Protein AF-0000000069066169 (afdb_homodimer)

pLDDT: mean 78.78, std 26.96, range [13.7, 98.75]

Organism: Magallana gigas (NCBI:txid29159)

Sequence (960 aa):
MTIKQQGTTFTFHSSSKDSINTSKVVTQSGVHFVVMQQEVPTKRTTPKSVRWSVSFLFMYATIYCFHVHLRLRLIQTKDLQSRENNIITDHFRSVIPGSSDVFVFSAFGIHSDSDDFSQSDNVTVSISSVVDMDSPVRDYKCILRRKESPTAIWTKATLQLYPESHGRRFTAAAFSCMVKDVIDLDTVSLVADNKENPAVVLPIMFPSEAKRTFTVCVPPLNSRYSKAYQLVEMVEVGRLLGADHYFFYNYSTEWNVDVVLNHYKSRGLATIIQWSLPLALQINGTDGTSEEARLHYFGQLVMLNDCLNRNRGASKYVIFQDLDELLIPKNHQSWNDMLNSLPANMAAYMFRSSFFHLDWPNTGLDSNVINEIAKPYKAYAFIKQYREERIFGRSVRSKYIVDPLQVQVVGVHNVWKFRKGGKSYHVPPEVALVHHYREMKQNQQIRSQRDNSTLRYIGALYQIQRTWRSLLHIPLGPMNMTIKQQGTTFTFHSSSKDSINTSKVVTQSGVHFVVMQQEVPTKRTTPKSVRWSVSFLFMYATIYCFHVHLRLRLIQTKDLQSRENNIITDHFRSVIPGSSDVFVFSAFGIHSDSDDFSQSDNVTVSISSVVDMDSPVRDYKCILRRKESPTAIWTKATLQLYPESHGRRFTAAAFSCMVKDVIDLDTVSLVADNKENPAVVLPIMFPSEAKRTFTVCVPPLNSRYSKAYQLVEMVEVGRLLGADHYFFYNYSTEWNVDVVLNHYKSRGLATIIQWSLPLALQINGTDGTSEEARLHYFGQLVMLNDCLNRNRGASKYVIFQDLDELLIPKNHQSWNDMLNSLPANMAAYMFRSSFFHLDWPNTGLDSNVINEIAKPYKAYAFIKQYREERIFGRSVRSKYIVDPLQVQVVGVHNVWKFRKGGKSYHVPPEVALVHHYREMKQNQQIRSQRDNSTLRYIGALYQIQRTWRSLLHIPLGPMN

InterPro domains:
  IPR008166 Glycosyltransferase family 92 [PF01697] (212-444)

Structure (mmCIF, N/CA/C/O backbone):
data_AF-0000000069066169-model_v1
#
loop_
_entity.id
_entity.type
_entity.pdbx_description
1 polymer 'Glycosyltransferase family 92 protein'
#
loop_
_atom_site.group_PDB
_atom_site.id
_atom_site.type_symbol
_atom_site.label_atom_id
_atom_site.label_alt_id
_atom_site.label_comp_id
_atom_site.label_asym_id
_atom_site.label_entity_id
_atom_site.label_seq_id
_atom_site.pdbx_PDB_ins_code
_atom_site.Cartn_x
_atom_site.Cartn_y
_atom_site.Cartn_z
_atom_site.occupancy
_atom_site.B_iso_or_equiv
_atom_site.auth_seq_id
_atom_site.auth_comp_id
_atom_site.auth_asym_id
_atom_site.auth_atom_id
_atom_site.pdbx_PDB_model_num
ATOM 1 N N . MET A 1 1 ? 57.406 11.789 17.594 1 16.27 1 MET A N 1
ATOM 2 C CA . MET A 1 1 ? 57.969 12.359 18.812 1 16.27 1 MET A CA 1
ATOM 3 C C . MET A 1 1 ? 57.938 13.883 18.766 1 16.27 1 MET A C 1
ATOM 5 O O . MET A 1 1 ? 57.5 14.531 19.703 1 16.27 1 MET A O 1
ATOM 9 N N . THR A 1 2 ? 58.875 14.633 18.203 1 15.21 2 THR A N 1
ATOM 10 C CA . THR A 1 2 ? 59.719 15.703 18.734 1 15.21 2 THR A CA 1
ATOM 11 C C . THR A 1 2 ? 59.062 17.062 18.5 1 15.21 2 THR A C 1
ATOM 13 O O . THR A 1 2 ? 58.938 17.875 19.422 1 15.21 2 THR A O 1
ATOM 16 N N . ILE A 1 3 ? 59.531 18.016 17.641 1 14.36 3 ILE A N 1
ATOM 17 C CA . ILE A 1 3 ? 60.219 19.188 18.141 1 14.36 3 ILE A CA 1
ATOM 18 C C . ILE A 1 3 ? 59.25 20.344 18.328 1 14.36 3 ILE A C 1
ATOM 20 O O . ILE A 1 3 ? 59.156 20.938 19.406 1 14.36 3 ILE A O 1
ATOM 24 N N . LYS A 1 4 ? 59.406 21.625 17.641 1 14.9 4 LYS A N 1
ATOM 25 C CA . LYS A 1 4 ? 60.031 22.875 18.062 1 14.9 4 LYS A CA 1
ATOM 26 C C . LYS A 1 4 ? 59 23.969 18.312 1 14.9 4 LYS A C 1
ATOM 28 O O . LYS A 1 4 ? 57.938 23.953 17.703 1 14.9 4 LYS A O 1
ATOM 33 N N . GLN A 1 5 ? 59.312 25.25 18.797 1 14.34 5 GLN A N 1
ATOM 34 C CA . GLN A 1 5 ? 59.375 26.312 19.781 1 14.34 5 GLN A CA 1
ATOM 35 C C . GLN A 1 5 ? 58.656 27.562 19.281 1 14.34 5 GLN A C 1
ATOM 37 O O . GLN A 1 5 ? 58.125 28.328 20.078 1 14.34 5 GLN A O 1
ATOM 42 N N . GLN A 1 6 ? 58.688 28.156 18.047 1 15.3 6 GLN A N 1
ATOM 43 C CA . GLN A 1 6 ? 59.281 29.484 18.125 1 15.3 6 GLN A CA 1
ATOM 44 C C . GLN A 1 6 ? 58.25 30.5 18.625 1 15.3 6 GLN A C 1
ATOM 46 O O . GLN A 1 6 ? 57.031 30.359 18.375 1 15.3 6 GLN A O 1
ATOM 51 N N . GLY A 1 7 ? 58.562 31.781 19.344 1 14.8 7 GLY A N 1
ATOM 52 C CA . GLY A 1 7 ? 58.594 32.844 20.344 1 14.8 7 GLY A CA 1
ATOM 53 C C . GLY A 1 7 ? 57.812 34.062 19.938 1 14.8 7 GLY A C 1
ATOM 54 O O . GLY A 1 7 ? 57.281 34.781 20.797 1 14.8 7 GLY A O 1
ATOM 55 N N . THR A 1 8 ? 57.781 34.719 18.75 1 15.12 8 THR A N 1
ATOM 56 C CA . THR A 1 8 ? 58.312 36.062 18.781 1 15.12 8 THR A CA 1
ATOM 57 C C . THR A 1 8 ? 57.281 37.031 19.391 1 15.12 8 THR A C 1
ATOM 59 O O . THR A 1 8 ? 56.094 36.75 19.391 1 15.12 8 THR A O 1
ATOM 62 N N . THR A 1 9 ? 57.469 38.469 19.297 1 14.8 9 THR A N 1
ATOM 63 C CA . THR A 1 9 ? 57.844 39.656 20.047 1 14.8 9 THR A CA 1
ATOM 64 C C . THR A 1 9 ? 56.625 40.594 20.219 1 14.8 9 THR A C 1
ATOM 66 O O . THR A 1 9 ? 56.344 41.031 21.328 1 14.8 9 THR A O 1
ATOM 69 N N . PHE A 1 10 ? 56.375 41.781 19.391 1 14.73 10 PHE A N 1
ATOM 70 C CA . PHE A 1 10 ? 56.781 43.125 19.781 1 14.73 10 PHE A CA 1
ATOM 71 C C . PHE A 1 10 ? 55.594 43.875 20.375 1 14.73 10 PHE A C 1
ATOM 73 O O . PHE A 1 10 ? 54.438 43.531 20.156 1 14.73 10 PHE A O 1
ATOM 80 N N . THR A 1 11 ? 55.625 45.375 20.5 1 14.46 11 THR A N 1
ATOM 81 C CA . THR A 1 11 ? 55.844 46.5 21.391 1 14.46 11 THR A CA 1
ATOM 82 C C . THR A 1 11 ? 54.625 47.438 21.359 1 14.46 11 THR A C 1
ATOM 84 O O . THR A 1 11 ? 54.25 48 22.391 1 14.46 11 THR A O 1
ATOM 87 N N . PHE A 1 12 ? 53.812 47.781 20.312 1 14.43 12 PHE A N 1
ATOM 88 C CA . PHE A 1 12 ? 53.812 49.219 20.172 1 14.43 12 PHE A CA 1
ATOM 89 C C . PHE A 1 12 ? 52.969 49.875 21.25 1 14.43 12 PHE A C 1
ATOM 91 O O . PHE A 1 12 ? 52.031 49.25 21.766 1 14.43 12 PHE A O 1
ATOM 98 N N . HIS A 1 13 ? 53.094 51.312 21.531 1 14.51 13 HIS A N 1
ATOM 99 C CA . HIS A 1 13 ? 53.312 52.438 22.438 1 14.51 13 HIS A CA 1
ATOM 100 C C . HIS A 1 13 ? 52.031 53.219 22.672 1 14.51 13 HIS A C 1
ATOM 102 O O . HIS A 1 13 ? 51.719 53.594 23.812 1 14.51 13 HIS A O 1
ATOM 108 N N . SER A 1 14 ? 51.344 53.75 21.688 1 14.14 14 SER A N 1
ATOM 109 C CA . SER A 1 14 ? 51.281 55.219 21.828 1 14.14 14 SER A CA 1
ATOM 110 C C . SER A 1 14 ? 50.312 55.625 22.922 1 14.14 14 SER A C 1
ATOM 112 O O . SER A 1 14 ? 49.406 54.875 23.281 1 14.14 14 SER A O 1
ATOM 114 N N . SER A 1 15 ? 50.188 57 23.172 1 14.39 15 SER A N 1
ATOM 115 C CA . SER A 1 15 ? 50.312 58.062 24.156 1 14.39 15 SER A CA 1
ATOM 116 C C . SER A 1 15 ? 48.969 58.594 24.609 1 14.39 15 SER A C 1
ATOM 118 O O . SER A 1 15 ? 48.75 58.812 25.812 1 14.39 15 SER A O 1
ATOM 120 N N . SER A 1 16 ? 48.156 59.094 23.734 1 13.7 16 SER A N 1
ATOM 121 C CA . SER A 1 16 ? 47.906 60.5 24.062 1 13.7 16 SER A CA 1
ATOM 122 C C . SER A 1 16 ? 46.969 60.625 25.25 1 13.7 16 SER A C 1
ATOM 124 O O . SER A 1 16 ? 46.219 59.719 25.547 1 13.7 16 SER A O 1
ATOM 126 N N . LYS A 1 17 ? 46.844 61.969 25.641 1 14.83 17 LYS A N 1
ATOM 127 C CA . LYS A 1 17 ? 46.938 62.844 26.812 1 14.83 17 LYS A CA 1
ATOM 128 C C . LYS A 1 17 ? 45.562 63.094 27.406 1 14.83 17 LYS A C 1
ATOM 130 O O . LYS A 1 17 ? 45.375 63.094 28.625 1 14.83 17 LYS A O 1
ATOM 135 N N . ASP A 1 18 ? 44.594 63.688 26.641 1 14.13 18 ASP A N 1
ATOM 136 C CA . ASP A 1 18 ? 44.219 65 27.234 1 14.13 18 ASP A CA 1
ATOM 137 C C . ASP A 1 18 ? 43.281 64.75 28.422 1 14.13 18 ASP A C 1
ATOM 139 O O . ASP A 1 18 ? 42.562 63.75 28.5 1 14.13 18 ASP A O 1
ATOM 143 N N . SER A 1 19 ? 43.094 65.938 29.125 1 14.27 19 SER A N 1
ATOM 144 C CA . SER A 1 19 ? 43.031 66.438 30.5 1 14.27 19 SER A CA 1
ATOM 145 C C . SER A 1 19 ? 41.625 66.375 31.047 1 14.27 19 SER A C 1
ATOM 147 O O . SER A 1 19 ? 40.688 66.062 30.312 1 14.27 19 SER A O 1
ATOM 149 N N . ILE A 1 20 ? 41.188 67.625 31.594 1 14.75 20 ILE A N 1
ATOM 150 C CA . ILE A 1 20 ? 41.094 67.938 33.031 1 14.75 20 ILE A CA 1
ATOM 151 C C . ILE A 1 20 ? 39.625 67.875 33.469 1 14.75 20 ILE A C 1
ATOM 153 O O . ILE A 1 20 ? 39.281 67.188 34.406 1 14.75 20 ILE A O 1
ATOM 157 N N . ASN A 1 21 ? 39 69.188 33.438 1 13.99 21 ASN A N 1
ATOM 158 C CA . ASN A 1 21 ? 38.719 69.875 34.688 1 13.99 21 ASN A CA 1
ATOM 159 C C . ASN A 1 21 ? 37.375 69.5 35.25 1 13.99 21 ASN A C 1
ATOM 161 O O . ASN A 1 21 ? 36.531 68.938 34.562 1 13.99 21 ASN A O 1
ATOM 165 N N . THR A 1 22 ? 36.875 70.375 36.25 1 14.43 22 THR A N 1
ATOM 166 C CA . THR A 1 22 ? 36.531 70.438 37.656 1 14.43 22 THR A CA 1
ATOM 167 C C . THR A 1 22 ? 35.031 70.438 37.875 1 14.43 22 THR A C 1
ATOM 169 O O . THR A 1 22 ? 34.5 69.625 38.594 1 14.43 22 THR A O 1
ATOM 172 N N . SER A 1 23 ? 34.375 71.688 38.156 1 14.22 23 SER A N 1
ATOM 173 C CA . SER A 1 23 ? 33.938 72 39.5 1 14.22 23 SER A CA 1
ATOM 174 C C . SER A 1 23 ? 32.438 71.75 39.688 1 14.22 23 SER A C 1
ATOM 176 O O . SER A 1 23 ? 32.031 71 40.594 1 14.22 23 SER A O 1
ATOM 178 N N . LYS A 1 24 ? 31.672 73.062 39.938 1 14.95 24 LYS A N 1
ATOM 179 C CA . LYS A 1 24 ? 31.078 73.625 41.156 1 14.95 24 LYS A CA 1
ATOM 180 C C . LYS A 1 24 ? 29.609 73.25 41.25 1 14.95 24 LYS A C 1
ATOM 182 O O . LYS A 1 24 ? 28.938 73.062 40.25 1 14.95 24 LYS A O 1
ATOM 187 N N . VAL A 1 25 ? 28.922 73.375 42.5 1 15.15 25 VAL A N 1
ATOM 188 C CA . VAL A 1 25 ? 27.953 72.875 43.469 1 15.15 25 VAL A CA 1
ATOM 189 C C . VAL A 1 25 ? 26.641 73.688 43.312 1 15.15 25 VAL A C 1
ATOM 191 O O . VAL A 1 25 ? 25.625 73.312 43.906 1 15.15 25 VAL A O 1
ATOM 194 N N . VAL A 1 26 ? 26.406 74.5 42.281 1 15.19 26 VAL A N 1
ATOM 195 C CA . VAL A 1 26 ? 25.688 75.625 42.812 1 15.19 26 VAL A CA 1
ATOM 196 C C . VAL A 1 26 ? 24.359 75.188 43.406 1 15.19 26 VAL A C 1
ATOM 198 O O . VAL A 1 26 ? 23.734 74.25 42.875 1 15.19 26 VAL A O 1
ATOM 201 N N . THR A 1 27 ? 23.922 76 44.469 1 14.98 27 THR A N 1
ATOM 202 C CA . THR A 1 27 ? 23.203 76.125 45.75 1 14.98 27 THR A CA 1
ATOM 203 C C . THR A 1 27 ? 21.688 76.125 45.5 1 14.98 27 THR A C 1
ATOM 205 O O . THR A 1 27 ? 20.984 75.188 45.875 1 14.98 27 THR A O 1
ATOM 208 N N . GLN A 1 28 ? 21.031 77.312 45.875 1 14.66 28 GLN A N 1
ATOM 209 C CA . GLN A 1 28 ? 20.25 77.5 47.094 1 14.66 28 GLN A CA 1
ATOM 210 C C . GLN A 1 28 ? 18.75 77.438 46.812 1 14.66 28 GLN A C 1
ATOM 212 O O . GLN A 1 28 ? 18.016 76.688 47.5 1 14.66 28 GLN A O 1
ATOM 217 N N . SER A 1 29 ? 18.094 78.625 46.312 1 15.84 29 SER A N 1
ATOM 218 C CA . SER A 1 29 ? 17.234 79.438 47.156 1 15.84 29 SER A CA 1
ATOM 219 C C . SER A 1 29 ? 15.781 79 47.094 1 15.84 29 SER A C 1
ATOM 221 O O . SER A 1 29 ? 15.391 78.312 46.125 1 15.84 29 SER A O 1
ATOM 223 N N . GLY A 1 30 ? 14.914 79.438 48.125 1 17.17 30 GLY A N 1
ATOM 224 C CA . GLY A 1 30 ? 13.836 79.25 49.094 1 17.17 30 GLY A CA 1
ATOM 225 C C . GLY A 1 30 ? 12.477 79.625 48.531 1 17.17 30 GLY A C 1
ATOM 226 O O . GLY A 1 30 ? 11.484 79.625 49.281 1 17.17 30 GLY A O 1
ATOM 227 N N . VAL A 1 31 ? 12.242 79.812 47.188 1 17.7 31 VAL A N 1
ATOM 228 C CA . VAL A 1 31 ? 11.18 80.75 47 1 17.7 31 VAL A CA 1
ATOM 229 C C . VAL A 1 31 ? 9.867 80.188 47.531 1 17.7 31 VAL A C 1
ATOM 231 O O . VAL A 1 31 ? 9.484 79.062 47.219 1 17.7 31 VAL A O 1
ATOM 234 N N . HIS A 1 32 ? 9.344 80.812 48.656 1 18.3 32 HIS A N 1
ATOM 235 C CA . HIS A 1 32 ? 8.266 80.688 49.625 1 18.3 32 HIS A CA 1
ATOM 236 C C . HIS A 1 32 ? 6.906 80.875 48.969 1 18.3 32 HIS A C 1
ATOM 238 O O . HIS A 1 32 ? 5.867 80.75 49.625 1 18.3 32 HIS A O 1
ATOM 244 N N . PHE A 1 33 ? 6.723 81 47.656 1 17.44 33 PHE A N 1
ATOM 245 C CA . PHE A 1 33 ? 5.605 81.875 47.375 1 17.44 33 PHE A CA 1
ATOM 246 C C . PHE A 1 33 ? 4.305 81.312 47.906 1 17.44 33 PHE A C 1
ATOM 248 O O . PHE A 1 33 ? 4.16 80.125 48.031 1 17.44 33 PHE A O 1
ATOM 255 N N . VAL A 1 34 ? 3.34 82.312 48.406 1 19.66 34 VAL A N 1
ATOM 256 C CA . VAL A 1 34 ? 2.182 82.688 49.219 1 19.66 34 VAL A CA 1
ATOM 257 C C . VAL A 1 34 ? 0.917 82.062 48.594 1 19.66 34 VAL A C 1
ATOM 259 O O . VAL A 1 34 ? 0.716 82.125 47.375 1 19.66 34 VAL A O 1
ATOM 262 N N . VAL A 1 35 ? 0.186 81.25 49.312 1 19.38 35 VAL A N 1
ATOM 263 C CA . VAL A 1 35 ? -0.89 80.25 49.312 1 19.38 35 VAL A CA 1
ATOM 264 C C . VAL A 1 35 ? -2.23 80.938 49.094 1 19.38 35 VAL A C 1
ATOM 266 O O . VAL A 1 35 ? -3.289 80.312 49.312 1 19.38 35 VAL A O 1
ATOM 269 N N . MET A 1 36 ? -2.25 82.125 48.344 1 18.03 36 MET A N 1
ATOM 270 C CA . MET A 1 36 ? -3.416 82.938 48.688 1 18.03 36 MET A CA 1
ATOM 271 C C . MET A 1 36 ? -4.707 82.188 48.438 1 18.03 36 MET A C 1
ATOM 273 O O . MET A 1 36 ? -5.629 82.188 49.25 1 18.03 36 MET A O 1
ATOM 277 N N . GLN A 1 37 ? -4.969 81.625 47.156 1 17.88 37 GLN A N 1
ATOM 278 C CA . GLN A 1 37 ? -6.137 82.25 46.531 1 17.88 37 GLN A CA 1
ATOM 279 C C . GLN A 1 37 ? -7.43 81.688 47.125 1 17.88 37 GLN A C 1
ATOM 281 O O . GLN A 1 37 ? -7.41 80.688 47.875 1 17.88 37 GLN A O 1
ATOM 286 N N . GLN A 1 38 ? -8.438 81.312 46.156 1 19.55 38 GLN A N 1
ATOM 287 C CA . GLN A 1 38 ? -9.797 81.625 45.719 1 19.55 38 GLN A CA 1
ATOM 288 C C . GLN A 1 38 ? -10.82 80.625 46.312 1 19.55 38 GLN A C 1
ATOM 290 O O . GLN A 1 38 ? -10.641 79.438 46.219 1 19.55 38 GLN A O 1
ATOM 295 N N . GLU A 1 39 ? -11.578 81.125 47.344 1 23.66 39 GLU A N 1
ATOM 296 C CA . GLU A 1 39 ? -12.617 80.5 48.125 1 23.66 39 GLU A CA 1
ATOM 297 C C . GLU A 1 39 ? -13.75 79.938 47.25 1 23.66 39 GLU A C 1
ATOM 299 O O . GLU A 1 39 ? -14.516 80.75 46.688 1 23.66 39 GLU A O 1
ATOM 304 N N . VAL A 1 40 ? -13.523 79.125 46.188 1 23.17 40 VAL A N 1
ATOM 305 C CA . VAL A 1 40 ? -14.617 78.812 45.281 1 23.17 40 VAL A CA 1
ATOM 306 C C . VAL A 1 40 ? -15.789 78.188 46.031 1 23.17 40 VAL A C 1
ATOM 308 O O . VAL A 1 40 ? -15.586 77.375 46.938 1 23.17 40 VAL A O 1
ATOM 311 N N . PRO A 1 41 ? -17.047 78.75 45.781 1 26.98 41 PRO A N 1
ATOM 312 C CA . PRO A 1 41 ? -18.375 78.562 46.375 1 26.98 41 PRO A CA 1
ATOM 313 C C . PRO A 1 41 ? -18.859 77.125 46.281 1 26.98 41 PRO A C 1
ATOM 315 O O . PRO A 1 41 ? -18.469 76.375 45.344 1 26.98 41 PRO A O 1
ATOM 318 N N . THR A 1 42 ? -19.375 76.438 47.344 1 24.81 42 THR A N 1
ATOM 319 C CA . THR A 1 42 ? -19.609 75.125 47.812 1 24.81 42 THR A CA 1
ATOM 320 C C . THR A 1 42 ? -20.781 74.5 47.062 1 24.81 42 THR A C 1
ATOM 322 O O . THR A 1 42 ? -21.266 73.375 47.438 1 24.81 42 THR A O 1
ATOM 325 N N . LYS A 1 43 ? -21.25 75 45.844 1 28.42 43 LYS A N 1
ATOM 326 C CA . LYS A 1 43 ? -22.578 74.5 45.469 1 28.42 43 LYS A CA 1
ATOM 327 C C . LYS A 1 43 ? -22.578 73 45.406 1 28.42 43 LYS A C 1
ATOM 329 O O . LYS A 1 43 ? -21.672 72.375 44.844 1 28.42 43 LYS A O 1
ATOM 334 N N . ARG A 1 44 ? -23.453 72.188 46.125 1 27.03 44 ARG A N 1
ATOM 335 C CA . ARG A 1 44 ? -23.672 70.812 46.562 1 27.03 44 ARG A CA 1
ATOM 336 C C . ARG A 1 44 ? -24.031 69.938 45.375 1 27.03 44 ARG A C 1
ATOM 338 O O . ARG A 1 44 ? -25.172 69.938 44.938 1 27.03 44 ARG A O 1
ATOM 345 N N . THR A 1 45 ? -23.281 70.062 44.156 1 25.41 45 THR A N 1
ATOM 346 C CA . THR A 1 45 ? -23.766 69.312 42.969 1 25.41 45 THR A CA 1
ATOM 347 C C . THR A 1 45 ? -23.719 67.812 43.219 1 25.41 45 THR A C 1
ATOM 349 O O . THR A 1 45 ? -22.703 67.312 43.656 1 25.41 45 THR A O 1
ATOM 352 N N . THR A 1 46 ? -24.922 67.125 43.438 1 30.5 46 THR A N 1
ATOM 353 C CA . THR A 1 46 ? -25.078 65.75 43.719 1 30.5 46 THR A CA 1
ATOM 354 C C . THR A 1 46 ? -24.391 64.875 42.656 1 30.5 46 THR A C 1
ATOM 356 O O . THR A 1 46 ? -24.562 65.125 41.469 1 30.5 46 THR A O 1
ATOM 359 N N . PRO A 1 47 ? -23.203 64.25 42.969 1 29.89 47 PRO A N 1
ATOM 360 C CA . PRO A 1 47 ? -22.297 63.625 41.969 1 29.89 47 PRO A CA 1
ATOM 361 C C . PRO A 1 47 ? -22.859 62.375 41.344 1 29.89 47 PRO A C 1
ATOM 363 O O . PRO A 1 47 ? -23.062 61.375 42.031 1 29.89 47 PRO A O 1
ATOM 366 N N . LYS A 1 48 ? -23.969 62.5 40.625 1 32.72 48 LYS A N 1
ATOM 367 C CA . LYS A 1 48 ? -24.547 61.312 40 1 32.72 48 LYS A CA 1
ATOM 368 C C . LYS A 1 48 ? -23.516 60.531 39.188 1 32.72 48 LYS A C 1
ATOM 370 O O . LYS A 1 48 ? -23.797 59.469 38.625 1 32.72 48 LYS A O 1
ATOM 375 N N . SER A 1 49 ? -22.484 61.312 38.75 1 30.59 49 SER A N 1
ATOM 376 C CA . SER A 1 49 ? -21.906 60.75 37.531 1 30.59 49 SER A CA 1
ATOM 377 C C . SER A 1 49 ? -21.078 59.531 37.812 1 30.59 49 SER A C 1
ATOM 379 O O . SER A 1 49 ? -20.375 59 36.938 1 30.59 49 SER A O 1
ATOM 381 N N . VAL A 1 50 ? -21.016 59.125 39.094 1 32.94 50 VAL A N 1
ATOM 382 C CA . VAL A 1 50 ? -19.828 58.312 39.281 1 32.94 50 VAL A CA 1
ATOM 383 C C . VAL A 1 50 ? -20.031 56.938 38.625 1 32.94 50 VAL A C 1
ATOM 385 O O . VAL A 1 50 ? -19.125 56.094 38.625 1 32.94 50 VAL A O 1
ATOM 388 N N . ARG A 1 51 ? -21.297 56.688 38.406 1 34.41 51 ARG A N 1
ATOM 389 C CA . ARG A 1 51 ? -21.438 55.219 38.281 1 34.41 51 ARG A CA 1
ATOM 390 C C . ARG A 1 51 ? -20.859 54.75 36.969 1 34.41 51 ARG A C 1
ATOM 392 O O . ARG A 1 51 ? -20.766 53.531 36.75 1 34.41 51 ARG A O 1
ATOM 399 N N . TRP A 1 52 ? -20.781 55.719 36.031 1 35.75 52 TRP A N 1
ATOM 400 C CA . TRP A 1 52 ? -20.375 55.156 34.75 1 35.75 52 TRP A CA 1
ATOM 401 C C . TRP A 1 52 ? -18.891 54.812 34.75 1 35.75 52 TRP A C 1
ATOM 403 O O . TRP A 1 52 ? -18.391 54.219 33.781 1 35.75 52 TRP A O 1
ATOM 413 N N . SER A 1 53 ? -18.156 55.375 35.812 1 39.31 53 SER A N 1
ATOM 414 C CA . SER A 1 53 ? -16.703 55.219 35.688 1 39.31 53 SER A CA 1
ATOM 415 C C . SER A 1 53 ? -16.312 53.781 36 1 39.31 53 SER A C 1
ATOM 417 O O . SER A 1 53 ? -15.219 53.312 35.594 1 39.31 53 SER A O 1
ATOM 419 N N . VAL A 1 54 ? -17.203 53.125 36.781 1 44.31 54 VAL A N 1
ATOM 420 C CA . VAL A 1 54 ? -16.703 51.812 37.188 1 44.31 54 VAL A CA 1
ATOM 421 C C . VAL A 1 54 ? -16.812 50.844 36.031 1 44.31 54 VAL A C 1
ATOM 423 O O . VAL A 1 54 ? -15.969 49.969 35.875 1 44.31 54 VAL A O 1
ATOM 426 N N . SER A 1 55 ? -17.859 51.125 35.188 1 45.06 55 SER A N 1
ATOM 427 C CA . SER A 1 55 ? -18.031 50.125 34.125 1 45.06 55 SER A CA 1
ATOM 428 C C . SER A 1 55 ? -16.938 50.25 33.062 1 45.06 55 SER A C 1
ATOM 430 O O . SER A 1 55 ? -16.562 49.281 32.438 1 45.06 55 SER A O 1
ATOM 432 N N . PHE A 1 56 ? -16.484 51.531 32.875 1 47.44 56 PHE A N 1
ATOM 433 C CA . PHE A 1 56 ? -15.398 51.688 31.891 1 47.44 56 PHE A CA 1
ATOM 434 C C . PHE A 1 56 ? -14.094 51.125 32.438 1 47.44 56 PHE A C 1
ATOM 436 O O . PHE A 1 56 ? -13.273 50.594 31.688 1 47.44 56 PHE A O 1
ATOM 443 N N . LEU A 1 57 ? -13.922 51.188 33.812 1 48.25 57 LEU A N 1
ATOM 444 C CA . LEU A 1 57 ? -12.703 50.625 34.375 1 48.25 57 LEU A CA 1
ATOM 445 C C . LEU A 1 57 ? -12.734 49.094 34.312 1 48.25 57 LEU A C 1
ATOM 447 O O . LEU A 1 57 ? -11.719 48.469 34.062 1 48.25 57 LEU A O 1
ATOM 451 N N . PHE A 1 58 ? -13.961 48.562 34.469 1 51.41 58 PHE A N 1
ATOM 452 C CA . PHE A 1 58 ? -14.016 47.094 34.375 1 51.41 58 PHE A CA 1
ATOM 453 C C . PHE A 1 58 ? -13.844 46.656 32.938 1 51.41 58 PHE A C 1
ATOM 455 O O . PHE A 1 58 ? -13.195 45.656 32.656 1 51.41 58 PHE A O 1
ATOM 462 N N . MET A 1 59 ? -14.383 47.344 31.922 1 50.09 59 MET A N 1
ATOM 463 C CA . MET A 1 59 ? -14.156 47 30.531 1 50.09 59 MET A CA 1
ATOM 464 C C . MET A 1 59 ? -12.711 47.281 30.125 1 50.09 59 MET A C 1
ATOM 466 O O . MET A 1 59 ? -12.109 46.5 29.391 1 50.09 59 MET A O 1
ATOM 470 N N . TYR A 1 60 ? -12.078 48.375 30.703 1 49.81 60 TYR A N 1
ATOM 471 C CA . TYR A 1 60 ? -10.664 48.625 30.438 1 49.81 60 TYR A CA 1
ATOM 472 C C . TYR A 1 60 ? -9.789 47.594 31.109 1 49.81 60 TYR A C 1
ATOM 474 O O . TYR A 1 60 ? -8.797 47.125 30.547 1 49.81 60 TYR A O 1
ATOM 482 N N . ALA A 1 61 ? -10.188 47.094 32.281 1 50.59 61 ALA A N 1
ATOM 483 C CA . ALA A 1 61 ? -9.43 46.031 32.938 1 50.59 61 ALA A CA 1
ATOM 484 C C . ALA A 1 61 ? -9.602 44.688 32.219 1 50.59 61 ALA A C 1
ATOM 486 O O . ALA A 1 61 ? -8.641 43.938 32.062 1 50.59 61 ALA A O 1
ATOM 487 N N . THR A 1 62 ? -10.789 44.438 31.688 1 50.94 62 THR A N 1
ATOM 488 C CA . THR A 1 62 ? -10.953 43.188 30.938 1 50.94 62 THR A CA 1
ATOM 489 C C . THR A 1 62 ? -10.242 43.281 29.578 1 50.94 62 THR A C 1
ATOM 491 O O . THR A 1 62 ? -9.617 42.312 29.141 1 50.94 62 THR A O 1
ATOM 494 N N . ILE A 1 63 ? -10.273 44.406 28.844 1 49.31 63 ILE A N 1
ATOM 495 C CA . ILE A 1 63 ? -9.508 44.562 27.609 1 49.31 63 ILE A CA 1
ATOM 496 C C . ILE A 1 63 ? -8.016 44.594 27.938 1 49.31 63 ILE A C 1
ATOM 498 O O . ILE A 1 63 ? -7.207 44 27.234 1 49.31 63 ILE A O 1
ATOM 502 N N . TYR A 1 64 ? -7.602 45.25 29.094 1 46.5 64 TYR A N 1
ATOM 503 C CA . TYR A 1 64 ? -6.203 45.25 29.484 1 46.5 64 TYR A CA 1
ATOM 504 C C . TYR A 1 64 ? -5.777 43.844 29.922 1 46.5 64 TYR A C 1
ATOM 506 O O . TYR A 1 64 ? -4.695 43.375 29.562 1 46.5 64 TYR A O 1
ATOM 514 N N . CYS A 1 65 ? -6.582 43.094 30.609 1 47.94 65 CYS A N 1
ATOM 515 C CA . CYS A 1 65 ? -6.254 41.719 30.938 1 47.94 65 CYS A CA 1
ATOM 516 C C . CYS A 1 65 ? -6.242 40.844 29.672 1 47.94 65 CYS A C 1
ATOM 518 O O . CYS A 1 65 ? -5.387 39.969 29.531 1 47.94 65 CYS A O 1
ATOM 520 N N . PHE A 1 66 ? -7.176 41.031 28.734 1 47.5 66 PHE A N 1
ATOM 521 C CA . PHE A 1 66 ? -7.121 40.344 27.453 1 47.5 66 PHE A CA 1
ATOM 522 C C . PHE A 1 66 ? -5.926 40.781 26.641 1 47.5 66 PHE A C 1
ATOM 524 O O . PHE A 1 66 ? -5.242 39.969 26.016 1 47.5 66 PHE A O 1
ATOM 531 N N . HIS A 1 67 ? -5.562 42.094 26.641 1 45.47 67 HIS A N 1
ATOM 532 C CA . HIS A 1 67 ? -4.348 42.562 25.984 1 45.47 67 HIS A CA 1
ATOM 533 C C . HIS A 1 67 ? -3.1 42.125 26.719 1 45.47 67 HIS A C 1
ATOM 535 O O . HIS A 1 67 ? -2.098 41.75 26.109 1 45.47 67 HIS A O 1
ATOM 541 N N . VAL A 1 68 ? -3.082 42.125 28.047 1 44.31 68 VAL A N 1
ATOM 542 C CA . VAL A 1 68 ? -1.957 41.594 28.797 1 44.31 68 VAL A CA 1
ATOM 543 C C . VAL A 1 68 ? -1.889 40.094 28.609 1 44.31 68 VAL A C 1
ATOM 545 O O . VAL A 1 68 ? -0.807 39.531 28.422 1 44.31 68 VAL A O 1
ATOM 548 N N . HIS A 1 69 ? -3.029 39.375 28.672 1 42.53 69 HIS A N 1
ATOM 549 C CA . HIS A 1 69 ? -2.99 37.938 28.406 1 42.53 69 HIS A CA 1
ATOM 550 C C . HIS A 1 69 ? -2.574 37.656 26.953 1 42.53 69 HIS A C 1
ATOM 552 O O . HIS A 1 69 ? -1.886 36.688 26.688 1 42.53 69 HIS A O 1
ATOM 558 N N . LEU A 1 70 ? -2.959 38.406 25.953 1 42.31 70 LEU A N 1
ATOM 559 C CA . LEU A 1 70 ? -2.438 38.312 24.594 1 42.31 70 LEU A CA 1
ATOM 560 C C . LEU A 1 70 ? -0.975 38.75 24.547 1 42.31 70 LEU A C 1
ATOM 562 O O . LEU A 1 70 ? -0.158 38.125 23.875 1 42.31 70 LEU A O 1
ATOM 566 N N . ARG A 1 71 ? -0.555 39.875 25.188 1 39.94 71 ARG A N 1
ATOM 567 C CA . ARG A 1 71 ? 0.848 40.281 25.234 1 39.94 71 ARG A CA 1
ATOM 568 C C . ARG A 1 71 ? 1.676 39.312 26.047 1 39.94 71 ARG A C 1
ATOM 570 O O . ARG A 1 71 ? 2.812 39 25.688 1 39.94 71 ARG A O 1
ATOM 577 N N . LEU A 1 72 ? 1.242 38.844 27.188 1 39.25 72 LEU A N 1
ATOM 578 C CA . LEU A 1 72 ? 1.986 37.844 27.953 1 39.25 72 LEU A CA 1
ATOM 579 C C . LEU A 1 72 ? 2.053 36.531 27.188 1 39.25 72 LEU A C 1
ATOM 581 O O . LEU A 1 72 ? 3.055 35.812 27.266 1 39.25 72 LEU A O 1
ATOM 585 N N . ARG A 1 73 ? 1.061 36.062 26.484 1 37.69 73 ARG A N 1
ATOM 586 C CA . ARG A 1 73 ? 1.199 34.938 25.562 1 37.69 73 ARG A CA 1
ATOM 587 C C . ARG A 1 73 ? 2.17 35.281 24.438 1 37.69 73 ARG A C 1
ATOM 589 O O . ARG A 1 73 ? 2.93 34.406 23.984 1 37.69 73 ARG A O 1
ATOM 596 N N . LEU A 1 74 ? 2.293 36.531 24.047 1 37.69 74 LEU A N 1
ATOM 597 C CA . LEU A 1 74 ? 3.297 36.969 23.078 1 37.69 74 LEU A CA 1
ATOM 598 C C . LEU A 1 74 ? 4.68 37.031 23.719 1 37.69 74 LEU A C 1
ATOM 600 O O . LEU A 1 74 ? 5.676 36.656 23.094 1 37.69 74 LEU A O 1
ATOM 604 N N . ILE A 1 75 ? 4.918 37.656 24.891 1 36.44 75 ILE A N 1
ATOM 605 C CA . ILE A 1 75 ? 6.223 37.719 25.547 1 36.44 75 ILE A CA 1
ATOM 606 C C . ILE A 1 75 ? 6.637 36.312 26.016 1 36.44 75 ILE A C 1
ATOM 608 O O . ILE A 1 75 ? 7.793 35.906 25.844 1 36.44 75 ILE A O 1
ATOM 612 N N . GLN A 1 76 ? 5.789 35.531 26.703 1 34.88 76 GLN A N 1
ATOM 613 C CA . GLN A 1 76 ? 6.176 34.188 27.078 1 34.88 76 GLN A CA 1
ATOM 614 C C . GLN A 1 76 ? 6.488 33.344 25.844 1 34.88 76 GLN A C 1
ATOM 616 O O . GLN A 1 76 ? 7.355 32.469 25.906 1 34.88 76 GLN A O 1
ATOM 621 N N . THR A 1 77 ? 5.895 33.562 24.734 1 35.78 77 THR A N 1
ATOM 622 C CA . THR A 1 77 ? 6.277 32.906 23.5 1 35.78 77 THR A CA 1
ATOM 623 C C . THR A 1 77 ? 7.629 33.406 23 1 35.78 77 THR A C 1
ATOM 625 O O . THR A 1 77 ? 8.305 32.719 22.219 1 35.78 77 THR A O 1
ATOM 628 N N . LYS A 1 78 ? 8.125 34.625 23.328 1 37.25 78 LYS A N 1
ATOM 629 C CA . LYS A 1 78 ? 9.445 35.125 22.953 1 37.25 78 LYS A CA 1
ATOM 630 C C . LYS A 1 78 ? 10.547 34.344 23.688 1 37.25 78 LYS A C 1
ATOM 632 O O . LYS A 1 78 ? 11.57 34.031 23.109 1 37.25 78 LYS A O 1
ATOM 637 N N . ASP A 1 79 ? 10.594 34.375 25.047 1 35.94 79 ASP A N 1
ATOM 638 C CA . ASP A 1 79 ? 11.719 33.844 25.797 1 35.94 79 ASP A CA 1
ATOM 639 C C . ASP A 1 79 ? 11.781 32.312 25.672 1 35.94 79 ASP A C 1
ATOM 641 O O . ASP A 1 79 ? 12.781 31.688 26.047 1 35.94 79 ASP A O 1
ATOM 645 N N . LEU A 1 80 ? 10.75 31.672 25.656 1 30.94 80 LEU A N 1
ATOM 646 C CA . LEU A 1 80 ? 10.844 30.219 25.469 1 30.94 80 LEU A CA 1
ATOM 647 C C . LEU A 1 80 ? 11.367 29.891 24.078 1 30.94 80 LEU A C 1
ATOM 649 O O . LEU A 1 80 ? 11.125 28.797 23.562 1 30.94 80 LEU A O 1
ATOM 653 N N . GLN A 1 81 ? 11.734 30.844 23.375 1 34.12 81 GLN A N 1
ATOM 654 C CA . GLN A 1 81 ? 12.562 30.5 22.219 1 34.12 81 GLN A CA 1
ATOM 655 C C . GLN A 1 81 ? 13.758 29.656 22.625 1 34.12 81 GLN A C 1
ATOM 657 O O . GLN A 1 81 ? 14.805 30.188 23 1 34.12 81 GLN A O 1
ATOM 662 N N . SER A 1 82 ? 13.641 28.812 23.594 1 32 82 SER A N 1
ATOM 663 C CA . SER A 1 82 ? 14.688 27.844 23.891 1 32 82 SER A CA 1
ATOM 664 C C . SER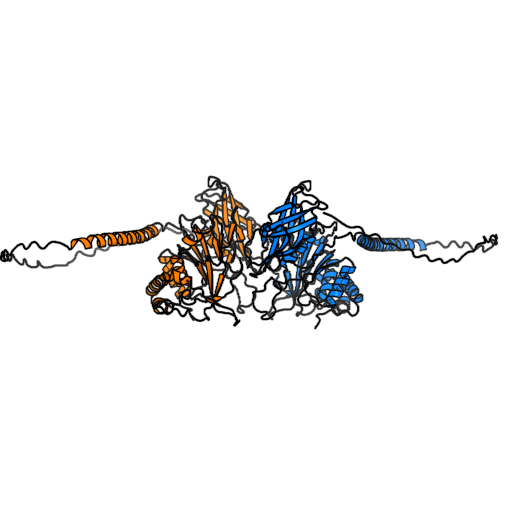 A 1 82 ? 15.406 27.406 22.625 1 32 82 SER A C 1
ATOM 666 O O . SER A 1 82 ? 14.852 27.484 21.531 1 32 82 SER A O 1
ATOM 668 N N . ARG A 1 83 ? 16.672 27.047 22.859 1 32.12 83 ARG A N 1
ATOM 669 C CA . ARG A 1 83 ? 17.578 26.375 21.938 1 32.12 83 ARG A CA 1
ATOM 670 C C . ARG A 1 83 ? 16.891 25.203 21.234 1 32.12 83 ARG A C 1
ATOM 672 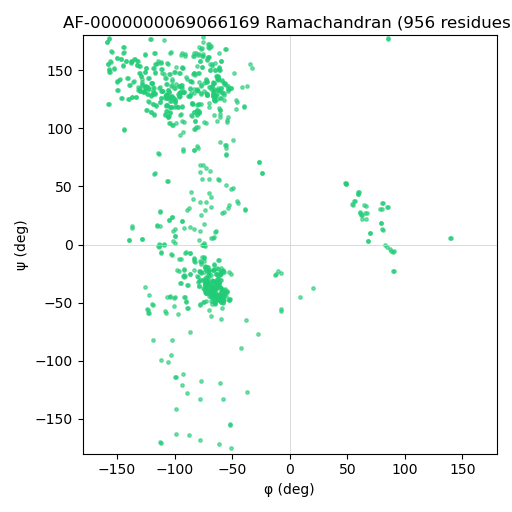O O . ARG A 1 83 ? 16.828 24.094 21.781 1 32.12 83 ARG A O 1
ATOM 679 N N . GLU A 1 84 ? 15.633 25.391 20.906 1 36.66 84 GLU A N 1
ATOM 680 C CA . GLU A 1 84 ? 15.453 24.297 19.969 1 36.66 84 GLU A CA 1
ATOM 681 C C . GLU A 1 84 ? 16.781 23.906 19.297 1 36.66 84 GLU A C 1
ATOM 683 O O . GLU A 1 84 ? 17.422 24.75 18.672 1 36.66 84 GLU A O 1
ATOM 688 N N . ASN A 1 85 ? 17.609 23.375 19.891 1 38 85 ASN A N 1
ATOM 689 C CA . ASN A 1 85 ? 18.766 22.766 19.234 1 38 85 ASN A CA 1
ATOM 690 C C . ASN A 1 85 ? 18.469 22.406 17.781 1 38 85 ASN A C 1
ATOM 692 O O . ASN A 1 85 ? 17.781 21.422 17.516 1 38 85 ASN A O 1
ATOM 696 N N . ASN A 1 86 ? 18.156 23.391 16.984 1 44.53 86 ASN A N 1
ATOM 697 C CA . ASN A 1 86 ? 17.891 23.438 15.555 1 44.53 86 ASN A CA 1
ATOM 698 C C . ASN A 1 86 ? 18.828 22.516 14.781 1 44.53 86 ASN A C 1
ATOM 700 O O . ASN A 1 86 ? 19.797 22.984 14.172 1 44.53 86 ASN A O 1
ATOM 704 N N . ILE A 1 87 ? 19.219 21.5 15.359 1 46.44 87 ILE A N 1
ATOM 705 C CA . ILE A 1 87 ? 19.922 20.609 14.453 1 46.44 87 ILE A CA 1
ATOM 706 C C . ILE A 1 87 ? 19.031 20.281 13.25 1 46.44 87 ILE A C 1
ATOM 708 O O . ILE A 1 87 ? 18.047 19.562 13.383 1 46.44 87 ILE A O 1
ATOM 712 N N . ILE A 1 88 ? 18.938 21.266 12.281 1 54.38 88 ILE A N 1
ATOM 713 C CA . ILE A 1 88 ? 18.156 21.062 11.07 1 54.38 88 ILE A CA 1
ATOM 714 C C . ILE A 1 88 ? 18.969 20.281 10.039 1 54.38 88 ILE A C 1
ATOM 716 O O . ILE A 1 88 ? 20.062 20.719 9.664 1 54.38 88 ILE A O 1
ATOM 720 N N . THR A 1 89 ? 18.719 19.031 9.961 1 66.56 89 THR A N 1
ATOM 721 C CA . THR A 1 89 ? 19.172 18.344 8.758 1 66.56 89 THR A CA 1
ATOM 722 C C . THR A 1 89 ? 18.422 18.859 7.531 1 66.56 89 THR A C 1
ATOM 724 O O . THR A 1 89 ? 17.219 19.078 7.578 1 66.56 89 THR A O 1
ATOM 727 N N . ASP A 1 90 ? 19.172 19.312 6.57 1 76.62 90 ASP A N 1
ATOM 728 C CA . ASP A 1 90 ? 18.531 20.016 5.465 1 76.62 90 ASP A CA 1
ATOM 729 C C . ASP A 1 90 ? 18.672 19.234 4.16 1 76.62 90 ASP A C 1
ATOM 731 O O . ASP A 1 90 ? 18.203 19.672 3.109 1 76.62 90 ASP A O 1
ATOM 735 N N . HIS A 1 91 ? 19.375 18.109 4.332 1 85.75 91 HIS A N 1
ATOM 736 C CA . HIS A 1 91 ? 19.484 17.344 3.102 1 85.75 91 HIS A CA 1
ATOM 737 C C . HIS A 1 91 ? 19.734 15.867 3.396 1 85.75 91 HIS A C 1
ATOM 739 O O . HIS A 1 91 ? 20.172 15.516 4.492 1 85.75 91 HIS A O 1
ATOM 745 N N . PHE A 1 92 ? 19.406 15.133 2.459 1 92.69 92 PHE A N 1
ATOM 746 C CA . PHE A 1 92 ? 19.688 13.703 2.531 1 92.69 92 PHE A CA 1
ATOM 747 C C . PHE A 1 92 ? 21.156 13.414 2.318 1 92.69 92 PHE A C 1
ATOM 749 O O . PHE A 1 92 ? 21.812 14.055 1.479 1 92.69 92 PHE A O 1
ATOM 756 N N . ARG A 1 93 ? 21.672 12.531 3.061 1 93.75 93 ARG A N 1
ATOM 757 C CA . ARG A 1 93 ? 23.062 12.133 2.938 1 93.75 93 ARG A CA 1
ATOM 758 C C . ARG A 1 93 ? 23.188 10.641 2.662 1 93.75 93 ARG A C 1
ATOM 760 O O . ARG A 1 93 ? 22.453 9.836 3.23 1 93.75 93 ARG A O 1
ATOM 767 N N . SER A 1 94 ? 24.141 10.289 1.844 1 94.19 94 SER A N 1
ATOM 768 C CA . SER A 1 94 ? 24.391 8.891 1.506 1 94.19 94 SER A CA 1
ATOM 769 C C . SER A 1 94 ? 25.172 8.188 2.604 1 94.19 94 SER A C 1
ATOM 771 O O . SER A 1 94 ? 26.188 8.695 3.076 1 94.19 94 SER A O 1
ATOM 773 N N . VAL A 1 95 ? 24.734 7.07 2.986 1 95.38 95 VAL A N 1
ATOM 774 C CA . VAL A 1 95 ? 25.391 6.297 4.035 1 95.38 95 VAL A CA 1
ATOM 775 C C . VAL A 1 95 ? 26.703 5.707 3.512 1 95.38 95 VAL A C 1
ATOM 777 O O . VAL A 1 95 ? 27.688 5.645 4.238 1 95.38 95 VAL A O 1
ATOM 780 N N . ILE A 1 96 ? 26.688 5.246 2.318 1 93.31 96 ILE A N 1
ATOM 781 C CA . ILE A 1 96 ? 27.859 4.742 1.625 1 93.31 96 ILE A CA 1
ATOM 782 C C . ILE A 1 96 ? 28.281 5.723 0.534 1 93.31 96 ILE A C 1
ATOM 784 O O . ILE A 1 96 ? 27.594 5.875 -0.474 1 93.31 96 ILE A O 1
ATOM 788 N N . PRO A 1 97 ? 29.453 6.367 0.743 1 89.75 97 PRO A N 1
ATOM 789 C CA . PRO A 1 97 ? 29.875 7.387 -0.22 1 89.75 97 PRO A CA 1
ATOM 790 C C . PRO A 1 97 ? 29.891 6.871 -1.658 1 89.75 97 PRO A C 1
ATOM 792 O O . PRO A 1 97 ? 30.391 5.777 -1.923 1 89.75 97 PRO A O 1
ATOM 795 N N . GLY A 1 98 ? 29.312 7.637 -2.533 1 89.06 98 GLY A N 1
ATOM 796 C CA . GLY A 1 98 ? 29.312 7.297 -3.947 1 89.06 98 GLY A CA 1
ATOM 797 C C . GLY A 1 98 ? 28.188 6.344 -4.324 1 89.06 98 GLY A C 1
ATOM 798 O O . GLY A 1 98 ? 28.047 5.977 -5.496 1 89.06 98 GLY A O 1
ATOM 799 N N . SER A 1 99 ? 27.453 5.98 -3.301 1 90.69 99 SER A N 1
ATOM 800 C CA . SER A 1 99 ? 26.344 5.059 -3.57 1 90.69 99 SER A CA 1
ATOM 801 C C . SER A 1 99 ? 25 5.707 -3.277 1 90.69 99 SER A C 1
ATOM 803 O O . SER A 1 99 ? 24.922 6.684 -2.531 1 90.69 99 SER A O 1
ATOM 805 N N . SER A 1 100 ? 23.953 5.176 -3.957 1 91.81 100 SER A N 1
ATOM 806 C CA . SER A 1 100 ? 22.594 5.605 -3.688 1 91.81 100 SER A CA 1
ATOM 807 C C . SER A 1 100 ? 21.828 4.555 -2.887 1 91.81 100 SER A C 1
ATOM 809 O O . SER A 1 100 ? 20.594 4.586 -2.826 1 91.81 100 SER A O 1
ATOM 811 N N . ASP A 1 101 ? 22.547 3.684 -2.203 1 93.62 101 ASP A N 1
ATOM 812 C CA . ASP A 1 101 ? 21.906 2.533 -1.561 1 93.62 101 ASP A CA 1
ATOM 813 C C . ASP A 1 101 ? 20.953 2.977 -0.453 1 93.62 101 ASP A C 1
ATOM 815 O O . ASP A 1 101 ? 19.844 2.475 -0.356 1 93.62 101 ASP A O 1
ATOM 819 N N . VAL A 1 102 ? 21.5 3.797 0.376 1 96.25 102 VAL A N 1
ATOM 820 C CA . VAL A 1 102 ? 20.719 4.297 1.51 1 96.25 102 VAL A CA 1
ATOM 821 C C . VAL A 1 102 ? 21.016 5.777 1.725 1 96.25 102 VAL A C 1
ATOM 823 O O . VAL A 1 102 ? 22.188 6.18 1.8 1 96.25 102 VAL A O 1
ATOM 826 N N . PHE A 1 103 ? 20 6.562 1.731 1 96.12 103 PHE A N 1
ATOM 827 C CA . PHE A 1 103 ? 20.094 7.957 2.141 1 96.12 103 PHE A CA 1
ATOM 828 C C . PHE A 1 103 ? 19.453 8.164 3.508 1 96.12 103 PHE A C 1
ATOM 830 O O . PHE A 1 103 ? 18.406 7.586 3.797 1 96.12 103 PHE A O 1
ATOM 837 N N . VAL A 1 104 ? 20.094 8.953 4.352 1 97.31 104 VAL A N 1
ATOM 838 C CA . VAL A 1 104 ? 19.547 9.266 5.664 1 97.31 104 VAL A CA 1
ATOM 839 C C . VAL A 1 104 ? 19.297 10.766 5.777 1 97.31 104 VAL A C 1
ATOM 841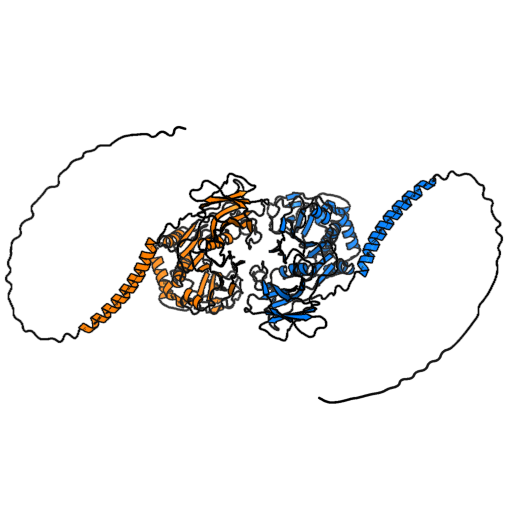 O O . VAL A 1 104 ? 19.953 11.562 5.117 1 97.31 104 VAL A O 1
ATOM 844 N N . PHE A 1 105 ? 18.344 11.188 6.574 1 97.25 105 PHE A N 1
ATOM 845 C CA . PHE A 1 105 ? 17.969 12.594 6.676 1 97.25 105 PHE A CA 1
ATOM 846 C C . PHE A 1 105 ? 18.078 13.078 8.117 1 97.25 105 PHE A C 1
ATOM 848 O O . PHE A 1 105 ? 18.766 14.062 8.391 1 97.25 105 PHE A O 1
ATOM 855 N N . SER A 1 106 ? 17.391 12.414 9.047 1 97.25 106 SER A N 1
ATOM 856 C CA . SER A 1 106 ? 17.359 12.805 10.453 1 97.25 106 SER A CA 1
ATOM 857 C C . SER A 1 106 ? 17.312 11.586 11.367 1 97.25 106 SER A C 1
ATOM 859 O O . SER A 1 106 ? 17.141 10.461 10.906 1 97.25 106 SER A O 1
ATOM 861 N N . ALA A 1 107 ? 17.578 11.828 12.648 1 97.25 107 ALA A N 1
ATOM 862 C CA . ALA A 1 107 ? 17.531 10.773 13.656 1 97.25 107 ALA A CA 1
ATOM 863 C C . ALA A 1 107 ? 16.812 11.266 14.914 1 97.25 107 ALA A C 1
ATOM 865 O O . ALA A 1 107 ? 16.984 12.406 15.336 1 97.25 107 ALA A O 1
ATOM 866 N N . PHE A 1 108 ? 16.031 10.367 15.445 1 96.06 108 PHE A N 1
ATOM 867 C CA . PHE A 1 108 ? 15.227 10.719 16.609 1 96.06 108 PHE A CA 1
ATOM 868 C C . PHE A 1 108 ? 15.391 9.688 17.719 1 96.06 108 PHE A C 1
ATOM 870 O O . PHE A 1 108 ? 15.344 8.484 17.453 1 96.06 108 PHE A O 1
ATOM 877 N N . GLY A 1 109 ? 15.625 10.141 18.922 1 93.44 109 GLY A N 1
ATOM 878 C CA . GLY A 1 109 ? 15.586 9.258 20.078 1 93.44 109 GLY A CA 1
ATOM 879 C C . GLY A 1 109 ? 14.188 9.078 20.641 1 93.44 109 GLY A C 1
ATOM 880 O O . GLY A 1 109 ? 13.523 10.055 20.984 1 93.44 109 GLY A O 1
ATOM 881 N N . ILE A 1 110 ? 13.758 7.836 20.672 1 90.06 110 ILE A N 1
ATOM 882 C CA . ILE A 1 110 ? 12.422 7.512 21.172 1 90.06 110 ILE A CA 1
ATOM 883 C C . ILE A 1 110 ? 12.531 6.645 22.422 1 90.06 110 ILE A C 1
ATOM 885 O O . ILE A 1 110 ? 13.094 5.547 22.375 1 90.06 110 ILE A O 1
ATOM 889 N N . HIS A 1 111 ? 12.023 7.129 23.469 1 82.38 111 HIS A N 1
ATOM 890 C CA . HIS A 1 111 ? 12.078 6.379 24.719 1 82.38 111 HIS A CA 1
ATOM 891 C C . HIS A 1 111 ? 11.008 5.297 24.766 1 82.38 111 HIS A C 1
ATOM 893 O O . HIS A 1 111 ? 9.883 5.512 24.297 1 82.38 111 HIS A O 1
ATOM 899 N N . SER A 1 112 ? 11.312 3.988 24.781 1 67.5 112 SER A N 1
ATOM 900 C CA . SER A 1 112 ? 10.367 2.875 24.844 1 67.5 112 SER A CA 1
ATOM 901 C C . SER A 1 112 ? 9.414 3.018 26.016 1 67.5 112 SER A C 1
ATOM 903 O O . SER A 1 112 ? 9.789 3.523 27.078 1 67.5 112 SER A O 1
ATOM 905 N N . ASP A 1 113 ? 8.07 3.312 25.875 1 51.75 113 ASP A N 1
ATOM 906 C CA . ASP A 1 113 ? 7.062 3.416 26.922 1 51.75 113 ASP A CA 1
ATOM 907 C C . ASP A 1 113 ? 7.082 2.186 27.828 1 51.75 113 ASP A C 1
ATOM 909 O O . ASP A 1 113 ? 6.66 1.102 27.422 1 51.75 113 ASP A O 1
ATOM 913 N N . SER A 1 114 ? 7.914 1.591 28.375 1 40.38 114 SER A N 1
ATOM 914 C CA . SER A 1 114 ? 7.332 0.798 29.453 1 40.38 114 SER A CA 1
ATOM 915 C C . SER A 1 114 ? 6.242 1.576 30.188 1 40.38 114 SER A C 1
ATOM 917 O O . SER A 1 114 ? 6.254 2.809 30.188 1 40.38 114 SER A O 1
ATOM 919 N N . ASP A 1 115 ? 4.859 1.199 30.266 1 38.53 115 ASP A N 1
ATOM 920 C CA . ASP A 1 115 ? 3.943 1.739 31.266 1 38.53 115 ASP A CA 1
ATOM 921 C C . ASP A 1 115 ? 4.691 2.58 32.281 1 38.53 115 ASP A C 1
ATOM 923 O O . ASP A 1 115 ? 4.07 3.295 33.094 1 38.53 115 ASP A O 1
ATOM 927 N N . ASP A 1 116 ? 5.613 2.131 32.938 1 33.59 116 ASP A N 1
ATOM 928 C CA . ASP A 1 116 ? 6.305 2.857 34 1 33.59 116 ASP A CA 1
ATOM 929 C C . ASP A 1 116 ? 7.254 3.904 33.438 1 33.59 116 ASP A C 1
ATOM 931 O O . ASP A 1 116 ? 8.273 3.561 32.844 1 33.59 116 ASP A O 1
ATOM 935 N N . PHE A 1 117 ? 6.766 4.973 32.812 1 36.09 117 PHE A N 1
ATOM 936 C CA . PHE A 1 117 ? 7.574 6.164 32.562 1 36.09 117 PHE A CA 1
ATOM 937 C C . PHE A 1 117 ? 8.867 6.109 33.375 1 36.09 117 PHE A C 1
ATOM 939 O O . PHE A 1 117 ? 9.641 7.066 33.406 1 36.09 117 PHE A O 1
ATOM 946 N N . SER A 1 118 ? 8.75 5.41 34.406 1 35.69 118 SER A N 1
ATOM 947 C CA . SER A 1 118 ? 9.969 5.422 35.219 1 35.69 118 SER A CA 1
ATOM 948 C C . SER A 1 118 ? 11.188 5.07 34.375 1 35.69 118 SER A C 1
ATOM 950 O O . SER A 1 118 ? 11.062 4.621 33.25 1 35.69 118 SER A O 1
ATOM 952 N N . GLN A 1 119 ? 12.312 4.508 34.938 1 39.72 119 GLN A N 1
ATOM 953 C CA . GLN A 1 119 ? 13.766 4.355 34.906 1 39.72 119 GLN A CA 1
ATOM 954 C C . GLN A 1 119 ? 14.195 3.441 33.781 1 39.72 119 GLN A C 1
ATOM 956 O O . GLN A 1 119 ? 15.328 2.963 33.75 1 39.72 119 GLN A O 1
ATOM 961 N N . SER A 1 120 ? 13.258 2.854 32.938 1 48.88 120 SER A N 1
ATOM 962 C CA . SER A 1 120 ? 14.031 1.931 32.125 1 48.88 120 SER A CA 1
ATOM 963 C C . SER A 1 120 ? 14.719 2.66 30.969 1 48.88 120 SER A C 1
ATOM 965 O O . SER A 1 120 ? 14.086 3.418 30.234 1 48.88 120 SER A O 1
ATOM 967 N N . ASP A 1 121 ? 15.977 3.014 30.922 1 64.06 121 ASP A N 1
ATOM 968 C CA . ASP A 1 121 ? 17.047 3.701 30.219 1 64.06 121 ASP A CA 1
ATOM 969 C C . ASP A 1 121 ? 17.234 3.115 28.812 1 64.06 121 ASP A C 1
ATOM 971 O O . ASP A 1 121 ? 18.312 3.207 28.234 1 64.06 121 ASP A O 1
ATOM 975 N N . ASN A 1 122 ? 16 2.512 28.25 1 84.38 122 ASN A N 1
ATOM 976 C CA . ASN A 1 122 ? 16.172 2.035 26.875 1 84.38 122 ASN A CA 1
ATOM 977 C C . ASN A 1 122 ? 15.711 3.068 25.859 1 84.38 122 ASN A C 1
ATOM 979 O O . ASN A 1 122 ? 14.656 3.68 26.031 1 84.38 122 ASN A O 1
ATOM 983 N N . VAL A 1 123 ? 16.531 3.375 24.938 1 90.62 123 VAL A N 1
ATOM 984 C CA . VAL A 1 123 ? 16.25 4.34 23.875 1 90.62 123 VAL A CA 1
ATOM 985 C C . VAL A 1 123 ? 16.359 3.66 22.516 1 90.62 123 VAL A C 1
ATOM 987 O O . VAL A 1 123 ? 17.281 2.881 22.281 1 90.62 123 VAL A O 1
ATOM 990 N N . THR A 1 124 ? 15.312 3.836 21.75 1 93.69 124 THR A N 1
ATOM 991 C CA . THR A 1 124 ? 15.414 3.459 20.344 1 93.69 124 THR A CA 1
ATOM 992 C C . THR A 1 124 ? 15.664 4.688 19.469 1 93.69 124 THR A C 1
ATOM 994 O O . THR A 1 124 ? 14.906 5.66 19.531 1 93.69 124 THR A O 1
ATOM 997 N N . VAL A 1 125 ? 16.734 4.652 18.734 1 96.06 125 VAL A N 1
ATOM 998 C CA . VAL A 1 125 ? 17.016 5.727 17.781 1 96.06 125 VAL A CA 1
ATOM 999 C C . VAL A 1 125 ? 16.469 5.359 16.406 1 96.06 125 VAL A C 1
ATOM 1001 O O . VAL A 1 125 ? 16.797 4.316 15.859 1 96.06 125 VAL A O 1
ATOM 1004 N N . SER A 1 126 ? 15.562 6.168 15.969 1 96.81 126 SER A N 1
ATOM 1005 C CA . SER A 1 126 ? 14.977 5.977 14.648 1 96.81 126 SER A CA 1
ATOM 1006 C C . SER A 1 126 ? 15.617 6.906 13.617 1 96.81 126 SER A C 1
ATOM 1008 O O . SER A 1 126 ? 15.625 8.125 13.797 1 96.81 126 SER A O 1
ATOM 1010 N N . ILE A 1 127 ? 16.125 6.379 12.562 1 97.88 127 ILE A N 1
ATOM 1011 C CA . ILE A 1 127 ? 16.781 7.16 11.516 1 97.88 127 ILE A CA 1
ATOM 1012 C C . ILE A 1 127 ? 15.883 7.219 10.281 1 97.88 127 ILE A C 1
ATOM 1014 O O . ILE A 1 127 ? 15.602 6.191 9.656 1 97.88 127 ILE A O 1
ATOM 1018 N N . SER A 1 128 ? 15.406 8.422 9.938 1 97.69 128 SER A N 1
ATOM 1019 C CA . SER A 1 128 ? 14.633 8.602 8.711 1 97.69 128 SER A CA 1
ATOM 1020 C C . SER A 1 128 ? 15.477 8.328 7.477 1 97.69 128 SER A C 1
ATOM 1022 O O . SER A 1 128 ? 16.547 8.922 7.297 1 97.69 128 SER A O 1
ATOM 1024 N N . SER A 1 129 ? 14.953 7.445 6.582 1 97.44 129 SER A N 1
ATOM 1025 C CA . SER A 1 129 ? 15.82 6.973 5.512 1 97.44 129 SER A CA 1
ATOM 1026 C C . SER A 1 129 ? 15.031 6.723 4.23 1 97.44 129 SER A C 1
ATOM 1028 O O . SER A 1 129 ? 13.797 6.664 4.254 1 97.44 129 SER A O 1
ATOM 1030 N N . VAL A 1 130 ? 15.68 6.691 3.145 1 96.12 130 VAL A N 1
ATOM 1031 C CA . VAL A 1 130 ? 15.234 6.207 1.845 1 96.12 130 VAL A CA 1
ATOM 1032 C C . VAL A 1 130 ? 16.172 5.105 1.351 1 96.12 130 VAL A C 1
ATOM 1034 O O . VAL A 1 130 ? 17.391 5.254 1.406 1 96.12 130 VAL A O 1
ATOM 1037 N N . VAL A 1 131 ? 15.609 4.031 0.872 1 95.06 131 VAL A N 1
ATOM 1038 C CA . VAL A 1 131 ? 16.406 2.871 0.48 1 95.06 131 VAL A CA 1
ATOM 1039 C C . VAL A 1 131 ? 16.219 2.598 -1.011 1 95.06 131 VAL A C 1
ATOM 1041 O O . VAL A 1 131 ? 15.102 2.652 -1.523 1 95.06 131 VAL A O 1
ATOM 1044 N N . ASP A 1 132 ? 17.344 2.338 -1.683 1 92.56 132 ASP A N 1
ATOM 1045 C CA . ASP A 1 132 ? 17.312 1.87 -3.064 1 92.56 132 ASP A CA 1
ATOM 1046 C C . ASP A 1 132 ? 16.984 0.381 -3.135 1 92.56 132 ASP A C 1
ATOM 1048 O O . ASP A 1 132 ? 17.812 -0.46 -2.752 1 92.56 132 ASP A O 1
ATOM 1052 N N . MET A 1 133 ? 15.883 0.074 -3.68 1 89.75 133 MET A N 1
ATOM 1053 C CA . MET A 1 133 ? 15.422 -1.312 -3.691 1 89.75 133 MET A CA 1
ATOM 1054 C C . MET A 1 133 ? 16.219 -2.137 -4.703 1 89.75 133 MET A C 1
ATOM 1056 O O . MET A 1 133 ? 16.141 -3.367 -4.703 1 89.75 133 MET A O 1
ATOM 1060 N N . ASP A 1 134 ? 16.969 -1.444 -5.508 1 86.75 134 ASP A N 1
ATOM 1061 C CA . ASP A 1 134 ? 17.875 -2.129 -6.434 1 86.75 134 ASP A CA 1
ATOM 1062 C C . ASP A 1 134 ? 19.188 -2.504 -5.754 1 86.75 134 ASP A C 1
ATOM 1064 O O . ASP A 1 134 ? 19.969 -3.279 -6.297 1 86.75 134 ASP A O 1
ATOM 1068 N N . SER A 1 135 ? 19.391 -1.956 -4.559 1 89.5 135 SER A N 1
ATOM 1069 C CA . SER A 1 135 ? 20.672 -2.15 -3.895 1 89.5 135 SER A CA 1
ATOM 1070 C C . SER A 1 135 ? 20.781 -3.547 -3.291 1 89.5 135 SER A C 1
ATOM 1072 O O . SER A 1 135 ? 19.766 -4.184 -3.004 1 89.5 135 SER A O 1
ATOM 1074 N N . PRO A 1 136 ? 22 -4.027 -3.176 1 86.06 136 PRO A N 1
ATOM 1075 C CA . PRO A 1 136 ? 22.188 -5.312 -2.494 1 86.06 136 PRO A CA 1
ATOM 1076 C C . PRO A 1 136 ? 21.719 -5.277 -1.041 1 86.06 136 PRO A C 1
ATOM 1078 O O . PRO A 1 136 ? 21.719 -4.219 -0.409 1 86.06 136 PRO A O 1
ATOM 1081 N N . VAL A 1 137 ? 21.297 -6.453 -0.632 1 84.31 137 VAL A N 1
ATOM 1082 C CA . VAL A 1 137 ? 20.922 -6.566 0.774 1 84.31 137 VAL A CA 1
ATOM 1083 C C . VAL A 1 137 ? 22.172 -6.516 1.646 1 84.31 137 VAL A C 1
ATOM 1085 O O . VAL A 1 137 ? 23.141 -7.238 1.398 1 84.31 137 VAL A O 1
ATOM 1088 N N . ARG A 1 138 ? 22.172 -5.641 2.652 1 87.75 138 ARG A N 1
ATOM 1089 C CA . ARG A 1 138 ? 23.312 -5.48 3.549 1 87.75 138 ARG A CA 1
ATOM 1090 C C . ARG A 1 138 ? 22.859 -5.461 5.008 1 87.75 138 ARG A C 1
ATOM 1092 O O . ARG A 1 138 ? 21.703 -5.18 5.301 1 87.75 138 ARG A O 1
ATOM 1099 N N . ASP A 1 139 ? 23.859 -5.871 5.805 1 90 139 ASP A N 1
ATOM 1100 C CA . ASP A 1 139 ? 23.656 -5.668 7.234 1 90 139 ASP A CA 1
ATOM 1101 C C . ASP A 1 139 ? 24.109 -4.27 7.656 1 90 139 ASP A C 1
ATOM 1103 O O . ASP A 1 139 ? 25.172 -3.801 7.234 1 90 139 ASP A O 1
ATOM 1107 N N . TYR A 1 140 ? 23.297 -3.656 8.414 1 95.44 140 TYR A N 1
ATOM 1108 C CA . TYR A 1 140 ? 23.625 -2.318 8.891 1 95.44 140 TYR A CA 1
ATOM 1109 C C . TYR A 1 140 ? 23.75 -2.293 10.406 1 95.44 140 TYR A C 1
ATOM 1111 O O . TYR A 1 140 ? 23.125 -3.088 11.102 1 95.44 140 TYR A O 1
ATOM 1119 N N . LYS A 1 141 ? 24.625 -1.432 10.867 1 96.81 141 LYS A N 1
ATOM 1120 C CA . LYS A 1 141 ? 24.812 -1.173 12.297 1 96.81 141 LYS A CA 1
ATOM 1121 C C . LYS A 1 141 ? 24.797 0.324 12.586 1 96.81 141 LYS A C 1
ATOM 1123 O O . LYS A 1 141 ? 25.047 1.142 11.703 1 96.81 141 LYS A O 1
ATOM 1128 N N . CYS A 1 142 ? 24.422 0.606 13.805 1 96.94 142 CYS A N 1
ATOM 1129 C CA . CYS A 1 142 ? 24.484 1.984 14.273 1 96.94 142 CYS A CA 1
ATOM 1130 C C . CYS A 1 142 ? 25.703 2.191 15.18 1 96.94 142 CYS A C 1
ATOM 1132 O O . CYS A 1 142 ? 26.016 1.325 15.992 1 96.94 142 CYS A O 1
ATOM 1134 N N . ILE A 1 143 ? 26.391 3.246 15.016 1 96.12 143 ILE A N 1
ATOM 1135 C CA . ILE A 1 143 ? 27.422 3.752 15.93 1 96.12 143 ILE A CA 1
ATOM 1136 C C . ILE A 1 143 ? 26.875 4.965 16.688 1 96.12 143 ILE A C 1
ATOM 1138 O O . ILE A 1 143 ? 26.672 6.031 16.094 1 96.12 143 ILE A O 1
ATOM 1142 N N . LEU A 1 144 ? 26.656 4.727 17.938 1 95.94 144 LEU A N 1
ATOM 1143 C CA . LEU A 1 144 ? 26.094 5.797 18.766 1 95.94 144 LEU A CA 1
ATOM 1144 C C . LEU A 1 144 ? 27.141 6.363 19.703 1 95.94 144 LEU A C 1
ATOM 1146 O O . LEU A 1 144 ? 27.984 5.621 20.234 1 95.94 144 LEU A O 1
ATOM 1150 N N . ARG A 1 145 ? 27.062 7.652 19.891 1 93.88 145 ARG A N 1
ATOM 1151 C CA . ARG A 1 145 ? 27.984 8.328 20.812 1 93.88 145 ARG A CA 1
ATOM 1152 C C . ARG A 1 145 ? 27.219 9.18 21.812 1 93.88 145 ARG A C 1
ATOM 1154 O O . ARG A 1 145 ? 26.172 9.758 21.484 1 93.88 145 ARG A O 1
ATOM 1161 N N . ARG A 1 146 ? 27.719 9.109 22.969 1 92.31 146 ARG A N 1
ATOM 1162 C CA . ARG A 1 146 ? 27.172 9.938 24.047 1 92.31 146 ARG A CA 1
ATOM 1163 C C . ARG A 1 146 ? 27.891 11.273 24.125 1 92.31 146 ARG A C 1
ATOM 1165 O O . ARG A 1 146 ? 29 11.422 23.609 1 92.31 146 ARG A O 1
ATOM 1172 N N . LYS A 1 147 ? 27.141 12.07 24.859 1 88.5 147 LYS A N 1
ATOM 1173 C CA . LYS A 1 147 ? 27.781 13.352 25.094 1 88.5 147 LYS A CA 1
ATOM 1174 C C . LYS A 1 147 ? 29.031 13.188 25.969 1 88.5 147 LYS A C 1
ATOM 1176 O O . LYS A 1 147 ? 29 12.5 26.984 1 88.5 147 LYS A O 1
ATOM 1181 N N . GLU A 1 148 ? 30.062 13.617 25.688 1 82.5 148 GLU A N 1
ATOM 1182 C CA . GLU A 1 148 ? 31.281 13.695 26.469 1 82.5 148 GLU A CA 1
ATOM 1183 C C . GLU A 1 148 ? 31.891 12.305 26.688 1 82.5 148 GLU A C 1
ATOM 1185 O O . GLU A 1 148 ? 32.562 12.062 27.703 1 82.5 148 GLU A O 1
ATOM 1190 N N . SER A 1 149 ? 31.406 11.391 26.047 1 79.75 149 SER A N 1
ATOM 1191 C CA . SER A 1 149 ? 32 10.062 26.109 1 79.75 149 SER A CA 1
ATOM 1192 C C . SER A 1 149 ? 32.719 9.703 24.812 1 79.75 149 SER A C 1
ATOM 1194 O O . SER A 1 149 ? 32.125 9.836 23.734 1 79.75 149 SER A O 1
ATOM 1196 N N . PRO A 1 150 ? 33.906 9.32 25.047 1 79.44 150 PRO A N 1
ATOM 1197 C CA . PRO A 1 150 ? 34.656 8.953 23.844 1 79.44 150 PRO A CA 1
ATOM 1198 C C . PRO A 1 150 ? 34.25 7.57 23.312 1 79.44 150 PRO A C 1
ATOM 1200 O O . PRO A 1 150 ? 34.562 7.242 22.156 1 79.44 150 PRO A O 1
ATOM 1203 N N . THR A 1 151 ? 33.625 6.82 24.094 1 87.94 151 THR A N 1
ATOM 1204 C CA . THR A 1 151 ? 33.344 5.441 23.703 1 87.94 151 THR A CA 1
ATOM 1205 C C . THR A 1 151 ? 32.094 5.371 22.828 1 87.94 151 THR A C 1
ATOM 1207 O O . THR A 1 151 ? 31.062 5.957 23.172 1 87.94 151 THR A O 1
ATOM 1210 N N . ALA A 1 152 ? 32.281 4.688 21.75 1 91.06 152 ALA A N 1
ATOM 1211 C CA . ALA A 1 152 ? 31.141 4.484 20.844 1 91.06 152 ALA A CA 1
ATOM 1212 C C . ALA A 1 152 ? 30.375 3.219 21.203 1 91.06 152 ALA A C 1
ATOM 1214 O O . ALA A 1 152 ? 30.953 2.242 21.688 1 91.06 152 ALA A O 1
ATOM 1215 N N . ILE A 1 153 ? 29.094 3.236 21.062 1 92.94 153 ILE A N 1
ATOM 1216 C CA . ILE A 1 153 ? 28.219 2.092 21.25 1 92.94 153 ILE A CA 1
ATOM 1217 C C . ILE A 1 153 ? 27.781 1.531 19.891 1 92.94 153 ILE A C 1
ATOM 1219 O O . ILE A 1 153 ? 27.297 2.27 19.031 1 92.94 153 ILE A O 1
ATOM 1223 N N . TRP A 1 154 ? 28 0.253 19.75 1 94 154 TRP A N 1
ATOM 1224 C CA . TRP A 1 154 ? 27.594 -0.42 18.516 1 94 154 TRP A CA 1
ATOM 1225 C C . TRP A 1 154 ? 26.344 -1.266 18.719 1 94 154 TRP A C 1
ATOM 1227 O O . TRP A 1 154 ? 26.234 -1.98 19.719 1 94 154 TRP A O 1
ATOM 1237 N N . THR A 1 155 ? 25.422 -1.103 17.859 1 94.69 155 THR A N 1
ATOM 1238 C CA . THR A 1 155 ? 24.234 -1.938 17.922 1 94.69 155 THR A CA 1
ATOM 1239 C C . THR A 1 155 ? 23.719 -2.248 16.516 1 94.69 155 THR A C 1
ATOM 1241 O O . THR A 1 155 ? 24.016 -1.526 15.57 1 94.69 155 THR A O 1
ATOM 1244 N N . LYS A 1 156 ? 23.031 -3.322 16.391 1 95.19 156 LYS A N 1
ATOM 1245 C CA . LYS A 1 156 ? 22.438 -3.717 15.117 1 95.19 156 LYS A CA 1
ATOM 1246 C C . LYS A 1 156 ? 21.328 -2.748 14.703 1 95.19 156 LYS A C 1
ATOM 1248 O O . LYS A 1 156 ? 20.547 -2.303 15.539 1 95.19 156 LYS A O 1
ATOM 1253 N N . ALA A 1 157 ? 21.328 -2.385 13.453 1 96.75 157 ALA A N 1
ATOM 1254 C CA . ALA A 1 157 ? 20.25 -1.567 12.898 1 96.75 157 ALA A CA 1
ATOM 1255 C C . ALA A 1 157 ? 19.188 -2.438 12.234 1 96.75 157 ALA A C 1
ATOM 1257 O O . ALA A 1 157 ? 19.5 -3.328 11.438 1 96.75 157 ALA A O 1
ATOM 1258 N N . THR A 1 158 ? 17.953 -2.205 12.555 1 93.81 158 THR A N 1
ATOM 1259 C CA . THR A 1 158 ? 16.844 -2.934 11.945 1 93.81 158 THR A CA 1
ATOM 1260 C C . THR A 1 158 ? 16.125 -2.062 10.93 1 93.81 158 THR A C 1
ATOM 1262 O O . THR A 1 158 ? 15.703 -0.949 11.242 1 93.81 158 THR A O 1
ATOM 1265 N N . LEU A 1 159 ? 16 -2.611 9.734 1 93.44 159 LEU A N 1
ATOM 1266 C CA . LEU A 1 159 ? 15.367 -1.883 8.648 1 93.44 159 LEU A CA 1
ATOM 1267 C C . LEU A 1 159 ? 13.859 -2.107 8.648 1 93.44 159 LEU A C 1
ATOM 1269 O O . LEU A 1 159 ? 13.398 -3.248 8.727 1 93.44 159 LEU A O 1
ATOM 1273 N N . GLN A 1 160 ? 13.133 -1.052 8.625 1 90.94 160 GLN A N 1
ATOM 1274 C CA . GLN A 1 160 ? 11.688 -1.074 8.414 1 90.94 160 GLN A CA 1
ATOM 1275 C C . GLN A 1 160 ? 11.312 -0.322 7.141 1 90.94 160 GLN A C 1
ATOM 1277 O O . GLN A 1 160 ? 11.438 0.903 7.078 1 90.94 160 GLN A O 1
ATOM 1282 N N . LEU A 1 161 ? 10.844 -1.039 6.148 1 90.44 161 LEU A N 1
ATOM 1283 C CA . LEU A 1 161 ? 10.336 -0.398 4.938 1 90.44 161 LEU A CA 1
ATOM 1284 C C . LEU A 1 161 ? 8.914 0.107 5.148 1 90.44 161 LEU A C 1
ATOM 1286 O O . LEU A 1 161 ? 8.086 -0.583 5.75 1 90.44 161 LEU A O 1
ATOM 1290 N N . TYR A 1 162 ? 8.664 1.354 4.734 1 91.81 162 TYR A N 1
ATOM 1291 C CA . TYR A 1 162 ? 7.309 1.878 4.809 1 91.81 162 TYR A CA 1
ATOM 1292 C C . TYR A 1 162 ? 6.492 1.442 3.598 1 91.81 162 TYR A C 1
ATOM 1294 O O . TYR A 1 162 ? 7.023 1.319 2.492 1 91.81 162 TYR A O 1
ATOM 1302 N N . PRO A 1 163 ? 5.242 1.289 3.959 1 84.19 163 PRO A N 1
ATOM 1303 C CA . PRO A 1 163 ? 4.379 0.962 2.82 1 84.19 163 PRO A CA 1
ATOM 1304 C C . PRO A 1 163 ? 4.184 2.141 1.872 1 84.19 163 PRO A C 1
ATOM 1306 O O . PRO A 1 163 ? 4.738 3.221 2.098 1 84.19 163 PRO A O 1
ATOM 1309 N N . GLU A 1 164 ? 3.605 1.968 0.697 1 85.31 164 GLU A N 1
ATOM 1310 C CA . GLU A 1 164 ? 3.15 2.99 -0.24 1 85.31 164 GLU A CA 1
ATOM 1311 C C . GLU A 1 164 ? 4.289 3.459 -1.142 1 85.31 164 GLU A C 1
ATOM 1313 O O . GLU A 1 164 ? 4.426 4.656 -1.404 1 85.31 164 GLU A O 1
ATOM 1318 N N . SER A 1 165 ? 5.18 2.594 -1.446 1 84.19 165 SER A N 1
ATOM 1319 C CA . SER A 1 165 ? 6.234 2.955 -2.389 1 84.19 165 SER A CA 1
ATOM 1320 C C . SER A 1 165 ? 5.684 3.1 -3.803 1 84.19 165 SER A C 1
ATOM 1322 O O . SER A 1 165 ? 6.332 3.693 -4.668 1 84.19 165 SER A O 1
ATOM 1324 N N . HIS A 1 166 ? 4.523 2.463 -4.082 1 77.06 166 HIS A N 1
ATOM 1325 C CA . HIS A 1 166 ? 3.873 2.494 -5.387 1 77.06 166 HIS A CA 1
ATOM 1326 C C . HIS A 1 166 ? 4.758 1.861 -6.457 1 77.06 166 HIS A C 1
ATOM 1328 O O . HIS A 1 166 ? 4.781 2.324 -7.602 1 77.06 166 HIS A O 1
ATOM 1334 N N . GLY A 1 167 ? 5.629 0.971 -5.992 1 75.75 167 GLY A N 1
ATOM 1335 C CA . GLY A 1 167 ? 6.453 0.233 -6.934 1 75.75 167 GLY A CA 1
ATOM 1336 C C . GLY A 1 167 ? 7.656 1.021 -7.418 1 75.75 167 GLY A C 1
ATOM 1337 O O . GLY A 1 167 ? 8.32 0.622 -8.375 1 75.75 167 GLY A O 1
ATOM 1338 N N . ARG A 1 168 ? 7.965 2.109 -6.785 1 84.38 168 ARG A N 1
ATOM 1339 C CA . ARG A 1 168 ? 9.102 2.932 -7.176 1 84.38 168 ARG A CA 1
ATOM 1340 C C . ARG A 1 168 ? 10.414 2.316 -6.691 1 84.38 168 ARG A C 1
ATOM 1342 O O . ARG A 1 168 ? 10.414 1.495 -5.773 1 84.38 168 ARG A O 1
ATOM 1349 N N . ARG A 1 169 ? 11.484 2.701 -7.348 1 84.88 169 ARG A N 1
ATOM 1350 C CA . ARG A 1 169 ? 12.805 2.164 -7.039 1 84.88 169 ARG A CA 1
ATOM 1351 C C . ARG A 1 169 ? 13.211 2.51 -5.609 1 84.88 169 ARG A C 1
ATOM 1353 O O . ARG A 1 169 ? 13.75 1.667 -4.891 1 84.88 169 ARG A O 1
ATOM 1360 N N . PHE A 1 170 ? 12.984 3.803 -5.324 1 91.75 170 PHE A N 1
ATOM 1361 C CA . PHE A 1 170 ? 13.359 4.234 -3.98 1 91.75 170 PHE A CA 1
ATOM 1362 C C . PHE A 1 170 ? 12.156 4.203 -3.049 1 91.75 170 PHE A C 1
ATOM 1364 O O . PHE A 1 170 ? 11.047 4.582 -3.439 1 91.75 170 PHE A O 1
ATOM 1371 N N . THR A 1 171 ? 12.422 3.666 -1.814 1 92.12 171 THR A N 1
ATOM 1372 C CA . THR A 1 171 ? 11.344 3.459 -0.854 1 92.12 171 THR A CA 1
ATOM 1373 C C . THR A 1 171 ? 11.664 4.141 0.474 1 92.12 171 THR A C 1
ATOM 1375 O O . THR A 1 171 ? 12.797 4.098 0.941 1 92.12 171 THR A O 1
ATOM 1378 N N . ALA A 1 172 ? 10.594 4.84 1.01 1 95.31 172 ALA A N 1
ATOM 1379 C CA . ALA A 1 172 ? 10.719 5.406 2.352 1 95.31 172 ALA A CA 1
ATOM 1380 C C . ALA A 1 172 ? 10.922 4.305 3.391 1 95.31 172 ALA A C 1
ATOM 1382 O O . ALA A 1 172 ? 10.328 3.232 3.291 1 95.31 172 ALA A O 1
ATOM 1383 N N . ALA A 1 173 ? 11.766 4.59 4.406 1 96.19 173 ALA A N 1
ATOM 1384 C CA . ALA A 1 173 ? 12.094 3.602 5.426 1 96.19 173 ALA A CA 1
ATOM 1385 C C . ALA A 1 173 ? 12.609 4.273 6.699 1 96.19 173 ALA A C 1
ATOM 1387 O O . ALA A 1 173 ? 12.719 5.5 6.758 1 96.19 173 ALA A O 1
ATOM 1388 N N . ALA A 1 174 ? 12.797 3.441 7.684 1 97.44 174 ALA A N 1
ATOM 1389 C CA . ALA A 1 174 ? 13.492 3.828 8.906 1 97.44 174 ALA A CA 1
ATOM 1390 C C . ALA A 1 174 ? 14.422 2.717 9.391 1 97.44 174 ALA A C 1
ATOM 1392 O O . ALA A 1 174 ? 14.109 1.532 9.25 1 97.44 174 ALA A O 1
ATOM 1393 N N . PHE A 1 175 ? 15.602 3.117 9.812 1 97.25 175 PHE A N 1
ATOM 1394 C CA . PHE A 1 175 ? 16.453 2.217 10.578 1 97.25 175 PHE A CA 1
ATOM 1395 C C . PHE A 1 175 ? 16.312 2.463 12.07 1 97.25 175 PHE A C 1
ATOM 1397 O O . PHE A 1 175 ? 16.344 3.609 12.523 1 97.25 175 PHE A O 1
ATOM 1404 N N . SER A 1 176 ? 16.078 1.422 12.805 1 96.38 176 SER A N 1
ATOM 1405 C CA . SER A 1 176 ? 15.93 1.518 14.258 1 96.38 176 SER A CA 1
ATOM 1406 C C . SER A 1 176 ? 17.109 0.87 14.977 1 96.38 176 SER A C 1
ATOM 1408 O O . SER A 1 176 ? 17.5 -0.253 14.656 1 96.38 176 SER A O 1
ATOM 1410 N N . CYS A 1 177 ? 17.641 1.58 15.914 1 95.88 177 CYS A N 1
ATOM 1411 C CA . CYS A 1 177 ? 18.75 1.128 16.75 1 95.88 177 CYS A CA 1
ATOM 1412 C C . CYS A 1 177 ? 18.391 1.206 18.219 1 95.88 177 CYS A C 1
ATOM 1414 O O . CYS A 1 177 ? 18.25 2.299 18.781 1 95.88 177 CYS A O 1
ATOM 1416 N N . MET A 1 178 ? 18.359 0.047 18.812 1 93.5 178 MET A N 1
ATOM 1417 C CA . MET A 1 178 ? 17.984 0.004 20.219 1 93.5 178 MET A CA 1
ATOM 1418 C C . MET A 1 178 ? 19.203 -0.002 21.109 1 93.5 178 MET A C 1
ATOM 1420 O O . MET A 1 178 ? 20.172 -0.726 20.859 1 93.5 178 MET A O 1
ATOM 1424 N N . VAL A 1 179 ? 19.156 0.855 22.047 1 91.69 179 VAL A N 1
ATOM 1425 C CA . VAL A 1 179 ? 20.234 0.939 23.031 1 91.69 179 VAL A CA 1
ATOM 1426 C C . VAL A 1 179 ? 19.656 0.821 24.438 1 91.69 179 VAL A C 1
ATOM 1428 O O . VAL A 1 179 ? 18.625 1.429 24.75 1 91.69 179 VAL A O 1
ATOM 1431 N N . LYS A 1 180 ? 20.359 0.036 25.203 1 88.12 180 LYS A N 1
ATOM 1432 C CA . LYS A 1 180 ? 19.891 -0.17 26.562 1 88.12 180 LYS A CA 1
ATOM 1433 C C . LYS A 1 180 ? 20.703 0.65 27.562 1 88.12 180 LYS A C 1
ATOM 1435 O O . LYS A 1 180 ? 21.922 0.775 27.406 1 88.12 180 LYS A O 1
ATOM 1440 N N . ASP A 1 181 ? 20.031 1.183 28.531 1 81 181 ASP A N 1
ATOM 1441 C CA . ASP A 1 181 ? 20.609 1.785 29.734 1 81 181 ASP A CA 1
ATOM 1442 C C . ASP A 1 181 ? 21.578 2.902 29.375 1 81 181 ASP A C 1
ATOM 1444 O O . ASP A 1 181 ? 22.703 2.943 29.891 1 81 181 ASP A O 1
ATOM 1448 N N . VAL A 1 182 ? 21.297 3.633 28.406 1 77.38 182 VAL A N 1
ATOM 1449 C CA . VAL A 1 182 ? 22.172 4.734 28.016 1 77.38 182 VAL A CA 1
ATOM 1450 C C . VAL A 1 182 ? 21.422 6.059 28.125 1 77.38 182 VAL A C 1
ATOM 1452 O O . VAL A 1 182 ? 20.266 6.156 27.719 1 77.38 182 VAL A O 1
ATOM 1455 N N . ILE A 1 183 ? 22.203 6.836 28.828 1 77.75 183 ILE A N 1
ATOM 1456 C CA . ILE A 1 183 ? 21.656 8.18 28.969 1 77.75 183 ILE A CA 1
ATOM 1457 C C . ILE A 1 183 ? 22.484 9.164 28.141 1 77.75 183 ILE A C 1
ATOM 1459 O O . ILE A 1 183 ? 23.641 8.898 27.844 1 77.75 183 ILE A O 1
ATOM 1463 N N . ASP A 1 184 ? 22.016 10.25 27.516 1 86.81 184 ASP A N 1
ATOM 1464 C CA . ASP A 1 184 ? 22.672 11.406 26.938 1 86.81 184 ASP A CA 1
ATOM 1465 C C . ASP A 1 184 ? 23.219 11.086 25.547 1 86.81 184 ASP A C 1
ATOM 1467 O O . ASP A 1 184 ? 24.359 11.438 25.219 1 86.81 184 ASP A O 1
ATOM 1471 N N . LEU A 1 185 ? 22.516 10.281 24.812 1 92.31 185 LEU A N 1
ATOM 1472 C CA . LEU A 1 185 ? 22.891 10.031 23.438 1 92.31 185 LEU A CA 1
ATOM 1473 C C . LEU A 1 185 ? 22.953 11.344 22.641 1 92.31 185 LEU A C 1
ATOM 1475 O O . LEU A 1 185 ? 22.109 12.219 22.812 1 92.31 185 LEU A O 1
ATOM 1479 N N . ASP A 1 186 ? 24 11.453 21.797 1 93.94 186 ASP A N 1
ATOM 1480 C CA . ASP A 1 186 ? 24.25 12.711 21.094 1 93.94 186 ASP A CA 1
ATOM 1481 C C . ASP A 1 186 ? 24.172 12.516 19.578 1 93.94 186 ASP A C 1
ATOM 1483 O O . ASP A 1 186 ? 23.453 13.242 18.891 1 93.94 186 ASP A O 1
ATOM 1487 N N . THR A 1 187 ? 24.906 11.562 19.109 1 95.31 187 THR A N 1
ATOM 1488 C CA . THR A 1 187 ? 24.953 11.375 17.656 1 95.31 187 THR A CA 1
ATOM 1489 C C . THR A 1 187 ? 24.812 9.898 17.297 1 95.31 187 THR A C 1
ATOM 1491 O O . THR A 1 187 ? 24.984 9.023 18.156 1 95.31 187 THR A O 1
ATOM 1494 N N . VAL A 1 188 ? 24.438 9.672 16.078 1 96.69 188 VAL A N 1
ATOM 1495 C CA . VAL A 1 188 ? 24.312 8.312 15.555 1 96.69 188 VAL A CA 1
ATOM 1496 C C . VAL A 1 188 ? 24.812 8.273 14.117 1 96.69 188 VAL A C 1
ATOM 1498 O O . VAL A 1 188 ? 24.656 9.242 13.367 1 96.69 188 VAL A O 1
ATOM 1501 N N . SER A 1 189 ? 25.438 7.184 13.805 1 96.75 189 SER A N 1
ATOM 1502 C CA . SER A 1 189 ? 25.844 6.891 12.438 1 96.75 189 SER A CA 1
ATOM 1503 C C . SER A 1 189 ? 25.375 5.504 12.008 1 96.75 189 SER A C 1
ATOM 1505 O O . SER A 1 189 ? 25.359 4.57 12.812 1 96.75 189 SER A O 1
ATOM 1507 N N . LEU A 1 190 ? 24.891 5.453 10.789 1 97.19 190 LEU A N 1
ATOM 1508 C CA . LEU A 1 190 ? 24.562 4.176 10.172 1 97.19 190 LEU A CA 1
ATOM 1509 C C . LEU A 1 190 ? 25.703 3.689 9.289 1 97.19 190 LEU A C 1
ATOM 1511 O O . LEU A 1 190 ? 26.219 4.441 8.461 1 97.19 190 LEU A O 1
ATOM 1515 N N . VAL A 1 191 ? 26.125 2.443 9.508 1 96.19 191 VAL A N 1
ATOM 1516 C CA . VAL A 1 191 ? 27.234 1.914 8.711 1 96.19 191 VAL A CA 1
ATOM 1517 C C . VAL A 1 191 ? 26.859 0.545 8.156 1 96.19 191 VAL A C 1
ATOM 1519 O O . VAL A 1 191 ? 26.078 -0.19 8.766 1 96.19 191 VAL A O 1
ATOM 1522 N N . ALA A 1 192 ? 27.391 0.313 6.988 1 93 192 ALA A N 1
ATOM 1523 C CA . ALA A 1 192 ? 27.188 -0.983 6.352 1 93 192 ALA A CA 1
ATOM 1524 C C . ALA A 1 192 ? 28.391 -1.889 6.547 1 93 192 ALA A C 1
ATOM 1526 O O . ALA A 1 192 ? 29.531 -1.421 6.531 1 93 192 ALA A O 1
ATOM 1527 N N . ASP A 1 193 ? 28.219 -3.213 6.637 1 84.25 193 ASP A N 1
ATOM 1528 C CA . ASP A 1 193 ? 29.234 -4.262 6.598 1 84.25 193 ASP A CA 1
ATOM 1529 C C . ASP A 1 193 ? 30.312 -4.016 7.648 1 84.25 193 ASP A C 1
ATOM 1531 O O . ASP A 1 193 ? 31.5 -4.141 7.359 1 84.25 193 ASP A O 1
ATOM 1535 N N . ASN A 1 194 ? 30 -3.467 8.789 1 78.06 194 ASN A N 1
ATOM 1536 C CA . ASN A 1 194 ? 30.859 -3.287 9.953 1 78.06 194 ASN A CA 1
ATOM 1537 C C . ASN A 1 194 ? 31.984 -2.291 9.672 1 78.06 194 ASN A C 1
ATOM 1539 O O . ASN A 1 194 ? 33.062 -2.408 10.227 1 78.06 194 ASN A O 1
ATOM 1543 N N . LYS A 1 195 ? 31.734 -1.416 8.789 1 80.12 195 LYS A N 1
ATOM 1544 C CA . LYS A 1 195 ? 32.75 -0.378 8.547 1 80.12 195 LYS A CA 1
ATOM 1545 C C . LYS A 1 195 ? 32.875 0.554 9.75 1 80.12 195 LYS A C 1
ATOM 1547 O O . LYS A 1 195 ? 31.859 1.012 10.297 1 80.12 195 LYS A O 1
ATOM 1552 N N . GLU A 1 196 ? 34.031 0.826 10.133 1 78.81 196 GLU A N 1
ATOM 1553 C CA . GLU A 1 196 ? 34.25 1.557 11.383 1 78.81 196 GLU A CA 1
ATOM 1554 C C . GLU A 1 196 ? 34.188 3.064 11.148 1 78.81 196 GLU A C 1
ATOM 1556 O O . GLU A 1 196 ? 33.906 3.824 12.078 1 78.81 196 GLU A O 1
ATOM 1561 N N . ASN A 1 197 ? 34.469 3.529 9.914 1 86.75 197 ASN A N 1
ATOM 1562 C CA . ASN A 1 197 ? 34.469 4.969 9.672 1 86.75 197 ASN A CA 1
ATOM 1563 C C . ASN A 1 197 ? 33.188 5.414 8.977 1 86.75 197 ASN A C 1
ATOM 1565 O O . ASN A 1 197 ? 33.062 5.285 7.758 1 86.75 197 ASN A O 1
ATOM 1569 N N . PRO A 1 198 ? 32.344 5.988 9.789 1 92 198 PRO A N 1
ATOM 1570 C CA . PRO A 1 198 ? 31.078 6.398 9.172 1 92 198 PRO A CA 1
ATOM 1571 C C . PRO A 1 198 ? 31.219 7.617 8.266 1 92 198 PRO A C 1
ATOM 1573 O O . PRO A 1 198 ? 32 8.523 8.562 1 92 198 PRO A O 1
ATOM 1576 N N . ALA A 1 199 ? 30.547 7.645 7.188 1 91.12 199 ALA A N 1
ATOM 1577 C CA . ALA A 1 199 ? 30.562 8.766 6.254 1 91.12 199 ALA A CA 1
ATOM 1578 C C . ALA A 1 199 ? 29.641 9.891 6.734 1 91.12 199 ALA A C 1
ATOM 1580 O O . ALA A 1 199 ? 29.828 11.055 6.375 1 91.12 199 ALA A O 1
ATOM 1581 N N . VAL A 1 200 ? 28.656 9.555 7.477 1 93.75 200 VAL A N 1
ATOM 1582 C CA . VAL A 1 200 ? 27.641 10.523 7.906 1 93.75 200 VAL A CA 1
ATOM 1583 C C . VAL A 1 200 ? 27.422 10.398 9.414 1 93.75 200 VAL A C 1
ATOM 1585 O O . VAL A 1 200 ? 27.328 9.281 9.945 1 93.75 200 VAL A O 1
ATOM 1588 N N . VAL A 1 201 ? 27.391 11.492 10.117 1 94.44 201 VAL A N 1
ATOM 1589 C CA . VAL A 1 201 ? 27.047 11.57 11.523 1 94.44 201 VAL A CA 1
ATOM 1590 C C . VAL A 1 201 ? 25.797 12.445 11.703 1 94.44 201 VAL A C 1
ATOM 1592 O O . VAL A 1 201 ? 25.781 13.594 11.25 1 94.44 201 VAL A O 1
ATOM 1595 N N . LEU A 1 202 ? 24.766 11.883 12.258 1 96.25 202 LEU A N 1
ATOM 1596 C CA . LEU A 1 202 ? 23.531 12.625 12.492 1 96.25 202 LEU A CA 1
ATOM 1597 C C . LEU A 1 202 ? 23.375 12.953 13.969 1 96.25 202 LEU A C 1
ATOM 1599 O O . LEU A 1 202 ? 23.641 12.117 14.836 1 96.25 202 LEU A O 1
ATOM 1603 N N . PRO A 1 203 ? 23.047 14.188 14.266 1 95.25 203 PRO A N 1
ATOM 1604 C CA . PRO A 1 203 ? 22.641 14.453 15.648 1 95.25 203 PRO A CA 1
ATOM 1605 C C . PRO A 1 203 ? 21.328 13.75 16.016 1 95.25 203 PRO A C 1
ATOM 1607 O O . PRO A 1 203 ? 20.422 13.641 15.18 1 95.25 203 PRO A O 1
ATOM 1610 N N . ILE A 1 204 ? 21.234 13.203 17.172 1 94.94 204 ILE A N 1
ATOM 1611 C CA . ILE A 1 204 ? 20 12.586 17.641 1 94.94 204 ILE A CA 1
ATOM 1612 C C . ILE A 1 204 ? 19.094 13.648 18.25 1 94.94 204 ILE A C 1
ATOM 1614 O O . ILE A 1 204 ? 19.484 14.328 19.203 1 94.94 204 ILE A O 1
ATOM 1618 N N . MET A 1 205 ? 17.906 13.789 17.719 1 93.31 205 MET A N 1
ATOM 1619 C CA . MET A 1 205 ? 16.938 14.758 18.234 1 93.31 205 MET A CA 1
ATOM 1620 C C . MET A 1 205 ? 16.016 14.117 19.266 1 93.31 205 MET A C 1
ATOM 1622 O O . MET A 1 205 ? 15.484 13.031 19.031 1 93.31 205 MET A O 1
ATOM 1626 N N . PHE A 1 206 ? 15.875 14.734 20.312 1 88.31 206 PHE A N 1
ATOM 1627 C CA . PHE A 1 206 ? 14.938 14.328 21.359 1 88.31 206 PHE A CA 1
ATOM 1628 C C . PHE A 1 206 ? 13.797 15.32 21.484 1 88.31 206 PHE A C 1
ATOM 1630 O O . PHE A 1 206 ? 13.898 16.453 21 1 88.31 206 PHE A O 1
ATOM 1637 N N . PRO A 1 207 ? 12.695 14.781 22.031 1 77.69 207 PRO A N 1
ATOM 1638 C CA . PRO A 1 207 ? 11.539 15.672 22.109 1 77.69 207 PRO A CA 1
ATOM 1639 C C . PRO A 1 207 ? 11.852 17 22.797 1 77.69 207 PRO A C 1
ATOM 1641 O O . PRO A 1 207 ? 12.602 17.016 23.781 1 77.69 207 PRO A O 1
ATOM 1644 N N . SER A 1 208 ? 11.367 18.047 22.125 1 71.19 208 SER A N 1
ATOM 1645 C CA . SER A 1 208 ? 11.523 19.391 22.641 1 71.19 208 SER A CA 1
ATOM 1646 C C . SER A 1 208 ? 10.633 19.625 23.859 1 71.19 208 SER A C 1
ATOM 1648 O O . SER A 1 208 ? 9.703 18.859 24.109 1 71.19 208 SER A O 1
ATOM 1650 N N . GLU A 1 209 ? 11.016 20.562 24.547 1 72.81 209 GLU A N 1
ATOM 1651 C CA . GLU A 1 209 ? 10.242 20.969 25.719 1 72.81 209 GLU A CA 1
ATOM 1652 C C . GLU A 1 209 ? 8.992 21.75 25.312 1 72.81 209 GLU A C 1
ATOM 1654 O O . GLU A 1 209 ? 8.141 22.047 26.141 1 72.81 209 GLU A O 1
ATOM 1659 N N . ALA A 1 210 ? 8.859 21.906 23.969 1 71.56 210 ALA A N 1
ATOM 1660 C CA . ALA A 1 210 ? 7.668 22.625 23.516 1 71.56 210 ALA A CA 1
ATOM 1661 C C . ALA A 1 210 ? 6.395 21.891 23.906 1 71.56 210 ALA A C 1
ATOM 1663 O O . ALA A 1 210 ? 6.359 20.656 23.906 1 71.56 210 ALA A O 1
ATOM 1664 N N . LYS A 1 211 ? 5.551 22.641 24.406 1 87.44 211 LYS A N 1
ATOM 1665 C CA . LYS A 1 211 ? 4.262 22.062 24.766 1 87.44 211 LYS A CA 1
ATOM 1666 C C . LYS A 1 211 ? 3.143 22.641 23.891 1 87.44 211 LYS A C 1
ATOM 1668 O O . LYS A 1 211 ? 2.506 23.625 24.266 1 87.44 211 LYS A O 1
ATOM 1673 N N . ARG A 1 212 ? 3.055 22.172 22.734 1 95.25 212 ARG A N 1
ATOM 1674 C CA . ARG A 1 212 ? 2.004 22.562 21.797 1 95.25 212 ARG A CA 1
ATOM 1675 C C . ARG A 1 212 ? 0.823 21.594 21.875 1 95.25 212 ARG A C 1
ATOM 1677 O O . ARG A 1 212 ? 0.974 20.453 22.312 1 95.25 212 ARG A O 1
ATOM 1684 N N . THR A 1 213 ? -0.288 22.219 21.547 1 97.56 213 THR A N 1
ATOM 1685 C CA . THR A 1 213 ? -1.451 21.344 21.484 1 97.56 213 THR A CA 1
ATOM 1686 C C . THR A 1 213 ? -1.601 20.734 20.094 1 97.56 213 THR A C 1
ATOM 1688 O O . THR A 1 213 ? -1.689 19.516 19.938 1 97.56 213 THR A O 1
ATOM 1691 N N . PHE A 1 214 ? -1.65 21.625 19.078 1 98.62 214 PHE A N 1
ATOM 1692 C CA . PHE A 1 214 ? -1.806 21.141 17.719 1 98.62 214 PHE A CA 1
ATOM 1693 C C . PHE A 1 214 ? -0.654 21.625 16.844 1 98.62 214 PHE A C 1
ATOM 1695 O O . PHE A 1 214 ? -0.4 22.828 16.75 1 98.62 214 PHE A O 1
ATOM 1702 N N . THR A 1 215 ? 0.029 20.734 16.234 1 98.38 215 THR A N 1
ATOM 1703 C CA . THR A 1 215 ? 1.008 21.016 15.195 1 98.38 215 THR A CA 1
ATOM 1704 C C . THR A 1 215 ? 0.535 20.469 13.852 1 98.38 215 THR A C 1
ATOM 1706 O O . THR A 1 215 ? 0.001 19.359 13.773 1 98.38 215 THR A O 1
ATOM 1709 N N . VAL A 1 216 ? 0.67 21.266 12.836 1 98.75 216 VAL A N 1
ATOM 1710 C CA . VAL A 1 216 ? 0.251 20.844 11.508 1 98.75 216 VAL A CA 1
ATOM 1711 C C . VAL A 1 216 ? 1.479 20.547 10.648 1 98.75 216 VAL A C 1
ATOM 1713 O O . VAL A 1 216 ? 2.395 21.359 10.555 1 98.75 216 VAL A O 1
ATOM 1716 N N . CYS A 1 217 ? 1.508 19.328 10.07 1 98.5 217 CYS A N 1
ATOM 1717 C CA . CYS A 1 217 ? 2.555 18.922 9.148 1 98.5 217 CYS A CA 1
ATOM 1718 C C . CYS A 1 217 ? 2.049 18.938 7.707 1 98.5 217 CYS A C 1
ATOM 1720 O O . CYS A 1 217 ? 1.062 18.281 7.387 1 98.5 217 CYS A O 1
ATOM 1722 N N . VAL A 1 218 ? 2.734 19.672 6.895 1 98.06 218 VAL A N 1
ATOM 1723 C CA . VAL A 1 218 ? 2.324 19.859 5.504 1 98.06 218 VAL A CA 1
ATOM 1724 C C . VAL A 1 218 ? 3.314 19.141 4.582 1 98.06 218 VAL A C 1
ATOM 1726 O O . VAL A 1 218 ? 4.527 19.281 4.742 1 98.06 218 VAL A O 1
ATOM 1729 N N . PRO A 1 219 ? 2.768 18.359 3.627 1 96.19 219 PRO A N 1
ATOM 1730 C CA . PRO A 1 219 ? 3.666 17.656 2.709 1 96.19 219 PRO A CA 1
ATOM 1731 C C . PRO A 1 219 ? 4.621 18.594 1.979 1 96.19 219 PRO A C 1
ATOM 1733 O O . PRO A 1 219 ? 4.406 19.812 1.97 1 96.19 219 PRO A O 1
ATOM 1736 N N . PRO A 1 220 ? 5.664 18.016 1.294 1 95.75 220 PRO A N 1
ATOM 1737 C CA . PRO A 1 220 ? 6.688 18.875 0.684 1 95.75 220 PRO A CA 1
ATOM 1738 C C . PRO A 1 220 ? 6.113 19.828 -0.355 1 95.75 220 PRO A C 1
ATOM 1740 O O . PRO A 1 220 ? 5.402 19.406 -1.268 1 95.75 220 PRO A O 1
ATOM 1743 N N . LEU A 1 221 ? 6.441 21.125 -0.12 1 96.88 221 LEU A N 1
ATOM 1744 C CA . LEU A 1 221 ? 6.199 22.094 -1.189 1 96.88 221 LEU A CA 1
ATOM 1745 C C . LEU A 1 221 ? 7.059 21.766 -2.408 1 96.88 221 LEU A C 1
ATOM 1747 O O . LEU A 1 221 ? 8.266 21.562 -2.283 1 96.88 221 LEU A O 1
ATOM 1751 N N . ASN A 1 222 ? 6.414 21.703 -3.562 1 92.88 222 ASN A N 1
ATOM 1752 C CA . ASN A 1 222 ? 7.133 21.219 -4.734 1 92.88 222 ASN A CA 1
ATOM 1753 C C . ASN A 1 222 ? 6.703 21.938 -6.004 1 92.88 222 ASN A C 1
ATOM 1755 O O . ASN A 1 222 ? 5.836 22.812 -5.961 1 92.88 222 ASN A O 1
ATOM 1759 N N . SER A 1 223 ? 7.449 21.703 -7.078 1 90.31 223 SER A N 1
ATOM 1760 C CA . SER A 1 223 ? 7.113 22.203 -8.406 1 90.31 223 SER A CA 1
ATOM 1761 C C . SER A 1 223 ? 7.051 23.734 -8.422 1 90.31 223 SER A C 1
ATOM 1763 O O . SER A 1 223 ? 6.098 24.312 -8.938 1 90.31 223 SER A O 1
ATOM 1765 N N . ARG A 1 224 ? 7.984 24.281 -7.836 1 93.31 224 ARG A N 1
ATOM 1766 C CA . ARG A 1 224 ? 8.016 25.734 -7.742 1 93.31 224 ARG A CA 1
ATOM 1767 C C . ARG A 1 224 ? 6.672 26.281 -7.266 1 93.31 224 ARG A C 1
ATOM 1769 O O . ARG A 1 224 ? 6.066 27.125 -7.934 1 93.31 224 ARG A O 1
ATOM 1776 N N . TYR A 1 225 ? 6.312 25.703 -6.195 1 96.25 225 TYR A N 1
ATOM 1777 C CA . TYR A 1 225 ? 5.023 26.094 -5.625 1 96.25 225 TYR A CA 1
ATOM 1778 C C . TYR A 1 225 ? 4.918 27.609 -5.48 1 96.25 225 TYR A C 1
ATOM 1780 O O . TYR A 1 225 ? 5.816 28.25 -4.93 1 96.25 225 TYR A O 1
ATOM 1788 N N . SER A 1 226 ? 3.729 28.188 -5.898 1 97.88 226 SER A N 1
ATOM 1789 C CA . SER A 1 226 ? 3.674 29.656 -5.941 1 97.88 226 SER A CA 1
ATOM 1790 C C . SER A 1 226 ? 2.328 30.172 -5.445 1 97.88 226 SER A C 1
ATOM 1792 O O . SER A 1 226 ? 2.094 31.375 -5.418 1 97.88 226 SER A O 1
ATOM 1794 N N . LYS A 1 227 ? 1.518 29.297 -5.004 1 97.62 227 LYS A N 1
ATOM 1795 C CA . LYS A 1 227 ? 0.212 29.734 -4.52 1 97.62 227 LYS A CA 1
ATOM 1796 C C . LYS A 1 227 ? 0.294 30.219 -3.074 1 97.62 227 LYS A C 1
ATOM 1798 O O . LYS A 1 227 ? -0.249 29.578 -2.172 1 97.62 227 LYS A O 1
ATOM 1803 N N . ALA A 1 228 ? 0.704 31.375 -2.943 1 98.25 228 ALA A N 1
ATOM 1804 C CA . ALA A 1 228 ? 0.888 31.953 -1.618 1 98.25 228 ALA A CA 1
ATOM 1805 C C . ALA A 1 228 ? -0.451 32.156 -0.909 1 98.25 228 ALA A C 1
ATOM 1807 O O . ALA A 1 228 ? -0.535 32.031 0.315 1 98.25 228 ALA A O 1
ATOM 1808 N N . TYR A 1 229 ? -1.496 32.469 -1.667 1 98.06 229 TYR A N 1
ATOM 1809 C CA . TYR A 1 229 ? -2.816 32.688 -1.082 1 98.06 229 TYR A CA 1
ATOM 1810 C C . TYR A 1 229 ? -3.283 31.438 -0.328 1 98.06 229 TYR A C 1
ATOM 1812 O O . TYR A 1 229 ? -3.904 31.547 0.732 1 98.06 229 TYR A O 1
ATOM 1820 N N . GLN A 1 230 ? -2.988 30.297 -0.878 1 98 230 GLN A N 1
ATOM 1821 C CA . GLN A 1 230 ? -3.416 29.031 -0.285 1 98 230 GLN A CA 1
ATOM 1822 C C . GLN A 1 230 ? -2.701 28.781 1.039 1 98 230 GLN A C 1
ATOM 1824 O O . GLN A 1 230 ? -3.301 28.266 1.985 1 98 230 GLN A O 1
ATOM 1829 N N . LEU A 1 231 ? -1.461 29.109 1.063 1 98.38 231 LEU A N 1
ATOM 1830 C CA . LEU A 1 231 ? -0.673 28.969 2.283 1 98.38 231 LEU A CA 1
ATOM 1831 C C . LEU A 1 231 ? -1.214 29.859 3.387 1 98.38 231 LEU A C 1
ATOM 1833 O O . LEU A 1 231 ? -1.388 29.422 4.527 1 98.38 231 LEU A O 1
ATOM 1837 N N . VAL A 1 232 ? -1.484 31.109 3.062 1 98.62 232 VAL A N 1
ATOM 1838 C CA . VAL A 1 232 ? -2 32.062 4.039 1 98.62 232 VAL A CA 1
ATOM 1839 C C . VAL A 1 232 ? -3.369 31.609 4.535 1 98.62 232 VAL A C 1
ATOM 1841 O O . VAL A 1 232 ? -3.648 31.656 5.734 1 98.62 232 VAL A O 1
ATOM 1844 N N . GLU A 1 233 ? -4.195 31.203 3.629 1 98.44 233 GLU A N 1
ATOM 1845 C CA . GLU A 1 233 ? -5.512 30.703 4.031 1 98.44 233 GLU A CA 1
ATOM 1846 C C . GLU A 1 233 ? -5.391 29.531 4.996 1 98.44 233 GLU A C 1
ATOM 1848 O O . GLU A 1 233 ? -6.062 29.5 6.027 1 98.44 233 GLU A O 1
ATOM 1853 N N . MET A 1 234 ? -4.543 28.578 4.664 1 98.31 234 MET A N 1
ATOM 1854 C CA . MET A 1 234 ? -4.375 27.406 5.512 1 98.31 234 MET A CA 1
ATOM 1855 C C . MET A 1 234 ? -3.941 27.797 6.918 1 98.31 234 MET A C 1
ATOM 1857 O O . MET A 1 234 ? -4.535 27.359 7.906 1 98.31 234 MET A O 1
ATOM 1861 N N . VAL A 1 235 ? -2.926 28.625 7.016 1 98.69 235 VAL A N 1
ATOM 1862 C CA . VAL A 1 235 ? -2.338 28.969 8.312 1 98.69 235 VAL A CA 1
ATOM 1863 C C . VAL A 1 235 ? -3.334 29.766 9.141 1 98.69 235 VAL A C 1
ATOM 1865 O O . VAL A 1 235 ? -3.562 29.469 10.312 1 98.69 235 VAL A O 1
ATOM 1868 N N . GLU A 1 236 ? -3.994 30.75 8.508 1 98.75 236 GLU A N 1
ATOM 1869 C CA . GLU A 1 236 ? -4.855 31.641 9.281 1 98.75 236 GLU A CA 1
ATOM 1870 C C . GLU A 1 236 ? -6.141 30.938 9.703 1 98.75 236 GLU A C 1
ATOM 1872 O O . GLU A 1 236 ? -6.629 31.141 10.82 1 98.75 236 GLU A O 1
ATOM 1877 N N . VAL A 1 237 ? -6.703 30.156 8.812 1 98.5 237 VAL A N 1
ATOM 1878 C CA . VAL A 1 237 ? -7.871 29.375 9.203 1 98.5 237 VAL A CA 1
ATOM 1879 C C . VAL A 1 237 ? -7.477 28.359 10.266 1 98.5 237 VAL A C 1
ATOM 1881 O O . VAL A 1 237 ? -8.188 28.172 11.258 1 98.5 237 VAL A O 1
ATOM 1884 N N . GLY A 1 238 ? -6.34 27.688 10.07 1 98.62 238 GLY A N 1
ATOM 1885 C CA . GLY A 1 238 ? -5.852 26.719 11.039 1 98.62 238 GLY A CA 1
ATOM 1886 C C . GLY A 1 238 ? -5.605 27.328 12.414 1 98.62 238 GLY A C 1
ATOM 1887 O O . GLY A 1 238 ? -5.926 26.719 13.43 1 98.62 238 GLY A O 1
ATOM 1888 N N . ARG A 1 239 ? -5.043 28.453 12.461 1 98.38 239 ARG A N 1
ATOM 1889 C CA . ARG A 1 239 ? -4.789 29.125 13.727 1 98.38 239 ARG A CA 1
ATOM 1890 C C . ARG A 1 239 ? -6.09 29.422 14.461 1 98.38 239 ARG A C 1
ATOM 1892 O O . ARG A 1 239 ? -6.172 29.266 15.68 1 98.38 239 ARG A O 1
ATOM 1899 N N . LEU A 1 240 ? -7.035 29.891 13.68 1 98.12 240 LEU A N 1
ATOM 1900 C CA . LEU A 1 240 ? -8.336 30.125 14.297 1 98.12 240 LEU A CA 1
ATOM 1901 C C . LEU A 1 240 ? -8.906 28.828 14.867 1 98.12 240 LEU A C 1
ATOM 1903 O O . LEU A 1 240 ? -9.555 28.844 15.914 1 98.12 240 LEU A O 1
ATOM 1907 N N . LEU A 1 241 ? -8.672 27.75 14.195 1 98.44 241 LEU A N 1
ATOM 1908 C CA . LEU A 1 241 ? -9.188 26.438 14.609 1 98.44 241 LEU A CA 1
ATOM 1909 C C . LEU A 1 241 ? -8.367 25.875 15.766 1 98.44 241 LEU A C 1
ATOM 1911 O O . LEU A 1 241 ? -8.82 24.969 16.469 1 98.44 241 LEU A O 1
ATOM 1915 N N . GLY A 1 242 ? -7.098 26.312 15.883 1 98.06 242 GLY A N 1
ATOM 1916 C CA . GLY A 1 242 ? -6.359 25.906 17.062 1 98.06 242 GLY A CA 1
ATOM 1917 C C . GLY A 1 242 ? -4.914 25.547 16.781 1 98.06 242 GLY A C 1
ATOM 1918 O O . GLY A 1 242 ? -4.172 25.156 17.672 1 98.06 242 GLY A O 1
ATOM 1919 N N . ALA A 1 243 ? -4.473 25.75 15.578 1 98.62 243 ALA A N 1
ATOM 1920 C CA . ALA A 1 243 ? -3.096 25.391 15.234 1 98.62 243 ALA A CA 1
ATOM 1921 C C . ALA A 1 243 ? -2.102 26.281 15.984 1 98.62 243 ALA A C 1
ATOM 1923 O O . ALA A 1 243 ? -2.193 27.516 15.93 1 98.62 243 ALA A O 1
ATOM 1924 N N . ASP A 1 244 ? -1.113 25.594 16.625 1 98.06 244 ASP A N 1
ATOM 1925 C CA . ASP A 1 244 ? -0.069 26.312 17.344 1 98.06 244 ASP A CA 1
ATOM 1926 C C . ASP A 1 244 ? 1.165 26.516 16.469 1 98.06 244 ASP A C 1
ATOM 1928 O O . ASP A 1 244 ? 1.899 27.5 16.625 1 98.06 244 ASP A O 1
ATOM 1932 N N . HIS A 1 245 ? 1.375 25.578 15.656 1 97.75 245 HIS A N 1
ATOM 1933 C CA . HIS A 1 245 ? 2.629 25.594 14.914 1 97.75 245 HIS A CA 1
ATOM 1934 C C . HIS A 1 245 ? 2.512 24.797 13.625 1 97.75 245 HIS A C 1
ATOM 1936 O O . HIS A 1 245 ? 1.743 23.828 13.547 1 97.75 245 HIS A O 1
ATOM 1942 N N . TYR A 1 246 ? 3.246 25.219 12.609 1 98.5 246 TYR A N 1
ATOM 1943 C CA . TYR A 1 246 ? 3.273 24.531 11.32 1 98.5 246 TYR A CA 1
ATOM 1944 C C . TYR A 1 246 ? 4.684 24.062 10.977 1 98.5 246 TYR A C 1
ATOM 1946 O O . TYR A 1 246 ? 5.66 24.781 11.242 1 98.5 246 TYR A O 1
ATOM 1954 N N . PHE A 1 247 ? 4.809 22.875 10.445 1 97.94 247 PHE A N 1
ATOM 1955 C CA . PHE A 1 247 ? 6.031 22.422 9.797 1 97.94 247 PHE A CA 1
ATOM 1956 C C . PHE A 1 247 ? 5.859 22.375 8.281 1 97.94 247 PHE A C 1
ATOM 1958 O O . PHE A 1 247 ? 4.992 21.656 7.777 1 97.94 247 PHE A O 1
ATOM 1965 N N . PHE A 1 248 ? 6.691 23.141 7.609 1 98.19 248 PHE A N 1
ATOM 1966 C CA . PHE A 1 248 ? 6.738 23.125 6.152 1 98.19 248 PHE A CA 1
ATOM 1967 C C . PHE A 1 248 ? 8.055 22.531 5.66 1 98.19 248 PHE A C 1
ATOM 1969 O O . PHE A 1 248 ? 9.125 22.953 6.094 1 98.19 248 PHE A O 1
ATOM 1976 N N . TYR A 1 249 ? 7.926 21.547 4.828 1 97.06 249 TYR A N 1
ATOM 1977 C CA . TYR A 1 249 ? 9.078 20.984 4.133 1 97.06 249 TYR A CA 1
ATOM 1978 C C . TYR A 1 249 ? 9.203 21.578 2.727 1 97.06 249 TYR A C 1
ATOM 1980 O O . TYR A 1 249 ? 8.305 21.391 1.896 1 97.06 249 TYR A O 1
ATOM 1988 N N . ASN A 1 250 ? 10.305 22.25 2.508 1 96.44 250 ASN A N 1
ATOM 1989 C CA . ASN A 1 250 ? 10.438 23.031 1.278 1 96.44 250 ASN A CA 1
ATOM 1990 C C . ASN A 1 250 ? 11.359 22.328 0.275 1 96.44 250 ASN A C 1
ATOM 1992 O O . ASN A 1 250 ? 12.578 22.391 0.402 1 96.44 250 ASN A O 1
ATOM 1996 N N . TYR A 1 251 ? 10.82 21.734 -0.726 1 94 251 TYR A N 1
ATOM 1997 C CA . TYR A 1 251 ? 11.578 21.156 -1.832 1 94 251 TYR A CA 1
ATOM 1998 C C . TYR A 1 251 ? 11.789 22.188 -2.939 1 94 251 TYR A C 1
ATOM 2000 O O . TYR A 1 251 ? 12.898 22.328 -3.451 1 94 251 TYR A O 1
ATOM 2008 N N . SER A 1 252 ? 10.672 22.812 -3.287 1 93.5 252 SER A N 1
ATOM 2009 C CA . SER A 1 252 ? 10.766 23.828 -4.332 1 93.5 252 SER A CA 1
ATOM 2010 C C . SER A 1 252 ? 9.609 24.828 -4.242 1 93.5 252 SER A C 1
ATOM 2012 O O . SER A 1 252 ? 8.445 24.438 -4.359 1 93.5 252 SER A O 1
ATOM 2014 N N . THR A 1 253 ? 9.977 26.141 -4.062 1 96.69 253 THR A N 1
ATOM 2015 C CA . THR A 1 253 ? 8.984 27.203 -3.99 1 96.69 253 THR A CA 1
ATOM 2016 C C . THR A 1 253 ? 9.43 28.406 -4.805 1 96.69 253 THR A C 1
ATOM 2018 O O . THR A 1 253 ? 10.609 28.547 -5.129 1 96.69 253 THR A O 1
ATOM 2021 N N . GLU A 1 254 ? 8.422 29.25 -5.207 1 96.94 254 GLU A N 1
ATOM 2022 C CA . GLU A 1 254 ? 8.703 30.562 -5.754 1 96.94 254 GLU A CA 1
ATOM 2023 C C . GLU A 1 254 ? 8.93 31.594 -4.645 1 96.94 254 GLU A C 1
ATOM 2025 O O . GLU A 1 254 ? 8.578 31.344 -3.488 1 96.94 254 GLU A O 1
ATOM 2030 N N . TRP A 1 255 ? 9.484 32.719 -5.016 1 96.44 255 TRP A N 1
ATOM 2031 C CA . TRP A 1 255 ? 9.93 33.719 -4.035 1 96.44 255 TRP A CA 1
ATOM 2032 C C . TRP A 1 255 ? 8.75 34.281 -3.256 1 96.44 255 TRP A C 1
ATOM 2034 O O . TRP A 1 255 ? 8.883 34.625 -2.08 1 96.44 255 TRP A O 1
ATOM 2044 N N . ASN A 1 256 ? 7.582 34.406 -3.918 1 97.94 256 ASN A N 1
ATOM 2045 C CA . ASN A 1 256 ? 6.422 34.938 -3.201 1 97.94 256 ASN A CA 1
ATOM 2046 C C . ASN A 1 256 ? 6.027 34.031 -2.039 1 97.94 256 ASN A C 1
ATOM 2048 O O . ASN A 1 256 ? 5.625 34.531 -0.979 1 97.94 256 ASN A O 1
ATOM 2052 N N . VAL A 1 257 ? 6.164 32.75 -2.234 1 98.5 257 VAL A N 1
ATOM 2053 C CA . VAL A 1 257 ? 5.863 31.797 -1.178 1 98.5 257 VAL A CA 1
ATOM 2054 C C . VAL A 1 257 ? 6.961 31.844 -0.115 1 98.5 257 VAL A C 1
ATOM 2056 O O . VAL A 1 257 ? 6.68 31.734 1.081 1 98.5 257 VAL A O 1
ATOM 2059 N N . ASP A 1 258 ? 8.18 32.062 -0.498 1 97.94 258 ASP A N 1
ATOM 2060 C CA . ASP A 1 258 ? 9.281 32.188 0.455 1 97.94 258 ASP A CA 1
ATOM 2061 C C . ASP A 1 258 ? 9.023 33.344 1.438 1 97.94 258 ASP A C 1
ATOM 2063 O O . ASP A 1 258 ? 9.289 33.188 2.635 1 97.94 258 ASP A O 1
ATOM 2067 N N . VAL A 1 259 ? 8.539 34.344 0.899 1 98.06 259 VAL A N 1
ATOM 2068 C CA . VAL A 1 259 ? 8.273 35.531 1.734 1 98.06 259 VAL A CA 1
ATOM 2069 C C . VAL A 1 259 ? 7.199 35.188 2.764 1 98.06 259 VAL A C 1
ATOM 2071 O O . VAL A 1 259 ? 7.312 35.562 3.934 1 98.06 259 VAL A O 1
ATOM 2074 N N . VAL A 1 260 ? 6.199 34.531 2.324 1 98.56 260 VAL A N 1
ATOM 2075 C CA . VAL A 1 260 ? 5.105 34.156 3.219 1 98.56 260 VAL A CA 1
ATOM 2076 C C . VAL A 1 260 ? 5.605 33.188 4.281 1 98.56 260 VAL A C 1
ATOM 2078 O O . VAL A 1 260 ? 5.27 33.312 5.461 1 98.56 260 VAL A O 1
ATOM 2081 N N . LEU A 1 261 ? 6.363 32.188 3.873 1 98.56 261 LEU A N 1
ATOM 2082 C CA . LEU A 1 261 ? 6.934 31.234 4.82 1 98.56 261 LEU A CA 1
ATOM 2083 C C . LEU A 1 261 ? 7.754 31.953 5.887 1 98.56 261 LEU A C 1
ATOM 2085 O O . LEU A 1 261 ? 7.625 31.672 7.078 1 98.56 261 LEU A O 1
ATOM 2089 N N . ASN A 1 262 ? 8.539 32.875 5.484 1 97.5 262 ASN A N 1
ATOM 2090 C CA . ASN A 1 262 ? 9.383 33.625 6.41 1 97.5 262 ASN A CA 1
ATOM 2091 C C . ASN A 1 262 ? 8.547 34.5 7.34 1 97.5 262 ASN A C 1
ATOM 2093 O O . ASN A 1 262 ? 8.914 34.719 8.5 1 97.5 262 ASN A O 1
ATOM 2097 N N . HIS A 1 263 ? 7.473 35.062 6.789 1 98.06 263 HIS A N 1
ATOM 2098 C CA . HIS A 1 263 ? 6.539 35.812 7.609 1 98.06 263 HIS A CA 1
ATOM 2099 C C . HIS A 1 263 ? 6.086 35 8.828 1 98.06 263 HIS A C 1
ATOM 2101 O O . HIS A 1 263 ? 6.109 35.531 9.953 1 98.06 263 HIS A O 1
ATOM 2107 N N . TYR A 1 264 ? 5.73 33.812 8.617 1 98.5 264 TYR A N 1
ATOM 2108 C CA . TYR A 1 264 ? 5.234 33 9.719 1 98.5 264 TYR A CA 1
ATOM 2109 C C . TYR A 1 264 ? 6.387 32.469 10.57 1 98.5 264 TYR A C 1
ATOM 2111 O O . TYR A 1 264 ? 6.262 32.344 11.789 1 98.5 264 TYR A O 1
ATOM 2119 N N . LYS A 1 265 ? 7.488 32.156 9.93 1 98 265 LYS A N 1
ATOM 2120 C CA . LYS A 1 265 ? 8.664 31.688 10.672 1 98 265 LYS A CA 1
ATOM 2121 C C . LYS A 1 265 ? 9.133 32.75 11.656 1 98 265 LYS A C 1
ATOM 2123 O O . LYS A 1 265 ? 9.406 32.469 12.82 1 98 265 LYS A O 1
ATOM 2128 N N . SER A 1 266 ? 9.211 34 11.242 1 97 266 SER A N 1
ATOM 2129 C CA . SER A 1 266 ? 9.719 35.094 12.062 1 97 266 SER A CA 1
ATOM 2130 C C . SER A 1 266 ? 8.805 35.344 13.258 1 97 266 SER A C 1
ATOM 2132 O O . SER A 1 266 ? 9.227 35.938 14.242 1 97 266 SER A O 1
ATOM 2134 N N . ARG A 1 267 ? 7.664 34.875 13.18 1 96.62 267 ARG A N 1
ATOM 2135 C CA . ARG A 1 267 ? 6.699 35.062 14.258 1 96.62 267 ARG A CA 1
ATOM 2136 C C . ARG A 1 267 ? 6.609 33.844 15.148 1 96.62 267 ARG A C 1
ATOM 2138 O O . ARG A 1 267 ? 5.754 33.781 16.031 1 96.62 267 ARG A O 1
ATOM 2145 N N . GLY A 1 268 ? 7.422 32.844 14.82 1 95.88 268 GLY A N 1
ATOM 2146 C CA . GLY A 1 268 ? 7.469 31.625 15.633 1 95.88 268 GLY A CA 1
ATOM 2147 C C . GLY A 1 268 ? 6.316 30.672 15.359 1 95.88 268 GLY A C 1
ATOM 2148 O O . GLY A 1 268 ? 6.023 29.797 16.172 1 95.88 268 GLY A O 1
ATOM 2149 N N . LEU A 1 269 ? 5.668 30.812 14.266 1 97.81 269 LEU A N 1
ATOM 2150 C CA . LEU A 1 269 ? 4.469 30.031 13.961 1 97.81 269 LEU A CA 1
ATOM 2151 C C . LEU A 1 269 ? 4.777 28.906 13 1 97.81 269 LEU A C 1
ATOM 2153 O O . LEU A 1 269 ? 3.949 28.016 12.789 1 97.81 269 LEU A O 1
ATOM 2157 N N . ALA A 1 270 ? 6.016 28.953 12.477 1 98 270 ALA A N 1
ATOM 2158 C CA . ALA A 1 270 ? 6.344 27.922 11.484 1 98 270 ALA A CA 1
ATOM 2159 C C . ALA A 1 270 ? 7.816 27.547 11.555 1 98 270 ALA A C 1
ATOM 2161 O O . ALA A 1 270 ? 8.664 28.375 11.898 1 98 270 ALA A O 1
ATOM 2162 N N . THR A 1 271 ? 8.086 26.328 11.375 1 96.38 271 THR A N 1
ATOM 2163 C CA . THR A 1 271 ? 9.422 25.812 11.094 1 96.38 271 THR A CA 1
ATOM 2164 C C . THR A 1 271 ? 9.531 25.359 9.641 1 96.38 271 THR A C 1
ATOM 2166 O O . THR A 1 271 ? 8.68 24.625 9.148 1 96.38 271 THR A O 1
ATOM 2169 N N . ILE A 1 272 ? 10.5 25.875 9 1 97.31 272 ILE A N 1
ATOM 2170 C CA . ILE A 1 272 ? 10.742 25.5 7.613 1 97.31 272 ILE A CA 1
ATOM 2171 C C . ILE A 1 272 ? 11.93 24.547 7.535 1 97.31 272 ILE A C 1
ATOM 2173 O O . ILE A 1 272 ? 13.039 24.891 7.949 1 97.31 272 ILE A O 1
ATOM 2177 N N . ILE A 1 273 ? 11.648 23.391 7.062 1 95.94 273 ILE A N 1
ATOM 2178 C CA . ILE A 1 273 ? 12.695 22.391 6.867 1 95.94 273 ILE A CA 1
ATOM 2179 C C . ILE A 1 273 ? 13.062 22.312 5.387 1 95.94 273 ILE A C 1
ATOM 2181 O O . ILE A 1 273 ? 12.211 22 4.547 1 95.94 273 ILE A O 1
ATOM 2185 N N . GLN A 1 274 ? 14.297 22.609 5.09 1 94.81 274 GLN A N 1
ATOM 2186 C CA . GLN A 1 274 ? 14.727 22.438 3.707 1 94.81 274 GLN A CA 1
ATOM 2187 C C . GLN A 1 274 ? 14.727 20.969 3.316 1 94.81 274 GLN A C 1
ATOM 2189 O O . GLN A 1 274 ? 15.312 20.125 4.012 1 94.81 274 GLN A O 1
ATOM 2194 N N . TRP A 1 275 ? 14.07 20.594 2.193 1 94.5 275 TRP A N 1
ATOM 2195 C CA . TRP A 1 275 ? 13.805 19.219 1.791 1 94.5 275 TRP A CA 1
ATOM 2196 C C . TRP A 1 275 ? 14.484 18.906 0.462 1 94.5 275 TRP A C 1
ATOM 2198 O O . TRP A 1 275 ? 13.836 18.453 -0.484 1 94.5 275 TRP A O 1
ATOM 2208 N N . SER A 1 276 ? 15.773 19.031 0.497 1 89.75 276 SER A N 1
ATOM 2209 C CA . SER A 1 276 ? 16.547 18.812 -0.718 1 89.75 276 SER A CA 1
ATOM 2210 C C . SER A 1 276 ? 16.766 17.328 -0.993 1 89.75 276 SER A C 1
ATOM 2212 O O . SER A 1 276 ? 17.344 16.625 -0.172 1 89.75 276 SER A O 1
ATOM 2214 N N . LEU A 1 277 ? 16.312 16.875 -2.121 1 88.62 277 LEU A N 1
ATOM 2215 C CA . LEU A 1 277 ? 16.469 15.492 -2.537 1 88.62 277 LEU A CA 1
ATOM 2216 C C . LEU A 1 277 ? 17.703 15.328 -3.416 1 88.62 277 LEU A C 1
ATOM 2218 O O . LEU A 1 277 ? 17.953 16.141 -4.309 1 88.62 277 LEU A O 1
ATOM 2222 N N . PRO A 1 278 ? 18.422 14.312 -3.125 1 86.69 278 PRO A N 1
ATOM 2223 C CA . PRO A 1 278 ? 19.516 14.016 -4.051 1 86.69 278 PRO A CA 1
ATOM 2224 C C . PRO A 1 278 ? 19.031 13.734 -5.469 1 86.69 278 PRO A C 1
ATOM 2226 O O . PRO A 1 278 ? 17.875 13.359 -5.668 1 86.69 278 PRO A O 1
ATOM 2229 N N . LEU A 1 279 ? 19.969 13.922 -6.371 1 76.88 279 LEU A N 1
ATOM 2230 C CA . LEU A 1 279 ? 19.641 13.75 -7.781 1 76.88 279 LEU A CA 1
ATOM 2231 C C . LEU A 1 279 ? 19.062 12.359 -8.039 1 76.88 279 LEU A C 1
ATOM 2233 O O . LEU A 1 279 ? 18.125 12.211 -8.836 1 76.88 279 LEU A O 1
ATOM 2237 N N . ALA A 1 280 ? 19.594 11.406 -7.375 1 77.06 280 ALA A N 1
ATOM 2238 C CA . ALA A 1 280 ? 19.172 10.023 -7.57 1 77.06 280 ALA A CA 1
ATOM 2239 C C . ALA A 1 280 ? 17.688 9.844 -7.219 1 77.06 280 ALA A C 1
ATOM 2241 O O . ALA A 1 280 ? 17.031 8.938 -7.727 1 77.06 280 ALA A O 1
ATOM 2242 N N . LEU A 1 281 ? 17.219 10.695 -6.379 1 79.31 281 LEU A N 1
ATOM 2243 C CA . LEU A 1 281 ? 15.852 10.57 -5.883 1 79.31 281 LEU A CA 1
ATOM 2244 C C . LEU A 1 281 ? 14.898 11.445 -6.691 1 79.31 281 LEU A C 1
ATOM 2246 O O . LEU A 1 281 ? 13.68 11.359 -6.531 1 79.31 281 LEU A O 1
ATOM 2250 N N . GLN A 1 282 ? 15.547 12.352 -7.5 1 75.19 282 GLN A N 1
ATOM 2251 C CA . GLN A 1 282 ? 14.727 13.336 -8.195 1 75.19 282 GLN A CA 1
ATOM 2252 C C . GLN A 1 282 ? 14.062 12.727 -9.43 1 75.19 282 GLN A C 1
ATOM 2254 O O . GLN A 1 282 ? 14.555 11.75 -9.992 1 75.19 282 GLN A O 1
ATOM 2259 N N . ILE A 1 283 ? 12.867 13.07 -9.641 1 58.47 283 ILE A N 1
ATOM 2260 C CA . ILE A 1 283 ? 12.086 12.617 -10.781 1 58.47 283 ILE A CA 1
ATOM 2261 C C . ILE A 1 283 ? 12.766 13.055 -12.078 1 58.47 283 ILE A C 1
ATOM 2263 O O . ILE A 1 283 ? 13.18 14.203 -12.203 1 58.47 283 ILE A O 1
ATOM 2267 N N . ASN A 1 284 ? 13.703 12.359 -12.734 1 50.41 284 ASN A N 1
ATOM 2268 C CA . ASN A 1 284 ? 14.133 12.859 -14.031 1 50.41 284 ASN A CA 1
ATOM 2269 C C . ASN A 1 284 ? 12.938 13.25 -14.906 1 50.41 284 ASN A C 1
ATOM 2271 O O . ASN A 1 284 ? 11.922 12.555 -14.93 1 50.41 284 ASN A O 1
ATOM 2275 N N . GLY A 1 285 ? 12.844 14.609 -15.258 1 38.62 285 GLY A N 1
ATOM 2276 C CA . GLY A 1 285 ? 11.898 15.188 -16.203 1 38.62 285 GLY A CA 1
ATOM 2277 C C . GLY A 1 285 ? 11.633 14.305 -17.406 1 38.62 285 GLY A C 1
ATOM 2278 O O . GLY A 1 285 ? 10.836 14.648 -18.266 1 38.62 285 GLY A O 1
ATOM 2279 N N . THR A 1 286 ? 12.586 14.023 -18.281 1 35.31 286 THR A N 1
ATOM 2280 C CA . THR A 1 286 ? 12.086 14.133 -19.641 1 35.31 286 THR A CA 1
ATOM 2281 C C . THR A 1 286 ? 10.695 13.508 -19.75 1 35.31 286 THR A C 1
ATOM 2283 O O . THR A 1 286 ? 9.836 14.023 -20.469 1 35.31 286 THR A O 1
ATOM 2286 N N . ASP A 1 287 ? 10.594 12.18 -20.047 1 34.34 287 ASP A N 1
ATOM 2287 C CA . ASP A 1 287 ? 9.312 11.555 -20.344 1 34.34 287 ASP A CA 1
ATOM 2288 C C . ASP A 1 287 ? 8.43 11.469 -19.109 1 34.34 287 ASP A C 1
ATOM 2290 O O . ASP A 1 287 ? 8.781 10.805 -18.125 1 34.34 287 ASP A O 1
ATOM 2294 N N . GLY A 1 288 ? 8.039 12.578 -18.312 1 36.78 288 GLY A N 1
ATOM 2295 C CA . GLY A 1 288 ? 6.891 12.75 -17.438 1 36.78 288 GLY A CA 1
ATOM 2296 C C . GLY A 1 288 ? 6.109 11.477 -17.219 1 36.78 288 GLY A C 1
ATOM 2297 O O . GLY A 1 288 ? 5.117 11.469 -16.484 1 36.78 288 GLY A O 1
ATOM 2298 N N . THR A 1 289 ? 5.891 10.82 -18.219 1 38 289 THR A N 1
ATOM 2299 C CA . THR A 1 289 ? 4.977 9.68 -18.266 1 38 289 THR A CA 1
ATOM 2300 C C . THR A 1 289 ? 5.418 8.594 -17.297 1 38 289 THR A C 1
ATOM 2302 O O . THR A 1 289 ? 4.637 7.699 -16.953 1 38 289 THR A O 1
ATOM 2305 N N . SER A 1 290 ? 6.691 7.977 -17.562 1 42.53 290 SER A N 1
ATOM 2306 C CA . SER A 1 290 ? 6.895 6.641 -17.016 1 42.53 290 SER A CA 1
ATOM 2307 C C . SER A 1 290 ? 6.805 6.641 -15.492 1 42.53 290 SER A C 1
ATOM 2309 O O . SER A 1 290 ? 7.195 7.613 -14.844 1 42.53 290 SER A O 1
ATOM 2311 N N . GLU A 1 291 ? 5.941 6 -14.875 1 45.81 291 GLU A N 1
ATOM 2312 C CA . GLU A 1 291 ? 5.664 5.293 -13.633 1 45.81 291 GLU A CA 1
ATOM 2313 C C . GLU A 1 291 ? 6.922 5.164 -12.773 1 45.81 291 GLU A C 1
ATOM 2315 O O . GLU A 1 291 ? 6.836 4.922 -11.57 1 45.81 291 GLU A O 1
ATOM 2320 N N . GLU A 1 292 ? 8.133 5.23 -13.484 1 50.5 292 GLU A N 1
ATOM 2321 C CA . GLU A 1 292 ? 9.242 4.789 -12.648 1 50.5 292 GLU A CA 1
ATOM 2322 C C . GLU A 1 292 ? 9.82 5.945 -11.844 1 50.5 292 GLU A C 1
ATOM 2324 O O . GLU A 1 292 ? 10.875 6.488 -12.18 1 50.5 292 GLU A O 1
ATOM 2329 N N . ALA A 1 293 ? 9.039 6.949 -11.445 1 58.62 293 ALA A N 1
ATOM 2330 C CA . ALA A 1 293 ? 9.594 7.832 -10.414 1 58.62 293 ALA A CA 1
ATOM 2331 C C . ALA A 1 293 ? 10.414 7.043 -9.398 1 58.62 293 ALA A C 1
ATOM 2333 O O . ALA A 1 293 ? 10.125 5.879 -9.125 1 58.62 293 ALA A O 1
ATOM 2334 N N . ARG A 1 294 ? 11.648 7.766 -9.117 1 78.06 294 ARG A N 1
ATOM 2335 C CA . ARG A 1 294 ? 12.562 7.055 -8.234 1 78.06 294 ARG A CA 1
ATOM 2336 C C . ARG A 1 294 ? 12.039 7.043 -6.801 1 78.06 294 ARG A C 1
ATOM 2338 O O . ARG A 1 294 ? 12.07 6.004 -6.133 1 78.06 294 ARG A O 1
ATOM 2345 N N . LEU A 1 295 ? 11.531 8.172 -6.41 1 87.88 295 LEU A N 1
ATOM 2346 C CA . LEU A 1 295 ? 10.914 8.258 -5.094 1 87.88 295 LEU A CA 1
ATOM 2347 C C . LEU A 1 295 ? 9.5 8.828 -5.191 1 87.88 295 LEU A C 1
ATOM 2349 O O . LEU A 1 295 ? 9.273 9.812 -5.895 1 87.88 295 LEU A O 1
ATOM 2353 N N . HIS A 1 296 ? 8.562 8.203 -4.574 1 87.19 296 HIS A N 1
ATOM 2354 C CA . HIS A 1 296 ? 7.16 8.578 -4.699 1 87.19 296 HIS A CA 1
ATOM 2355 C C . HIS A 1 296 ? 6.898 9.953 -4.098 1 87.19 296 HIS A C 1
ATOM 2357 O O . HIS A 1 296 ? 7.215 10.195 -2.928 1 87.19 296 HIS A O 1
ATOM 2363 N N . TYR A 1 297 ? 6.34 10.859 -4.867 1 88.69 297 TYR A N 1
ATOM 2364 C CA . TYR A 1 297 ? 5.77 12.148 -4.488 1 88.69 297 TYR A CA 1
ATOM 2365 C C . TYR A 1 297 ? 6.734 12.93 -3.604 1 88.69 297 TYR A C 1
ATOM 2367 O O . TYR A 1 297 ? 6.375 13.328 -2.494 1 88.69 297 TYR A O 1
ATOM 2375 N N . PHE A 1 298 ? 7.945 13.094 -4.016 1 90.31 298 PHE A N 1
ATOM 2376 C CA . PHE A 1 298 ? 8.977 13.922 -3.408 1 90.31 298 PHE A CA 1
ATOM 2377 C C . PHE A 1 298 ? 9.289 13.453 -1.992 1 90.31 298 PHE A C 1
ATOM 2379 O O . PHE A 1 298 ? 9.578 14.258 -1.11 1 90.31 298 PHE A O 1
ATOM 2386 N N . GLY A 1 299 ? 9.078 12.156 -1.701 1 93.38 299 GLY A N 1
ATOM 2387 C CA . GLY A 1 299 ? 9.422 11.602 -0.401 1 93.38 299 GLY A CA 1
ATOM 2388 C C . GLY A 1 299 ? 8.383 11.906 0.667 1 93.38 299 GLY A C 1
ATOM 2389 O O . GLY A 1 299 ? 8.727 12.055 1.842 1 93.38 299 GLY A O 1
ATOM 2390 N N . GLN A 1 300 ? 7.152 12.016 0.281 1 94.62 300 GLN A N 1
ATOM 2391 C CA . GLN A 1 300 ? 6.074 12.406 1.188 1 94.62 300 GLN A CA 1
ATOM 2392 C C . GLN A 1 300 ? 6.02 11.484 2.4 1 94.62 300 GLN A C 1
ATOM 2394 O O . GLN A 1 300 ? 5.828 11.945 3.529 1 94.62 300 GLN A O 1
ATOM 2399 N N . LEU A 1 301 ? 6.207 10.25 2.158 1 96.12 301 LEU A N 1
ATOM 2400 C CA . LEU A 1 301 ? 6.047 9.305 3.258 1 96.12 301 LEU A CA 1
ATOM 2401 C C . LEU A 1 301 ? 7.164 9.461 4.281 1 96.12 301 LEU A C 1
ATOM 2403 O O . LEU A 1 301 ? 6.926 9.383 5.488 1 96.12 301 LEU A O 1
ATOM 2407 N N . VAL A 1 302 ? 8.406 9.633 3.814 1 96.56 302 VAL A N 1
ATOM 2408 C CA . VAL A 1 302 ? 9.508 9.852 4.742 1 96.56 302 VAL A CA 1
ATOM 2409 C C . VAL A 1 302 ? 9.305 11.172 5.484 1 96.56 302 VAL A C 1
ATOM 2411 O O . VAL A 1 302 ? 9.562 11.266 6.688 1 96.56 302 VAL A O 1
ATOM 2414 N N . MET A 1 303 ? 8.805 12.164 4.801 1 97.06 303 MET A N 1
ATOM 2415 C CA . MET A 1 303 ? 8.531 13.469 5.406 1 97.06 303 MET A CA 1
ATOM 2416 C C . MET A 1 303 ? 7.488 13.344 6.512 1 97.06 303 MET A C 1
ATOM 2418 O O . MET A 1 303 ? 7.66 13.906 7.594 1 97.06 303 MET A O 1
ATOM 2422 N N . LEU A 1 304 ? 6.383 12.641 6.242 1 98.12 304 LEU A N 1
ATOM 2423 C CA . LEU A 1 304 ? 5.309 12.484 7.215 1 98.12 304 LEU A CA 1
ATOM 2424 C C . LEU A 1 304 ? 5.828 11.867 8.508 1 98.12 304 LEU A C 1
ATOM 2426 O O . LEU A 1 304 ? 5.508 12.344 9.602 1 98.12 304 LEU A O 1
ATOM 2430 N N . ASN A 1 305 ? 6.613 10.938 8.352 1 97.81 305 ASN A N 1
ATOM 2431 C CA . ASN A 1 305 ? 7.113 10.258 9.547 1 97.81 305 ASN A CA 1
ATOM 2432 C C . ASN A 1 305 ? 8.227 11.055 10.211 1 97.81 305 ASN A C 1
ATOM 2434 O O . ASN A 1 305 ? 8.391 10.992 11.43 1 97.81 305 ASN A O 1
ATOM 2438 N N . ASP A 1 306 ? 9.023 11.781 9.445 1 97 306 ASP A N 1
ATOM 2439 C CA . ASP A 1 306 ? 9.969 12.719 10.039 1 97 306 ASP A CA 1
ATOM 2440 C C . ASP A 1 306 ? 9.25 13.742 10.922 1 97 306 ASP A C 1
ATOM 2442 O O . ASP A 1 306 ? 9.641 13.969 12.07 1 97 306 ASP A O 1
ATOM 2446 N N . CYS A 1 307 ? 8.203 14.281 10.359 1 97.56 307 CYS A N 1
ATOM 2447 C CA . CYS A 1 307 ? 7.438 15.281 11.094 1 97.56 307 CYS A CA 1
ATOM 2448 C C . CYS A 1 307 ? 6.797 14.672 12.336 1 97.56 307 CYS A C 1
ATOM 2450 O O . CYS A 1 307 ? 6.758 15.305 13.391 1 97.56 307 CYS A O 1
ATOM 2452 N N . LEU A 1 308 ? 6.266 13.484 12.203 1 97.56 308 LEU A N 1
ATOM 2453 C CA . LEU A 1 308 ? 5.715 12.773 13.352 1 97.56 308 LEU A CA 1
ATOM 2454 C C . LEU A 1 308 ? 6.727 12.703 14.484 1 97.56 308 LEU A C 1
ATOM 2456 O O . LEU A 1 308 ? 6.418 13.062 15.625 1 97.56 308 LEU A O 1
ATOM 2460 N N . ASN A 1 309 ? 7.914 12.328 14.156 1 95.75 309 ASN A N 1
ATOM 2461 C CA . ASN A 1 309 ? 8.93 12.102 15.18 1 95.75 309 ASN A CA 1
ATOM 2462 C C . ASN A 1 309 ? 9.445 13.422 15.758 1 95.75 309 ASN A C 1
ATOM 2464 O O . ASN A 1 309 ? 9.789 13.492 16.938 1 95.75 309 ASN A O 1
ATOM 2468 N N . ARG A 1 310 ? 9.516 14.469 14.953 1 94.62 310 ARG A N 1
ATOM 2469 C CA . ARG A 1 310 ? 9.93 15.781 15.43 1 94.62 310 ARG A CA 1
ATOM 2470 C C . ARG A 1 310 ? 8.984 16.297 16.5 1 94.62 310 ARG A C 1
ATOM 2472 O O . ARG A 1 310 ? 9.383 17.094 17.359 1 94.62 310 ARG A O 1
ATOM 2479 N N . ASN A 1 311 ? 7.82 15.812 16.422 1 95.75 311 ASN A N 1
ATOM 2480 C CA . ASN A 1 311 ? 6.812 16.406 17.297 1 95.75 311 ASN A CA 1
ATOM 2481 C C . ASN A 1 311 ? 6.41 15.453 18.422 1 95.75 311 ASN A C 1
ATOM 2483 O O . ASN A 1 311 ? 5.527 15.766 19.219 1 95.75 311 ASN A O 1
ATOM 2487 N N . ARG A 1 312 ? 7.016 14.305 18.422 1 93.75 312 ARG A N 1
ATOM 2488 C CA . ARG A 1 312 ? 6.773 13.383 19.516 1 93.75 312 ARG A CA 1
ATOM 2489 C C . ARG A 1 312 ? 7.195 13.992 20.859 1 93.75 312 ARG A C 1
ATOM 2491 O O . ARG A 1 312 ? 8.375 14.281 21.062 1 93.75 312 ARG A O 1
ATOM 2498 N N . GLY A 1 313 ? 6.254 14.211 21.75 1 89.75 313 GLY A N 1
ATOM 2499 C CA . GLY A 1 313 ? 6.539 14.836 23.031 1 89.75 313 GLY A CA 1
ATOM 2500 C C . GLY A 1 313 ? 6.414 16.344 22.984 1 89.75 313 GLY A C 1
ATOM 2501 O O . GLY A 1 313 ? 6.176 16.984 24.016 1 89.75 313 GLY A O 1
ATOM 2502 N N . ALA A 1 314 ? 6.535 16.953 21.828 1 93.81 314 ALA A N 1
ATOM 2503 C CA . ALA A 1 314 ? 6.5 18.406 21.688 1 93.81 314 ALA A CA 1
ATOM 2504 C C . ALA A 1 314 ? 5.078 18.891 21.422 1 93.81 314 ALA A C 1
ATOM 2506 O O . ALA A 1 314 ? 4.738 20.031 21.75 1 93.81 314 ALA A O 1
ATOM 2507 N N . SER A 1 315 ? 4.281 18.062 20.828 1 96.38 315 SER A N 1
ATOM 2508 C CA . SER A 1 315 ? 2.898 18.391 20.516 1 96.38 315 SER A CA 1
ATOM 2509 C C . SER A 1 315 ? 1.939 17.312 20.984 1 96.38 315 SER A C 1
ATOM 2511 O O . SER A 1 315 ? 2.217 16.125 20.828 1 96.38 315 SER A O 1
ATOM 2513 N N . LYS A 1 316 ? 0.904 17.734 21.578 1 96.12 316 LYS A N 1
ATOM 2514 C CA . LYS A 1 316 ? -0.085 16.75 22 1 96.12 316 LYS A CA 1
ATOM 2515 C C . LYS A 1 316 ? -0.71 16.031 20.812 1 96.12 316 LYS A C 1
ATOM 2517 O O . LYS A 1 316 ? -0.902 14.82 20.844 1 96.12 316 LYS A O 1
ATOM 2522 N N . TYR A 1 317 ? -1.033 16.844 19.797 1 97.94 317 TYR A N 1
ATOM 2523 C CA . TYR A 1 317 ? -1.601 16.297 18.578 1 97.94 317 TYR A CA 1
ATOM 2524 C C . TYR A 1 317 ? -0.843 16.812 17.359 1 97.94 317 TYR A C 1
ATOM 2526 O O . TYR A 1 317 ? -0.327 17.922 17.359 1 97.94 317 TYR A O 1
ATOM 2534 N N . VAL A 1 318 ? -0.749 15.961 16.406 1 98.38 318 VAL A N 1
ATOM 2535 C CA . VAL A 1 318 ? -0.208 16.344 15.102 1 98.38 318 VAL A CA 1
ATOM 2536 C C . VAL A 1 318 ? -1.267 16.141 14.016 1 98.38 318 VAL A C 1
ATOM 2538 O O . VAL A 1 318 ? -1.922 15.102 13.977 1 98.38 318 VAL A O 1
ATOM 2541 N N . ILE A 1 319 ? -1.429 17.141 13.211 1 98.75 319 ILE A N 1
ATOM 2542 C CA . ILE A 1 319 ? -2.369 17.094 12.102 1 98.75 319 ILE A CA 1
ATOM 2543 C C . ILE A 1 319 ? -1.606 16.984 10.781 1 98.75 319 ILE A C 1
ATOM 2545 O O . ILE A 1 319 ? -0.669 17.75 10.531 1 98.75 319 ILE A O 1
ATOM 2549 N N . PHE A 1 320 ? -2.014 16 10 1 98.12 320 PHE A N 1
ATOM 2550 C CA . PHE A 1 320 ? -1.445 15.852 8.664 1 98.12 320 PHE A CA 1
ATOM 2551 C C . PHE A 1 320 ? -2.461 16.25 7.594 1 98.12 320 PHE A C 1
ATOM 2553 O O . PHE A 1 320 ? -3.541 15.664 7.516 1 98.12 320 PHE A O 1
ATOM 2560 N N . GLN A 1 321 ? -2.166 17.219 6.805 1 95.31 321 GLN A N 1
ATOM 2561 C CA . GLN A 1 321 ? -3.082 17.656 5.758 1 95.31 321 GLN A CA 1
ATOM 2562 C C . GLN A 1 321 ? -2.322 18.281 4.586 1 95.31 321 GLN A C 1
ATOM 2564 O O . GLN A 1 321 ? -1.23 18.828 4.766 1 95.31 321 GLN A O 1
ATOM 2569 N N . ASP A 1 322 ? -2.861 18.219 3.396 1 95.88 322 ASP A N 1
ATOM 2570 C CA . ASP A 1 322 ? -2.299 18.844 2.203 1 95.88 322 ASP A CA 1
ATOM 2571 C C . ASP A 1 322 ? -2.625 20.328 2.16 1 95.88 322 ASP A C 1
ATOM 2573 O O . ASP A 1 322 ? -3.541 20.797 2.848 1 95.88 322 ASP A O 1
ATOM 2577 N N . LEU A 1 323 ? -1.916 21.031 1.354 1 95.88 323 LEU A N 1
ATOM 2578 C CA . LEU A 1 323 ? -2.066 22.469 1.267 1 95.88 323 LEU A CA 1
ATOM 2579 C C . LEU A 1 323 ? -3.455 22.844 0.76 1 95.88 323 LEU A C 1
ATOM 2581 O O . LEU A 1 323 ? -3.984 23.906 1.11 1 95.88 323 LEU A O 1
ATOM 2585 N N . ASP A 1 324 ? -3.996 22 -0.068 1 96.12 324 ASP A N 1
ATOM 2586 C CA . ASP A 1 324 ? -5.297 22.312 -0.649 1 96.12 324 ASP A CA 1
ATOM 2587 C C . ASP A 1 324 ? -6.43 21.703 0.176 1 96.12 324 ASP A C 1
ATOM 2589 O O . ASP A 1 324 ? -7.535 21.5 -0.33 1 96.12 324 ASP A O 1
ATOM 2593 N N . GLU A 1 325 ? -6.062 21.422 1.387 1 97.56 325 GLU A N 1
ATOM 2594 C CA . GLU A 1 325 ? -7.043 20.812 2.275 1 97.56 325 GLU A CA 1
ATOM 2595 C C . GLU A 1 325 ? -7.195 21.609 3.566 1 97.56 325 GLU A C 1
ATOM 2597 O O . GLU A 1 325 ? -6.254 22.266 4.012 1 97.56 325 GLU A O 1
ATOM 2602 N N . LEU A 1 326 ? -8.414 21.594 4.133 1 98.38 326 LEU A N 1
ATOM 2603 C CA . LEU A 1 326 ? -8.703 22.125 5.465 1 98.38 326 LEU A CA 1
ATOM 2604 C C . LEU A 1 326 ? -9.547 21.141 6.266 1 98.38 326 LEU A C 1
ATOM 2606 O O . LEU A 1 326 ? -10.562 20.641 5.773 1 98.38 326 LEU A O 1
ATOM 2610 N N . LEU A 1 327 ? -9.07 20.828 7.422 1 98.62 327 LEU A N 1
ATOM 2611 C CA . LEU A 1 327 ? -9.867 20.016 8.328 1 98.62 327 LEU A CA 1
ATOM 2612 C C . LEU A 1 327 ? -10.898 20.859 9.062 1 98.62 327 LEU A C 1
ATOM 2614 O O . LEU A 1 327 ? -10.555 21.625 9.969 1 98.62 327 LEU A O 1
ATOM 2618 N N . ILE A 1 328 ? -12.25 20.641 8.766 1 98.69 328 ILE A N 1
ATOM 2619 C CA . ILE A 1 328 ? -13.266 21.578 9.219 1 98.69 328 ILE A CA 1
ATOM 2620 C C . ILE A 1 328 ? -14.266 20.859 10.117 1 98.69 328 ILE A C 1
ATOM 2622 O O . ILE A 1 328 ? -15.008 19.984 9.656 1 98.69 328 ILE A O 1
ATOM 2626 N N . PRO A 1 329 ? -14.281 21.25 11.445 1 98.62 329 PRO A N 1
ATOM 2627 C CA . PRO A 1 329 ? -15.406 20.797 12.273 1 98.62 329 PRO A CA 1
ATOM 2628 C C . PRO A 1 329 ? -16.75 21.375 11.797 1 98.62 329 PRO A C 1
ATOM 2630 O O . PRO A 1 329 ? -16.812 22.531 11.375 1 98.62 329 PRO A O 1
ATOM 2633 N N . LYS A 1 330 ? -17.75 20.609 11.922 1 97.75 330 LYS A N 1
ATOM 2634 C CA . LYS A 1 330 ? -19.047 21.047 11.406 1 97.75 330 LYS A CA 1
ATOM 2635 C C . LYS A 1 330 ? -19.859 21.766 12.492 1 97.75 330 LYS A C 1
ATOM 2637 O O . LYS A 1 330 ? -20.703 22.609 12.188 1 97.75 330 LYS A O 1
ATOM 2642 N N . ASN A 1 331 ? -19.609 21.453 13.734 1 95.75 331 ASN A N 1
ATOM 2643 C CA . ASN A 1 331 ? -20.469 21.984 14.789 1 95.75 331 ASN A CA 1
ATOM 2644 C C . ASN A 1 331 ? -19.656 22.469 15.984 1 95.75 331 ASN A C 1
ATOM 2646 O O . ASN A 1 331 ? -20.188 22.594 17.094 1 95.75 331 ASN A O 1
ATOM 2650 N N . HIS A 1 332 ? -18.406 22.625 15.828 1 98 332 HIS A N 1
ATOM 2651 C CA . HIS A 1 332 ? -17.547 23.031 16.922 1 98 332 HIS A CA 1
ATOM 2652 C C . HIS A 1 332 ? -16.734 24.266 16.547 1 98 332 HIS A C 1
ATOM 2654 O O . HIS A 1 332 ? -16.609 24.609 15.375 1 98 332 HIS A O 1
ATOM 2660 N N . GLN A 1 333 ? -16.188 24.906 17.531 1 96.75 333 GLN A N 1
ATOM 2661 C CA . GLN A 1 333 ? -15.516 26.172 17.312 1 96.75 333 GLN A CA 1
ATOM 2662 C C . GLN A 1 333 ? -14.031 25.984 17.047 1 96.75 333 GLN A C 1
ATOM 2664 O O . GLN A 1 333 ? -13.367 26.891 16.516 1 96.75 333 GLN A O 1
ATOM 2669 N N . SER A 1 334 ? -13.555 24.859 17.469 1 98.12 334 SER A N 1
ATOM 2670 C CA . SER A 1 334 ? -12.125 24.578 17.328 1 98.12 334 SER A CA 1
ATOM 2671 C C . SER A 1 334 ? -11.859 23.078 17.297 1 98.12 334 SER A C 1
ATOM 2673 O O . SER A 1 334 ? -12.758 22.281 17.562 1 98.12 334 SER A O 1
ATOM 2675 N N . TRP A 1 335 ? -10.656 22.719 16.891 1 98.62 335 TRP A N 1
ATOM 2676 C CA . TRP A 1 335 ? -10.258 21.328 16.938 1 98.62 335 TRP A CA 1
ATOM 2677 C C . TRP A 1 335 ? -10.312 20.781 18.359 1 98.62 335 TRP A C 1
ATOM 2679 O O . TRP A 1 335 ? -10.727 19.641 18.594 1 98.62 335 TRP A O 1
ATOM 2689 N N . ASN A 1 336 ? -9.867 21.625 19.281 1 98 336 ASN A N 1
ATOM 2690 C CA . ASN A 1 336 ? -9.906 21.219 20.688 1 98 336 ASN A CA 1
ATOM 2691 C C . ASN A 1 336 ? -11.336 20.922 21.141 1 98 336 ASN A C 1
ATOM 2693 O O . ASN A 1 336 ? -11.594 19.891 21.766 1 98 336 ASN A O 1
ATOM 2697 N N . ASP A 1 337 ? -12.227 21.859 20.812 1 98.06 337 ASP A N 1
ATOM 2698 C CA . ASP A 1 337 ? -13.633 21.672 21.141 1 98.06 337 ASP A CA 1
ATOM 2699 C C . ASP A 1 337 ? -14.172 20.391 20.516 1 98.06 337 ASP A C 1
ATOM 2701 O O . ASP A 1 337 ? -14.914 19.641 21.156 1 98.06 337 ASP A O 1
ATOM 2705 N N . MET A 1 338 ? -13.82 20.109 19.344 1 98.5 338 MET A N 1
ATOM 2706 C CA . MET A 1 338 ? -14.258 18.922 18.625 1 98.5 338 MET A CA 1
ATOM 2707 C C . MET A 1 338 ? -13.727 17.656 19.281 1 98.5 338 MET A C 1
ATOM 2709 O O . MET A 1 338 ? -14.5 16.734 19.594 1 98.5 338 MET A O 1
ATOM 2713 N N . LEU A 1 339 ? -12.453 17.609 19.562 1 98.19 339 LEU A N 1
ATOM 2714 C CA . LEU A 1 339 ? -11.844 16.406 20.125 1 98.19 339 LEU A CA 1
ATOM 2715 C C . LEU A 1 339 ? -12.398 16.109 21.5 1 98.19 339 LEU A C 1
ATOM 2717 O O . LEU A 1 339 ? -12.531 14.938 21.891 1 98.19 339 LEU A O 1
ATOM 2721 N N . ASN A 1 340 ? -12.758 17.141 22.266 1 97.5 340 ASN A N 1
ATOM 2722 C CA . ASN A 1 340 ? -13.336 16.953 23.594 1 97.5 340 ASN A CA 1
ATOM 2723 C C . ASN A 1 340 ? -14.703 16.281 23.516 1 97.5 340 ASN A C 1
ATOM 2725 O O . ASN A 1 340 ? -15.18 15.711 24.5 1 97.5 340 ASN A O 1
ATOM 2729 N N . SER A 1 341 ? -15.312 16.375 22.344 1 97.81 341 SER A N 1
ATOM 2730 C CA . SER A 1 341 ? -16.625 15.773 22.172 1 97.81 341 SER A CA 1
ATOM 2731 C C . SER A 1 341 ? -16.516 14.336 21.672 1 97.81 341 SER A C 1
ATOM 2733 O O . SER A 1 341 ? -17.516 13.633 21.562 1 97.81 341 SER A O 1
ATOM 2735 N N . LEU A 1 342 ? -15.367 13.906 21.344 1 98 342 LEU A N 1
ATOM 2736 C CA . LEU A 1 342 ? -15.125 12.578 20.797 1 98 342 LEU A CA 1
ATOM 2737 C C . LEU A 1 342 ? -14.539 11.648 21.844 1 98 342 LEU A C 1
ATOM 2739 O O . LEU A 1 342 ? -14.133 12.102 22.922 1 98 342 LEU A O 1
ATOM 2743 N N . PRO A 1 343 ? -14.539 10.32 21.562 1 96 343 PRO A N 1
ATOM 2744 C CA . PRO A 1 343 ? -13.914 9.414 22.531 1 96 343 PRO A CA 1
ATOM 2745 C C . PRO A 1 343 ? -12.469 9.789 22.844 1 96 343 PRO A C 1
ATOM 2747 O O . PRO A 1 343 ? -11.695 10.102 21.938 1 96 343 PRO A O 1
ATOM 2750 N N . ALA A 1 344 ? -12.148 9.719 24.109 1 94.56 344 ALA A N 1
ATOM 2751 C CA . ALA A 1 344 ? -10.828 10.141 24.562 1 94.56 344 ALA A CA 1
ATOM 2752 C C . ALA A 1 344 ? -9.805 9.023 24.406 1 94.56 344 ALA A C 1
ATOM 2754 O O . ALA A 1 344 ? -10.172 7.871 24.125 1 94.56 344 ALA A O 1
ATOM 2755 N N . ASN A 1 345 ? -8.539 9.406 24.438 1 92.44 345 ASN A N 1
ATOM 2756 C CA . ASN A 1 345 ? -7.402 8.492 24.484 1 92.44 345 ASN A CA 1
ATOM 2757 C C . ASN A 1 345 ? -7.297 7.676 23.203 1 92.44 345 ASN A C 1
ATOM 2759 O O . ASN A 1 345 ? -7.047 6.469 23.25 1 92.44 345 ASN A O 1
ATOM 2763 N N . MET A 1 346 ? -7.684 8.297 22.141 1 96.44 346 MET A N 1
ATOM 2764 C CA . MET A 1 346 ? -7.473 7.691 20.828 1 96.44 346 MET A CA 1
ATOM 2765 C C . MET A 1 346 ? -6.086 8.023 20.297 1 96.44 346 MET A C 1
ATOM 2767 O O . MET A 1 346 ? -5.594 9.141 20.469 1 96.44 346 MET A O 1
ATOM 2771 N N . ALA A 1 347 ? -5.457 7.047 19.656 1 97.44 347 ALA A N 1
ATOM 2772 C CA . ALA A 1 347 ? -4.16 7.277 19.031 1 97.44 347 ALA A CA 1
ATOM 2773 C C . ALA A 1 347 ? -4.309 8.125 17.766 1 97.44 347 ALA A C 1
ATOM 2775 O O . ALA A 1 347 ? -3.395 8.867 17.406 1 97.44 347 ALA A O 1
ATOM 2776 N N . ALA A 1 348 ? -5.461 7.941 17.141 1 98 348 ALA A N 1
ATOM 2777 C CA . ALA A 1 348 ? -5.699 8.68 15.906 1 98 348 ALA A CA 1
ATOM 2778 C C . ALA A 1 348 ? -7.184 8.969 15.719 1 98 348 ALA A C 1
ATOM 2780 O O . ALA A 1 348 ? -8.031 8.117 16 1 98 348 ALA A O 1
ATOM 2781 N N . TYR A 1 349 ? -7.504 10.156 15.391 1 98.38 349 TYR A N 1
ATOM 2782 C CA . TYR A 1 349 ? -8.812 10.531 14.859 1 98.38 349 TYR A CA 1
ATOM 2783 C C . TYR A 1 349 ? -8.766 10.656 13.344 1 98.38 349 TYR A C 1
ATOM 2785 O O . TYR A 1 349 ? -8.031 11.492 12.805 1 98.38 349 TYR A O 1
ATOM 2793 N N . MET A 1 350 ? -9.555 9.828 12.688 1 97.25 350 MET A N 1
ATOM 2794 C CA . MET A 1 350 ? -9.539 9.75 11.234 1 97.25 350 MET A CA 1
ATOM 2795 C C . MET A 1 350 ? -10.695 10.539 10.625 1 97.25 350 MET A C 1
ATOM 2797 O O . MET A 1 350 ? -11.836 10.406 11.07 1 97.25 350 MET A O 1
ATOM 2801 N N . PHE A 1 351 ? -10.375 11.328 9.586 1 97.94 351 PHE A N 1
ATOM 2802 C CA . PHE A 1 351 ? -11.391 12.188 8.977 1 97.94 351 PHE A CA 1
ATOM 2803 C C . PHE A 1 351 ? -11.523 11.898 7.488 1 97.94 351 PHE A C 1
ATOM 2805 O O . PHE A 1 351 ? -10.523 11.891 6.766 1 97.94 351 PHE A O 1
ATOM 2812 N N . ARG A 1 352 ? -12.719 11.695 7.09 1 96.31 352 ARG A N 1
ATOM 2813 C CA . ARG A 1 352 ? -12.984 11.508 5.668 1 96.31 352 ARG A CA 1
ATOM 2814 C C . ARG A 1 352 ? -12.938 12.844 4.926 1 96.31 352 ARG A C 1
ATOM 2816 O O . ARG A 1 352 ? -12.867 13.906 5.543 1 96.31 352 ARG A O 1
ATOM 2823 N N . SER A 1 353 ? -12.938 12.742 3.545 1 96.19 353 SER A N 1
ATOM 2824 C CA . SER A 1 353 ? -12.758 13.953 2.752 1 96.19 353 SER A CA 1
ATOM 2825 C C . SER A 1 353 ? -13.797 14.047 1.636 1 96.19 353 SER A C 1
ATOM 2827 O O . SER A 1 353 ? -14.422 13.047 1.279 1 96.19 353 SER A O 1
ATOM 2829 N N . SER A 1 354 ? -14.023 15.219 1.169 1 95.31 354 SER A N 1
ATOM 2830 C CA . SER A 1 354 ? -14.828 15.492 -0.019 1 95.31 354 SER A CA 1
ATOM 2831 C C . SER A 1 354 ? -14.234 16.641 -0.832 1 95.31 354 SER A C 1
ATOM 2833 O O . SER 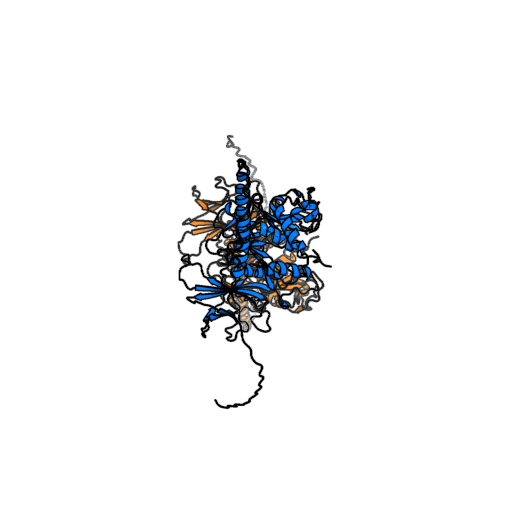A 1 354 ? -13.508 17.484 -0.293 1 95.31 354 SER A O 1
ATOM 2835 N N . PHE A 1 355 ? -14.57 16.703 -2.088 1 94.69 355 PHE A N 1
ATOM 2836 C CA . PHE A 1 355 ? -14.008 17.703 -2.988 1 94.69 355 PHE A CA 1
ATOM 2837 C C . PHE A 1 355 ? -14.891 18.938 -3.043 1 94.69 355 PHE A C 1
ATOM 2839 O O . PHE A 1 355 ? -16.109 18.828 -3.146 1 94.69 355 PHE A O 1
ATOM 2846 N N . PHE A 1 356 ? -14.297 20.062 -2.893 1 95.56 356 PHE A N 1
ATOM 2847 C CA . PHE A 1 356 ? -14.852 21.359 -3.23 1 95.56 356 PHE A CA 1
ATOM 2848 C C . PHE A 1 356 ? -14.242 21.891 -4.527 1 95.56 356 PHE A C 1
ATOM 2850 O O . PHE A 1 356 ? -13.062 22.25 -4.566 1 95.56 356 PHE A O 1
ATOM 2857 N N . HIS A 1 357 ? -15.055 22 -5.539 1 93.5 357 HIS A N 1
ATOM 2858 C CA . HIS A 1 357 ? -14.508 22.312 -6.852 1 93.5 357 HIS A CA 1
ATOM 2859 C C . HIS A 1 357 ? -14.383 23.828 -7.047 1 93.5 357 HIS A C 1
ATOM 2861 O O . HIS A 1 357 ? -15.367 24.547 -6.922 1 93.5 357 HIS A O 1
ATOM 2867 N N . LEU A 1 358 ? -13.211 24.203 -7.438 1 92.69 358 LEU A N 1
ATOM 2868 C CA . LEU A 1 358 ? -12.914 25.625 -7.625 1 92.69 358 LEU A CA 1
ATOM 2869 C C . LEU A 1 358 ? -13.633 26.172 -8.852 1 92.69 358 LEU A C 1
ATOM 2871 O O . LEU A 1 358 ? -13.859 27.375 -8.961 1 92.69 358 LEU A O 1
ATOM 2875 N N . ASP A 1 359 ? -13.969 25.266 -9.773 1 89.94 359 ASP A N 1
ATOM 2876 C CA . ASP A 1 359 ? -14.617 25.688 -11.016 1 89.94 359 ASP A CA 1
ATOM 2877 C C . ASP A 1 359 ? -16.125 25.766 -10.844 1 89.94 359 ASP A C 1
ATOM 2879 O O . ASP A 1 359 ? -16.844 26.203 -11.758 1 89.94 359 ASP A O 1
ATOM 2883 N N . TRP A 1 360 ? -16.625 25.328 -9.742 1 90.62 360 TRP A N 1
ATOM 2884 C CA . TRP A 1 360 ? -18.047 25.453 -9.453 1 90.62 360 TRP A CA 1
ATOM 2885 C C . TRP A 1 360 ? -18.422 26.875 -9.07 1 90.62 360 TRP A C 1
ATOM 2887 O O . TRP A 1 360 ? -17.547 27.672 -8.727 1 90.62 360 TRP A O 1
ATOM 2897 N N . PRO A 1 361 ? -19.703 27.188 -9.148 1 87.19 361 PRO A N 1
ATOM 2898 C CA . PRO A 1 361 ? -20.125 28.562 -8.82 1 87.19 361 PRO A CA 1
ATOM 2899 C C . PRO A 1 361 ? -19.828 28.938 -7.375 1 87.19 361 PRO A C 1
ATOM 2901 O O . PRO A 1 361 ? -19.844 28.078 -6.492 1 87.19 361 PRO A O 1
ATOM 2904 N N . ASN A 1 362 ? -19.453 30.203 -7.203 1 86.25 362 ASN A N 1
ATOM 2905 C CA . ASN A 1 362 ? -19.266 30.75 -5.855 1 86.25 362 ASN A CA 1
ATOM 2906 C C . ASN A 1 362 ? -20.594 30.781 -5.094 1 86.25 362 ASN A C 1
ATOM 2908 O O . ASN A 1 362 ? -21.672 30.734 -5.695 1 86.25 362 ASN A O 1
ATOM 2912 N N . THR A 1 363 ? -20.344 30.641 -3.742 1 75.56 363 THR A N 1
ATOM 2913 C CA . THR A 1 363 ? -21.547 30.75 -2.934 1 75.56 363 THR A CA 1
ATOM 2914 C C . THR A 1 363 ? -22.203 32.125 -3.115 1 75.56 363 THR A C 1
ATOM 2916 O O . THR A 1 363 ? -21.516 33.094 -3.365 1 75.56 363 THR A O 1
ATOM 2919 N N . GLY A 1 364 ? -23.469 32.188 -3.346 1 65.69 364 GLY A N 1
ATOM 2920 C CA . GLY A 1 364 ? -24.25 33.406 -3.535 1 65.69 364 GLY A CA 1
ATOM 2921 C C . GLY A 1 364 ? -24.297 34.281 -2.299 1 65.69 364 GLY A C 1
ATOM 2922 O O . GLY A 1 364 ? -25.109 35.188 -2.211 1 65.69 364 GLY A O 1
ATOM 2923 N N . LEU A 1 365 ? -23.391 33.875 -1.298 1 70.19 365 LEU A N 1
ATOM 2924 C CA . LEU A 1 365 ? -23.438 34.75 -0.129 1 70.19 365 LEU A CA 1
ATOM 2925 C C . LEU A 1 365 ? -22.797 36.094 -0.427 1 70.19 365 LEU A C 1
ATOM 2927 O O . LEU A 1 365 ? -21.656 36.156 -0.896 1 70.19 365 LEU A O 1
ATOM 2931 N N . ASP A 1 366 ? -23.562 37.062 -0.595 1 72.38 366 ASP A N 1
ATOM 2932 C CA . ASP A 1 366 ? -23.109 38.438 -0.88 1 72.38 366 ASP A CA 1
ATOM 2933 C C . ASP A 1 366 ? -22.969 39.25 0.405 1 72.38 366 ASP A C 1
ATOM 2935 O O . ASP A 1 366 ? -23.938 39.812 0.905 1 72.38 366 ASP A O 1
ATOM 2939 N N . SER A 1 367 ? -21.828 39.062 1.07 1 84.5 367 SER A N 1
ATOM 2940 C CA . SER A 1 367 ? -21.484 39.875 2.223 1 84.5 367 SER A CA 1
ATOM 2941 C C . SER A 1 367 ? -20.25 40.75 1.943 1 84.5 367 SER A C 1
ATOM 2943 O O . SER A 1 367 ? -19.469 40.438 1.049 1 84.5 367 SER A O 1
ATOM 2945 N N . ASN A 1 368 ? -20.219 41.781 2.701 1 88.81 368 ASN A N 1
ATOM 2946 C CA . ASN A 1 368 ? -19.109 42.719 2.541 1 88.81 368 ASN A CA 1
ATOM 2947 C C . ASN A 1 368 ? -17.766 42.031 2.783 1 88.81 368 ASN A C 1
ATOM 2949 O O . ASN A 1 368 ? -16.812 42.219 2.021 1 88.81 368 ASN A O 1
ATOM 2953 N N . VAL A 1 369 ? -17.719 41.25 3.738 1 90.81 369 VAL A N 1
ATOM 2954 C CA . VAL A 1 369 ? -16.453 40.594 4.109 1 90.81 369 VAL A CA 1
ATOM 2955 C C . VAL A 1 369 ? -16.016 39.625 3.014 1 90.81 369 VAL A C 1
ATOM 2957 O O . VAL A 1 369 ? -14.828 39.5 2.715 1 90.81 369 VAL A O 1
ATOM 2960 N N . ILE A 1 370 ? -16.938 38.969 2.393 1 91.81 370 ILE A N 1
ATOM 2961 C CA . ILE A 1 370 ? -16.625 38.031 1.31 1 91.81 370 ILE A CA 1
ATOM 2962 C C . ILE A 1 370 ? -16.156 38.812 0.086 1 91.81 370 ILE A C 1
ATOM 2964 O O . ILE A 1 370 ? -15.133 38.469 -0.521 1 91.81 370 ILE A O 1
ATOM 2968 N N . ASN A 1 371 ? -16.812 39.875 -0.254 1 91.94 371 ASN A N 1
ATOM 2969 C CA . ASN A 1 371 ? -16.516 40.625 -1.453 1 91.94 371 ASN A CA 1
ATOM 2970 C C . ASN A 1 371 ? -15.234 41.438 -1.285 1 91.94 371 ASN A C 1
ATOM 2972 O O . ASN A 1 371 ? -14.484 41.656 -2.244 1 91.94 371 ASN A O 1
ATOM 2976 N N . GLU A 1 372 ? -14.984 41.844 -0.077 1 94.12 372 GLU A N 1
ATOM 2977 C CA . GLU A 1 372 ? -13.883 42.781 0.139 1 94.12 372 GLU A CA 1
ATOM 2978 C C . GLU A 1 372 ? -12.625 42.062 0.601 1 94.12 372 GLU A C 1
ATOM 2980 O O . GLU A 1 372 ? -11.516 42.594 0.496 1 94.12 372 GLU A O 1
ATOM 2985 N N . ILE A 1 373 ? -12.812 40.938 1.129 1 95.56 373 ILE A N 1
ATOM 2986 C CA . ILE A 1 373 ? -11.641 40.281 1.673 1 95.56 373 ILE A CA 1
ATOM 2987 C C . ILE A 1 373 ? -11.492 38.906 1.014 1 95.56 373 ILE A C 1
ATOM 2989 O O . ILE A 1 373 ? -10.492 38.625 0.345 1 95.56 373 ILE A O 1
ATOM 2993 N N . ALA A 1 374 ? -12.461 38.031 1.116 1 96.25 374 ALA A N 1
ATOM 2994 C CA . ALA A 1 374 ? -12.328 36.656 0.675 1 96.25 374 ALA A CA 1
ATOM 2995 C C . ALA A 1 374 ? -12 36.594 -0.812 1 96.25 374 ALA A C 1
ATOM 2997 O O . ALA A 1 374 ? -11.086 35.875 -1.217 1 96.25 374 ALA A O 1
ATOM 2998 N N . LYS A 1 375 ? -12.711 37.281 -1.625 1 94.69 375 LYS A N 1
ATOM 2999 C CA . LYS A 1 375 ? -12.547 37.188 -3.074 1 94.69 375 LYS A CA 1
ATOM 3000 C C . LYS A 1 375 ? -11.211 37.781 -3.5 1 94.69 375 LYS A C 1
ATOM 3002 O O . LYS A 1 375 ? -10.422 37.156 -4.195 1 94.69 375 LYS A O 1
ATOM 3007 N N . PRO A 1 376 ? -10.875 39.031 -3 1 95.19 376 PRO A N 1
ATOM 3008 C CA . PRO A 1 376 ? -9.609 39.625 -3.438 1 95.19 376 PRO A CA 1
ATOM 3009 C C . PRO A 1 376 ? -8.398 38.781 -3.021 1 95.19 376 PRO A C 1
ATOM 3011 O O . PRO A 1 376 ? -7.398 38.75 -3.74 1 95.19 376 PRO A O 1
ATOM 3014 N N . TYR A 1 377 ? -8.469 38.156 -1.917 1 96.88 377 TYR A N 1
ATOM 3015 C CA . TYR A 1 377 ? -7.32 37.406 -1.424 1 96.88 377 TYR A CA 1
ATOM 3016 C C . TYR A 1 377 ? -7.465 35.906 -1.725 1 96.88 377 TYR A C 1
ATOM 3018 O O . TYR A 1 377 ? -6.727 35.094 -1.181 1 96.88 377 TYR A O 1
ATOM 3026 N N . LYS A 1 378 ? -8.414 35.5 -2.447 1 95.5 378 LYS A N 1
ATOM 3027 C CA . LYS A 1 378 ? -8.625 34.156 -2.928 1 95.5 378 LYS A CA 1
ATOM 3028 C C . LYS A 1 378 ? -8.758 33.156 -1.764 1 95.5 378 LYS A C 1
ATOM 3030 O O . LYS A 1 378 ? -8.102 32.125 -1.748 1 95.5 378 LYS A O 1
ATOM 3035 N N . ALA A 1 379 ? -9.484 33.531 -0.771 1 96.81 379 ALA A N 1
ATOM 3036 C CA . ALA A 1 379 ? -9.812 32.625 0.336 1 96.81 379 ALA A CA 1
ATOM 3037 C C . ALA A 1 379 ? -10.953 31.703 -0.039 1 96.81 379 ALA A C 1
ATOM 3039 O O . ALA A 1 379 ? -12.078 31.859 0.432 1 96.81 379 ALA A O 1
ATOM 3040 N N . TYR A 1 380 ? -10.656 30.641 -0.677 1 96 380 TYR A N 1
ATOM 3041 C CA . TYR A 1 380 ? -11.633 29.781 -1.33 1 96 380 TYR A CA 1
ATOM 3042 C C . TYR A 1 380 ? -12.484 29.047 -0.302 1 96 380 TYR A C 1
ATOM 3044 O O . TYR A 1 380 ? -13.641 28.703 -0.575 1 96 380 TYR A O 1
ATOM 3052 N N . ALA A 1 381 ? -11.93 28.828 0.875 1 96.25 381 ALA A N 1
ATOM 3053 C CA . ALA A 1 381 ? -12.695 28.156 1.926 1 96.25 381 ALA A CA 1
ATOM 3054 C C . ALA A 1 381 ? -13.977 28.922 2.244 1 96.25 381 ALA A C 1
ATOM 3056 O O . ALA A 1 381 ? -14.945 28.344 2.732 1 96.25 381 ALA A O 1
ATOM 3057 N N . PHE A 1 382 ? -14 30.219 1.905 1 96.12 382 PHE A N 1
ATOM 3058 C CA . PHE A 1 382 ? -15.141 31.062 2.277 1 96.12 382 PHE A CA 1
ATOM 3059 C C . PHE A 1 382 ? -15.93 31.469 1.043 1 96.12 382 PHE A C 1
ATOM 3061 O O . PHE A 1 382 ? -17.016 32.062 1.16 1 96.12 382 PHE A O 1
ATOM 3068 N N . ILE A 1 383 ? -15.406 31.156 -0.1 1 94.56 383 ILE A N 1
ATOM 3069 C CA . ILE A 1 383 ? -16.047 31.5 -1.363 1 94.56 383 ILE A CA 1
ATOM 3070 C C . ILE A 1 383 ? -16.797 30.281 -1.916 1 94.56 383 ILE A C 1
ATOM 3072 O O . ILE A 1 383 ? -17.938 30.391 -2.357 1 94.56 383 ILE A O 1
ATOM 3076 N N . LYS A 1 384 ? -16.094 29.141 -1.853 1 94.69 384 LYS A N 1
ATOM 3077 C CA . LYS A 1 384 ? -16.609 27.906 -2.418 1 94.69 384 LYS A CA 1
ATOM 3078 C C . LYS A 1 384 ? -17.344 27.094 -1.363 1 94.69 384 LYS A C 1
ATOM 3080 O O . LYS A 1 384 ? -16.734 26.391 -0.56 1 94.69 384 LYS A O 1
ATOM 3085 N N . GLN A 1 385 ? -18.703 27.078 -1.476 1 94.06 385 GLN A N 1
ATOM 3086 C CA . GLN A 1 385 ? -19.516 26.469 -0.423 1 94.06 385 GLN A CA 1
ATOM 3087 C C . GLN A 1 385 ? -20.266 25.25 -0.945 1 94.06 385 GLN A C 1
ATOM 3089 O O . GLN A 1 385 ? -21.25 24.812 -0.339 1 94.06 385 GLN A O 1
ATOM 3094 N N . TYR A 1 386 ? -19.812 24.75 -2.096 1 93.62 386 TYR A N 1
ATOM 3095 C CA . TYR A 1 386 ? -20.391 23.516 -2.625 1 93.62 386 TYR A CA 1
ATOM 3096 C C . TYR A 1 386 ? -19.359 22.406 -2.709 1 93.62 386 TYR A C 1
ATOM 3098 O O . TYR A 1 386 ? -18.25 22.625 -3.215 1 93.62 386 TYR A O 1
ATOM 3106 N N . ARG A 1 387 ? -19.703 21.266 -2.184 1 94.69 387 ARG A N 1
ATOM 3107 C CA . ARG A 1 387 ? -18.859 20.078 -2.309 1 94.69 387 ARG A CA 1
ATOM 3108 C C . ARG A 1 387 ? -19.578 18.969 -3.066 1 94.69 387 ARG A C 1
ATOM 3110 O O . ARG A 1 387 ? -20.797 19.047 -3.27 1 94.69 387 ARG A O 1
ATOM 3117 N N . GLU A 1 388 ? -18.797 18 -3.486 1 92.94 388 GLU A N 1
ATOM 3118 C CA . GLU A 1 388 ? -19.438 16.797 -3.998 1 92.94 388 GLU A CA 1
ATOM 3119 C C . GLU A 1 388 ? -20.328 16.156 -2.939 1 92.94 388 GLU A C 1
ATOM 3121 O O . GLU A 1 388 ? -20 16.172 -1.75 1 92.94 388 GLU A O 1
ATOM 3126 N N . GLU A 1 389 ? -21.422 15.688 -3.436 1 92.44 389 GLU A N 1
ATOM 3127 C CA . GLU A 1 389 ? -22.297 14.945 -2.533 1 92.44 389 GLU A CA 1
ATOM 3128 C C . GLU A 1 389 ? -21.594 13.703 -1.985 1 92.44 389 GLU A C 1
ATOM 3130 O O . GLU A 1 389 ? -21.781 13.336 -0.827 1 92.44 389 GLU A O 1
ATOM 3135 N N . ARG A 1 390 ? -20.812 13.211 -2.791 1 86.94 390 ARG A N 1
ATOM 3136 C CA . ARG A 1 390 ? -20.062 12.016 -2.406 1 86.94 390 ARG A CA 1
ATOM 3137 C C . ARG A 1 390 ? -18.984 12.352 -1.396 1 86.94 390 ARG A C 1
ATOM 3139 O O . ARG A 1 390 ? -18.219 13.305 -1.586 1 86.94 390 ARG A O 1
ATOM 3146 N N . ILE A 1 391 ? -18.953 11.602 -0.328 1 92.62 391 ILE A N 1
ATOM 3147 C CA . ILE A 1 391 ? -17.859 11.617 0.636 1 92.62 391 ILE A CA 1
ATOM 3148 C C . ILE A 1 391 ? -17.016 10.344 0.497 1 92.62 391 ILE A C 1
ATOM 3150 O O . ILE A 1 391 ? -17.578 9.242 0.448 1 92.62 391 ILE A O 1
ATOM 3154 N N . PHE A 1 392 ? -15.742 10.539 0.387 1 90.56 392 PHE A N 1
ATOM 3155 C CA . PHE A 1 392 ? -14.875 9.375 0.224 1 90.56 392 PHE A CA 1
ATOM 3156 C C . PHE A 1 392 ? -14.977 8.453 1.429 1 90.56 392 PHE A C 1
ATOM 3158 O O . PHE A 1 392 ? -15.227 8.906 2.547 1 90.56 392 PHE A O 1
ATOM 3165 N N . GLY A 1 393 ? -14.742 7.195 1.189 1 88.69 393 GLY A N 1
ATOM 3166 C CA . GLY A 1 393 ? -14.773 6.207 2.256 1 88.69 393 GLY A CA 1
ATOM 3167 C C . GLY A 1 393 ? -13.617 6.332 3.225 1 88.69 393 GLY A C 1
ATOM 3168 O O . GLY A 1 393 ? -12.68 7.098 2.986 1 88.69 393 GLY A O 1
ATOM 3169 N N . ARG A 1 394 ? -13.727 5.531 4.277 1 89.12 394 ARG A N 1
ATOM 3170 C CA . ARG A 1 394 ? -12.664 5.512 5.277 1 89.12 394 ARG A CA 1
ATOM 3171 C C . ARG A 1 394 ? -11.336 5.105 4.652 1 89.12 394 ARG A C 1
ATOM 3173 O O . ARG A 1 394 ? -11.289 4.203 3.814 1 89.12 394 ARG A O 1
ATOM 3180 N N . SER A 1 395 ? -10.344 5.863 5.02 1 81.88 395 SER A N 1
ATOM 3181 C CA . SER A 1 395 ? -8.969 5.582 4.633 1 81.88 395 SER A CA 1
ATOM 3182 C C . SER A 1 395 ? -8.766 5.766 3.133 1 81.88 395 SER A C 1
ATOM 3184 O O . SER A 1 395 ? -7.754 5.324 2.58 1 81.88 395 SER A O 1
ATOM 3186 N N . VAL A 1 396 ? -9.945 6.227 2.5 1 82.62 396 VAL A N 1
ATOM 3187 C CA . VAL A 1 396 ? -9.828 6.672 1.115 1 82.62 396 VAL A CA 1
ATOM 3188 C C . VAL A 1 396 ? -9.578 8.18 1.075 1 82.62 396 VAL A C 1
ATOM 3190 O O . VAL A 1 396 ? -10.508 8.969 1.281 1 82.62 396 VAL A O 1
ATOM 3193 N N . ARG A 1 397 ? -8.367 8.641 0.957 1 85.94 397 ARG A N 1
ATOM 3194 C CA . ARG A 1 397 ? -7.938 10.031 0.957 1 85.94 397 ARG A CA 1
ATOM 3195 C C . ARG A 1 397 ? -8.25 10.703 2.289 1 85.94 397 ARG A C 1
ATOM 3197 O O . ARG A 1 397 ? -8.633 11.875 2.324 1 85.94 397 ARG A O 1
ATOM 3204 N N . SER A 1 398 ? -8.391 9.922 3.254 1 92.94 398 SER A N 1
ATOM 3205 C CA . SER A 1 398 ? -8.609 10.453 4.594 1 92.94 398 SER A CA 1
ATOM 3206 C C . SER A 1 398 ? -7.375 11.172 5.117 1 92.94 398 SER A C 1
ATOM 3208 O O . SER A 1 398 ? -6.273 10.984 4.594 1 92.94 398 SER A O 1
ATOM 3210 N N . LYS A 1 399 ? -7.602 12.047 5.992 1 96.81 399 LYS A N 1
ATOM 3211 C CA . LYS A 1 399 ? -6.531 12.625 6.801 1 96.81 399 LYS A CA 1
ATOM 3212 C C . LYS A 1 399 ? -6.777 12.391 8.289 1 96.81 399 LYS A C 1
ATOM 3214 O O . LYS A 1 399 ? -7.746 11.727 8.664 1 96.81 399 LYS A O 1
ATOM 3219 N N . TYR A 1 400 ? -5.824 12.828 9.18 1 97.94 400 TYR A N 1
ATOM 3220 C CA . TYR A 1 400 ? -5.953 12.375 10.562 1 97.94 400 TYR A CA 1
ATOM 3221 C C . TYR A 1 400 ? -5.238 13.328 11.516 1 97.94 400 TYR A C 1
ATOM 3223 O O . TYR A 1 400 ? -4.371 14.102 11.102 1 97.94 400 TYR A O 1
ATOM 3231 N N . ILE A 1 401 ? -5.734 13.383 12.695 1 98.56 401 ILE A N 1
ATOM 3232 C CA . ILE A 1 401 ? -5.082 13.938 13.875 1 98.56 401 ILE A CA 1
ATOM 3233 C C . ILE A 1 401 ? -4.562 12.805 14.758 1 98.56 401 ILE A C 1
ATOM 3235 O O . ILE A 1 401 ? -5.312 11.891 15.109 1 98.56 401 ILE A O 1
ATOM 3239 N N . VAL A 1 402 ? -3.27 12.875 15.117 1 98.38 402 VAL A N 1
ATOM 3240 C CA . VAL A 1 402 ? -2.742 11.758 15.891 1 98.38 402 VAL A CA 1
ATOM 3241 C C . VAL A 1 402 ? -2.127 12.273 17.188 1 98.38 402 VAL A C 1
ATOM 3243 O O . VAL A 1 402 ? -1.765 13.453 17.297 1 98.38 402 VAL A O 1
ATOM 3246 N N . ASP A 1 403 ? -2.141 11.445 18.172 1 96.81 403 ASP A N 1
ATOM 3247 C CA . ASP A 1 403 ? -1.22 11.547 19.312 1 96.81 403 ASP A CA 1
ATOM 3248 C C . ASP A 1 403 ? 0.131 10.922 18.969 1 96.81 403 ASP A C 1
ATOM 3250 O O . ASP A 1 403 ? 0.251 9.695 18.891 1 96.81 403 ASP A O 1
ATOM 3254 N N . PRO A 1 404 ? 1.161 11.758 18.75 1 95.75 404 PRO A N 1
ATOM 3255 C CA . PRO A 1 404 ? 2.43 11.211 18.25 1 95.75 404 PRO A CA 1
ATOM 3256 C C . PRO A 1 404 ? 3.062 10.219 19.234 1 95.75 404 PRO A C 1
ATOM 3258 O O . PRO A 1 404 ? 3.949 9.453 18.844 1 95.75 404 PRO A O 1
ATOM 3261 N N . LEU A 1 405 ? 2.617 10.156 20.453 1 92.75 405 LEU A N 1
ATOM 3262 C CA . LEU A 1 405 ? 3.158 9.219 21.438 1 92.75 405 LEU A CA 1
ATOM 3263 C C . LEU A 1 405 ? 2.529 7.836 21.281 1 92.75 405 LEU A C 1
ATOM 3265 O O . LEU A 1 405 ? 3.049 6.848 21.797 1 92.75 405 LEU A O 1
ATOM 3269 N N . GLN A 1 406 ? 1.449 7.793 20.547 1 94.94 406 GLN A N 1
ATOM 3270 C CA . GLN A 1 406 ? 0.729 6.531 20.438 1 94.94 406 GLN A CA 1
ATOM 3271 C C . GLN A 1 406 ? 0.807 5.969 19.031 1 94.94 406 GLN A C 1
ATOM 3273 O O . GLN A 1 406 ? 0.224 4.922 18.734 1 94.94 406 GLN A O 1
ATOM 3278 N N . VAL A 1 407 ? 1.467 6.656 18.172 1 96.25 407 VAL A N 1
ATOM 3279 C CA . VAL A 1 407 ? 1.572 6.227 16.781 1 96.25 407 VAL A CA 1
ATOM 3280 C C . VAL A 1 407 ? 3.037 5.992 16.422 1 96.25 407 VAL A C 1
ATOM 3282 O O . VAL A 1 407 ? 3.912 6.77 16.812 1 96.25 407 VAL A O 1
ATOM 3285 N N . GLN A 1 408 ? 3.26 4.945 15.703 1 94.25 408 GLN A N 1
ATOM 3286 C CA . GLN A 1 408 ? 4.629 4.613 15.328 1 94.25 408 GLN A CA 1
ATOM 3287 C C . GLN A 1 408 ? 4.902 4.98 13.867 1 94.25 408 GLN A C 1
ATOM 3289 O O . GLN A 1 408 ? 5.977 5.496 13.547 1 94.25 408 GLN A O 1
ATOM 3294 N N . VAL A 1 409 ? 3.971 4.645 13.008 1 95.25 409 VAL A N 1
ATOM 3295 C CA . VAL A 1 409 ? 4.148 4.906 11.586 1 95.25 409 VAL A CA 1
ATOM 3296 C C . VAL A 1 409 ? 2.848 5.449 10.992 1 95.25 409 VAL A C 1
ATOM 3298 O O . VAL A 1 409 ? 1.789 4.832 11.141 1 95.25 409 VAL A O 1
ATOM 3301 N N . VAL A 1 410 ? 2.971 6.574 10.336 1 96.56 410 VAL A N 1
ATOM 3302 C CA . VAL A 1 410 ? 1.807 7.109 9.641 1 96.56 410 VAL A CA 1
ATOM 3303 C C . VAL A 1 410 ? 1.966 6.91 8.133 1 96.56 410 VAL A C 1
ATOM 3305 O O . VAL A 1 410 ? 3.082 6.73 7.641 1 96.56 410 VAL A O 1
ATOM 3308 N N . GLY A 1 411 ? 0.877 6.871 7.461 1 94.19 411 GLY A N 1
ATOM 3309 C CA . GLY A 1 411 ? 0.816 6.871 6.008 1 94.19 411 GLY A CA 1
ATOM 3310 C C . GLY A 1 411 ? 0.221 8.141 5.434 1 94.19 411 GLY A C 1
ATOM 3311 O O . GLY A 1 411 ? 0.043 9.125 6.152 1 94.19 411 GLY A O 1
ATOM 3312 N N . VAL A 1 412 ? -0.023 8.062 4.117 1 92.56 412 VAL A N 1
ATOM 3313 C CA . VAL A 1 412 ? -0.557 9.242 3.449 1 92.56 412 VAL A CA 1
ATOM 3314 C C . VAL A 1 412 ? -2.02 9.438 3.842 1 92.56 412 VAL A C 1
ATOM 3316 O O . VAL A 1 412 ? -2.453 10.57 4.082 1 92.56 412 VAL A O 1
ATOM 3319 N N . HIS A 1 413 ? -2.783 8.312 3.982 1 91.75 413 HIS A N 1
ATOM 3320 C CA . HIS A 1 413 ? -4.219 8.445 4.211 1 91.75 413 HIS A CA 1
ATOM 3321 C C . HIS A 1 413 ? -4.664 7.633 5.418 1 91.75 413 HIS A C 1
ATOM 3323 O O . HIS A 1 413 ? -5.863 7.48 5.66 1 91.75 413 HIS A O 1
ATOM 3329 N N . ASN A 1 414 ? -3.705 7.051 6.09 1 90.88 414 ASN A N 1
ATOM 3330 C CA . ASN A 1 414 ? -4.031 6.203 7.23 1 90.88 414 ASN A CA 1
ATOM 3331 C C . ASN A 1 414 ? -2.854 6.078 8.195 1 90.88 414 ASN A C 1
ATOM 3333 O O . ASN A 1 414 ? -1.843 6.766 8.031 1 90.88 414 ASN A O 1
ATOM 3337 N N . VAL A 1 415 ? -3.104 5.371 9.266 1 93.25 415 VAL A N 1
ATOM 3338 C CA . VAL A 1 415 ? -2.037 5.008 10.195 1 93.25 415 VAL A CA 1
ATOM 3339 C C . VAL A 1 415 ? -1.651 3.545 10 1 93.25 415 VAL A C 1
ATOM 3341 O O . VAL A 1 415 ? -2.506 2.658 10.047 1 93.25 415 VAL A O 1
ATOM 3344 N N . TRP A 1 416 ? -0.4 3.318 9.789 1 90.5 416 TRP A N 1
ATOM 3345 C CA . TRP A 1 416 ? 0.037 1.964 9.469 1 90.5 416 TRP A CA 1
ATOM 3346 C C . TRP A 1 416 ? 0.348 1.178 10.742 1 90.5 416 TRP A C 1
ATOM 3348 O O . TRP A 1 416 ? 0.172 -0.042 10.781 1 90.5 416 TRP A O 1
ATOM 3358 N N . LYS A 1 417 ? 0.884 1.884 11.742 1 90.25 417 LYS A N 1
ATOM 3359 C CA . LYS A 1 417 ? 1.29 1.168 12.945 1 90.25 417 LYS A CA 1
ATOM 3360 C C . LYS A 1 417 ? 1.073 2.021 14.188 1 90.25 417 LYS A C 1
ATOM 3362 O O . LYS A 1 417 ? 1.542 3.16 14.258 1 90.25 417 LYS A O 1
ATOM 3367 N N . PHE A 1 418 ? 0.355 1.433 15.109 1 92.56 418 PHE A N 1
ATOM 3368 C CA . PHE A 1 418 ? 0.152 2.061 16.406 1 92.56 418 PHE A CA 1
ATOM 3369 C C . PHE A 1 418 ? 1.152 1.529 17.422 1 92.56 418 PHE A C 1
ATOM 3371 O O . PHE A 1 418 ? 1.686 0.43 17.266 1 92.56 418 PHE A O 1
ATOM 3378 N N . ARG A 1 419 ? 1.497 2.346 18.266 1 88.06 419 ARG A N 1
ATOM 3379 C CA . ARG A 1 419 ? 2.189 1.833 19.453 1 88.06 419 ARG A CA 1
ATOM 3380 C C . ARG A 1 419 ? 1.232 1.067 20.359 1 88.06 419 ARG A C 1
ATOM 3382 O O . ARG A 1 419 ? 0.02 1.075 20.141 1 88.06 419 ARG A O 1
ATOM 3389 N N . LYS A 1 420 ? 1.728 0.258 21.234 1 77.5 420 LYS A N 1
ATOM 3390 C CA . LYS A 1 420 ? 0.923 -0.675 22.016 1 77.5 420 LYS A CA 1
ATOM 3391 C C . LYS A 1 420 ? -0.31 0.012 22.594 1 77.5 420 LYS A C 1
ATOM 3393 O O . LYS A 1 420 ? -0.205 1.081 23.203 1 77.5 420 LYS A O 1
ATOM 3398 N N . GLY A 1 421 ? -1.39 -0.518 22.297 1 81 421 GLY A N 1
ATOM 3399 C CA . GLY A 1 421 ? -2.668 -0.094 22.859 1 81 421 GLY A CA 1
ATOM 3400 C C . GLY A 1 421 ? -3.338 0.994 22.031 1 81 421 GLY A C 1
ATOM 3401 O O . GLY A 1 421 ? -4.465 1.396 22.328 1 81 421 GLY A O 1
ATOM 3402 N N . GLY A 1 422 ? -2.633 1.463 21.047 1 88.44 422 GLY A N 1
ATOM 3403 C CA . GLY A 1 422 ? -3.193 2.539 20.25 1 88.44 422 GLY A CA 1
ATOM 3404 C C . GLY A 1 422 ? -4.324 2.084 19.344 1 88.44 422 GLY A C 1
ATOM 3405 O O . GLY A 1 422 ? -4.301 0.966 18.828 1 88.44 422 GLY A O 1
ATOM 3406 N N . LYS A 1 423 ? -5.391 2.965 19.25 1 89.38 423 LYS A N 1
ATOM 3407 C CA . LYS A 1 423 ? -6.523 2.691 18.375 1 89.38 423 LYS A CA 1
ATOM 3408 C C . LYS A 1 423 ? -6.961 3.951 17.641 1 89.38 423 LYS A C 1
ATOM 3410 O O . LYS A 1 423 ? -6.66 5.066 18.062 1 89.38 423 LYS A O 1
ATOM 3415 N N . SER A 1 424 ? -7.613 3.734 16.547 1 93.5 424 SER A N 1
ATOM 3416 C CA . SER A 1 424 ? -8.125 4.875 15.797 1 93.5 424 SER A CA 1
ATOM 3417 C C . SER A 1 424 ? -9.633 5.031 15.984 1 93.5 424 SER A C 1
ATOM 3419 O O . SER A 1 424 ? -10.32 4.066 16.328 1 93.5 424 SER A O 1
ATOM 3421 N N . TYR A 1 425 ? -10.086 6.184 15.977 1 95.75 425 TYR A N 1
ATOM 3422 C CA . TYR A 1 425 ? -11.508 6.512 15.938 1 95.75 425 TYR A CA 1
ATOM 3423 C C . TYR A 1 425 ? -11.875 7.18 14.617 1 95.75 425 TYR A C 1
ATOM 3425 O O . TYR A 1 425 ? -11.289 8.203 14.242 1 95.75 425 TYR A O 1
ATOM 3433 N N . HIS A 1 426 ? -12.82 6.605 13.898 1 94.44 426 HIS A N 1
ATOM 3434 C CA . HIS A 1 426 ? -13.297 7.188 12.648 1 94.44 426 HIS A CA 1
ATOM 3435 C C . HIS A 1 426 ? -14.406 8.211 12.906 1 94.44 426 HIS A C 1
ATOM 3437 O O . HIS A 1 426 ? -15.539 7.836 13.211 1 94.44 426 HIS A O 1
ATOM 3443 N N . VAL A 1 427 ? -14.078 9.422 12.664 1 97.25 427 VAL A N 1
ATOM 3444 C CA . VAL A 1 427 ? -14.984 10.523 12.984 1 97.25 427 VAL A CA 1
ATOM 3445 C C . VAL A 1 427 ? -16.094 10.602 11.93 1 97.25 427 VAL A C 1
ATOM 3447 O O . VAL A 1 427 ? -15.812 10.617 10.727 1 97.25 427 VAL A O 1
ATOM 3450 N N . PRO A 1 428 ? -17.312 10.664 12.367 1 95.44 428 PRO A N 1
ATOM 3451 C CA . PRO A 1 428 ? -18.391 10.805 11.398 1 95.44 428 PRO A CA 1
ATOM 3452 C C . PRO A 1 428 ? -18.312 12.102 10.594 1 95.44 428 PRO A C 1
ATOM 3454 O O . PRO A 1 428 ? -17.938 13.141 11.148 1 95.44 428 PRO A O 1
ATOM 3457 N N . PRO A 1 429 ? -18.703 12.047 9.312 1 95.75 429 PRO A N 1
ATOM 3458 C CA . PRO A 1 429 ? -18.609 13.242 8.477 1 95.75 429 PRO A CA 1
ATOM 3459 C C . PRO A 1 429 ? -19.484 14.383 8.969 1 95.75 429 PRO A C 1
ATOM 3461 O O . PRO A 1 429 ? -19.25 15.547 8.633 1 95.75 429 PRO A O 1
ATOM 3464 N N . GLU A 1 430 ? -20.484 14.117 9.758 1 96 430 GLU A N 1
ATOM 3465 C CA . GLU A 1 430 ? -21.375 15.141 10.305 1 96 430 GLU A CA 1
ATOM 3466 C C . GLU A 1 430 ? -20.672 15.938 11.406 1 96 430 GLU A C 1
ATOM 3468 O O . GLU A 1 430 ? -21.125 17.031 11.766 1 96 430 GLU A O 1
ATOM 3473 N N . VAL A 1 431 ? -19.656 15.352 11.922 1 97.94 431 VAL A N 1
ATOM 3474 C CA . VAL A 1 431 ? -18.906 16.016 12.984 1 97.94 431 VAL A CA 1
ATOM 3475 C C . VAL A 1 431 ? -17.766 16.844 12.383 1 97.94 431 VAL A C 1
ATOM 3477 O O . VAL A 1 431 ? -17.531 17.984 12.805 1 97.94 431 VAL A O 1
ATOM 3480 N N . ALA A 1 432 ? -17.047 16.281 11.445 1 98.56 432 ALA A N 1
ATOM 3481 C CA . ALA A 1 432 ? -15.945 16.984 10.773 1 98.56 432 ALA A CA 1
ATOM 3482 C C . ALA A 1 432 ? -15.648 16.359 9.414 1 98.56 432 ALA A C 1
ATOM 3484 O O . ALA A 1 432 ? -15.93 15.18 9.188 1 98.56 432 ALA A O 1
ATOM 3485 N N . LEU A 1 433 ? -15.086 17.141 8.57 1 98.25 433 LEU A N 1
ATOM 3486 C CA . LEU A 1 433 ? -14.781 16.719 7.211 1 98.25 433 LEU A CA 1
ATOM 3487 C C . LEU A 1 433 ? -13.555 17.453 6.68 1 98.25 433 LEU A C 1
ATOM 3489 O O . LEU A 1 433 ? -13.359 18.641 6.977 1 98.25 433 LEU A O 1
ATOM 3493 N N . VAL A 1 434 ? -12.719 16.703 5.945 1 98.31 434 VAL A N 1
ATOM 3494 C CA . VAL A 1 434 ? -11.625 17.359 5.234 1 98.31 434 VAL A CA 1
ATOM 3495 C C . VAL A 1 434 ? -12.141 17.969 3.936 1 98.31 434 VAL A C 1
ATOM 3497 O O . V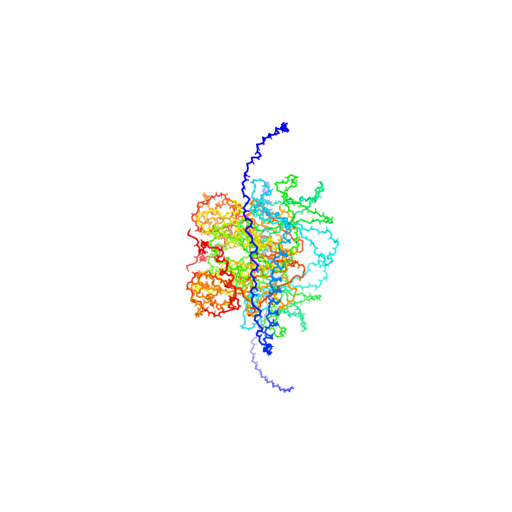AL A 1 434 ? -12.648 17.25 3.066 1 98.31 434 VAL A O 1
ATOM 3500 N N . HIS A 1 435 ? -12.062 19.297 3.887 1 98.25 435 HIS A N 1
ATOM 3501 C CA . HIS A 1 435 ? -12.414 20.016 2.666 1 98.25 435 HIS A CA 1
ATOM 3502 C C . HIS A 1 435 ? -11.234 20.047 1.694 1 98.25 435 HIS A C 1
ATOM 3504 O O . HIS A 1 435 ? -10.195 20.641 1.99 1 98.25 435 HIS A O 1
ATOM 3510 N N . HIS A 1 436 ? -11.414 19.391 0.604 1 97 436 HIS A N 1
ATOM 3511 C CA . HIS A 1 436 ? -10.375 19.344 -0.418 1 97 436 HIS A CA 1
ATOM 3512 C C . HIS A 1 436 ? -10.727 20.25 -1.602 1 97 436 HIS A C 1
ATOM 3514 O O . HIS A 1 436 ? -11.641 19.938 -2.365 1 97 436 HIS A O 1
ATOM 3520 N N . TYR A 1 437 ? -10 21.312 -1.742 1 96.38 437 TYR A N 1
ATOM 3521 C CA . TYR A 1 437 ? -10.281 22.312 -2.77 1 96.38 437 TYR A CA 1
ATOM 3522 C C . TYR A 1 437 ? -9.453 22.062 -4.023 1 96.38 437 TYR A C 1
ATOM 3524 O O . TYR A 1 437 ? -8.227 22.188 -4.004 1 96.38 437 TYR A O 1
ATOM 3532 N N . ARG A 1 438 ? -10.148 21.672 -5.102 1 91 438 ARG A N 1
ATOM 3533 C CA . ARG A 1 438 ? -9.406 21.344 -6.32 1 91 438 ARG A CA 1
ATOM 3534 C C . ARG A 1 438 ? -10.242 21.641 -7.562 1 91 438 ARG A C 1
ATOM 3536 O O . ARG A 1 438 ? -11.461 21.812 -7.477 1 91 438 ARG A O 1
ATOM 3543 N N . GLU A 1 439 ? -9.469 21.75 -8.617 1 86.75 439 GLU A N 1
ATOM 3544 C CA . GLU A 1 439 ? -10.164 21.891 -9.891 1 86.75 439 GLU A CA 1
ATOM 3545 C C . GLU A 1 439 ? -10.656 20.531 -10.398 1 86.75 439 GLU A C 1
ATOM 3547 O O . GLU A 1 439 ? -10.062 19.5 -10.094 1 86.75 439 GLU A O 1
ATOM 3552 N N . MET A 1 440 ? -11.734 20.562 -11.07 1 72.56 440 MET A N 1
ATOM 3553 C CA . MET A 1 440 ? -12.297 19.328 -11.609 1 72.56 440 MET A CA 1
ATOM 3554 C C . MET A 1 440 ? -11.453 18.812 -12.766 1 72.56 440 MET A C 1
ATOM 3556 O O . MET A 1 440 ? -10.992 19.578 -13.609 1 72.56 440 MET A O 1
ATOM 3560 N N . LYS A 1 441 ? -11.094 17.531 -12.711 1 61.97 441 LYS A N 1
ATOM 3561 C CA . LYS A 1 441 ? -10.328 16.969 -13.812 1 61.97 441 LYS A CA 1
ATOM 3562 C C . LYS A 1 441 ? -11.219 16.656 -15.008 1 61.97 441 LYS A C 1
ATOM 3564 O O . LYS A 1 441 ? -10.828 16.859 -16.156 1 61.97 441 LYS A O 1
ATOM 3569 N N . GLN A 1 442 ? -12.328 15.906 -14.805 1 61.06 442 GLN A N 1
ATOM 3570 C CA . GLN A 1 442 ? -13.188 15.531 -15.922 1 61.06 442 GLN A CA 1
ATOM 3571 C C . GLN A 1 442 ? -14.617 16 -15.703 1 61.06 442 GLN A C 1
ATOM 3573 O O . GLN A 1 442 ? -15.086 16.078 -14.562 1 61.06 442 GLN A O 1
ATOM 3578 N N . ASN A 1 443 ? -15.156 16.547 -16.734 1 56.56 443 ASN A N 1
ATOM 3579 C CA . ASN A 1 443 ? -16.484 17.125 -16.781 1 56.56 443 ASN A CA 1
ATOM 3580 C C . ASN A 1 443 ? -17.578 16.094 -16.5 1 56.56 443 ASN A C 1
ATOM 3582 O O . ASN A 1 443 ? -18.141 15.508 -17.438 1 56.56 443 ASN A O 1
ATOM 3586 N N . GLN A 1 444 ? -17.516 15.477 -15.484 1 61.75 444 GLN A N 1
ATOM 3587 C CA . GLN A 1 444 ? -18.594 14.523 -15.234 1 61.75 444 GLN A CA 1
ATOM 3588 C C . GLN A 1 444 ? -19.703 15.156 -14.406 1 61.75 444 GLN A C 1
ATOM 3590 O O . GLN A 1 444 ? -19.484 16.156 -13.719 1 61.75 444 GLN A O 1
ATOM 3595 N N . GLN A 1 445 ? -20.922 14.867 -14.805 1 69.44 445 GLN A N 1
ATOM 3596 C CA . GLN A 1 445 ? -22.094 15.289 -14.047 1 69.44 445 GLN A CA 1
ATOM 3597 C C . GLN A 1 445 ? -22.016 14.805 -12.602 1 69.44 445 GLN A C 1
ATOM 3599 O O . GLN A 1 445 ? -22.422 13.672 -12.305 1 69.44 445 GLN A O 1
ATOM 3604 N N . ILE A 1 446 ? -21.375 15.57 -11.805 1 81.44 446 ILE A N 1
ATOM 3605 C CA . ILE A 1 446 ? -21.219 15.242 -10.391 1 81.44 446 ILE A CA 1
ATOM 3606 C C . ILE A 1 446 ? -22.234 16.047 -9.562 1 81.44 446 ILE A C 1
ATOM 3608 O O . ILE A 1 446 ? -22.375 17.25 -9.758 1 81.44 446 ILE A O 1
ATOM 3612 N N . ARG A 1 447 ? -23.047 15.359 -8.75 1 87.44 447 ARG A N 1
ATOM 3613 C CA . ARG A 1 447 ? -24 16.016 -7.867 1 87.44 447 ARG A CA 1
ATOM 3614 C C . ARG A 1 447 ? -23.281 16.812 -6.785 1 87.44 447 ARG A C 1
ATOM 3616 O O . ARG A 1 447 ? -22.25 16.375 -6.262 1 87.44 447 ARG A O 1
ATOM 3623 N N . SER A 1 448 ? -23.828 18.016 -6.504 1 90.75 448 SER A N 1
ATOM 3624 C CA . SER A 1 448 ? -23.219 18.891 -5.508 1 90.75 448 SER A CA 1
ATOM 3625 C C . SER A 1 448 ? -24.094 19 -4.262 1 90.75 448 SER A C 1
ATOM 3627 O O . SER A 1 448 ? -25.297 18.734 -4.312 1 90.75 448 SER A O 1
ATOM 3629 N N . GLN A 1 449 ? -23.5 19.219 -3.135 1 93.62 449 GLN A N 1
ATOM 3630 C CA . GLN A 1 449 ? -24.125 19.516 -1.847 1 93.62 449 GLN A CA 1
ATOM 3631 C C . GLN A 1 449 ? -23.562 20.797 -1.234 1 93.62 449 GLN A C 1
ATOM 3633 O O . GLN A 1 449 ? -22.359 21.016 -1.235 1 93.62 449 GLN A O 1
ATOM 3638 N N . ARG A 1 450 ? -24.516 21.641 -0.796 1 93.94 450 ARG A N 1
ATOM 3639 C CA . ARG A 1 450 ? -24.078 22.859 -0.117 1 93.94 450 ARG A CA 1
ATOM 3640 C C . ARG A 1 450 ? -23.469 22.531 1.248 1 93.94 450 ARG A C 1
ATOM 3642 O O . ARG A 1 450 ? -24 21.688 1.979 1 93.94 450 ARG A O 1
ATOM 3649 N N . ASP A 1 451 ? -22.359 23.125 1.578 1 95.31 451 ASP A N 1
ATOM 3650 C CA . ASP A 1 451 ? -21.656 22.984 2.85 1 95.31 451 ASP A CA 1
ATOM 3651 C C . ASP A 1 451 ? -21.016 24.312 3.266 1 95.31 451 ASP A C 1
ATOM 3653 O O . ASP A 1 451 ? -19.906 24.625 2.854 1 95.31 451 ASP A O 1
ATOM 3657 N N . ASN A 1 452 ? -21.719 25.031 4.184 1 93.12 452 ASN A N 1
ATOM 3658 C CA . ASN A 1 452 ? -21.281 26.359 4.582 1 93.12 452 ASN A CA 1
ATOM 3659 C C . ASN A 1 452 ? -20.594 26.344 5.945 1 93.12 452 ASN A C 1
ATOM 3661 O O . ASN A 1 452 ? -20.562 27.344 6.652 1 93.12 452 ASN A O 1
ATOM 3665 N N . SER A 1 453 ? -20.078 25.219 6.305 1 96 453 SER A N 1
ATOM 3666 C CA . SER A 1 453 ? -19.531 25.047 7.648 1 96 453 SER A CA 1
ATOM 3667 C C . SER A 1 453 ? -18.328 25.969 7.879 1 96 453 SER A C 1
ATOM 3669 O O . SER A 1 453 ? -18.062 26.375 9.016 1 96 453 SER A O 1
ATOM 3671 N N . THR A 1 454 ? -17.641 26.359 6.844 1 96.62 454 THR A N 1
ATOM 3672 C CA . THR A 1 454 ? -16.453 27.203 7.008 1 96.62 454 THR A CA 1
ATOM 3673 C C . THR A 1 454 ? -16.844 28.609 7.43 1 96.62 454 THR A C 1
ATOM 3675 O O . THR A 1 454 ? -16.016 29.359 7.949 1 96.62 454 THR A O 1
ATOM 3678 N N . LEU A 1 455 ? -18.062 28.984 7.211 1 94 455 LEU A N 1
ATOM 3679 C CA . LEU A 1 455 ? -18.516 30.328 7.547 1 94 455 LEU A CA 1
ATOM 3680 C C . LEU A 1 455 ? -18.516 30.547 9.055 1 94 455 LEU A C 1
ATOM 3682 O O . LEU A 1 455 ? -18.5 31.688 9.523 1 94 455 LEU A O 1
ATOM 3686 N N . ARG A 1 456 ? -18.562 29.516 9.773 1 95 456 ARG A N 1
ATOM 3687 C CA . ARG A 1 456 ? -18.406 29.594 11.219 1 95 456 ARG A CA 1
ATOM 3688 C C . ARG A 1 456 ? -17.062 30.203 11.594 1 95 456 ARG A C 1
ATOM 3690 O O . ARG A 1 456 ? -16.906 30.797 12.664 1 95 456 ARG A O 1
ATOM 3697 N N . TYR A 1 457 ? -16.156 30.141 10.734 1 97.12 457 TYR A N 1
ATOM 3698 C CA . TYR A 1 457 ? -14.797 30.609 10.984 1 97.12 457 TYR A CA 1
ATOM 3699 C C . TYR A 1 457 ? -14.477 31.828 10.148 1 97.12 457 TYR A C 1
ATOM 3701 O O . TYR A 1 457 ? -13.328 32.031 9.75 1 97.12 457 TYR A O 1
ATOM 3709 N N . ILE A 1 458 ? -15.477 32.531 9.867 1 94.69 458 ILE A N 1
ATOM 3710 C CA . ILE A 1 458 ? -15.367 33.688 8.992 1 94.69 458 ILE A CA 1
ATOM 3711 C C . ILE A 1 458 ? -14.391 34.719 9.578 1 94.69 458 ILE A C 1
ATOM 3713 O O . ILE A 1 458 ? -13.82 35.531 8.859 1 94.69 458 ILE A O 1
ATOM 3717 N N . GLY A 1 459 ? -14.164 34.688 10.914 1 95.19 459 GLY A N 1
ATOM 3718 C CA . GLY A 1 459 ? -13.203 35.562 11.578 1 95.19 459 GLY A CA 1
ATOM 3719 C C . GLY A 1 459 ? -11.797 35.406 11.023 1 95.19 459 GLY A C 1
ATOM 3720 O O . GLY A 1 459 ? -10.984 36.344 11.125 1 95.19 459 GLY A O 1
ATOM 3721 N N . ALA A 1 460 ? -11.484 34.312 10.414 1 97.31 460 ALA A N 1
ATOM 3722 C CA . ALA A 1 460 ? -10.164 34.062 9.836 1 97.31 460 ALA A CA 1
ATOM 3723 C C . ALA A 1 460 ? -9.875 35.031 8.703 1 97.31 460 ALA A C 1
ATOM 3725 O O . ALA A 1 460 ? -8.719 35.344 8.414 1 97.31 460 ALA A O 1
ATOM 3726 N N . LEU A 1 461 ? -10.922 35.531 8.078 1 97.31 461 LEU A N 1
ATOM 3727 C CA . LEU A 1 461 ? -10.75 36.469 6.965 1 97.31 461 LEU A CA 1
ATOM 3728 C C . LEU A 1 461 ? -10.062 37.75 7.422 1 97.31 461 LEU A C 1
ATOM 3730 O O . LEU A 1 461 ? -9.25 38.312 6.691 1 97.31 461 LEU A O 1
ATOM 3734 N N . TYR A 1 462 ? -10.344 38.156 8.602 1 97.31 462 TYR A N 1
ATOM 3735 C CA . TYR A 1 462 ? -9.695 39.375 9.109 1 97.31 462 TYR A CA 1
ATOM 3736 C C . TYR A 1 462 ? -8.203 39.125 9.336 1 97.31 462 TYR A C 1
ATOM 3738 O O . TYR A 1 462 ? -7.391 40.031 9.125 1 97.31 462 TYR A O 1
ATOM 3746 N N . GLN A 1 463 ? -7.887 37.969 9.789 1 97.88 463 GLN A N 1
ATOM 3747 C CA . GLN A 1 463 ? -6.477 37.625 9.938 1 97.88 463 GLN A CA 1
ATOM 3748 C C . GLN A 1 463 ? -5.793 37.5 8.578 1 97.88 463 GLN A C 1
ATOM 3750 O O . GLN A 1 463 ? -4.648 37.938 8.414 1 97.88 463 GLN A O 1
ATOM 3755 N N . ILE A 1 464 ? -6.492 36.938 7.633 1 98.25 464 ILE A N 1
ATOM 3756 C CA . ILE A 1 464 ? -5.98 36.844 6.27 1 98.25 464 ILE A CA 1
ATOM 3757 C C . ILE A 1 464 ? -5.703 38.25 5.719 1 98.25 464 ILE A C 1
ATOM 3759 O O . ILE A 1 464 ? -4.629 38.5 5.172 1 98.25 464 ILE A O 1
ATOM 3763 N N . GLN A 1 465 ? -6.66 39.062 5.957 1 97.75 465 GLN A N 1
ATOM 3764 C CA . GLN A 1 465 ? -6.5 40.438 5.5 1 97.75 465 GLN A CA 1
ATOM 3765 C C . GLN A 1 465 ? -5.301 41.094 6.172 1 97.75 465 GLN A C 1
ATOM 3767 O O . GLN A 1 465 ? -4.512 41.781 5.512 1 97.75 465 GLN A O 1
ATOM 3772 N N . ARG A 1 466 ? -5.168 40.969 7.402 1 97.69 466 ARG A N 1
ATOM 3773 C CA . ARG A 1 466 ? -4.051 41.531 8.141 1 97.69 466 ARG A CA 1
ATOM 3774 C C . ARG A 1 466 ? -2.717 41 7.613 1 97.69 466 ARG A C 1
ATOM 3776 O O . ARG A 1 466 ? -1.766 41.781 7.461 1 97.69 466 ARG A O 1
ATOM 3783 N N . THR A 1 467 ? -2.676 39.75 7.371 1 98.12 467 THR A N 1
ATOM 3784 C CA . THR A 1 467 ? -1.448 39.156 6.855 1 98.12 467 THR A CA 1
ATOM 3785 C C . THR A 1 467 ? -1.093 39.719 5.492 1 98.12 467 THR A C 1
ATOM 3787 O O . THR A 1 467 ? 0.047 40.156 5.27 1 98.12 467 THR A O 1
ATOM 3790 N N . TRP A 1 468 ? -2.047 39.844 4.664 1 97.75 468 TRP A N 1
ATOM 3791 C CA . TRP A 1 468 ? -1.768 40.344 3.32 1 97.75 468 TRP A CA 1
ATOM 3792 C C . TRP A 1 468 ? -1.462 41.812 3.346 1 97.75 468 TRP A C 1
ATOM 3794 O O . TRP A 1 468 ? -0.697 42.312 2.518 1 97.75 468 TRP A O 1
ATOM 3804 N N . ARG A 1 469 ? -2.021 42.531 4.301 1 96.81 469 ARG A N 1
ATOM 3805 C CA . ARG A 1 469 ? -1.682 43.938 4.457 1 96.81 469 ARG A CA 1
ATOM 3806 C C . ARG A 1 469 ? -0.233 44.094 4.906 1 96.81 469 ARG A C 1
ATOM 3808 O O . ARG A 1 469 ? 0.423 45.094 4.547 1 96.81 469 ARG A O 1
ATOM 3815 N N . SER A 1 470 ? 0.197 43.156 5.609 1 96.38 470 SER A N 1
ATOM 3816 C CA . SER A 1 470 ? 1.59 43.156 6.047 1 96.38 470 SER A CA 1
ATOM 3817 C C . SER A 1 470 ? 2.527 42.719 4.922 1 96.38 470 SER A C 1
ATOM 3819 O O . SER A 1 470 ? 3.729 43 4.973 1 96.38 470 SER A O 1
ATOM 3821 N N . LEU A 1 471 ? 2.035 42.031 4.043 1 96.56 471 LEU A N 1
ATOM 3822 C CA . LEU A 1 471 ? 2.816 41.531 2.918 1 96.56 471 LEU A CA 1
ATOM 3823 C C . LEU A 1 471 ? 2.467 42.281 1.637 1 96.56 471 LEU A C 1
ATOM 3825 O O . LEU A 1 471 ? 2.273 41.688 0.585 1 96.56 471 LEU A O 1
ATOM 3829 N N . LEU A 1 472 ? 2.609 43.562 1.831 1 87.44 472 LEU A N 1
ATOM 3830 C CA . LEU A 1 472 ? 2.176 44.406 0.722 1 87.44 472 LEU A CA 1
ATOM 3831 C C . LEU A 1 472 ? 3.014 44.125 -0.524 1 87.44 472 LEU A C 1
ATOM 3833 O O . LEU A 1 472 ? 4.215 43.875 -0.426 1 87.44 472 LEU A O 1
ATOM 3837 N N . HIS A 1 473 ? 2.553 43.969 -1.746 1 90.81 473 HIS A N 1
ATOM 3838 C CA . HIS A 1 473 ? 3.178 43.875 -3.061 1 90.81 473 HIS A CA 1
ATOM 3839 C C . HIS A 1 473 ? 3.564 42.438 -3.375 1 90.81 473 HIS A C 1
ATOM 3841 O O . HIS A 1 473 ? 4.168 42.156 -4.418 1 90.81 473 HIS A O 1
ATOM 3847 N N . ILE A 1 474 ? 3.332 41.531 -2.346 1 96.12 474 ILE A N 1
ATOM 3848 C CA . ILE A 1 474 ? 3.613 40.125 -2.635 1 96.12 474 ILE A CA 1
ATOM 3849 C C . ILE A 1 474 ? 2.467 39.531 -3.447 1 96.12 474 ILE A C 1
ATOM 3851 O O . ILE A 1 474 ? 1.31 39.594 -3.027 1 96.12 474 ILE A O 1
ATOM 3855 N N . PRO A 1 475 ? 2.781 39.031 -4.625 1 97 475 PRO A N 1
ATOM 3856 C CA . PRO A 1 475 ? 1.709 38.438 -5.422 1 97 475 PRO A CA 1
ATOM 3857 C C . PRO A 1 475 ? 1.086 37.219 -4.742 1 97 475 PRO A C 1
ATOM 3859 O O . PRO A 1 475 ? 1.793 36.438 -4.105 1 97 475 PRO A O 1
ATOM 3862 N N . LEU A 1 476 ? -0.182 37.094 -4.883 1 97.31 476 LEU A N 1
ATOM 3863 C CA . LEU A 1 476 ? -0.912 35.969 -4.309 1 97.31 476 LEU A CA 1
ATOM 3864 C C . LEU A 1 476 ? -0.518 34.656 -4.992 1 97.31 476 LEU A C 1
ATOM 3866 O O . LEU A 1 476 ? -0.438 33.625 -4.344 1 97.31 476 LEU A O 1
ATOM 3870 N N . GLY A 1 477 ? -0.183 34.75 -6.254 1 95.94 477 GLY A N 1
ATOM 3871 C CA . GLY A 1 477 ? 0.044 33.594 -7.094 1 95.94 477 GLY A CA 1
ATOM 3872 C C . GLY A 1 477 ? -1.227 33.031 -7.73 1 95.94 477 GLY A C 1
ATOM 3873 O O . GLY A 1 477 ? -2.314 33.594 -7.5 1 95.94 477 GLY A O 1
ATOM 3874 N N . PRO A 1 478 ? -1.112 31.984 -8.562 1 94.12 478 PRO A N 1
ATOM 3875 C CA . PRO A 1 478 ? 0.146 31.344 -8.93 1 94.12 478 PRO A CA 1
ATOM 3876 C C . PRO A 1 478 ? 1.038 32.219 -9.805 1 94.12 478 PRO A C 1
ATOM 3878 O O . PRO A 1 478 ? 0.539 33.094 -10.523 1 94.12 478 PRO A O 1
ATOM 3881 N N . MET A 1 479 ? 2.312 32 -9.664 1 92.75 479 MET A N 1
ATOM 3882 C CA . MET A 1 479 ? 3.281 32.781 -10.445 1 92.75 479 MET A CA 1
ATOM 3883 C C . MET A 1 479 ? 3.455 32.188 -11.836 1 92.75 479 MET A C 1
ATOM 3885 O O . MET A 1 479 ? 3.219 30.984 -12.039 1 92.75 479 MET A O 1
ATOM 3889 N N . ASN A 1 480 ? 3.723 32.938 -12.922 1 78.62 480 ASN A N 1
ATOM 3890 C CA . ASN A 1 480 ? 3.908 32.531 -14.312 1 78.62 480 ASN A CA 1
ATOM 3891 C C . ASN A 1 480 ? 5.27 31.859 -14.523 1 78.62 480 ASN A C 1
ATOM 3893 O O . ASN A 1 480 ? 6.258 32.25 -13.898 1 78.62 480 ASN A O 1
ATOM 3897 N N . MET B 1 1 ? -50.094 -27.391 4.949 1 15.41 1 MET B N 1
ATOM 3898 C CA . MET B 1 1 ? -49.406 -27.766 3.711 1 15.41 1 MET B CA 1
ATOM 3899 C C . MET B 1 1 ? -48.688 -29.109 3.863 1 15.41 1 MET B C 1
ATOM 3901 O O . MET B 1 1 ? -47.625 -29.188 4.461 1 15.41 1 MET B O 1
ATOM 3905 N N . THR B 1 2 ? -49.406 -30.266 3.801 1 17.64 2 THR B N 1
ATOM 3906 C CA . THR B 1 2 ? -49.688 -31.688 3.912 1 17.64 2 THR B CA 1
ATOM 3907 C C . THR B 1 2 ? -49.25 -32.438 2.66 1 17.64 2 THR B C 1
ATOM 3909 O O . THR B 1 2 ? -49.938 -32.438 1.646 1 17.64 2 THR B O 1
ATOM 3912 N N . ILE B 1 3 ? -48 -31.938 2.131 1 17.11 3 ILE B N 1
ATOM 3913 C CA . ILE B 1 3 ? -47.281 -32.656 1.08 1 17.11 3 ILE B CA 1
ATOM 3914 C C . ILE B 1 3 ? -47.156 -34.125 1.476 1 17.11 3 ILE B C 1
ATOM 3916 O O . ILE B 1 3 ? -46.469 -34.469 2.424 1 17.11 3 ILE B O 1
ATOM 3920 N N . LYS B 1 4 ? -48.062 -35.094 1.173 1 17.05 4 LYS B N 1
ATOM 3921 C CA . LYS B 1 4 ? -48.75 -36.375 0.929 1 17.05 4 LYS B CA 1
ATOM 3922 C C . LYS B 1 4 ? -48 -37.219 -0.097 1 17.05 4 LYS B C 1
ATOM 3924 O O . LYS B 1 4 ? -47.531 -36.688 -1.113 1 17.05 4 LYS B O 1
ATOM 3929 N N . GLN B 1 5 ? -47.781 -38.625 -0.056 1 18.02 5 GLN B N 1
ATOM 3930 C CA . GLN B 1 5 ? -46.938 -39.812 -0.037 1 18.02 5 GLN B CA 1
ATOM 3931 C C . GLN B 1 5 ? -47.094 -40.625 -1.33 1 18.02 5 GLN B C 1
ATOM 3933 O O . GLN B 1 5 ? -46.406 -41.625 -1.522 1 18.02 5 GLN B O 1
ATOM 3938 N N . GLN B 1 6 ? -47.656 -40.125 -2.467 1 16.61 6 GLN B N 1
ATOM 3939 C CA . GLN B 1 6 ? -48.531 -41.125 -3.096 1 16.61 6 GLN B CA 1
ATOM 3940 C C . GLN B 1 6 ? -47.719 -42.281 -3.65 1 16.61 6 GLN B C 1
ATOM 3942 O O . GLN B 1 6 ? -46.5 -42.156 -3.93 1 16.61 6 GLN B O 1
ATOM 3947 N N . GLY B 1 7 ? -48.312 -43.469 -4.145 1 16.12 7 GLY B N 1
ATOM 3948 C CA . GLY B 1 7 ? -48.562 -44.906 -4.227 1 16.12 7 GLY B CA 1
ATOM 3949 C C . GLY B 1 7 ? -47.781 -45.594 -5.34 1 16.12 7 GLY B C 1
ATOM 3950 O O . GLY B 1 7 ? -46.688 -46.125 -5.105 1 16.12 7 GLY B O 1
ATOM 3951 N N . THR B 1 8 ? -48.281 -46.188 -6.465 1 16.02 8 THR B N 1
ATOM 3952 C CA . THR B 1 8 ? -48.688 -47.562 -6.66 1 16.02 8 THR B CA 1
ATOM 3953 C C . THR B 1 8 ? -47.844 -48.219 -7.734 1 16.02 8 THR B C 1
ATOM 3955 O O . THR B 1 8 ? -47.312 -49.344 -7.527 1 16.02 8 THR B O 1
ATOM 3958 N N . THR B 1 9 ? -48 -48.156 -9.141 1 16.28 9 THR B N 1
ATOM 3959 C CA . THR B 1 9 ? -48.469 -49.281 -9.961 1 16.28 9 THR B CA 1
ATOM 3960 C C . THR B 1 9 ? -47.281 -50 -10.602 1 16.28 9 THR B C 1
ATOM 3962 O O . THR B 1 9 ? -46.312 -49.344 -11.047 1 16.28 9 THR B O 1
ATOM 3965 N N . PHE B 1 10 ? -47.156 -51.469 -10.695 1 17.66 10 PHE B N 1
ATOM 3966 C CA . PHE B 1 10 ? -46.438 -52.719 -10.859 1 17.66 10 PHE B CA 1
ATOM 3967 C C . PHE B 1 10 ? -46.281 -53.062 -12.336 1 17.66 10 PHE B C 1
ATOM 3969 O O . PHE B 1 10 ? -45.781 -54.156 -12.68 1 17.66 10 PHE B O 1
ATOM 3976 N N . THR B 1 11 ? -45.938 -52.219 -13.18 1 15.72 11 THR B N 1
ATOM 3977 C CA . THR B 1 11 ? -46.312 -52.625 -14.531 1 15.72 11 THR B CA 1
ATOM 3978 C C . THR B 1 11 ? -45.562 -53.875 -14.945 1 15.72 11 THR B C 1
ATOM 3980 O O . THR B 1 11 ? -44.406 -54.062 -14.555 1 15.72 11 THR B O 1
ATOM 3983 N N . PHE B 1 12 ? -46.156 -54.656 -15.93 1 15.05 12 PHE B N 1
ATOM 3984 C CA . PHE B 1 12 ? -46.531 -55.969 -16.438 1 15.05 12 PHE B CA 1
ATOM 3985 C C . PHE B 1 12 ? -45.406 -56.594 -17.234 1 15.05 12 PHE B C 1
ATOM 3987 O O . PHE B 1 12 ? -45.031 -57.75 -16.984 1 15.05 12 PHE B O 1
ATOM 3994 N N . HIS B 1 13 ? -45.062 -56.219 -18.484 1 15.51 13 HIS B N 1
ATOM 3995 C CA . HIS B 1 13 ? -45.469 -57.062 -19.609 1 15.51 13 HIS B CA 1
ATOM 3996 C C . HIS B 1 13 ? -44.375 -58.062 -19.969 1 15.51 13 HIS B C 1
ATOM 3998 O O . HIS B 1 13 ? -43.188 -57.812 -19.734 1 15.51 13 HIS B O 1
ATOM 4004 N N . SER B 1 14 ? -44.75 -59.25 -20.562 1 15.19 14 SER B N 1
ATOM 4005 C CA . SER B 1 14 ? -44.562 -60.656 -20.766 1 15.19 14 SER B CA 1
ATOM 4006 C C . SER B 1 14 ? -43.5 -60.938 -21.828 1 15.19 14 SER B C 1
ATOM 4008 O O . SER B 1 14 ? -42.938 -62.031 -21.906 1 15.19 14 SER B O 1
ATOM 4010 N N . SER B 1 15 ? -43.219 -59.969 -22.734 1 15.12 15 SER B N 1
ATOM 4011 C CA . SER B 1 15 ? -43.25 -60.625 -24.031 1 15.12 15 SER B CA 1
ATOM 4012 C C . SER B 1 15 ? -42.094 -61.625 -24.172 1 15.12 15 SER B C 1
ATOM 4014 O O . SER B 1 15 ? -41.062 -61.469 -23.562 1 15.12 15 SER B O 1
ATOM 4016 N N . SER B 1 16 ? -42.344 -62.594 -25 1 14.76 16 SER B N 1
ATOM 4017 C CA . SER B 1 16 ? -42.094 -64 -25.391 1 14.76 16 SER B CA 1
ATOM 4018 C C . SER B 1 16 ? -40.688 -64.188 -25.922 1 14.76 16 SER B C 1
ATOM 4020 O O . SER B 1 16 ? -40.031 -63.219 -26.344 1 14.76 16 SER B O 1
ATOM 4022 N N . LYS B 1 17 ? -40.312 -65.438 -25.906 1 16.08 17 LYS B N 1
ATOM 4023 C CA . LYS B 1 17 ? -39.312 -66.5 -25.828 1 16.08 17 LYS B CA 1
ATOM 4024 C C . LYS B 1 17 ? -38.75 -66.812 -27.203 1 16.08 17 LYS B C 1
ATOM 4026 O O . LYS B 1 17 ? -38.031 -67.812 -27.391 1 16.08 17 LYS B O 1
ATOM 4031 N N . ASP B 1 18 ? -38.969 -65.938 -28.188 1 14.05 18 ASP B N 1
ATOM 4032 C CA . ASP B 1 18 ? -39 -66.625 -29.469 1 14.05 18 ASP B CA 1
ATOM 4033 C C . ASP B 1 18 ? -37.688 -67.375 -29.719 1 14.05 18 ASP B C 1
ATOM 4035 O O . ASP B 1 18 ? -36.719 -67.125 -29.016 1 14.05 18 ASP B O 1
ATOM 4039 N N . SER B 1 19 ? -37.156 -67.188 -30.922 1 14.9 19 SER B N 1
ATOM 4040 C CA . SER B 1 19 ? -37.094 -68 -32.125 1 14.9 19 SER B CA 1
ATOM 4041 C C . SER B 1 19 ? -35.75 -68.688 -32.281 1 14.9 19 SER B C 1
ATOM 4043 O O . SER B 1 19 ? -35.688 -69.875 -32.688 1 14.9 19 SER B O 1
ATOM 4045 N N . ILE B 1 20 ? -34.625 -67.938 -32.219 1 15.31 20 ILE B N 1
ATOM 4046 C CA . ILE B 1 20 ? -33.938 -68.125 -33.469 1 15.31 20 ILE B CA 1
ATOM 4047 C C . ILE B 1 20 ? -33.219 -69.5 -33.469 1 15.31 20 ILE B C 1
ATOM 4049 O O . ILE B 1 20 ? -32.594 -69.875 -32.469 1 15.31 20 ILE B O 1
ATOM 4053 N N . ASN B 1 21 ? -33.312 -70.188 -34.531 1 14.7 21 ASN B N 1
ATOM 4054 C CA . ASN B 1 21 ? -33.25 -71.438 -35.25 1 14.7 21 ASN B CA 1
ATOM 4055 C C . ASN B 1 21 ? -31.859 -72.062 -35.156 1 14.7 21 ASN B C 1
ATOM 4057 O O . ASN B 1 21 ? -31.703 -73.188 -34.688 1 14.7 21 ASN B O 1
ATOM 4061 N N . THR B 1 22 ? -31.172 -72.25 -36.375 1 15.09 22 THR B N 1
ATOM 4062 C CA . THR B 1 22 ? -30.953 -73.375 -37.188 1 15.09 22 THR B CA 1
ATOM 4063 C C . THR B 1 22 ? -29.562 -74 -36.938 1 15.09 22 THR B C 1
ATOM 4065 O O . THR B 1 22 ? -28.703 -73.312 -36.344 1 15.09 22 THR B O 1
ATOM 4068 N N . SER B 1 23 ? -28.844 -74.5 -38.094 1 14.71 23 SER B N 1
ATOM 4069 C CA . SER B 1 23 ? -28.375 -75.75 -38.531 1 14.71 23 SER B CA 1
ATOM 4070 C C . SER B 1 23 ? -26.891 -75.938 -38.219 1 14.71 23 SER B C 1
ATOM 4072 O O . SER B 1 23 ? -26.156 -75 -38.062 1 14.71 23 SER B O 1
ATOM 4074 N N . LYS B 1 24 ? -26.578 -77.312 -38.062 1 16.11 24 LYS B N 1
ATOM 4075 C CA . LYS B 1 24 ? -25.641 -78.312 -37.531 1 16.11 24 LYS B CA 1
ATOM 4076 C C . LYS B 1 24 ? -24.406 -78.375 -38.438 1 16.11 24 LYS B C 1
ATOM 4078 O O . LYS B 1 24 ? -24.469 -79 -39.5 1 16.11 24 LYS B O 1
ATOM 4083 N N . VAL B 1 25 ? -23.719 -77.125 -38.625 1 15.09 25 VAL B N 1
ATOM 4084 C CA . VAL B 1 25 ? -22.672 -77.25 -39.625 1 15.09 25 VAL B CA 1
ATOM 4085 C C . VAL B 1 25 ? -21.828 -78.5 -39.312 1 15.09 25 VAL B C 1
ATOM 4087 O O . VAL B 1 25 ? -21.609 -78.875 -38.156 1 15.09 25 VAL B O 1
ATOM 4090 N N . VAL B 1 26 ? -21.359 -79.062 -40.438 1 16.12 26 VAL B N 1
ATOM 4091 C CA . VAL B 1 26 ? -20.875 -80.25 -41.094 1 16.12 26 VAL B CA 1
ATOM 4092 C C . VAL B 1 26 ? -19.453 -80.562 -40.625 1 16.12 26 VAL B C 1
ATOM 4094 O O . VAL B 1 26 ? -18.656 -79.688 -40.406 1 16.12 26 VAL B O 1
ATOM 4097 N N . THR B 1 27 ? -19.188 -81.812 -40.25 1 15.9 27 THR B N 1
ATOM 4098 C CA . THR B 1 27 ? -18.266 -82.688 -39.562 1 15.9 27 THR B CA 1
ATOM 4099 C C . THR B 1 27 ? -16.953 -82.812 -40.312 1 15.9 27 THR B C 1
ATOM 4101 O O . THR B 1 27 ? -16.047 -83.562 -39.938 1 15.9 27 THR B O 1
ATOM 4104 N N . GLN B 1 28 ? -16.516 -81.688 -41.031 1 15.22 28 GLN B N 1
ATOM 4105 C CA . GLN B 1 28 ? -15.562 -82.188 -42 1 15.22 28 GLN B CA 1
ATOM 4106 C C . GLN B 1 28 ? -14.422 -82.938 -41.281 1 15.22 28 GLN B C 1
ATOM 4108 O O . GLN B 1 28 ? -13.891 -82.438 -40.281 1 15.22 28 GLN B O 1
ATOM 4113 N N . SER B 1 29 ? -14.195 -84.125 -41.75 1 16.14 29 SER B N 1
ATOM 4114 C CA . SER B 1 29 ? -13.43 -85.375 -41.406 1 16.14 29 SER B CA 1
ATOM 4115 C C . SER B 1 29 ? -11.938 -85.062 -41.344 1 16.14 29 SER B C 1
ATOM 4117 O O . SER B 1 29 ? -11.484 -84 -41.812 1 16.14 29 SER B O 1
ATOM 4119 N N . GLY B 1 30 ? -11.109 -86.125 -41.219 1 16.91 30 GLY B N 1
ATOM 4120 C CA . GLY B 1 30 ? -10.023 -86.75 -40.531 1 16.91 30 GLY B CA 1
ATOM 4121 C C . GLY B 1 30 ? -8.672 -86.625 -41.219 1 16.91 30 GLY B C 1
ATOM 4122 O O . GLY B 1 30 ? -7.66 -87.125 -40.719 1 16.91 30 GLY B O 1
ATOM 4123 N N . VAL B 1 31 ? -8.445 -85.688 -42.312 1 17.42 31 VAL B N 1
ATOM 4124 C CA . VAL B 1 31 ? -7.441 -86.25 -43.219 1 17.42 31 VAL B CA 1
ATOM 4125 C C . VAL B 1 31 ? -6.078 -86.25 -42.531 1 17.42 31 VAL B C 1
ATOM 4127 O O . VAL B 1 31 ? -5.66 -85.25 -41.938 1 17.42 31 VAL B O 1
ATOM 4130 N N . HIS B 1 32 ? -5.449 -87.5 -42.312 1 18.88 32 HIS B N 1
ATOM 4131 C CA . HIS B 1 32 ? -4.32 -88.062 -41.594 1 18.88 32 HIS B CA 1
ATOM 4132 C C . HIS B 1 32 ? -3 -87.688 -42.25 1 18.88 32 HIS B C 1
ATOM 4134 O O . HIS B 1 32 ? -1.929 -88.062 -41.75 1 18.88 32 HIS B O 1
ATOM 4140 N N . PHE B 1 33 ? -2.756 -86.438 -42.844 1 17.2 33 PHE B N 1
ATOM 4141 C CA . PHE B 1 33 ? -1.646 -86.562 -43.781 1 17.2 33 PHE B CA 1
ATOM 4142 C C . PHE B 1 33 ? -0.343 -86.875 -43.062 1 17.2 33 PHE B C 1
ATOM 4144 O O . PHE B 1 33 ? -0.099 -86.312 -41.969 1 17.2 33 PHE B O 1
ATOM 4151 N N . VAL B 1 34 ? 0.441 -87.875 -43.531 1 19.73 34 VAL B N 1
ATOM 4152 C CA . VAL B 1 34 ? 1.538 -88.812 -43.156 1 19.73 34 VAL B CA 1
ATOM 4153 C C . VAL B 1 34 ? 2.871 -88.062 -43.312 1 19.73 34 VAL B C 1
ATOM 4155 O O . VAL B 1 34 ? 3.902 -88.562 -42.844 1 19.73 34 VAL B O 1
ATOM 4158 N N . VAL B 1 35 ? 2.951 -86.688 -43.469 1 18.56 35 VAL B N 1
ATOM 4159 C CA . VAL B 1 35 ? 4.109 -86.438 -44.312 1 18.56 35 VAL B CA 1
ATOM 4160 C C . VAL B 1 35 ? 5.383 -86.938 -43.625 1 18.56 35 VAL B C 1
ATOM 4162 O O . VAL B 1 35 ? 5.426 -87 -42.375 1 18.56 35 VAL B O 1
ATOM 4165 N N . MET B 1 36 ? 6.578 -87.062 -44.5 1 20.23 36 MET B N 1
ATOM 4166 C CA . MET B 1 36 ? 7.848 -87.75 -44.75 1 20.23 36 MET B CA 1
ATOM 4167 C C . MET B 1 36 ? 8.969 -87.125 -43.906 1 20.23 36 MET B C 1
ATOM 4169 O O . MET B 1 36 ? 8.992 -85.938 -43.656 1 20.23 36 MET B O 1
ATOM 4173 N N . GLN B 1 37 ? 9.82 -88 -43.219 1 20.02 37 GLN B N 1
ATOM 4174 C CA . GLN B 1 37 ? 10.758 -88.062 -42.094 1 20.02 37 GLN B CA 1
ATOM 4175 C C . GLN B 1 37 ? 12.094 -87.438 -42.438 1 20.02 37 GLN B C 1
ATOM 4177 O O . GLN B 1 37 ? 13 -87.375 -41.625 1 20.02 37 GLN B O 1
ATOM 4182 N N . GLN B 1 38 ? 12.211 -86.438 -43.438 1 21.73 38 GLN B N 1
ATOM 4183 C CA . GLN B 1 38 ? 13.594 -86.438 -43.906 1 21.73 38 GLN B CA 1
ATOM 4184 C C . GLN B 1 38 ? 14.555 -86 -42.812 1 21.73 38 GLN B C 1
ATOM 4186 O O . GLN B 1 38 ? 14.25 -85.062 -42.062 1 21.73 38 GLN B O 1
ATOM 4191 N N . GLU B 1 39 ? 15.734 -86.688 -42.531 1 23.25 39 GLU B N 1
ATOM 4192 C CA . GLU B 1 39 ? 16.734 -86.875 -41.5 1 23.25 39 GLU B CA 1
ATOM 4193 C C . GLU B 1 39 ? 17.719 -85.688 -41.469 1 23.25 39 GLU B C 1
ATOM 4195 O O . GLU B 1 39 ? 18.469 -85.5 -40.5 1 23.25 39 GLU B O 1
ATOM 4200 N N . VAL B 1 40 ? 17.609 -84.5 -42.094 1 25.27 40 VAL B N 1
ATOM 4201 C CA . VAL B 1 40 ? 18.938 -84.062 -42.531 1 25.27 40 VAL B CA 1
ATOM 4202 C C . VAL B 1 40 ? 19.766 -83.688 -41.312 1 25.27 40 VAL B C 1
ATOM 4204 O O . VAL B 1 40 ? 19.203 -83.312 -40.281 1 25.27 40 VAL B O 1
ATOM 4207 N N . PRO B 1 41 ? 21.266 -83.438 -41.438 1 28.45 41 PRO B N 1
ATOM 4208 C CA . PRO B 1 41 ? 22.469 -83.562 -40.594 1 28.45 41 PRO B CA 1
ATOM 4209 C C . PRO B 1 41 ? 22.656 -82.312 -39.719 1 28.45 41 PRO B C 1
ATOM 4211 O O . PRO B 1 41 ? 22.156 -81.25 -40.031 1 28.45 41 PRO B O 1
ATOM 4214 N N . THR B 1 42 ? 23.094 -82.375 -38.344 1 24.28 42 THR B N 1
ATOM 4215 C CA . THR B 1 42 ? 23.094 -81.688 -37.062 1 24.28 42 THR B CA 1
ATOM 4216 C C . THR B 1 42 ? 24.125 -80.562 -37.031 1 24.28 42 THR B C 1
ATOM 4218 O O . THR B 1 42 ? 24.375 -80 -36 1 24.28 42 THR B O 1
ATOM 4221 N N . LYS B 1 43 ? 24.406 -79.75 -38.188 1 26.64 43 LYS B N 1
ATOM 4222 C CA . LYS B 1 43 ? 25.609 -79 -38 1 26.64 43 LYS B CA 1
ATOM 4223 C C . LYS B 1 43 ? 25.484 -78 -36.812 1 26.64 43 LYS B C 1
ATOM 4225 O O . LYS B 1 43 ? 24.453 -77.375 -36.656 1 26.64 43 LYS B O 1
ATOM 4230 N N . ARG B 1 44 ? 26.391 -78 -35.75 1 26.36 44 ARG B N 1
ATOM 4231 C CA . ARG B 1 44 ? 26.609 -77.5 -34.406 1 26.36 44 ARG B CA 1
ATOM 4232 C C . ARG B 1 44 ? 26.812 -76 -34.406 1 26.36 44 ARG B C 1
ATOM 4234 O O . ARG B 1 44 ? 27.922 -75.5 -34.625 1 26.36 44 ARG B O 1
ATOM 4241 N N . THR B 1 45 ? 26.047 -75.188 -35.219 1 25.7 45 THR B N 1
ATOM 4242 C CA . THR B 1 45 ? 26.547 -73.812 -35.312 1 25.7 45 THR B CA 1
ATOM 4243 C C . THR B 1 45 ? 26.453 -73.125 -33.969 1 25.7 45 THR B C 1
ATOM 4245 O O . THR B 1 45 ? 25.484 -73.312 -33.219 1 25.7 45 THR B O 1
ATOM 4248 N N . THR B 1 46 ? 27.656 -72.562 -33.406 1 30.33 46 THR B N 1
ATOM 4249 C CA . THR B 1 46 ? 28.031 -71.938 -32.125 1 30.33 46 THR B CA 1
ATOM 4250 C C . THR B 1 46 ? 27.188 -70.688 -31.891 1 30.33 46 THR B C 1
ATOM 4252 O O . THR B 1 46 ? 27.031 -69.875 -32.781 1 30.33 46 THR B O 1
ATOM 4255 N N . PRO B 1 47 ? 26.25 -70.688 -30.844 1 29.56 47 PRO B N 1
ATOM 4256 C CA . PRO B 1 47 ? 25.188 -69.75 -30.609 1 29.56 47 PRO B CA 1
ATOM 4257 C C . PRO B 1 47 ? 25.734 -68.375 -30.109 1 29.56 47 PRO B C 1
ATOM 4259 O O . PRO B 1 47 ? 26.312 -68.312 -29.016 1 29.56 47 PRO B O 1
ATOM 4262 N N . LYS B 1 48 ? 26.5 -67.625 -30.938 1 31.77 48 LYS B N 1
ATOM 4263 C CA . LYS B 1 48 ? 27.047 -66.312 -30.516 1 31.77 48 LYS B CA 1
ATOM 4264 C C . LYS B 1 48 ? 25.938 -65.438 -30 1 31.77 48 LYS B C 1
ATOM 4266 O O . LYS B 1 48 ? 26.219 -64.312 -29.547 1 31.77 48 LYS B O 1
ATOM 4271 N N . SER B 1 49 ? 24.656 -65.688 -30.406 1 30.95 49 SER B N 1
ATOM 4272 C CA . SER B 1 49 ? 23.859 -64.438 -30.484 1 30.95 49 SER B CA 1
ATOM 4273 C C . SER B 1 49 ? 23.391 -64 -29.109 1 30.95 49 SER B C 1
ATOM 4275 O O . SER B 1 49 ? 22.578 -63.094 -28.984 1 30.95 49 SER B O 1
ATOM 4277 N N . VAL B 1 50 ? 23.781 -64.688 -28.016 1 33.12 50 VAL B N 1
ATOM 4278 C CA . VAL B 1 50 ? 22.844 -64.5 -26.906 1 33.12 50 VAL B CA 1
ATOM 4279 C C . VAL B 1 50 ? 23.062 -63.156 -26.266 1 33.12 50 VAL B C 1
ATOM 4281 O O . VAL B 1 50 ? 22.375 -62.781 -25.312 1 33.12 50 VAL B O 1
ATOM 4284 N N . ARG B 1 51 ? 24.203 -62.562 -26.578 1 34.62 51 ARG B N 1
ATOM 4285 C CA . ARG B 1 51 ? 24.562 -61.562 -25.578 1 34.62 51 ARG B CA 1
ATOM 4286 C C . ARG B 1 51 ? 23.672 -60.344 -25.688 1 34.62 51 ARG B C 1
ATOM 4288 O O . ARG B 1 51 ? 23.75 -59.438 -24.859 1 34.62 51 ARG B O 1
ATOM 4295 N N . TRP B 1 52 ? 23.031 -60.188 -26.844 1 35.44 52 TRP B N 1
ATOM 4296 C CA . TRP B 1 52 ? 22.344 -58.906 -26.969 1 35.44 52 TRP B CA 1
ATOM 4297 C C . TRP B 1 52 ? 21.062 -58.906 -26.156 1 35.44 52 TRP B C 1
ATOM 4299 O O . TRP B 1 52 ? 20.391 -57.875 -26.047 1 35.44 52 TRP B O 1
ATOM 4309 N N . SER B 1 53 ? 20.641 -60.156 -25.641 1 40.59 53 SER B N 1
ATOM 4310 C CA . SER B 1 53 ? 19.281 -60.156 -25.094 1 40.59 53 SER B CA 1
ATOM 4311 C C . SER B 1 53 ? 19.266 -59.531 -23.703 1 40.59 53 SER B C 1
ATOM 4313 O O . SER B 1 53 ? 18.203 -59.094 -23.234 1 40.59 53 SER B O 1
ATOM 4315 N N . VAL B 1 54 ? 20.453 -59.562 -23.062 1 45.59 54 VAL B N 1
ATOM 4316 C CA . VAL B 1 54 ? 20.328 -59.156 -21.672 1 45.59 54 VAL B CA 1
ATOM 4317 C C . VAL B 1 54 ? 20.219 -57.625 -21.578 1 45.59 54 VAL B C 1
ATOM 4319 O O . VAL B 1 54 ? 19.547 -57.094 -20.703 1 45.59 54 VAL B O 1
ATOM 4322 N N . SER B 1 55 ? 20.891 -56.969 -22.578 1 45.44 55 SER B N 1
ATOM 4323 C CA . SER B 1 55 ? 20.859 -55.531 -22.453 1 45.44 55 SER B CA 1
ATOM 4324 C C . SER B 1 55 ? 19.484 -54.969 -22.781 1 45.44 55 SER B C 1
ATOM 4326 O O . SER B 1 55 ? 19.094 -53.906 -22.297 1 45.44 55 SER B O 1
ATOM 4328 N N . PHE B 1 56 ? 18.75 -55.719 -23.656 1 47.56 56 PHE B N 1
ATOM 4329 C CA . PHE B 1 56 ? 17.406 -55.219 -23.969 1 47.56 56 PHE B CA 1
ATOM 4330 C C . PHE B 1 56 ? 16.469 -55.469 -22.781 1 47.56 56 PHE B C 1
ATOM 4332 O O . PHE B 1 56 ? 15.523 -54.719 -22.562 1 47.56 56 PHE B O 1
ATOM 4339 N N . LEU B 1 57 ? 16.75 -56.562 -21.984 1 49.44 57 LEU B N 1
ATOM 4340 C CA . LEU B 1 57 ? 15.891 -56.812 -20.828 1 49.44 57 LEU B CA 1
ATOM 4341 C C . LEU B 1 57 ? 16.141 -55.781 -19.734 1 49.44 57 LEU B C 1
ATOM 4343 O O . LEU B 1 57 ? 15.203 -55.312 -19.078 1 49.44 57 LEU B O 1
ATOM 4347 N N . PHE B 1 58 ? 17.422 -55.344 -19.656 1 52.34 58 PHE B N 1
ATOM 4348 C CA . PHE B 1 58 ? 17.672 -54.344 -18.625 1 52.34 58 PHE B CA 1
ATOM 4349 C C . PHE B 1 58 ? 17.125 -53 -19.047 1 52.34 58 PHE B C 1
ATOM 4351 O O . PHE B 1 58 ? 16.578 -52.25 -18.219 1 52.34 58 PHE B O 1
ATOM 4358 N N . MET B 1 59 ? 17.188 -52.594 -20.312 1 49.91 59 MET B N 1
ATOM 4359 C CA . MET B 1 59 ? 16.562 -51.344 -20.781 1 49.91 59 MET B CA 1
ATOM 4360 C C . MET B 1 59 ? 15.047 -51.438 -20.75 1 49.91 59 MET B C 1
ATOM 4362 O O . MET B 1 59 ? 14.367 -50.469 -20.422 1 49.91 59 MET B O 1
ATOM 4366 N N . TYR B 1 60 ? 14.477 -52.688 -20.984 1 50.28 60 TYR B N 1
ATOM 4367 C CA . TYR B 1 60 ? 13.031 -52.844 -20.875 1 50.28 60 TYR B CA 1
ATOM 4368 C C . TYR B 1 60 ? 12.594 -52.812 -19.406 1 50.28 60 TYR B C 1
ATOM 4370 O O . TYR B 1 60 ? 11.547 -52.25 -19.094 1 50.28 60 TYR B O 1
ATOM 4378 N N . ALA B 1 61 ? 13.438 -53.312 -18.484 1 51 61 ALA B N 1
ATOM 4379 C CA . ALA B 1 61 ? 13.094 -53.219 -17.062 1 51 61 ALA B CA 1
ATOM 4380 C C . ALA B 1 61 ? 13.219 -51.781 -16.547 1 51 61 ALA B C 1
ATOM 4382 O O . ALA B 1 61 ? 12.391 -51.344 -15.758 1 51 61 ALA B O 1
ATOM 4383 N N . THR B 1 62 ? 14.195 -51.031 -17.047 1 51.03 62 THR B N 1
ATOM 4384 C CA . THR B 1 62 ? 14.297 -49.656 -16.594 1 51.03 62 THR B CA 1
ATOM 4385 C C . THR B 1 62 ? 13.195 -48.812 -17.234 1 51.03 62 THR B C 1
ATOM 4387 O O . THR B 1 62 ? 12.617 -47.938 -16.578 1 51.03 62 THR B O 1
ATOM 4390 N N . ILE B 1 63 ? 12.812 -49 -18.5 1 49.12 63 ILE B N 1
ATOM 4391 C CA . ILE B 1 63 ? 11.68 -48.281 -19.094 1 49.12 63 ILE B CA 1
ATOM 4392 C C . ILE B 1 63 ? 10.383 -48.75 -18.453 1 49.12 63 ILE B C 1
ATOM 4394 O O . ILE B 1 63 ? 9.5 -47.969 -18.141 1 49.12 63 ILE B O 1
ATOM 4398 N N . TYR B 1 64 ? 10.273 -50.094 -18.109 1 47.09 64 TYR B N 1
ATOM 4399 C CA . TYR B 1 64 ? 9.094 -50.594 -17.406 1 47.09 64 TYR B CA 1
ATOM 4400 C C . TYR B 1 64 ? 9.047 -50.031 -15.984 1 47.09 64 TYR B C 1
ATOM 4402 O O . TYR B 1 64 ? 7.984 -49.625 -15.508 1 47.09 64 TYR B O 1
ATOM 4410 N N . CYS B 1 65 ? 10.141 -49.938 -15.297 1 48.06 65 CYS B N 1
ATOM 4411 C CA . CYS B 1 65 ? 10.148 -49.312 -13.977 1 48.06 65 CYS B CA 1
ATOM 4412 C C . CYS B 1 65 ? 9.867 -47.812 -14.07 1 48.06 65 CYS B C 1
ATOM 4414 O O . CYS B 1 65 ? 9.156 -47.25 -13.242 1 48.06 65 CYS B O 1
ATOM 4416 N N . PHE B 1 66 ? 10.414 -47.094 -15.062 1 47.62 66 PHE B N 1
ATOM 4417 C CA . PHE B 1 66 ? 10.062 -45.688 -15.273 1 47.62 66 PHE B CA 1
ATOM 4418 C C . PHE B 1 66 ? 8.617 -45.562 -15.727 1 47.62 66 PHE B C 1
ATOM 4420 O O . PHE B 1 66 ? 7.902 -44.656 -15.281 1 47.62 66 PHE B O 1
ATOM 4427 N N . HIS B 1 67 ? 8.078 -46.469 -16.578 1 45.22 67 HIS B N 1
ATOM 4428 C CA . HIS B 1 67 ? 6.668 -46.469 -16.938 1 45.22 67 HIS B CA 1
ATOM 4429 C C . HIS B 1 67 ? 5.793 -46.906 -15.758 1 45.22 67 HIS B C 1
ATOM 4431 O O . HIS B 1 67 ? 4.707 -46.344 -15.562 1 45.22 67 HIS B O 1
ATOM 4437 N N . VAL B 1 68 ? 6.188 -47.906 -14.984 1 44.97 68 VAL B N 1
ATOM 4438 C CA . VAL B 1 68 ? 5.441 -48.25 -13.789 1 44.97 68 VAL B CA 1
ATOM 4439 C C . VAL B 1 68 ? 5.531 -47.125 -12.758 1 44.97 68 VAL B C 1
ATOM 4441 O O . VAL B 1 68 ? 4.527 -46.781 -12.133 1 44.97 68 VAL B O 1
ATOM 4444 N N . HIS B 1 69 ? 6.719 -46.531 -12.555 1 42.88 69 HIS B N 1
ATOM 4445 C CA . HIS B 1 69 ? 6.809 -45.375 -11.656 1 42.88 69 HIS B CA 1
ATOM 4446 C C . HIS B 1 69 ? 6.012 -44.188 -12.188 1 42.88 69 HIS B C 1
ATOM 4448 O O . HIS B 1 69 ? 5.426 -43.438 -11.414 1 42.88 69 HIS B O 1
ATOM 4454 N N . LEU B 1 70 ? 5.949 -43.906 -13.461 1 42.53 70 LEU B N 1
ATOM 4455 C CA . LEU B 1 70 ? 5.051 -42.906 -14.047 1 42.53 70 LEU B CA 1
ATOM 4456 C C . LEU B 1 70 ? 3.6 -43.375 -13.945 1 42.53 70 LEU B C 1
ATOM 4458 O O . LEU B 1 70 ? 2.717 -42.562 -13.625 1 42.53 70 LEU B O 1
ATOM 4462 N N . ARG B 1 71 ? 3.252 -44.656 -14.242 1 40.03 71 ARG B N 1
ATOM 4463 C CA . ARG B 1 71 ? 1.888 -45.156 -14.086 1 40.03 71 ARG B CA 1
ATOM 4464 C C . ARG B 1 71 ? 1.497 -45.188 -12.609 1 40.03 71 ARG B C 1
ATOM 4466 O O . ARG B 1 71 ? 0.362 -44.875 -12.25 1 40.03 71 ARG B O 1
ATOM 4473 N N . LEU B 1 72 ? 2.328 -45.656 -11.742 1 39.59 72 LEU B N 1
ATOM 4474 C CA . LEU B 1 72 ? 2.002 -45.656 -10.32 1 39.59 72 LEU B CA 1
ATOM 4475 C C . LEU B 1 72 ? 1.877 -44.219 -9.781 1 39.59 72 LEU B C 1
ATOM 4477 O O . LEU B 1 72 ? 1.055 -43.969 -8.906 1 39.59 72 LEU B O 1
ATOM 4481 N N . ARG B 1 73 ? 2.656 -43.25 -10.18 1 38.03 73 ARG B N 1
ATOM 4482 C CA . ARG B 1 73 ? 2.395 -41.844 -9.867 1 38.03 73 ARG B CA 1
ATOM 4483 C C . ARG B 1 73 ? 1.09 -41.406 -10.508 1 38.03 73 ARG B C 1
ATOM 4485 O O . ARG B 1 73 ? 0.35 -40.594 -9.914 1 38.03 73 ARG B O 1
ATOM 4492 N N . LEU B 1 74 ? 0.687 -41.969 -11.633 1 37.66 74 LEU B N 1
ATOM 4493 C CA . LEU B 1 74 ? -0.612 -41.688 -12.242 1 37.66 74 LEU B CA 1
ATOM 4494 C C . LEU B 1 74 ? -1.729 -42.375 -11.469 1 37.66 74 LEU B C 1
ATOM 4496 O O . LEU B 1 74 ? -2.812 -41.812 -11.297 1 37.66 74 LEU B O 1
ATOM 4500 N N . ILE B 1 75 ? -1.682 -43.688 -11.133 1 36.66 75 ILE B N 1
ATOM 4501 C CA . ILE B 1 75 ? -2.717 -44.406 -10.383 1 36.66 75 ILE B CA 1
ATOM 4502 C C . ILE B 1 75 ? -2.787 -43.844 -8.961 1 36.66 75 ILE B C 1
ATOM 4504 O O . ILE B 1 75 ? -3.877 -43.625 -8.43 1 36.66 75 ILE B O 1
ATOM 4508 N N . GLN B 1 76 ? -1.665 -43.688 -8.227 1 35 76 GLN B N 1
ATOM 4509 C CA . GLN B 1 76 ? -1.734 -43.125 -6.887 1 35 76 GLN B CA 1
ATOM 4510 C C . GLN B 1 76 ? -2.299 -41.719 -6.926 1 35 76 GLN B C 1
ATOM 4512 O O . GLN B 1 76 ? -2.986 -41.281 -5.996 1 35 76 GLN B O 1
ATOM 4517 N N . THR B 1 77 ? -2.111 -40.969 -7.953 1 35.84 77 THR B N 1
ATOM 4518 C CA . THR B 1 77 ? -2.766 -39.656 -8.117 1 35.84 77 THR B CA 1
ATOM 4519 C C . THR B 1 77 ? -4.258 -39.844 -8.383 1 35.84 77 THR B C 1
ATOM 4521 O O . THR B 1 77 ? -5.047 -38.938 -8.156 1 35.84 77 THR B O 1
ATOM 4524 N N . LYS B 1 78 ? -4.77 -40.969 -8.945 1 37.62 78 LYS B N 1
ATOM 4525 C CA . LYS B 1 78 ? -6.195 -41.188 -9.148 1 37.62 78 LYS B CA 1
ATOM 4526 C C . LYS B 1 78 ? -6.914 -41.406 -7.812 1 37.62 78 LYS B C 1
ATOM 4528 O O . LYS B 1 78 ? -8.023 -40.875 -7.617 1 37.62 78 LYS B O 1
ATOM 4533 N N . ASP B 1 79 ? -6.531 -42.375 -6.992 1 36.44 79 ASP B N 1
ATOM 4534 C CA . ASP B 1 79 ? -7.297 -42.719 -5.797 1 36.44 79 ASP B CA 1
ATOM 4535 C C . ASP B 1 79 ? -7.215 -41.594 -4.762 1 36.44 79 ASP B C 1
ATOM 4537 O O . ASP B 1 79 ? -7.965 -41.594 -3.783 1 36.44 79 ASP B O 1
ATOM 4541 N N . LEU B 1 80 ? -6.184 -40.969 -4.637 1 31.19 80 LEU B N 1
ATOM 4542 C CA . LEU B 1 80 ? -6.16 -39.875 -3.689 1 31.19 80 LEU B CA 1
ATOM 4543 C C . LEU B 1 80 ? -7.055 -38.719 -4.164 1 31.19 80 LEU B C 1
ATOM 4545 O O . LEU B 1 80 ? -6.91 -37.594 -3.715 1 31.19 80 LEU B O 1
ATOM 4549 N N . GLN B 1 81 ? -7.73 -38.906 -5.184 1 34.38 81 GLN B N 1
ATOM 4550 C CA . GLN B 1 81 ? -8.836 -38 -5.434 1 34.38 81 GLN B CA 1
ATOM 4551 C C . GLN B 1 81 ? -9.773 -37.938 -4.23 1 34.38 81 GLN B C 1
ATOM 4553 O O . GLN B 1 81 ? -10.727 -38.688 -4.137 1 34.38 81 GLN B O 1
ATOM 4558 N N . SER B 1 82 ? -9.297 -38.094 -3.045 1 32.22 82 SER B N 1
ATOM 4559 C CA . SER B 1 82 ? -10.117 -37.844 -1.859 1 32.22 82 SER B CA 1
ATOM 4560 C C . SER B 1 82 ? -11.102 -36.688 -2.09 1 32.22 82 SER B C 1
ATOM 4562 O O . SER B 1 82 ? -10.875 -35.844 -2.953 1 32.22 82 SER B O 1
ATOM 4564 N N . ARG B 1 83 ? -12.18 -36.781 -1.287 1 32.44 83 ARG B N 1
ATOM 4565 C CA . ARG B 1 83 ? -13.211 -35.781 -1.054 1 32.44 83 ARG B CA 1
ATOM 4566 C C . ARG B 1 83 ? -12.602 -34.375 -0.838 1 32.44 83 ARG B C 1
ATOM 4568 O O . ARG B 1 83 ? -12.234 -34.031 0.284 1 32.44 83 ARG B O 1
ATOM 4575 N N . GLU B 1 84 ? -11.539 -34.094 -1.542 1 36.84 84 GLU B N 1
ATOM 4576 C CA . GLU B 1 84 ? -11.5 -32.656 -1.364 1 36.84 84 GLU B CA 1
ATOM 4577 C C . GLU B 1 84 ? -12.898 -32.094 -1.097 1 36.84 84 GLU B C 1
ATOM 4579 O O . GLU B 1 84 ? -13.805 -32.281 -1.91 1 36.84 84 GLU B O 1
ATOM 4584 N N . ASN B 1 85 ? -13.43 -32.281 -0.109 1 38.16 85 ASN B N 1
ATOM 4585 C CA . ASN B 1 85 ? -14.641 -31.562 0.291 1 38.16 85 ASN B CA 1
ATOM 4586 C C . ASN B 1 85 ? -14.75 -30.219 -0.42 1 38.16 85 ASN B C 1
ATOM 4588 O O . ASN B 1 85 ? -14.055 -29.266 -0.064 1 38.16 85 ASN B O 1
ATOM 4592 N N . ASN B 1 86 ? -14.836 -30.25 -1.727 1 44.56 86 ASN B N 1
ATOM 4593 C CA . ASN B 1 86 ? -15.016 -29.188 -2.719 1 44.56 86 ASN B CA 1
ATOM 4594 C C . ASN B 1 86 ? -16 -28.125 -2.234 1 44.56 86 ASN B C 1
ATOM 4596 O O . ASN B 1 86 ? -17.156 -28.109 -2.648 1 44.56 86 ASN B O 1
ATOM 4600 N N . ILE B 1 87 ? -16.062 -27.938 -1.012 1 46.44 87 ILE B N 1
ATOM 4601 C CA . ILE B 1 87 ? -16.875 -26.781 -0.69 1 46.44 87 ILE B CA 1
ATOM 4602 C C . ILE B 1 87 ? -16.344 -25.547 -1.428 1 46.44 87 ILE B C 1
ATOM 4604 O O . ILE B 1 87 ? -15.258 -25.047 -1.11 1 46.44 87 ILE B O 1
ATOM 4608 N N . ILE B 1 88 ? -16.656 -25.453 -2.771 1 54.34 88 ILE B N 1
ATOM 4609 C CA . ILE B 1 88 ? -16.234 -24.312 -3.578 1 54.34 88 ILE B CA 1
ATOM 4610 C C . ILE B 1 88 ? -17.219 -23.156 -3.4 1 54.34 88 ILE B C 1
ATOM 4612 O O . ILE B 1 88 ? -18.406 -23.312 -3.658 1 54.34 88 ILE B O 1
ATOM 4616 N N . THR B 1 89 ? -16.859 -22.234 -2.578 1 66.25 89 THR B N 1
ATOM 4617 C CA . THR B 1 89 ? -17.562 -20.953 -2.67 1 66.25 89 THR B CA 1
ATOM 4618 C C . THR B 1 89 ? -17.281 -20.297 -4.012 1 66.25 89 THR B C 1
ATOM 4620 O O . THR B 1 89 ? -16.141 -20.297 -4.488 1 66.25 89 THR B O 1
ATOM 4623 N N . ASP B 1 90 ? -18.328 -19.984 -4.727 1 76.5 90 ASP B N 1
ATOM 4624 C CA . ASP B 1 90 ? -18.141 -19.547 -6.102 1 76.5 90 ASP B CA 1
ATOM 4625 C C . ASP B 1 90 ? -18.547 -18.078 -6.27 1 76.5 90 ASP B C 1
ATOM 4627 O O . ASP B 1 90 ? -18.453 -17.516 -7.367 1 76.5 90 ASP B O 1
ATOM 4631 N N . HIS B 1 91 ? -19.016 -17.578 -5.133 1 85.69 91 HIS B N 1
ATOM 4632 C CA . HIS B 1 91 ? -19.375 -16.156 -5.273 1 85.69 91 HIS B CA 1
ATOM 4633 C C . HIS B 1 91 ? -19.312 -15.445 -3.93 1 85.69 91 HIS B C 1
ATOM 4635 O O . HIS B 1 91 ? -19.359 -16.078 -2.875 1 85.69 91 HIS B O 1
ATOM 4641 N N . PHE B 1 92 ? -19.156 -14.219 -4.047 1 92.75 92 PHE B N 1
ATOM 4642 C CA . PHE B 1 92 ? -19.203 -13.367 -2.865 1 92.75 92 PHE B CA 1
ATOM 4643 C C . PHE B 1 92 ? -20.625 -13.227 -2.348 1 92.75 92 PHE B C 1
ATOM 4645 O O . PHE B 1 92 ? -21.562 -13.109 -3.135 1 92.75 92 PHE B O 1
ATOM 4652 N N . ARG B 1 93 ? -20.766 -13.25 -1.096 1 93.81 93 ARG B N 1
ATOM 4653 C CA . ARG B 1 93 ? -22.078 -13.086 -0.466 1 93.81 93 ARG B CA 1
ATOM 4654 C C . ARG B 1 93 ? -22.078 -11.906 0.509 1 93.81 93 ARG B C 1
ATOM 4656 O O . ARG B 1 93 ? -21.094 -11.703 1.232 1 93.81 93 ARG B O 1
ATOM 4663 N N . SER B 1 94 ? -23.172 -11.211 0.546 1 94.19 94 SER B N 1
ATOM 4664 C CA . SER B 1 94 ? -23.297 -10.07 1.449 1 94.19 94 SER B CA 1
ATOM 4665 C C . SER B 1 94 ? -23.625 -10.523 2.867 1 94.19 94 SER B C 1
ATOM 4667 O O . SER B 1 94 ? -24.516 -11.352 3.07 1 94.19 94 SER B O 1
ATOM 4669 N N . VAL B 1 95 ? -22.953 -10.008 3.805 1 95.38 95 VAL B N 1
ATOM 4670 C CA . VAL B 1 95 ? -23.156 -10.367 5.203 1 95.38 95 VAL B CA 1
ATOM 4671 C C . VAL B 1 95 ? -24.469 -9.766 5.707 1 95.38 95 VAL B C 1
ATOM 4673 O O . VAL B 1 95 ? -25.188 -10.398 6.48 1 95.38 95 VAL B O 1
ATOM 4676 N N . ILE B 1 96 ? -24.75 -8.562 5.324 1 93.31 96 ILE B N 1
ATOM 4677 C CA . ILE B 1 96 ? -26 -7.879 5.629 1 93.31 96 ILE B CA 1
ATOM 4678 C C . ILE B 1 96 ? -26.844 -7.773 4.367 1 93.31 96 ILE B C 1
ATOM 4680 O O . ILE B 1 96 ? -26.5 -7.031 3.439 1 93.31 96 ILE B O 1
ATOM 4684 N N . PRO B 1 97 ? -27.984 -8.508 4.363 1 89.69 97 PRO B N 1
ATOM 4685 C CA . PRO B 1 97 ? -28.797 -8.516 3.15 1 89.69 97 PRO B CA 1
ATOM 4686 C C . PRO B 1 97 ? -29.156 -7.113 2.668 1 89.69 97 PRO B C 1
ATOM 4688 O O . PRO B 1 97 ? -29.562 -6.266 3.469 1 89.69 97 PRO B O 1
ATOM 4691 N N . GLY B 1 98 ? -29 -6.887 1.393 1 89 98 GLY B N 1
ATOM 4692 C CA . GLY B 1 98 ? -29.359 -5.613 0.789 1 89 98 GLY B CA 1
ATOM 4693 C C . GLY B 1 98 ? -28.281 -4.559 0.942 1 89 98 GLY B C 1
ATOM 4694 O O . GLY B 1 98 ? -28.438 -3.428 0.479 1 89 98 GLY B O 1
ATOM 4695 N N . SER B 1 99 ? -27.203 -4.98 1.602 1 90.88 99 SER B N 1
ATOM 4696 C CA . SER B 1 99 ? -26.125 -4.027 1.801 1 90.88 99 SER B CA 1
ATOM 4697 C C . SER B 1 99 ? -24.844 -4.488 1.103 1 90.88 99 SER B C 1
ATOM 4699 O O . SER B 1 99 ? -24.688 -5.672 0.802 1 90.88 99 SER B O 1
ATOM 4701 N N . SER B 1 100 ? -23.984 -3.498 0.781 1 91.81 100 SER B N 1
ATOM 4702 C CA . SER B 1 100 ? -22.672 -3.797 0.225 1 91.81 100 SER B CA 1
ATOM 4703 C C . SER B 1 100 ? -21.578 -3.6 1.267 1 91.81 100 SER B C 1
ATOM 4705 O O . SER B 1 100 ? -20.391 -3.5 0.921 1 91.81 100 SER B O 1
ATOM 4707 N N . ASP B 1 101 ? -21.938 -3.635 2.531 1 93.81 101 ASP B N 1
ATOM 4708 C CA . ASP B 1 101 ? -21 -3.273 3.592 1 93.81 101 ASP B CA 1
ATOM 4709 C C . ASP B 1 101 ? -19.828 -4.258 3.652 1 93.81 101 ASP B C 1
ATOM 4711 O O . ASP B 1 101 ? -18.672 -3.85 3.754 1 93.81 101 ASP B O 1
ATOM 4715 N N . VAL B 1 102 ? -20.203 -5.492 3.699 1 96.31 102 VAL B N 1
ATOM 4716 C CA . VAL B 1 102 ? -19.219 -6.555 3.787 1 96.31 102 VAL B CA 1
ATOM 4717 C C . VAL B 1 102 ? -19.641 -7.73 2.906 1 96.31 102 VAL B C 1
ATOM 4719 O O . VAL B 1 102 ? -20.766 -8.203 2.992 1 96.31 102 VAL B O 1
ATOM 4722 N N . PHE B 1 103 ? -18.766 -8.109 2.035 1 96.12 103 PHE B N 1
ATOM 4723 C CA . PHE B 1 103 ? -18.922 -9.344 1.276 1 96.12 103 PHE B CA 1
ATOM 4724 C C . PHE B 1 103 ? -17.953 -10.406 1.763 1 96.12 103 PHE B C 1
ATOM 4726 O O . PHE B 1 103 ? -16.781 -10.102 2.059 1 96.12 103 PHE B O 1
ATOM 4733 N N . VAL B 1 104 ? -18.422 -11.641 1.87 1 97.31 104 VAL B N 1
ATOM 4734 C CA . VAL B 1 104 ? -17.562 -12.742 2.275 1 97.31 104 VAL B CA 1
ATOM 4735 C C . VAL B 1 104 ? -17.484 -13.789 1.161 1 97.31 104 VAL B C 1
ATOM 4737 O O . VAL B 1 104 ? -18.422 -13.914 0.367 1 97.31 104 VAL B O 1
ATOM 4740 N N . PHE B 1 105 ? -16.422 -14.531 1.052 1 97.25 105 PHE B N 1
ATOM 4741 C CA . PHE B 1 105 ? -16.234 -15.477 -0.036 1 97.25 105 PHE B CA 1
ATOM 4742 C C . PHE B 1 105 ? -15.977 -16.875 0.508 1 97.25 105 PHE B C 1
ATOM 4744 O O . PHE B 1 105 ? -16.688 -17.828 0.155 1 97.25 105 PHE B O 1
ATOM 4751 N N . SER B 1 106 ? -14.969 -17.031 1.364 1 97.19 106 SER B N 1
ATOM 4752 C CA . SER B 1 106 ? -14.578 -18.328 1.911 1 97.19 106 SER B CA 1
ATOM 4753 C C . SER B 1 106 ? -14.094 -18.203 3.354 1 97.19 106 SER B C 1
ATOM 4755 O O . SER B 1 106 ? -13.914 -17.094 3.854 1 97.19 106 SER B O 1
ATOM 4757 N N . ALA B 1 107 ? -14.016 -19.328 4.023 1 97.25 107 ALA B N 1
ATOM 4758 C CA . ALA B 1 107 ? -13.523 -19.375 5.402 1 97.25 107 ALA B CA 1
ATOM 4759 C C . ALA B 1 107 ? -12.547 -20.531 5.594 1 97.25 107 ALA B C 1
ATOM 4761 O O . ALA B 1 107 ? -12.75 -21.625 5.051 1 97.25 107 ALA B O 1
ATOM 4762 N N . PHE B 1 108 ? -11.531 -20.234 6.348 1 96.06 108 PHE B N 1
ATOM 4763 C CA . PHE B 1 108 ? -10.477 -21.219 6.555 1 96.06 108 PHE B CA 1
ATOM 4764 C C . PHE B 1 108 ? -10.164 -21.375 8.039 1 96.06 108 PHE B C 1
ATOM 4766 O O . PHE B 1 108 ? -10.031 -20.391 8.758 1 96.06 108 PHE B O 1
ATOM 4773 N N . GLY B 1 109 ? -10.102 -22.609 8.508 1 93.44 109 GLY B N 1
ATOM 4774 C CA . GLY B 1 109 ? -9.609 -22.891 9.844 1 93.44 109 GLY B CA 1
ATOM 4775 C C . GLY B 1 109 ? -8.102 -23 9.914 1 93.44 109 GLY B C 1
ATOM 4776 O O . GLY B 1 109 ? -7.496 -23.797 9.203 1 93.44 109 GLY B O 1
ATOM 4777 N N . ILE B 1 110 ? -7.512 -22.141 10.734 1 90 110 ILE B N 1
ATOM 4778 C CA . ILE B 1 110 ? -6.059 -22.109 10.883 1 90 110 ILE B CA 1
ATOM 4779 C C . ILE B 1 110 ? -5.684 -22.484 12.32 1 90 110 ILE B C 1
ATOM 4781 O O . ILE B 1 110 ? -6.07 -21.812 13.266 1 90 110 ILE B O 1
ATOM 4785 N N . HIS B 1 111 ? -4.969 -23.516 12.438 1 82.44 111 HIS B N 1
ATOM 4786 C CA . HIS B 1 111 ? -4.555 -23.969 13.766 1 82.44 111 HIS B CA 1
ATOM 4787 C C . HIS B 1 111 ? -3.381 -23.141 14.281 1 82.44 111 HIS B C 1
ATOM 4789 O O . HIS B 1 111 ? -2.484 -22.781 13.516 1 82.44 111 HIS B O 1
ATOM 4795 N N . SER B 1 112 ? -3.473 -22.344 15.367 1 67.56 112 SER B N 1
ATOM 4796 C CA . SER B 1 112 ? -2.414 -21.531 15.953 1 67.56 112 SER B CA 1
ATOM 4797 C C . SER B 1 112 ? -1.18 -22.359 16.266 1 67.56 112 SER B C 1
ATOM 4799 O O . SER B 1 112 ? -1.296 -23.531 16.641 1 67.56 112 SER B O 1
ATOM 4801 N N . ASP B 1 113 ? -0.024 -22.281 15.547 1 51.72 113 ASP B N 1
ATOM 4802 C CA . ASP B 1 113 ? 1.227 -22.984 15.805 1 51.72 113 ASP B CA 1
ATOM 4803 C C . ASP B 1 113 ? 1.648 -22.828 17.266 1 51.72 113 ASP B C 1
ATOM 4805 O O . ASP B 1 113 ? 2.08 -21.75 17.688 1 51.72 113 ASP B O 1
ATOM 4809 N N . SER B 1 114 ? 1.103 -22.953 18.297 1 40.28 114 SER B N 1
ATOM 4810 C CA . SER B 1 114 ? 2.09 -23.141 19.344 1 40.28 114 SER B CA 1
ATOM 4811 C C . SER B 1 114 ? 3.236 -24.031 18.875 1 40.28 114 SER B C 1
ATOM 4813 O O . SER B 1 114 ? 3.066 -24.844 17.969 1 40.28 114 SER B O 1
ATOM 4815 N N . ASP B 1 115 ? 4.629 -23.656 18.797 1 38.5 115 ASP B N 1
ATOM 4816 C CA . ASP B 1 115 ? 5.715 -24.625 18.734 1 38.5 115 ASP B CA 1
ATOM 4817 C C . ASP B 1 115 ? 5.199 -26.047 18.953 1 38.5 115 ASP B C 1
ATOM 4819 O O . ASP B 1 115 ? 5.914 -27.016 18.688 1 38.5 115 ASP B O 1
ATOM 4823 N N . ASP B 1 116 ? 4.562 -26.359 19.938 1 33.59 116 ASP B N 1
ATOM 4824 C CA . ASP B 1 116 ? 4.113 -27.719 20.234 1 33.59 116 ASP B CA 1
ATOM 4825 C C . ASP B 1 116 ? 2.891 -28.094 19.406 1 33.59 116 ASP B C 1
ATOM 4827 O O . ASP B 1 116 ? 1.799 -27.562 19.625 1 33.59 116 ASP B O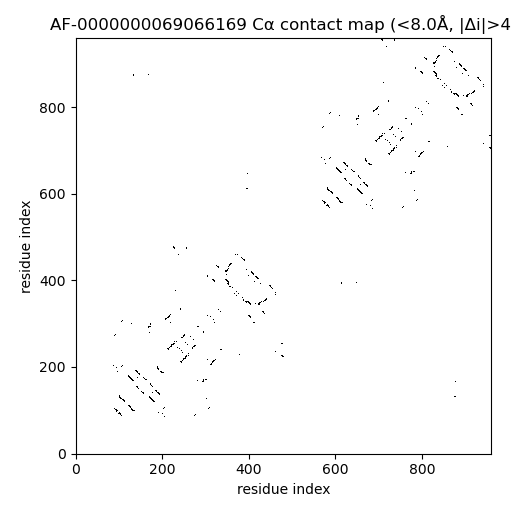 1
ATOM 4831 N N . PHE B 1 117 ? 3.002 -28.25 18.094 1 36.06 117 PHE B N 1
ATOM 4832 C CA . PHE B 1 117 ? 1.993 -28.969 17.328 1 36.06 117 PHE B CA 1
ATOM 4833 C C . PHE B 1 117 ? 1.044 -29.719 18.25 1 36.06 117 PHE B C 1
ATOM 4835 O O . PHE B 1 117 ? 0.181 -30.469 17.781 1 36.06 117 PHE B O 1
ATOM 4842 N N . SER B 1 118 ? 1.555 -30 19.359 1 35.66 118 SER B N 1
ATOM 4843 C CA . SER B 1 118 ? 0.656 -30.766 20.203 1 35.66 118 SER B CA 1
ATOM 4844 C C . SER B 1 118 ? -0.706 -30.094 20.328 1 35.66 118 SER B C 1
ATOM 4846 O O . SER B 1 118 ? -0.866 -28.938 19.938 1 35.66 118 SER B O 1
ATOM 4848 N N . GLN B 1 119 ? -1.52 -30.312 21.406 1 39.62 119 GLN B N 1
ATOM 4849 C CA . GLN B 1 119 ? -2.883 -30.391 21.922 1 39.62 119 GLN B CA 1
ATOM 4850 C C . GLN B 1 119 ? -3.508 -29 22.047 1 39.62 119 GLN B C 1
ATOM 4852 O O . GLN B 1 119 ? -4.527 -28.828 22.719 1 39.62 119 GLN B O 1
ATOM 4857 N N . SER B 1 120 ? -2.787 -27.875 21.719 1 48.78 120 SER B N 1
ATOM 4858 C CA . SER B 1 120 ? -3.65 -26.766 22.141 1 48.78 120 SER B CA 1
ATOM 4859 C C . SER B 1 120 ? -4.738 -26.5 21.109 1 48.78 120 SER B C 1
ATOM 4861 O O . SER B 1 120 ? -4.453 -26.359 19.906 1 48.78 120 SER B O 1
ATOM 4863 N N . ASP B 1 121 ? -5.992 -26.875 21.172 1 64.19 121 ASP B N 1
ATOM 4864 C CA . ASP B 1 121 ? -7.309 -26.938 20.547 1 64.19 121 ASP B CA 1
ATOM 4865 C C . ASP B 1 121 ? -7.809 -25.547 20.188 1 64.19 121 ASP B C 1
ATOM 4867 O O . ASP B 1 121 ? -9.016 -25.312 20.094 1 64.19 121 ASP B O 1
ATOM 4871 N N . ASN B 1 122 ? -6.727 -24.562 19.922 1 84.44 122 ASN B N 1
ATOM 4872 C CA . ASN B 1 122 ? -7.223 -23.25 19.5 1 84.44 122 ASN B CA 1
ATOM 4873 C C . ASN B 1 122 ? -7.219 -23.109 17.984 1 84.44 122 ASN B C 1
ATOM 4875 O O . ASN B 1 122 ? -6.25 -23.5 17.312 1 84.44 122 ASN B O 1
ATOM 4879 N N . VAL B 1 123 ? -8.289 -22.75 17.422 1 90.62 123 VAL B N 1
ATOM 4880 C CA . VAL B 1 123 ? -8.453 -22.562 15.984 1 90.62 123 VAL B CA 1
ATOM 4881 C C . VAL B 1 123 ? -8.867 -21.109 15.695 1 90.62 123 VAL B C 1
ATOM 4883 O O . VAL B 1 123 ? -9.711 -20.547 16.406 1 90.62 123 VAL B O 1
ATOM 4886 N N . THR B 1 124 ? -8.125 -20.516 14.797 1 93.62 124 THR B N 1
ATOM 4887 C CA . THR B 1 124 ? -8.586 -19.234 14.258 1 93.62 124 THR B CA 1
ATOM 4888 C C . THR B 1 124 ? -9.242 -19.438 12.898 1 93.62 124 THR B C 1
ATOM 4890 O O . THR B 1 124 ? -8.641 -20.016 11.992 1 93.62 124 THR B O 1
ATOM 4893 N N . VAL B 1 125 ? -10.469 -19.016 12.789 1 96.06 125 VAL B N 1
ATOM 4894 C CA . VAL B 1 125 ? -11.148 -19.062 11.5 1 96.06 125 VAL B CA 1
ATOM 4895 C C . VAL B 1 125 ? -10.977 -17.719 10.781 1 96.06 125 VAL B C 1
ATOM 4897 O O . VAL B 1 125 ? -11.32 -16.672 11.32 1 96.06 125 VAL B O 1
ATOM 4900 N N . SER B 1 126 ? -10.367 -17.797 9.648 1 96.81 126 SER B N 1
ATOM 4901 C CA . SER B 1 126 ? -10.172 -16.609 8.812 1 96.81 126 SER B CA 1
ATOM 4902 C C . SER B 1 126 ? -11.195 -16.547 7.691 1 96.81 126 SER B C 1
ATOM 4904 O O . SER B 1 126 ? -11.32 -17.484 6.902 1 96.81 126 SER B O 1
ATOM 4906 N N . ILE B 1 127 ? -11.922 -15.492 7.594 1 97.94 127 ILE B N 1
ATOM 4907 C CA . ILE B 1 127 ? -12.953 -15.32 6.574 1 97.94 127 ILE B CA 1
ATOM 4908 C C . ILE B 1 127 ? -12.469 -14.328 5.523 1 97.94 127 ILE B C 1
ATOM 4910 O O . ILE B 1 127 ? -12.25 -13.148 5.824 1 97.94 127 ILE B O 1
ATOM 4914 N N . SER B 1 128 ? -12.281 -14.805 4.281 1 97.69 128 SER B N 1
ATOM 4915 C CA . SER B 1 128 ? -11.93 -13.914 3.174 1 97.69 128 SER B CA 1
ATOM 4916 C C . SER B 1 128 ? -13.055 -12.93 2.875 1 97.69 128 SER B C 1
ATOM 4918 O O . SER B 1 128 ? -14.195 -13.336 2.645 1 97.69 128 SER B O 1
ATOM 4920 N N . SER B 1 129 ? -12.695 -11.609 2.834 1 97.44 129 SER B N 1
ATOM 4921 C CA . SER B 1 129 ? -13.766 -10.625 2.787 1 97.44 129 SER B CA 1
ATOM 4922 C C . SER B 1 129 ? -13.359 -9.398 1.968 1 97.44 129 SER B C 1
ATOM 4924 O O . SER B 1 129 ? -12.18 -9.219 1.66 1 97.44 129 SER B O 1
ATOM 4926 N N . VAL B 1 130 ? -14.297 -8.672 1.518 1 96.12 130 VAL B N 1
ATOM 4927 C CA . VAL B 1 130 ? -14.18 -7.332 0.959 1 96.12 130 VAL B CA 1
ATOM 4928 C C . VAL B 1 130 ? -15.062 -6.367 1.751 1 96.12 130 VAL B C 1
ATOM 4930 O O . VAL B 1 130 ? -16.219 -6.668 2.037 1 96.12 130 VAL B O 1
ATOM 4933 N N . VAL B 1 131 ? -14.531 -5.227 2.104 1 95.12 131 VAL B N 1
ATOM 4934 C CA . VAL B 1 131 ? -15.234 -4.281 2.959 1 95.12 131 VAL B CA 1
ATOM 4935 C C . VAL B 1 131 ? -15.461 -2.971 2.209 1 95.12 131 VAL B C 1
ATOM 4937 O O . VAL B 1 131 ? -14.555 -2.475 1.532 1 95.12 131 VAL B O 1
ATOM 4940 N N . ASP B 1 132 ? -16.672 -2.455 2.316 1 92.69 132 ASP B N 1
ATOM 4941 C CA . ASP B 1 132 ? -17 -1.122 1.819 1 92.69 132 ASP B CA 1
ATOM 4942 C C . ASP B 1 132 ? -16.516 -0.043 2.783 1 92.69 132 ASP B C 1
ATOM 4944 O O . ASP B 1 132 ? -17.062 0.116 3.875 1 92.69 132 ASP B O 1
ATOM 4948 N N . MET B 1 133 ? -15.578 0.707 2.352 1 90 133 MET B N 1
ATOM 4949 C CA . MET B 1 133 ? -14.961 1.692 3.236 1 90 133 MET B CA 1
ATOM 4950 C C . MET B 1 133 ? -15.891 2.879 3.461 1 90 133 MET B C 1
ATOM 4952 O O . MET B 1 133 ? -15.656 3.701 4.348 1 90 133 MET B O 1
ATOM 4956 N N . ASP B 1 134 ? -16.938 2.926 2.688 1 87.19 134 ASP B N 1
ATOM 4957 C CA . ASP B 1 134 ? -17.969 3.943 2.893 1 87.19 134 ASP B CA 1
ATOM 4958 C C . ASP B 1 134 ? -18.953 3.51 3.969 1 87.19 134 ASP B C 1
ATOM 4960 O O . ASP B 1 134 ? -19.75 4.32 4.449 1 87.19 134 ASP B O 1
ATOM 4964 N N . SER B 1 135 ? -18.891 2.23 4.355 1 89.81 135 SER B N 1
ATOM 4965 C CA . SER B 1 135 ? -19.875 1.694 5.281 1 89.81 135 SER B CA 1
ATOM 4966 C C . SER B 1 135 ? -19.609 2.15 6.711 1 89.81 135 SER B C 1
ATOM 4968 O O . SER B 1 135 ? -18.469 2.488 7.055 1 89.81 135 SER B O 1
ATOM 4970 N N . PRO B 1 136 ? -20.672 2.217 7.5 1 86.25 136 PRO B N 1
ATOM 4971 C CA . PRO B 1 136 ? -20.453 2.537 8.914 1 86.25 136 PRO B CA 1
ATOM 4972 C C . PRO B 1 136 ? -19.594 1.502 9.633 1 86.25 136 PRO B C 1
ATOM 4974 O O . PRO B 1 136 ? -19.562 0.334 9.234 1 86.25 136 PRO B O 1
ATOM 4977 N N . VAL B 1 137 ? -18.922 2.023 10.617 1 84.31 137 VAL B N 1
ATOM 4978 C CA . VAL B 1 137 ? -18.141 1.105 11.445 1 84.31 137 VAL B CA 1
ATOM 4979 C C . VAL B 1 137 ? -19.078 0.259 12.305 1 84.31 137 VAL B C 1
ATOM 4981 O O . VAL B 1 137 ? -19.969 0.791 12.969 1 84.31 137 VAL B O 1
ATOM 4984 N N . ARG B 1 138 ? -18.906 -1.051 12.266 1 87.69 138 ARG B N 1
ATOM 4985 C CA . ARG B 1 138 ? -19.734 -1.975 13.023 1 87.69 138 ARG B CA 1
ATOM 4986 C C . ARG B 1 138 ? -18.891 -3.004 13.766 1 87.69 138 ARG B C 1
ATOM 4988 O O . ARG B 1 138 ? -17.75 -3.248 13.398 1 87.69 138 ARG B O 1
ATOM 4995 N N . ASP B 1 139 ? -19.547 -3.457 14.836 1 89.81 139 ASP B N 1
ATOM 4996 C CA . ASP B 1 139 ? -18.969 -4.625 15.5 1 89.81 139 ASP B CA 1
ATOM 4997 C C . ASP B 1 139 ? -19.469 -5.918 14.852 1 89.81 139 ASP B C 1
ATOM 4999 O O . ASP B 1 139 ? -20.656 -6.059 14.57 1 89.81 139 ASP B O 1
ATOM 5003 N N . TYR B 1 140 ? -18.562 -6.773 14.609 1 95.44 140 TYR B N 1
ATOM 5004 C CA . TYR B 1 140 ? -18.922 -8.047 14 1 95.44 140 TYR B CA 1
ATOM 5005 C C . TYR B 1 140 ? -18.609 -9.211 14.938 1 95.44 140 TYR B C 1
ATOM 5007 O O . TYR B 1 140 ? -17.688 -9.117 15.758 1 95.44 140 TYR B O 1
ATOM 5015 N N . LYS B 1 141 ? -19.406 -10.234 14.836 1 96.75 141 LYS B N 1
ATOM 5016 C CA . LYS B 1 141 ? -19.203 -11.492 15.562 1 96.75 141 LYS B CA 1
ATOM 5017 C C . LYS B 1 141 ? -19.297 -12.688 14.625 1 96.75 141 LYS B C 1
ATOM 5019 O O . LYS B 1 141 ? -19.906 -12.602 13.555 1 96.75 141 LYS B O 1
ATOM 5024 N N . CYS B 1 142 ? -18.625 -13.727 15.039 1 96.88 142 CYS B N 1
ATOM 5025 C CA . CYS B 1 142 ? -18.75 -14.992 14.328 1 96.88 142 CYS B CA 1
ATOM 5026 C C . CYS B 1 142 ? -19.656 -15.961 15.078 1 96.88 142 CYS B C 1
ATOM 5028 O O . CYS B 1 142 ? -19.609 -16.031 16.312 1 96.88 142 CYS B O 1
ATOM 5030 N N . ILE B 1 143 ? -20.5 -16.625 14.398 1 96.12 143 ILE B N 1
ATOM 5031 C CA . ILE B 1 143 ? -21.266 -17.766 14.875 1 96.12 143 ILE B CA 1
ATOM 5032 C C . ILE B 1 143 ? -20.703 -19.047 14.273 1 96.12 143 ILE B C 1
ATOM 5034 O O . ILE B 1 143 ? -20.844 -19.281 13.07 1 96.12 143 ILE B O 1
ATOM 5038 N N . LEU B 1 144 ? -20.109 -19.797 15.148 1 95.94 144 LEU B N 1
ATOM 5039 C CA . LEU B 1 144 ? -19.484 -21.031 14.688 1 95.94 144 LEU B CA 1
ATOM 5040 C C . LEU B 1 144 ? -20.281 -22.25 15.148 1 95.94 144 LEU B C 1
ATOM 5042 O O . LEU B 1 144 ? -20.812 -22.266 16.266 1 95.94 144 LEU B O 1
ATOM 5046 N N . ARG B 1 145 ? -20.328 -23.219 14.289 1 93.88 145 ARG B N 1
ATOM 5047 C CA . ARG B 1 145 ? -21.016 -24.453 14.617 1 93.88 145 ARG B CA 1
ATOM 5048 C C . ARG B 1 145 ? -20.109 -25.656 14.367 1 93.88 145 ARG B C 1
ATOM 5050 O O . ARG B 1 145 ? -19.312 -25.656 13.43 1 93.88 145 ARG B O 1
ATOM 5057 N N . ARG B 1 146 ? -20.266 -26.562 15.266 1 92.31 146 ARG B N 1
ATOM 5058 C CA . ARG B 1 146 ? -19.531 -27.812 15.133 1 92.31 146 ARG B CA 1
ATOM 5059 C C . ARG B 1 146 ? -20.375 -28.859 14.406 1 92.31 146 ARG B C 1
ATOM 5061 O O . ARG B 1 146 ? -21.594 -28.719 14.297 1 92.31 146 ARG B O 1
ATOM 5068 N N . LYS B 1 147 ? -19.547 -29.812 14.047 1 88.44 147 LYS B N 1
ATOM 5069 C CA . LYS B 1 147 ? -20.266 -30.922 13.422 1 88.44 147 LYS B CA 1
ATOM 5070 C C . LYS B 1 147 ? -21.172 -31.625 14.43 1 88.44 147 LYS B C 1
ATOM 5072 O O . LYS B 1 147 ? -20.766 -31.922 15.555 1 88.44 147 LYS B O 1
ATOM 5077 N N . GLU B 1 148 ? -22.297 -31.828 14.25 1 82.44 148 GLU B N 1
ATOM 5078 C CA . GLU B 1 148 ? -23.25 -32.625 15.023 1 82.44 148 GLU B CA 1
ATOM 5079 C C . GLU B 1 148 ? -23.562 -31.969 16.359 1 82.44 148 GLU B C 1
ATOM 5081 O O . GLU B 1 148 ? -23.875 -32.656 17.344 1 82.44 148 GLU B O 1
ATOM 5086 N N . SER B 1 149 ? -23.156 -30.828 16.531 1 80 149 SER B N 1
ATOM 5087 C CA . SER B 1 149 ? -23.531 -30.078 17.734 1 80 149 SER B CA 1
ATOM 5088 C C . SER B 1 149 ? -24.531 -28.969 17.422 1 80 149 SER B C 1
ATOM 5090 O O . SER B 1 149 ? -24.312 -28.172 16.516 1 80 149 SER B O 1
ATOM 5092 N N . PRO B 1 150 ? -25.531 -29.047 18.188 1 79.5 150 PRO B N 1
ATOM 5093 C CA . PRO B 1 150 ? -26.531 -28.016 17.953 1 79.5 150 PRO B CA 1
ATOM 5094 C C . PRO B 1 150 ? -26.141 -26.656 18.547 1 79.5 150 PRO B C 1
ATOM 5096 O O . PRO B 1 150 ? -26.703 -25.625 18.172 1 79.5 150 PRO B O 1
ATOM 5099 N N . THR B 1 151 ? -25.188 -26.656 19.375 1 87.94 151 THR B N 1
ATOM 5100 C CA . THR B 1 151 ? -24.859 -25.422 20.078 1 87.94 151 THR B CA 1
ATOM 5101 C C . THR B 1 151 ? -23.906 -24.562 19.234 1 87.94 151 THR B C 1
ATOM 5103 O O . THR B 1 151 ? -22.922 -25.078 18.703 1 87.94 151 THR B O 1
ATOM 5106 N N . ALA B 1 152 ? -24.297 -23.344 19.125 1 90.94 152 ALA B N 1
ATOM 5107 C CA . ALA B 1 152 ? -23.469 -22.375 18.391 1 90.94 152 ALA B CA 1
ATOM 5108 C C . ALA B 1 152 ? -22.453 -21.703 19.328 1 90.94 152 ALA B C 1
ATOM 5110 O O . ALA B 1 152 ? -22.734 -21.5 20.5 1 90.94 152 ALA B O 1
ATOM 5111 N N . ILE B 1 153 ? -21.297 -21.453 18.859 1 92.94 153 ILE B N 1
ATOM 5112 C CA . ILE B 1 153 ? -20.25 -20.734 19.578 1 92.94 153 ILE B CA 1
ATOM 5113 C C . ILE B 1 153 ? -20.172 -19.297 19.047 1 92.94 153 ILE B C 1
ATOM 5115 O O . ILE B 1 153 ? -20.062 -19.078 17.828 1 92.94 153 ILE B O 1
ATOM 5119 N N . TRP B 1 154 ? -20.25 -18.375 19.953 1 93.94 154 TRP B N 1
ATOM 5120 C CA . TRP B 1 154 ? -20.141 -16.953 19.578 1 93.94 154 TRP B CA 1
ATOM 5121 C C . TRP B 1 154 ? -18.781 -16.391 19.969 1 93.94 154 TRP B C 1
ATOM 5123 O O . TRP B 1 154 ? -18.281 -16.656 21.078 1 93.94 154 TRP B O 1
ATOM 5133 N N . THR B 1 155 ? -18.172 -15.742 19.062 1 94.62 155 THR B N 1
ATOM 5134 C CA . THR B 1 155 ? -16.906 -15.086 19.359 1 94.62 155 THR B CA 1
ATOM 5135 C C . THR B 1 155 ? -16.781 -13.773 18.594 1 94.62 155 THR B C 1
ATOM 5137 O O . THR B 1 155 ? -17.438 -13.586 17.562 1 94.62 155 THR B O 1
ATOM 5140 N N . LYS B 1 156 ? -16.031 -12.891 19.109 1 95.12 156 LYS B N 1
ATOM 5141 C CA . LYS B 1 156 ? -15.789 -11.602 18.453 1 95.12 156 LYS B CA 1
ATOM 5142 C C . LYS B 1 156 ? -14.992 -11.781 17.172 1 95.12 156 LYS B C 1
ATOM 5144 O O . LYS B 1 156 ? -14.062 -12.586 17.109 1 95.12 156 LYS B O 1
ATOM 5149 N N . ALA B 1 157 ? -15.398 -11.086 16.141 1 96.69 157 ALA B N 1
ATOM 5150 C CA . ALA B 1 157 ? -14.656 -11.062 14.883 1 96.69 157 ALA B CA 1
ATOM 5151 C C . ALA B 1 157 ? -13.719 -9.859 14.82 1 96.69 157 ALA B C 1
ATOM 5153 O O . ALA B 1 157 ? -14.133 -8.734 15.102 1 96.69 157 ALA B O 1
ATOM 5154 N N . THR B 1 158 ? -12.508 -10.078 14.477 1 93.75 158 THR B N 1
ATOM 5155 C CA . THR B 1 158 ? -11.539 -9 14.328 1 93.75 158 THR B CA 1
ATOM 5156 C C . THR B 1 158 ? -11.266 -8.719 12.852 1 93.75 158 THR B C 1
ATOM 5158 O O . THR B 1 158 ? -10.922 -9.633 12.094 1 93.75 158 THR B O 1
ATOM 5161 N N . LEU B 1 159 ? -11.422 -7.465 12.492 1 93.44 159 LEU B N 1
ATOM 5162 C CA . LEU B 1 159 ? -11.234 -7.051 11.102 1 93.44 159 LEU B CA 1
ATOM 5163 C C . LEU B 1 159 ? -9.773 -6.707 10.836 1 93.44 159 LEU B C 1
ATOM 5165 O O . LEU B 1 159 ? -9.156 -5.953 11.594 1 93.44 159 LEU B O 1
ATOM 5169 N N . GLN B 1 160 ? -9.234 -7.289 9.828 1 91.12 160 GLN B N 1
ATOM 5170 C CA . GLN B 1 160 ? -7.926 -6.922 9.289 1 91.12 160 GLN B CA 1
ATOM 5171 C C . GLN B 1 160 ? -8.047 -6.426 7.855 1 91.12 160 GLN B C 1
ATOM 5173 O O . GLN B 1 160 ? -8.352 -7.199 6.945 1 91.12 160 GLN B O 1
ATOM 5178 N N . LEU B 1 161 ? -7.793 -5.16 7.648 1 90.56 161 LEU B N 1
ATOM 5179 C CA . LEU B 1 161 ? -7.754 -4.621 6.297 1 90.56 161 LEU B CA 1
ATOM 5180 C C . LEU B 1 161 ? -6.414 -4.914 5.633 1 90.56 161 LEU B C 1
ATOM 5182 O O . LEU B 1 161 ? -5.363 -4.789 6.266 1 90.56 161 LEU B O 1
ATOM 5186 N N . TYR B 1 162 ? -6.48 -5.387 4.383 1 91.88 162 TYR B N 1
ATOM 5187 C CA . TYR B 1 162 ? -5.242 -5.602 3.641 1 91.88 162 TYR B CA 1
ATOM 5188 C C . TYR B 1 162 ? -4.766 -4.312 2.988 1 91.88 162 TYR B C 1
ATOM 5190 O O . TYR B 1 162 ? -5.574 -3.488 2.557 1 91.88 162 TYR B O 1
ATOM 5198 N N . PRO B 1 163 ? -3.449 -4.285 2.967 1 84.31 163 PRO B N 1
ATOM 5199 C CA . PRO B 1 163 ? -2.924 -3.115 2.264 1 84.31 163 PRO B CA 1
ATOM 5200 C C . PRO B 1 163 ? -3.178 -3.166 0.759 1 84.31 163 PRO B C 1
ATOM 5202 O O . PRO B 1 163 ? -3.775 -4.125 0.263 1 84.31 163 PRO B O 1
ATOM 5205 N N . GLU B 1 164 ? -2.945 -2.107 0.004 1 85.31 164 GLU B N 1
ATOM 5206 C CA . GLU B 1 164 ? -2.926 -2.029 -1.454 1 85.31 164 GLU B CA 1
ATOM 5207 C C . GLU B 1 164 ? -4.332 -1.826 -2.014 1 85.31 164 GLU B C 1
ATOM 5209 O O . GLU B 1 164 ? -4.703 -2.441 -3.016 1 85.31 164 GLU B O 1
ATOM 5214 N N . SER B 1 165 ? -5.145 -1.144 -1.291 1 84.12 165 SER B N 1
ATOM 5215 C CA . SER B 1 165 ? -6.469 -0.826 -1.817 1 84.12 165 SER B CA 1
ATOM 5216 C C . SER B 1 165 ? -6.383 0.197 -2.945 1 84.12 165 SER B C 1
ATOM 5218 O O . SER B 1 165 ? -7.332 0.36 -3.715 1 84.12 165 SER B O 1
ATOM 5220 N N . HIS B 1 166 ? -5.273 0.971 -2.996 1 77.25 166 HIS B N 1
ATOM 5221 C CA . HIS B 1 166 ? -5.043 2.004 -4 1 77.25 166 HIS B CA 1
ATOM 5222 C C . HIS B 1 166 ? -6.105 3.096 -3.922 1 77.25 166 HIS B C 1
ATOM 5224 O O . HIS B 1 166 ? -6.523 3.639 -4.949 1 77.25 166 HIS B O 1
ATOM 5230 N N . GLY B 1 167 ? -6.672 3.217 -2.717 1 75.94 167 GLY B N 1
ATOM 5231 C CA . GLY B 1 167 ? -7.629 4.289 -2.496 1 75.94 167 GLY B CA 1
ATOM 5232 C C . GLY B 1 167 ? -9.016 3.971 -3.021 1 75.94 167 GLY B C 1
ATOM 5233 O O . GLY B 1 167 ? -9.867 4.855 -3.115 1 75.94 167 GLY B O 1
ATOM 5234 N N . ARG B 1 168 ? -9.266 2.73 -3.354 1 84.56 168 ARG B N 1
ATOM 5235 C CA . ARG B 1 168 ? -10.57 2.326 -3.861 1 84.56 168 ARG B CA 1
ATOM 5236 C C . ARG B 1 168 ? -11.586 2.195 -2.729 1 84.56 168 ARG B C 1
ATOM 5238 O O . ARG B 1 168 ? -11.203 2.053 -1.563 1 84.56 168 ARG B O 1
ATOM 5245 N N . ARG B 1 169 ? -12.836 2.289 -3.096 1 84.88 169 ARG B N 1
ATOM 5246 C CA . ARG B 1 169 ? -13.922 2.234 -2.123 1 84.88 169 ARG B CA 1
ATOM 5247 C C . ARG B 1 169 ? -13.945 0.893 -1.398 1 84.88 169 ARG B C 1
ATOM 5249 O O . ARG B 1 169 ? -14.148 0.84 -0.184 1 84.88 169 ARG B O 1
ATOM 5256 N N . PHE B 1 170 ? -13.82 -0.13 -2.24 1 91.81 170 PHE B N 1
ATOM 5257 C CA . PHE B 1 170 ? -13.836 -1.459 -1.641 1 91.81 170 PHE B CA 1
ATOM 5258 C C . PHE B 1 170 ? -12.422 -1.968 -1.402 1 91.81 170 PHE B C 1
ATOM 5260 O O . PHE B 1 170 ? -11.539 -1.771 -2.238 1 91.81 170 PHE B O 1
ATOM 5267 N N . THR B 1 171 ? -12.234 -2.576 -0.187 1 92.19 171 THR B N 1
ATOM 5268 C CA . THR B 1 171 ? -10.906 -3.006 0.234 1 92.19 171 THR B CA 1
ATOM 5269 C C . THR B 1 171 ? -10.914 -4.48 0.624 1 92.19 171 THR B C 1
ATOM 5271 O O . THR B 1 171 ? -11.852 -4.953 1.272 1 92.19 171 THR B O 1
ATOM 5274 N N . ALA B 1 172 ? -9.844 -5.191 0.108 1 95.38 172 ALA B N 1
ATOM 5275 C CA . ALA B 1 172 ? -9.648 -6.574 0.541 1 95.38 172 ALA B CA 1
ATOM 5276 C C . ALA B 1 172 ? -9.391 -6.648 2.043 1 95.38 172 ALA B C 1
ATOM 5278 O O . ALA B 1 172 ? -8.711 -5.785 2.605 1 95.38 172 ALA B O 1
ATOM 5279 N N . ALA B 1 173 ? -9.938 -7.703 2.691 1 96.25 173 ALA B N 1
ATOM 5280 C CA . ALA B 1 173 ? -9.812 -7.852 4.141 1 96.25 173 ALA B CA 1
ATOM 5281 C C . ALA B 1 173 ? -10.016 -9.305 4.562 1 96.25 173 ALA B C 1
ATOM 5283 O O . ALA B 1 173 ? -10.281 -10.172 3.723 1 96.25 173 ALA B O 1
ATOM 5284 N N . ALA B 1 174 ? -9.797 -9.516 5.828 1 97.44 174 ALA B N 1
ATOM 5285 C CA . ALA B 1 174 ? -10.148 -10.766 6.488 1 97.44 174 ALA B CA 1
ATOM 5286 C C . ALA B 1 174 ? -10.742 -10.516 7.871 1 97.44 174 ALA B C 1
ATOM 5288 O O . ALA B 1 174 ? -10.32 -9.594 8.57 1 97.44 174 ALA B O 1
ATOM 5289 N N . PHE B 1 175 ? -11.789 -11.242 8.18 1 97.25 175 PHE B N 1
ATOM 5290 C CA . PHE B 1 175 ? -12.258 -11.328 9.562 1 97.25 175 PHE B CA 1
ATOM 5291 C C . PHE B 1 175 ? -11.703 -12.578 10.242 1 97.25 175 PHE B C 1
ATOM 5293 O O . PHE B 1 175 ? -11.758 -13.672 9.672 1 97.25 175 PHE B O 1
ATOM 5300 N N . SER B 1 176 ? -11.148 -12.406 11.391 1 96.38 176 SER B N 1
ATOM 5301 C CA . SER B 1 176 ? -10.594 -13.523 12.148 1 96.38 176 SER B CA 1
ATOM 5302 C C . SER B 1 176 ? -11.414 -13.789 13.414 1 96.38 176 SER B C 1
ATOM 5304 O O . SER B 1 176 ? -11.734 -12.859 14.156 1 96.38 176 SER B O 1
ATOM 5306 N N . CYS B 1 177 ? -11.734 -15.023 13.609 1 95.88 177 CYS B N 1
ATOM 5307 C CA . CYS B 1 177 ? -12.484 -15.492 14.773 1 95.88 177 CYS B CA 1
ATOM 5308 C C . CYS B 1 177 ? -11.719 -16.594 15.5 1 95.88 177 CYS B C 1
ATOM 5310 O O . CYS B 1 177 ? -11.586 -17.703 14.984 1 95.88 177 CYS B O 1
ATOM 5312 N N . MET B 1 178 ? -11.367 -16.25 16.703 1 93.5 178 MET B N 1
ATOM 5313 C CA . MET B 1 178 ? -10.586 -17.219 17.484 1 93.5 178 MET B CA 1
ATOM 5314 C C . MET B 1 178 ? -11.492 -18.047 18.391 1 93.5 178 MET B C 1
ATOM 5316 O O . MET B 1 178 ? -12.375 -17.5 19.047 1 93.5 178 MET B O 1
ATOM 5320 N N . VAL B 1 179 ? -11.289 -19.297 18.297 1 91.69 179 VAL B N 1
ATOM 5321 C CA . VAL B 1 179 ? -12.031 -20.219 19.156 1 91.69 179 VAL B CA 1
ATOM 5322 C C . VAL B 1 179 ? -11.062 -21.109 19.922 1 91.69 179 VAL B C 1
ATOM 5324 O O . VAL B 1 179 ? -10.078 -21.609 19.359 1 91.69 179 VAL B O 1
ATOM 5327 N N . LYS B 1 180 ? -11.398 -21.25 21.172 1 88.12 180 LYS B N 1
ATOM 5328 C CA . LYS B 1 180 ? -10.523 -22.078 22.016 1 88.12 180 LYS B CA 1
ATOM 5329 C C . LYS B 1 180 ? -11.125 -23.453 22.25 1 88.12 180 LYS B C 1
ATOM 5331 O O . LYS B 1 180 ? -12.336 -23.578 22.438 1 88.12 180 LYS B O 1
ATOM 5336 N N . ASP B 1 181 ? -10.281 -24.438 22.266 1 81 181 ASP B N 1
ATOM 5337 C CA . ASP B 1 181 ? -10.562 -25.797 22.719 1 81 181 ASP B CA 1
ATOM 5338 C C . ASP B 1 181 ? -11.742 -26.391 21.953 1 81 181 ASP B C 1
ATOM 5340 O O . ASP B 1 181 ? -12.664 -26.953 22.562 1 81 181 ASP B O 1
ATOM 5344 N N . VAL B 1 182 ? -11.852 -26.125 20.734 1 77.44 182 VAL B N 1
ATOM 5345 C CA . VAL B 1 182 ? -12.938 -26.672 19.938 1 77.44 182 VAL B CA 1
ATOM 5346 C C . VAL B 1 182 ? -12.367 -27.531 18.812 1 77.44 182 VAL B C 1
ATOM 5348 O O . VAL B 1 182 ? -11.406 -27.141 18.156 1 77.44 182 VAL B O 1
ATOM 5351 N N . ILE B 1 183 ? -13.016 -28.656 18.875 1 77.81 183 ILE B N 1
ATOM 5352 C CA . ILE B 1 183 ? -12.641 -29.562 17.812 1 77.81 183 ILE B CA 1
ATOM 5353 C C . ILE B 1 183 ? -13.797 -29.719 16.828 1 77.81 183 ILE B C 1
ATOM 5355 O O . ILE B 1 183 ? -14.953 -29.469 17.172 1 77.81 183 ILE B O 1
ATOM 5359 N N . ASP B 1 184 ? -13.68 -29.922 15.516 1 86.88 184 ASP B N 1
ATOM 5360 C CA . ASP B 1 184 ? -14.641 -30.344 14.5 1 86.88 184 ASP B CA 1
ATOM 5361 C C . ASP B 1 184 ? -15.516 -29.172 14.055 1 86.88 184 ASP B C 1
ATOM 5363 O O . ASP B 1 184 ? -16.734 -29.312 13.914 1 86.88 184 ASP B O 1
ATOM 5367 N N . LEU B 1 185 ? -14.945 -28 13.992 1 92.31 185 LEU B N 1
ATOM 5368 C CA . LEU B 1 185 ? -15.672 -26.859 13.445 1 92.31 185 LEU B CA 1
ATOM 5369 C C . LEU B 1 185 ? -16.141 -27.156 12.023 1 92.31 185 LEU B C 1
ATOM 5371 O O . LEU B 1 185 ? -15.406 -27.75 11.234 1 92.31 185 LEU B O 1
ATOM 5375 N N . ASP B 1 186 ? -17.391 -26.734 11.727 1 93.88 186 ASP B N 1
ATOM 5376 C CA . ASP B 1 186 ? -18 -27.078 10.445 1 93.88 186 ASP B CA 1
ATOM 5377 C C . ASP B 1 186 ? -18.344 -25.812 9.648 1 93.88 186 ASP B C 1
ATOM 5379 O O . ASP B 1 186 ? -17.953 -25.688 8.484 1 93.88 186 ASP B O 1
ATOM 5383 N N . THR B 1 187 ? -19.031 -24.922 10.281 1 95.31 187 THR B N 1
ATOM 5384 C CA . THR B 1 187 ? -19.469 -23.734 9.562 1 95.31 187 THR B CA 1
ATOM 5385 C C . THR B 1 187 ? -19.234 -22.484 10.398 1 95.31 187 THR B C 1
ATOM 5387 O O . THR B 1 187 ? -19.031 -22.562 11.609 1 95.31 187 THR B O 1
ATOM 5390 N N . VAL B 1 188 ? -19.203 -21.375 9.711 1 96.69 188 VAL B N 1
ATOM 5391 C CA . VAL B 1 188 ? -19.062 -20.078 10.367 1 96.69 188 VAL B CA 1
ATOM 5392 C C . VAL B 1 188 ? -19.953 -19.047 9.672 1 96.69 188 VAL B C 1
ATOM 5394 O O . VAL B 1 188 ? -20.156 -19.125 8.461 1 96.69 188 VAL B O 1
ATOM 5397 N N . SER B 1 189 ? -20.484 -18.203 10.469 1 96.75 189 SER B N 1
ATOM 5398 C CA . SER B 1 189 ? -21.234 -17.031 9.969 1 96.75 189 SER B CA 1
ATOM 5399 C C . SER B 1 189 ? -20.719 -15.742 10.602 1 96.75 189 SER B C 1
ATOM 5401 O O . SER B 1 189 ? -20.328 -15.727 11.773 1 96.75 189 SER B O 1
ATOM 5403 N N . LEU B 1 190 ? -20.609 -14.75 9.773 1 97.19 190 LEU B N 1
ATOM 5404 C CA . LEU B 1 190 ? -20.312 -13.406 10.242 1 97.19 190 LEU B CA 1
ATOM 5405 C C . LEU B 1 190 ? -21.578 -12.578 10.398 1 97.19 190 LEU B C 1
ATOM 5407 O O . LEU B 1 190 ? -22.406 -12.523 9.492 1 97.19 190 LEU B O 1
ATOM 5411 N N . VAL B 1 191 ? -21.75 -11.984 11.586 1 96.19 191 VAL B N 1
ATOM 5412 C CA . VAL B 1 191 ? -22.953 -11.195 11.82 1 96.19 191 VAL B CA 1
ATOM 5413 C C . VAL B 1 191 ? -22.578 -9.828 12.391 1 96.19 191 VAL B C 1
ATOM 5415 O O . VAL B 1 191 ? -21.562 -9.688 13.062 1 96.19 191 VAL B O 1
ATOM 5418 N N . ALA B 1 192 ? -23.391 -8.883 12.016 1 92.94 192 ALA B N 1
ATOM 5419 C CA . ALA B 1 192 ? -23.203 -7.531 12.531 1 92.94 192 ALA B CA 1
ATOM 5420 C C . ALA B 1 192 ? -24.188 -7.242 13.672 1 92.94 192 ALA B C 1
ATOM 5422 O O . ALA B 1 192 ? -25.328 -7.695 13.641 1 92.94 192 ALA B O 1
ATOM 5423 N N . ASP B 1 193 ? -23.797 -6.41 14.648 1 84.06 193 ASP B N 1
ATOM 5424 C CA . ASP B 1 193 ? -24.625 -5.828 15.688 1 84.06 193 ASP B CA 1
ATOM 5425 C C . ASP B 1 193 ? -25.391 -6.906 16.453 1 84.06 193 ASP B C 1
ATOM 5427 O O . ASP B 1 193 ? -26.578 -6.77 16.719 1 84.06 193 ASP B O 1
ATOM 5431 N N . ASN B 1 194 ? -24.844 -8.07 16.672 1 77.69 194 ASN B N 1
ATOM 5432 C CA . ASN B 1 194 ? -25.344 -9.164 17.484 1 77.69 194 ASN B CA 1
ATOM 5433 C C . ASN B 1 194 ? -26.625 -9.758 16.906 1 77.69 194 ASN B C 1
ATOM 5435 O O . ASN B 1 194 ? -27.484 -10.227 17.656 1 77.69 194 ASN B O 1
ATOM 5439 N N . LYS B 1 195 ? -26.781 -9.656 15.656 1 79.88 195 LYS B N 1
ATOM 5440 C CA . LYS B 1 195 ? -27.922 -10.297 15.031 1 79.88 195 LYS B CA 1
ATOM 5441 C C . LYS B 1 195 ? -27.828 -11.812 15.109 1 79.88 195 LYS B C 1
ATOM 5443 O O . LYS B 1 195 ? -26.766 -12.383 14.805 1 79.88 195 LYS B O 1
ATOM 5448 N N . GLU B 1 196 ? -28.844 -12.43 15.477 1 78.56 196 GLU B N 1
ATOM 5449 C CA . GLU B 1 196 ? -28.797 -13.867 15.75 1 78.56 196 GLU B CA 1
ATOM 5450 C C . GLU B 1 196 ? -29.016 -14.68 14.484 1 78.56 196 GLU B C 1
ATOM 5452 O O . GLU B 1 196 ? -28.547 -15.828 14.391 1 78.56 196 GLU B O 1
ATOM 5457 N N . ASN B 1 197 ? -29.703 -14.109 13.469 1 86.69 197 ASN B N 1
ATOM 5458 C CA . ASN B 1 197 ? -29.953 -14.875 12.258 1 86.69 197 ASN B CA 1
ATOM 5459 C C . ASN B 1 197 ? -29.016 -14.484 11.125 1 86.69 197 ASN B C 1
ATOM 5461 O O . ASN B 1 197 ? -29.234 -13.477 10.445 1 86.69 197 ASN B O 1
ATOM 5465 N N . PRO B 1 198 ? -28.047 -15.352 10.953 1 92 198 PRO B N 1
ATOM 5466 C CA . PRO B 1 198 ? -27.078 -14.992 9.906 1 92 198 PRO B CA 1
ATOM 5467 C C . PRO B 1 198 ? -27.656 -15.141 8.5 1 92 198 PRO B C 1
ATOM 5469 O O . PRO B 1 198 ? -28.438 -16.062 8.242 1 92 198 PRO B O 1
ATOM 5472 N N . ALA B 1 199 ? -27.328 -14.273 7.621 1 91.19 199 ALA B N 1
ATOM 5473 C CA . ALA B 1 199 ? -27.75 -14.32 6.227 1 91.19 199 ALA B CA 1
ATOM 5474 C C . ALA B 1 199 ? -26.906 -15.297 5.422 1 91.19 199 ALA B C 1
ATOM 5476 O O . ALA B 1 199 ? -27.344 -15.82 4.398 1 91.19 199 ALA B O 1
ATOM 5477 N N . VAL B 1 200 ? -25.703 -15.5 5.832 1 93.81 200 VAL B N 1
ATOM 5478 C CA . VAL B 1 200 ? -24.75 -16.312 5.086 1 93.81 200 VAL B CA 1
ATOM 5479 C C . VAL B 1 200 ? -24.078 -17.312 6.023 1 93.81 200 VAL B C 1
ATOM 5481 O O . VAL B 1 200 ? -23.688 -16.969 7.137 1 93.81 200 VAL B O 1
ATOM 5484 N N . VAL B 1 201 ? -24 -18.547 5.625 1 94.44 201 VAL B N 1
ATOM 5485 C CA . VAL B 1 201 ? -23.266 -19.594 6.32 1 94.44 201 VAL B CA 1
ATOM 5486 C C . VAL B 1 201 ? -22.156 -20.141 5.41 1 94.44 201 VAL B C 1
ATOM 5488 O O . VAL B 1 201 ? -22.422 -20.562 4.281 1 94.44 201 VAL B O 1
ATOM 5491 N N . LEU B 1 202 ? -20.938 -20.047 5.855 1 96.25 202 LEU B N 1
ATOM 5492 C CA . LEU B 1 202 ? -19.797 -20.531 5.09 1 96.25 202 LEU B CA 1
ATOM 5493 C C . LEU B 1 202 ? -19.266 -21.828 5.691 1 96.25 202 LEU B C 1
ATOM 5495 O O . LEU B 1 202 ? -19.141 -21.953 6.914 1 96.25 202 LEU B O 1
ATOM 5499 N N . PRO B 1 203 ? -19.031 -22.812 4.859 1 95.31 203 PRO B N 1
ATOM 5500 C CA . PRO B 1 203 ? -18.281 -23.953 5.375 1 95.31 203 PRO B CA 1
ATOM 5501 C C . PRO B 1 203 ? -16.844 -23.594 5.742 1 95.31 203 PRO B C 1
ATOM 5503 O O . PRO B 1 203 ? -16.219 -22.781 5.051 1 95.31 203 PRO B O 1
ATOM 5506 N N . ILE B 1 204 ? -16.328 -24.078 6.812 1 95 204 ILE B N 1
ATOM 5507 C CA . ILE B 1 204 ? -14.93 -23.859 7.195 1 95 204 ILE B CA 1
ATOM 5508 C C . ILE B 1 204 ? -14.039 -24.891 6.516 1 95 204 ILE B C 1
ATOM 5510 O O . ILE B 1 204 ? -14.219 -26.094 6.703 1 95 204 ILE B O 1
ATOM 5514 N N . MET B 1 205 ? -13.094 -24.422 5.734 1 93.31 205 MET B N 1
ATOM 5515 C CA . MET B 1 205 ? -12.164 -25.312 5.047 1 93.31 205 MET B CA 1
ATOM 5516 C C . MET B 1 205 ? -10.906 -25.531 5.879 1 93.31 205 MET B C 1
ATOM 5518 O O . MET B 1 205 ? -10.32 -24.578 6.383 1 93.31 205 MET B O 1
ATOM 5522 N N . PHE B 1 206 ? -10.547 -26.703 6.027 1 88.25 206 PHE B N 1
ATOM 5523 C CA . PHE B 1 206 ? -9.305 -27.078 6.691 1 88.25 206 PHE B CA 1
ATOM 5524 C C . PHE B 1 206 ? -8.32 -27.672 5.691 1 88.25 206 PHE B C 1
ATOM 5526 O O . PHE B 1 206 ? -8.703 -28.078 4.598 1 88.25 206 PHE B O 1
ATOM 5533 N N . PRO B 1 207 ? -7.043 -27.578 6.098 1 77.44 207 PRO B N 1
ATOM 5534 C CA . PRO B 1 207 ? -6.047 -28.062 5.141 1 77.44 207 PRO B CA 1
ATOM 5535 C C . PRO B 1 207 ? -6.32 -29.484 4.676 1 77.44 207 PRO B C 1
ATOM 5537 O O . PRO B 1 207 ? -6.75 -30.328 5.473 1 77.44 207 PRO B O 1
ATOM 5540 N N . SER B 1 208 ? -6.195 -29.609 3.348 1 70.75 208 SER B N 1
ATOM 5541 C CA . SER B 1 208 ? -6.379 -30.906 2.709 1 70.75 208 SER B CA 1
ATOM 5542 C C . SER B 1 208 ? -5.215 -31.844 3.01 1 70.75 208 SER B C 1
ATOM 5544 O O . SER B 1 208 ? -4.156 -31.406 3.465 1 70.75 208 SER B O 1
ATOM 5546 N N . GLU B 1 209 ? -5.5 -33.031 2.855 1 72.56 209 GLU B N 1
ATOM 5547 C CA . GLU B 1 209 ? -4.48 -34.062 3.033 1 72.56 209 GLU B CA 1
ATOM 5548 C C . GLU B 1 209 ? -3.523 -34.094 1.846 1 72.56 209 GLU B C 1
ATOM 5550 O O . GLU B 1 209 ? -2.514 -34.812 1.88 1 72.56 209 GLU B O 1
ATOM 5555 N N . ALA B 1 210 ? -3.803 -33.188 0.876 1 71.56 210 ALA B N 1
ATOM 5556 C CA . ALA B 1 210 ? -2.908 -33.156 -0.277 1 71.56 210 ALA B CA 1
ATOM 5557 C C . ALA B 1 210 ? -1.486 -32.812 0.138 1 71.56 210 ALA B C 1
ATOM 5559 O O . ALA B 1 210 ? -1.289 -31.984 1.036 1 71.56 210 ALA B O 1
ATOM 5560 N N . LYS B 1 211 ? -0.632 -33.562 -0.363 1 87.19 211 LYS B N 1
ATOM 5561 C CA . LYS B 1 211 ? 0.772 -33.25 -0.095 1 87.19 211 LYS B CA 1
ATOM 5562 C C . LYS B 1 211 ? 1.499 -32.844 -1.371 1 87.19 211 LYS B C 1
ATOM 5564 O O . LYS B 1 211 ? 2.08 -33.688 -2.062 1 87.19 211 LYS B O 1
ATOM 5569 N N . ARG B 1 212 ? 1.3 -31.656 -1.773 1 95.12 212 ARG B N 1
ATOM 5570 C CA . ARG B 1 212 ? 1.97 -31.078 -2.932 1 95.12 212 ARG B CA 1
ATOM 5571 C C . ARG B 1 212 ? 3.24 -30.344 -2.516 1 95.12 212 ARG B C 1
ATOM 5573 O O . ARG B 1 212 ? 3.377 -29.938 -1.363 1 95.12 212 ARG B O 1
ATOM 5580 N N . THR B 1 213 ? 4.109 -30.359 -3.502 1 97.56 213 THR B N 1
ATOM 5581 C CA . THR B 1 213 ? 5.309 -29.578 -3.229 1 97.56 213 THR B CA 1
ATOM 5582 C C . THR B 1 213 ? 5.125 -28.141 -3.672 1 97.56 213 THR B C 1
ATOM 5584 O O . THR B 1 213 ? 5.328 -27.203 -2.883 1 97.56 213 THR B O 1
ATOM 5587 N N . PHE B 1 214 ? 4.762 -27.984 -4.953 1 98.62 214 PHE B N 1
ATOM 5588 C CA . PHE B 1 214 ? 4.574 -26.641 -5.473 1 98.62 214 PHE B CA 1
ATOM 5589 C C . PHE B 1 214 ? 3.164 -26.453 -6.02 1 98.62 214 PHE B C 1
ATOM 5591 O O . PHE B 1 214 ? 2.73 -27.219 -6.895 1 98.62 214 PHE B O 1
ATOM 5598 N N . THR B 1 215 ? 2.457 -25.516 -5.523 1 98.38 215 THR B N 1
ATOM 5599 C CA . THR B 1 215 ? 1.188 -25.062 -6.082 1 98.38 215 THR B CA 1
ATOM 5600 C C . THR B 1 215 ? 1.319 -23.641 -6.629 1 98.38 215 THR B C 1
ATOM 5602 O O . THR B 1 215 ? 1.954 -22.781 -6.008 1 98.38 215 THR B O 1
ATOM 5605 N N . VAL B 1 216 ? 0.779 -23.438 -7.801 1 98.75 216 VAL B N 1
ATOM 5606 C CA . VAL B 1 216 ? 0.847 -22.109 -8.414 1 98.75 216 VAL B CA 1
ATOM 5607 C C . VAL B 1 216 ? -0.524 -21.438 -8.359 1 98.75 216 VAL B C 1
ATOM 5609 O O . VAL B 1 216 ? -1.53 -22.031 -8.75 1 98.75 216 VAL B O 1
ATOM 5612 N N . CYS B 1 217 ? -0.558 -20.234 -7.805 1 98.5 217 CYS B N 1
ATOM 5613 C CA . CYS B 1 217 ? -1.766 -19.406 -7.754 1 98.5 217 CYS B CA 1
ATOM 5614 C C . CYS B 1 217 ? -1.708 -18.297 -8.789 1 98.5 217 CYS B C 1
ATOM 5616 O O . CYS B 1 217 ? -0.778 -17.484 -8.781 1 98.5 217 CYS B O 1
ATOM 5618 N N . VAL B 1 218 ? -2.686 -18.266 -9.617 1 98.06 218 VAL B N 1
ATOM 5619 C CA . VAL B 1 218 ? -2.729 -17.297 -10.711 1 98.06 218 VAL B CA 1
ATOM 5620 C C . VAL B 1 218 ? -3.838 -16.281 -10.453 1 98.06 218 VAL B C 1
ATOM 5622 O O . VAL B 1 218 ? -4.957 -16.656 -10.094 1 98.06 218 VAL B O 1
ATOM 5625 N N . PRO B 1 219 ? -3.496 -14.977 -10.609 1 96.19 219 PRO B N 1
ATOM 5626 C CA . PRO B 1 219 ? -4.52 -13.953 -10.383 1 96.19 219 PRO B CA 1
ATOM 5627 C C . PRO B 1 219 ? -5.766 -14.164 -11.234 1 96.19 219 PRO B C 1
ATOM 5629 O O . PRO B 1 219 ? -5.734 -14.93 -12.203 1 96.19 219 PRO B O 1
ATOM 5632 N N . PRO B 1 220 ? -6.871 -13.422 -10.922 1 95.69 220 PRO B N 1
ATOM 5633 C CA . PRO B 1 220 ? -8.133 -13.672 -11.617 1 95.69 220 PRO B CA 1
ATOM 5634 C C . PRO B 1 220 ? -8.023 -13.461 -13.125 1 95.69 220 PRO B C 1
ATOM 5636 O O . PRO B 1 220 ? -7.562 -12.406 -13.578 1 95.69 220 PRO B O 1
ATOM 5639 N N . LEU B 1 221 ? -8.445 -14.531 -13.844 1 96.88 221 LEU B N 1
ATOM 5640 C CA . LEU B 1 221 ? -8.664 -14.344 -15.273 1 96.88 221 LEU B CA 1
ATOM 5641 C C . LEU B 1 221 ? -9.789 -13.344 -15.531 1 96.88 221 LEU B C 1
ATOM 5643 O O . LEU B 1 221 ? -10.867 -13.461 -14.945 1 96.88 221 LEU B O 1
ATOM 5647 N N . ASN B 1 222 ? -9.5 -12.359 -16.375 1 92.81 222 ASN B N 1
ATOM 5648 C CA . ASN B 1 222 ? -10.453 -11.266 -16.516 1 92.81 222 ASN B CA 1
ATOM 5649 C C . ASN B 1 222 ? -10.523 -10.742 -17.938 1 92.81 222 ASN B C 1
ATOM 5651 O O . ASN B 1 222 ? -9.812 -11.234 -18.812 1 92.81 222 ASN B O 1
ATOM 5655 N N . SER B 1 223 ? -11.5 -9.891 -18.203 1 90.25 223 SER B N 1
ATOM 5656 C CA . SER B 1 223 ? -11.648 -9.195 -19.484 1 90.25 223 SER B CA 1
ATOM 5657 C C . SER B 1 223 ? -11.797 -10.18 -20.641 1 90.25 223 SER B C 1
ATOM 5659 O O . SER B 1 223 ? -11.133 -10.047 -21.656 1 90.25 223 SER B O 1
ATOM 5661 N N . ARG B 1 224 ? -12.578 -11.109 -20.422 1 93.31 224 ARG B N 1
ATOM 5662 C CA . ARG B 1 224 ? -12.773 -12.148 -21.422 1 93.31 224 ARG B CA 1
ATOM 5663 C C . ARG B 1 224 ? -11.438 -12.68 -21.938 1 93.31 224 ARG B C 1
ATOM 5665 O O . ARG B 1 224 ? -11.172 -12.664 -23.141 1 93.31 224 ARG B O 1
ATOM 5672 N N . TYR B 1 225 ? -10.703 -13.031 -20.953 1 96.19 225 TYR B N 1
ATOM 5673 C CA . TYR B 1 225 ? -9.367 -13.531 -21.266 1 96.19 225 TYR B CA 1
ATOM 5674 C C . TYR B 1 225 ? -9.43 -14.625 -22.328 1 96.19 225 TYR B C 1
ATOM 5676 O O . TYR B 1 225 ? -10.203 -15.57 -22.219 1 96.19 225 TYR B O 1
ATOM 5684 N N . SER B 1 226 ? -8.508 -14.539 -23.375 1 97.88 226 SER B N 1
ATOM 5685 C CA . SER B 1 226 ? -8.672 -15.461 -24.5 1 97.88 226 SER B CA 1
ATOM 5686 C C . SER B 1 226 ? -7.32 -15.992 -24.969 1 97.88 226 SER B C 1
ATOM 5688 O O . SER B 1 226 ? -7.254 -16.781 -25.906 1 97.88 226 SER B O 1
ATOM 5690 N N . LYS B 1 227 ? -6.297 -15.633 -24.297 1 97.62 227 LYS B N 1
ATOM 5691 C CA . LYS B 1 227 ? -4.98 -16.109 -24.703 1 97.62 227 LYS B CA 1
ATOM 5692 C C . LYS B 1 227 ? -4.703 -17.5 -24.156 1 97.62 227 LYS B C 1
ATOM 5694 O O . LYS B 1 227 ? -3.834 -17.688 -23.297 1 97.62 227 LYS B O 1
ATOM 5699 N N . ALA B 1 228 ? -5.211 -18.422 -24.812 1 98.25 228 ALA B N 1
ATOM 5700 C CA . ALA B 1 228 ? -5.082 -19.812 -24.391 1 98.25 228 ALA B CA 1
ATOM 5701 C C . ALA B 1 228 ? -3.633 -20.281 -24.484 1 98.25 228 ALA B C 1
ATOM 5703 O O . ALA B 1 228 ? -3.18 -21.094 -23.688 1 98.25 228 ALA B O 1
ATOM 5704 N N . TYR B 1 229 ? -2.908 -19.797 -25.5 1 98.06 229 TYR B N 1
ATOM 5705 C CA . TYR B 1 229 ? -1.517 -20.188 -25.688 1 98.06 229 TYR B CA 1
ATOM 5706 C C . TYR B 1 229 ? -0.686 -19.875 -24.453 1 98.06 229 TYR B C 1
ATOM 5708 O O . TYR B 1 229 ? 0.199 -20.641 -24.078 1 98.06 229 TYR B O 1
ATOM 5716 N N . GLN B 1 230 ? -0.967 -18.75 -23.844 1 98 230 GLN B N 1
ATOM 5717 C CA . GLN B 1 230 ? -0.216 -18.297 -22.688 1 98 230 GLN B CA 1
ATOM 5718 C C . GLN B 1 230 ? -0.472 -19.203 -21.484 1 98 230 GLN B C 1
ATOM 5720 O O . GLN B 1 230 ? 0.443 -19.484 -20.703 1 98 230 GLN B O 1
ATOM 5725 N N . LEU B 1 231 ? -1.691 -19.609 -21.344 1 98.38 231 LEU B N 1
ATOM 5726 C CA . LEU B 1 231 ? -2.062 -20.516 -20.266 1 98.38 231 LEU B CA 1
ATOM 5727 C C . LEU B 1 231 ? -1.351 -21.859 -20.422 1 98.38 231 LEU B C 1
ATOM 5729 O O . LEU B 1 231 ? -0.791 -22.391 -19.453 1 98.38 231 LEU B O 1
ATOM 5733 N N . VAL B 1 232 ? -1.356 -22.406 -21.625 1 98.62 232 VAL B N 1
ATOM 5734 C CA . VAL B 1 232 ? -0.712 -23.688 -21.891 1 98.62 232 VAL B CA 1
ATOM 5735 C C . VAL B 1 232 ? 0.791 -23.562 -21.656 1 98.62 232 VAL B C 1
ATOM 5737 O O . VAL B 1 232 ? 1.398 -24.453 -21.047 1 98.62 232 VAL B O 1
ATOM 5740 N N . GLU B 1 233 ? 1.364 -22.516 -22.141 1 98.44 233 GLU B N 1
ATOM 5741 C CA . GLU B 1 233 ? 2.793 -22.312 -21.906 1 98.44 233 GLU B CA 1
ATOM 5742 C C . GLU B 1 233 ? 3.119 -22.266 -20.422 1 98.44 233 GLU B C 1
ATOM 5744 O O . GLU B 1 233 ? 4.059 -22.922 -19.969 1 98.44 233 GLU B O 1
ATOM 5749 N N . MET B 1 234 ? 2.354 -21.5 -19.672 1 98.31 234 MET B N 1
ATOM 5750 C CA . MET B 1 234 ? 2.602 -21.375 -18.234 1 98.31 234 MET B CA 1
ATOM 5751 C C . MET B 1 234 ? 2.547 -22.75 -17.562 1 98.31 234 MET B C 1
ATOM 5753 O O . MET B 1 234 ? 3.457 -23.109 -16.812 1 98.31 234 MET B O 1
ATOM 5757 N N . VAL B 1 235 ? 1.501 -23.5 -17.812 1 98.69 235 VAL B N 1
ATOM 5758 C CA . VAL B 1 235 ? 1.279 -24.75 -17.094 1 98.69 235 VAL B CA 1
ATOM 5759 C C . VAL B 1 235 ? 2.354 -25.766 -17.484 1 98.69 235 VAL B C 1
ATOM 5761 O O . VAL B 1 235 ? 2.957 -26.406 -16.625 1 98.69 235 VAL B O 1
ATOM 5764 N N . GLU B 1 236 ? 2.656 -25.859 -18.781 1 98.69 236 GLU B N 1
ATOM 5765 C CA . GLU B 1 236 ? 3.574 -26.891 -19.234 1 98.69 236 GLU B CA 1
ATOM 5766 C C . GLU B 1 236 ? 5.012 -26.578 -18.828 1 98.69 236 GLU B C 1
ATOM 5768 O O . GLU B 1 236 ? 5.77 -27.469 -18.453 1 98.69 236 GLU B O 1
ATOM 5773 N N . VAL B 1 237 ? 5.391 -25.328 -18.969 1 98.44 237 VAL B N 1
ATOM 5774 C CA . VAL B 1 237 ? 6.719 -24.953 -18.484 1 98.44 237 VAL B CA 1
ATOM 5775 C C . VAL B 1 237 ? 6.793 -25.125 -16.969 1 98.44 237 VAL B C 1
ATOM 5777 O O . VAL B 1 237 ? 7.781 -25.641 -16.453 1 98.44 237 VAL B O 1
ATOM 5780 N N . GLY B 1 238 ? 5.746 -24.688 -16.266 1 98.62 238 GLY B N 1
ATOM 5781 C CA . GLY B 1 238 ? 5.703 -24.828 -14.82 1 98.62 238 GLY B CA 1
ATOM 5782 C C . GLY B 1 238 ? 5.789 -26.281 -14.367 1 98.62 238 GLY B C 1
ATOM 5783 O O . GLY B 1 238 ? 6.477 -26.594 -13.391 1 98.62 238 GLY B O 1
ATOM 5784 N N . ARG B 1 239 ? 5.125 -27.125 -15 1 98.38 239 ARG B N 1
ATOM 5785 C CA . ARG B 1 239 ? 5.164 -28.547 -14.664 1 98.38 239 ARG B CA 1
ATOM 5786 C C . ARG B 1 239 ? 6.574 -29.109 -14.82 1 98.38 239 ARG B C 1
ATOM 5788 O O . ARG B 1 239 ? 7.031 -29.891 -13.984 1 98.38 239 ARG B O 1
ATOM 5795 N N . LEU B 1 240 ? 7.176 -28.719 -15.906 1 98.12 240 LEU B N 1
ATOM 5796 C CA . LEU B 1 240 ? 8.555 -29.141 -16.094 1 98.12 240 LEU B CA 1
ATOM 5797 C C . LEU B 1 240 ? 9.438 -28.641 -14.953 1 98.12 240 LEU B C 1
ATOM 5799 O O . LEU B 1 240 ? 10.359 -29.328 -14.516 1 98.12 240 LEU B O 1
ATOM 5803 N N . LEU B 1 241 ? 9.164 -27.453 -14.484 1 98.44 241 LEU B N 1
ATOM 5804 C CA . LEU B 1 241 ? 9.945 -26.828 -13.422 1 98.44 241 LEU B CA 1
ATOM 5805 C C . LEU B 1 241 ? 9.578 -27.422 -12.062 1 98.44 241 LEU B C 1
ATOM 5807 O O . LEU B 1 241 ? 10.336 -27.297 -11.102 1 98.44 241 LEU B O 1
ATOM 5811 N N . GLY B 1 242 ? 8.367 -27.984 -11.945 1 98.06 242 GLY B N 1
ATOM 5812 C CA . GLY B 1 242 ? 8.07 -28.688 -10.711 1 98.06 242 GLY B CA 1
ATOM 5813 C C . GLY B 1 242 ? 6.664 -28.438 -10.203 1 98.06 242 GLY B C 1
ATOM 5814 O O . GLY B 1 242 ? 6.277 -28.938 -9.148 1 98.06 242 GLY B O 1
ATOM 5815 N N . ALA B 1 243 ? 5.859 -27.734 -10.953 1 98.62 243 ALA B N 1
ATOM 5816 C CA . ALA B 1 243 ? 4.504 -27.438 -10.492 1 98.62 243 ALA B CA 1
ATOM 5817 C C . ALA B 1 243 ? 3.662 -28.703 -10.406 1 98.62 243 ALA B C 1
ATOM 5819 O O . ALA B 1 243 ? 3.572 -29.469 -11.367 1 98.62 243 ALA B O 1
ATOM 5820 N N . ASP B 1 244 ? 2.996 -28.859 -9.219 1 98 244 ASP B N 1
ATOM 5821 C CA . ASP B 1 244 ? 2.117 -30 -9.016 1 98 244 ASP B CA 1
ATOM 5822 C C . ASP B 1 244 ? 0.667 -29.656 -9.336 1 98 244 ASP B C 1
ATOM 5824 O O . ASP B 1 244 ? -0.111 -30.516 -9.742 1 98 244 ASP B O 1
ATOM 5828 N N . HIS B 1 245 ? 0.354 -28.453 -9.07 1 97.75 245 HIS B N 1
ATOM 5829 C CA . HIS B 1 245 ? -1.053 -28.078 -9.164 1 97.75 245 HIS B CA 1
ATOM 5830 C C . HIS B 1 245 ? -1.211 -26.578 -9.391 1 97.75 245 HIS B C 1
ATOM 5832 O O . HIS B 1 245 ? -0.378 -25.797 -8.945 1 97.75 245 HIS B O 1
ATOM 5838 N N . TYR B 1 246 ? -2.252 -26.219 -10.102 1 98.5 246 TYR B N 1
ATOM 5839 C CA . TYR B 1 246 ? -2.561 -24.812 -10.367 1 98.5 246 TYR B CA 1
ATOM 5840 C C . TYR B 1 246 ? -3.934 -24.438 -9.82 1 98.5 246 TYR B C 1
ATOM 5842 O O . TYR B 1 246 ? -4.875 -25.234 -9.898 1 98.5 246 TYR B O 1
ATOM 5850 N N . PHE B 1 247 ? -4.047 -23.281 -9.234 1 98 247 PHE B N 1
ATOM 5851 C CA . PHE B 1 247 ? -5.332 -22.656 -8.93 1 98 247 PHE B CA 1
ATOM 5852 C C . PHE B 1 247 ? -5.605 -21.484 -9.859 1 98 247 PHE B C 1
ATOM 5854 O O . PHE B 1 247 ? -4.836 -20.516 -9.891 1 98 247 PHE B O 1
ATOM 5861 N N . PHE B 1 248 ? -6.695 -21.609 -10.594 1 98.19 248 PHE B N 1
ATOM 5862 C CA . PHE B 1 248 ? -7.16 -20.516 -11.445 1 98.19 248 PHE B CA 1
ATOM 5863 C C . PHE B 1 248 ? -8.469 -19.938 -10.922 1 98.19 248 PHE B C 1
ATOM 5865 O O . PHE B 1 248 ? -9.422 -20.688 -10.656 1 98.19 248 PHE B O 1
ATOM 5872 N N . TYR B 1 249 ? -8.469 -18.656 -10.719 1 97.06 249 TYR B N 1
ATOM 5873 C CA . TYR B 1 249 ? -9.695 -17.938 -10.398 1 97.06 249 TYR B CA 1
ATOM 5874 C C . TYR B 1 249 ? -10.297 -17.297 -11.641 1 97.06 249 TYR B C 1
ATOM 5876 O O . TYR B 1 249 ? -9.664 -16.438 -12.273 1 97.06 249 TYR B O 1
ATOM 5884 N N . ASN B 1 250 ? -11.492 -17.734 -11.953 1 96.38 250 ASN B N 1
ATOM 5885 C CA . ASN B 1 250 ? -12.078 -17.344 -13.234 1 96.38 250 ASN B CA 1
ATOM 5886 C C . ASN B 1 250 ? -13.141 -16.266 -13.062 1 96.38 250 ASN B C 1
ATOM 5888 O O . ASN B 1 250 ? -14.273 -16.562 -12.664 1 96.38 250 ASN B O 1
ATOM 5892 N N . TYR B 1 251 ? -12.852 -15.055 -13.391 1 93.88 251 TYR B N 1
ATOM 5893 C CA . TYR B 1 251 ? -13.805 -13.961 -13.414 1 93.88 251 TYR B CA 1
ATOM 5894 C C . TYR B 1 251 ? -14.469 -13.844 -14.781 1 93.88 251 TYR B C 1
ATOM 5896 O O . TYR B 1 251 ? -15.695 -13.727 -14.875 1 93.88 251 TYR B O 1
ATOM 5904 N N . SER B 1 252 ? -13.602 -13.859 -15.789 1 93.38 252 SER B N 1
ATOM 5905 C CA . SER B 1 252 ? -14.133 -13.766 -17.141 1 93.38 252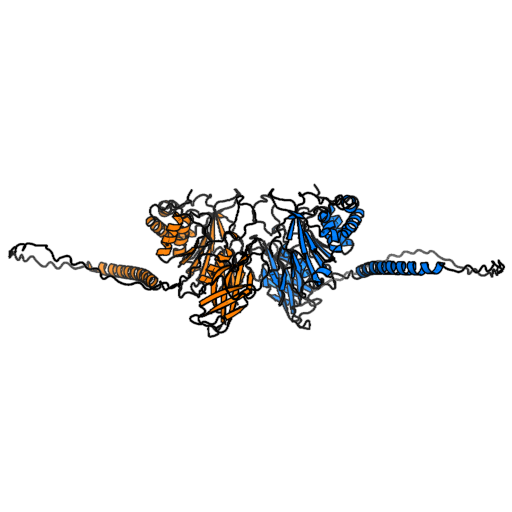 SER B CA 1
ATOM 5906 C C . SER B 1 252 ? -13.141 -14.328 -18.156 1 93.38 252 SER B C 1
ATOM 5908 O O . SER B 1 252 ? -12.023 -13.836 -18.297 1 93.38 252 SER B O 1
ATOM 5910 N N . THR B 1 253 ? -13.625 -15.383 -18.922 1 96.62 253 THR B N 1
ATOM 5911 C CA . THR B 1 253 ? -12.805 -16 -19.953 1 96.62 253 THR B CA 1
ATOM 5912 C C . THR B 1 253 ? -13.617 -16.266 -21.203 1 96.62 253 THR B C 1
ATOM 5914 O O . THR B 1 253 ? -14.852 -16.281 -21.172 1 96.62 253 THR B O 1
ATOM 5917 N N . GLU B 1 254 ? -12.883 -16.359 -22.359 1 96.94 254 GLU B N 1
ATOM 5918 C CA . GLU B 1 254 ? -13.492 -16.875 -23.594 1 96.94 254 GLU B CA 1
ATOM 5919 C C . GLU B 1 254 ? -13.516 -18.391 -23.609 1 96.94 254 GLU B C 1
ATOM 5921 O O . GLU B 1 254 ? -12.82 -19.047 -22.828 1 96.94 254 GLU B O 1
ATOM 5926 N N . TRP B 1 255 ? -14.32 -18.938 -24.516 1 96.44 255 TRP B N 1
ATOM 5927 C CA . TRP B 1 255 ? -14.594 -20.375 -24.516 1 96.44 255 TRP B CA 1
ATOM 5928 C C . TRP B 1 255 ? -13.32 -21.156 -24.797 1 96.44 255 TRP B C 1
ATOM 5930 O O . TRP B 1 255 ? -13.156 -22.281 -24.312 1 96.44 255 TRP B O 1
ATOM 5940 N N . ASN B 1 256 ? -12.422 -20.625 -25.656 1 97.94 256 ASN B N 1
ATOM 5941 C CA . ASN B 1 256 ? -11.188 -21.344 -25.938 1 97.94 256 ASN B CA 1
ATOM 5942 C C . ASN B 1 256 ? -10.352 -21.562 -24.688 1 97.94 256 ASN B C 1
ATOM 5944 O O . ASN B 1 256 ? -9.734 -22.609 -24.5 1 97.94 256 ASN B O 1
ATOM 5948 N N . VAL B 1 257 ? -10.352 -20.594 -23.812 1 98.5 257 VAL B N 1
ATOM 5949 C CA . VAL B 1 257 ? -9.633 -20.703 -22.547 1 98.5 257 VAL B CA 1
ATOM 5950 C C . VAL B 1 257 ? -10.375 -21.656 -21.609 1 98.5 257 VAL B C 1
ATOM 5952 O O . VAL B 1 257 ? -9.742 -22.438 -20.891 1 98.5 257 VAL B O 1
ATOM 5955 N N . ASP B 1 258 ? -11.68 -21.672 -21.656 1 97.94 258 ASP B N 1
ATOM 5956 C CA . ASP B 1 258 ? -12.461 -22.609 -20.859 1 97.94 258 ASP B CA 1
ATOM 5957 C C . ASP B 1 258 ? -12.086 -24.062 -21.188 1 97.94 258 ASP B C 1
ATOM 5959 O O . ASP B 1 258 ? -11.969 -24.891 -20.281 1 97.94 258 ASP B O 1
ATOM 5963 N N . VAL B 1 259 ? -11.922 -24.281 -22.406 1 98.06 259 VAL B N 1
ATOM 5964 C CA . VAL B 1 259 ? -11.586 -25.625 -22.844 1 98.06 259 VAL B CA 1
ATOM 5965 C C . VAL B 1 259 ? -10.219 -26.031 -22.281 1 98.06 259 VAL B C 1
ATOM 5967 O O . VAL B 1 259 ? -10.039 -27.156 -21.812 1 98.06 259 VAL B O 1
ATOM 5970 N N . VAL B 1 260 ? -9.312 -25.125 -22.359 1 98.56 260 VAL B N 1
ATOM 5971 C CA . VAL B 1 260 ? -7.965 -25.406 -21.859 1 98.56 260 VAL B CA 1
ATOM 5972 C C . VAL B 1 260 ? -8 -25.609 -20.359 1 98.56 260 VAL B C 1
ATOM 5974 O O . VAL B 1 260 ? -7.359 -26.531 -19.828 1 98.56 260 VAL B O 1
ATOM 5977 N N . LEU B 1 261 ? -8.703 -24.766 -19.641 1 98.5 261 LEU B N 1
ATOM 5978 C CA . LEU B 1 261 ? -8.836 -24.906 -18.188 1 98.5 261 LEU B CA 1
ATOM 5979 C C . LEU B 1 261 ? -9.406 -26.281 -17.844 1 98.5 261 LEU B C 1
ATOM 5981 O O . LEU B 1 261 ? -8.898 -26.953 -16.938 1 98.5 261 LEU B O 1
ATOM 5985 N N . ASN B 1 262 ? -10.391 -26.688 -18.547 1 97.5 262 ASN B N 1
ATOM 5986 C CA . ASN B 1 262 ? -11.016 -27.984 -18.297 1 97.5 262 ASN B CA 1
ATOM 5987 C C . ASN B 1 262 ? -10.07 -29.141 -18.609 1 97.5 262 ASN B C 1
ATOM 5989 O O . ASN B 1 262 ? -10.109 -30.172 -17.953 1 97.5 262 ASN B O 1
ATOM 5993 N N . HIS B 1 263 ? -9.281 -28.953 -19.672 1 98.06 263 HIS B N 1
ATOM 5994 C CA . HIS B 1 263 ? -8.266 -29.938 -20 1 98.06 263 HIS B CA 1
ATOM 5995 C C . HIS B 1 263 ? -7.375 -30.25 -18.812 1 98.06 263 HIS B C 1
ATOM 5997 O O . HIS B 1 263 ? -7.141 -31.406 -18.484 1 98.06 263 HIS B O 1
ATOM 6003 N N . TYR B 1 264 ? -6.93 -29.25 -18.156 1 98.44 264 TYR B N 1
ATOM 6004 C CA . TYR B 1 264 ? -6.031 -29.453 -17.031 1 98.44 264 TYR B CA 1
ATOM 6005 C C . TYR B 1 264 ? -6.801 -29.891 -15.781 1 98.44 264 TYR B C 1
ATOM 6007 O O . TYR B 1 264 ? -6.309 -30.688 -14.984 1 98.44 264 TYR B O 1
ATOM 6015 N N . LYS B 1 265 ? -7.988 -29.359 -15.609 1 98 265 LYS B N 1
ATOM 6016 C CA . LYS B 1 265 ? -8.82 -29.766 -14.484 1 98 265 LYS B CA 1
ATOM 6017 C C . LYS B 1 265 ? -9.125 -31.266 -14.539 1 98 265 LYS B C 1
ATOM 6019 O O . LYS B 1 265 ? -9 -31.969 -13.531 1 98 265 LYS B O 1
ATOM 6024 N N . SER B 1 266 ? -9.492 -31.781 -15.672 1 97 266 SER B N 1
ATOM 6025 C CA . SER B 1 266 ? -9.883 -33.188 -15.836 1 97 266 SER B CA 1
ATOM 6026 C C . SER B 1 266 ? -8.703 -34.125 -15.578 1 97 266 SER B C 1
ATOM 6028 O O . SER B 1 266 ? -8.898 -35.312 -15.305 1 97 266 SER B O 1
ATOM 6030 N N . ARG B 1 267 ? -7.574 -33.594 -15.602 1 96.56 267 ARG B N 1
ATOM 6031 C CA . ARG B 1 267 ? -6.375 -34.406 -15.383 1 96.56 267 ARG B CA 1
ATOM 6032 C C . ARG B 1 267 ? -5.855 -34.219 -13.953 1 96.56 267 ARG B C 1
ATOM 6034 O O . ARG B 1 267 ? -4.781 -34.719 -13.617 1 96.56 267 ARG B O 1
ATOM 6041 N N . GLY B 1 268 ? -6.594 -33.438 -13.172 1 95.81 268 GLY B N 1
ATOM 6042 C CA . GLY B 1 268 ? -6.234 -33.25 -11.773 1 95.81 268 GLY B CA 1
ATOM 6043 C C . GLY B 1 268 ? -5.094 -32.25 -11.57 1 95.81 268 GLY B C 1
ATOM 6044 O O . GLY B 1 268 ? -4.457 -32.25 -10.516 1 95.81 268 GLY B O 1
ATOM 6045 N N . LEU B 1 269 ? -4.82 -31.438 -12.523 1 97.81 269 LEU B N 1
ATOM 6046 C CA . LEU B 1 269 ? -3.664 -30.547 -12.484 1 97.81 269 LEU B CA 1
ATOM 6047 C C . LEU B 1 269 ? -4.086 -29.125 -12.148 1 97.81 269 LEU B C 1
ATOM 6049 O O . LEU B 1 269 ? -3.242 -28.266 -11.875 1 97.81 269 LEU B O 1
ATOM 6053 N N . ALA B 1 270 ? -5.418 -28.938 -12.125 1 98 270 ALA B N 1
ATOM 6054 C CA . ALA B 1 270 ? -5.879 -27.562 -11.883 1 98 270 ALA B CA 1
ATOM 6055 C C . ALA B 1 270 ? -7.203 -27.562 -11.125 1 98 270 ALA B C 1
ATOM 6057 O O . ALA B 1 270 ? -8.023 -28.484 -11.289 1 98 270 ALA B O 1
ATOM 6058 N N . THR B 1 271 ? -7.344 -26.672 -10.25 1 96.38 271 THR B N 1
ATOM 6059 C CA . THR B 1 271 ? -8.625 -26.297 -9.648 1 96.38 271 THR B CA 1
ATOM 6060 C C . THR B 1 271 ? -9.094 -24.953 -10.172 1 96.38 271 THR B C 1
ATOM 6062 O O . THR B 1 271 ? -8.328 -23.969 -10.172 1 96.38 271 THR B O 1
ATOM 6065 N N . ILE B 1 272 ? -10.266 -24.953 -10.648 1 97.31 272 ILE B N 1
ATOM 6066 C CA . ILE B 1 272 ? -10.852 -23.703 -11.148 1 97.31 272 ILE B CA 1
ATOM 6067 C C . ILE B 1 272 ? -11.867 -23.172 -10.141 1 97.31 272 ILE B C 1
ATOM 6069 O O . ILE B 1 272 ? -12.844 -23.859 -9.82 1 97.31 272 ILE B O 1
ATOM 6073 N N . ILE B 1 273 ? -11.594 -22.031 -9.641 1 95.94 273 ILE B N 1
ATOM 6074 C CA . ILE B 1 273 ? -12.508 -21.359 -8.719 1 95.94 273 ILE B CA 1
ATOM 6075 C C . ILE B 1 273 ? -13.273 -20.266 -9.445 1 95.94 273 ILE B C 1
ATOM 6077 O O . ILE B 1 273 ? -12.68 -19.328 -9.969 1 95.94 273 ILE B O 1
ATOM 6081 N N . GLN B 1 274 ? -14.57 -20.406 -9.492 1 94.75 274 GLN B N 1
ATOM 6082 C CA . GLN B 1 274 ? -15.359 -19.328 -10.07 1 94.75 274 GLN B CA 1
ATOM 6083 C C . GLN B 1 274 ? -15.273 -18.062 -9.219 1 94.75 274 GLN B C 1
ATOM 6085 O O . GLN B 1 274 ? -15.523 -18.109 -8.008 1 94.75 274 GLN B O 1
ATOM 6090 N N . TRP B 1 275 ? -14.914 -16.922 -9.812 1 94.38 275 TRP B N 1
ATOM 6091 C CA . TRP B 1 275 ? -14.602 -15.672 -9.117 1 94.38 275 TRP B CA 1
ATOM 6092 C C . TRP B 1 275 ? -15.586 -14.57 -9.492 1 94.38 275 TRP B C 1
ATOM 6094 O O . TRP B 1 275 ? -15.188 -13.5 -9.945 1 94.38 275 TRP B O 1
ATOM 6104 N N . SER B 1 276 ? -16.812 -14.852 -9.164 1 89.75 276 SER B N 1
ATOM 6105 C CA . SER B 1 276 ? -17.875 -13.922 -9.523 1 89.75 276 SER B CA 1
ATOM 6106 C C . SER B 1 276 ? -17.953 -12.766 -8.531 1 89.75 276 SER B C 1
ATOM 6108 O O . SER B 1 276 ? -18.172 -12.977 -7.332 1 89.75 276 SER B O 1
ATOM 6110 N N . LEU B 1 277 ? -17.781 -11.57 -9.016 1 88.62 277 LEU B N 1
ATOM 6111 C CA . LEU B 1 277 ? -17.875 -10.367 -8.195 1 88.62 277 LEU B CA 1
ATOM 6112 C C . LEU B 1 277 ? -19.281 -9.773 -8.242 1 88.62 277 LEU B C 1
ATOM 6114 O O . LEU B 1 277 ? -19.875 -9.68 -9.32 1 88.62 277 LEU B O 1
ATOM 6118 N N . PRO B 1 278 ? -19.75 -9.43 -7.098 1 87 278 PRO B N 1
ATOM 6119 C CA . PRO B 1 278 ? -21.031 -8.695 -7.121 1 87 278 PRO B CA 1
ATOM 6120 C C . PRO B 1 278 ? -20.938 -7.391 -7.91 1 87 278 PRO B C 1
ATOM 6122 O O . PRO B 1 278 ? -19.859 -6.84 -8.086 1 87 278 PRO B O 1
ATOM 6125 N N . LEU B 1 279 ? -22.109 -6.98 -8.32 1 77.62 279 LEU B N 1
ATOM 6126 C CA . LEU B 1 279 ? -22.203 -5.77 -9.133 1 77.62 279 LEU B CA 1
ATOM 6127 C C . LEU B 1 279 ? -21.531 -4.59 -8.43 1 77.62 279 LEU B C 1
ATOM 6129 O O . LEU B 1 279 ? -20.875 -3.775 -9.07 1 77.62 279 LEU B O 1
ATOM 6133 N N . ALA B 1 280 ? -21.734 -4.527 -7.152 1 77.5 280 ALA B N 1
ATOM 6134 C CA . ALA B 1 280 ? -21.203 -3.418 -6.367 1 77.5 280 ALA B CA 1
ATOM 6135 C C . ALA B 1 280 ? -19.672 -3.363 -6.453 1 77.5 280 ALA B C 1
ATOM 6137 O O . ALA B 1 280 ? -19.078 -2.303 -6.273 1 77.5 280 ALA B O 1
ATOM 6138 N N . LEU B 1 281 ? -19.109 -4.473 -6.688 1 79.69 281 LEU B N 1
ATOM 6139 C CA . LEU B 1 281 ? -17.656 -4.57 -6.699 1 79.69 281 LEU B CA 1
ATOM 6140 C C . LEU B 1 281 ? -17.109 -4.414 -8.117 1 79.69 281 LEU B C 1
ATOM 6142 O O . LEU B 1 281 ? -15.891 -4.316 -8.312 1 79.69 281 LEU B O 1
ATOM 6146 N N . GLN B 1 282 ? -18.125 -4.504 -9.016 1 75.25 282 GLN B N 1
ATOM 6147 C CA . GLN B 1 282 ? -17.688 -4.52 -10.414 1 75.25 282 GLN B CA 1
ATOM 6148 C C . GLN B 1 282 ? -17.312 -3.121 -10.891 1 75.25 282 GLN B C 1
ATOM 6150 O O . GLN B 1 282 ? -17.797 -2.125 -10.344 1 75.25 282 GLN B O 1
ATOM 6155 N N . ILE B 1 283 ? -16.375 -3.008 -11.516 1 57.81 283 ILE B N 1
ATOM 6156 C CA . ILE B 1 283 ? -15.93 -1.754 -12.109 1 57.81 283 ILE B CA 1
ATOM 6157 C C . ILE B 1 283 ? -17.031 -1.165 -12.977 1 57.81 283 ILE B C 1
ATOM 6159 O O . ILE B 1 283 ? -17.594 -1.854 -13.836 1 57.81 283 ILE B O 1
ATOM 6163 N N . ASN B 1 284 ? -18.047 -0.422 -12.414 1 47.31 284 ASN B N 1
ATOM 6164 C CA . ASN B 1 284 ? -19.047 0.071 -13.344 1 47.31 284 ASN B CA 1
ATOM 6165 C C . ASN B 1 284 ? -18.422 0.483 -14.68 1 47.31 284 ASN B C 1
ATOM 6167 O O . ASN B 1 284 ? -17.203 0.552 -14.797 1 47.31 284 ASN B O 1
ATOM 6171 N N . GLY B 1 285 ? -18.812 1.904 -15.047 1 37.72 285 GLY B N 1
ATOM 6172 C CA . GLY B 1 285 ? -19.094 2.461 -16.359 1 37.72 285 GLY B CA 1
ATOM 6173 C C . GLY B 1 285 ? -18.016 2.164 -17.391 1 37.72 285 GLY B C 1
ATOM 6174 O O . GLY B 1 285 ? -16.969 1.637 -17.047 1 37.72 285 GLY B O 1
ATOM 6175 N N . THR B 1 286 ? -18.25 2.824 -18.672 1 35.09 286 THR B N 1
ATOM 6176 C CA . THR B 1 286 ? -17.797 3.295 -19.969 1 35.09 286 THR B CA 1
ATOM 6177 C C . THR B 1 286 ? -16.312 3.613 -19.938 1 35.09 286 THR B C 1
ATOM 6179 O O . THR B 1 286 ? -15.625 3.51 -20.969 1 35.09 286 THR B O 1
ATOM 6182 N N . ASP B 1 287 ? -15.969 4.906 -19.281 1 33.94 287 ASP B N 1
ATOM 6183 C CA . ASP B 1 287 ? -14.656 5.5 -19.516 1 33.94 287 ASP B CA 1
ATOM 6184 C C . ASP B 1 287 ? -13.586 4.797 -18.688 1 33.94 287 ASP B C 1
ATOM 6186 O O . ASP B 1 287 ? -13.688 4.727 -17.453 1 33.94 287 ASP B O 1
ATOM 6190 N N . GLY B 1 288 ? -13.227 3.533 -18.766 1 36.88 288 GLY B N 1
ATOM 6191 C CA . GLY B 1 288 ? -11.977 2.881 -18.422 1 36.88 288 GLY B CA 1
ATOM 6192 C C . GLY B 1 288 ? -11.125 3.691 -17.469 1 36.88 288 GLY B C 1
ATOM 6193 O O . GLY B 1 288 ? -10.039 3.258 -17.078 1 36.88 288 GLY B O 1
ATOM 6194 N N . THR B 1 289 ? -11.07 4.938 -17.578 1 37.91 289 THR B N 1
ATOM 6195 C CA . THR B 1 289 ? -10.125 5.871 -16.969 1 37.91 289 THR B CA 1
ATOM 6196 C C . THR B 1 289 ? -10.398 6.016 -15.477 1 37.91 289 THR B C 1
ATOM 6198 O O . THR B 1 289 ? -9.664 6.715 -14.773 1 37.91 289 THR B O 1
ATOM 6201 N N . SER B 1 290 ? -11.695 6.242 -15.047 1 41.81 290 SER B N 1
ATOM 6202 C CA . SER B 1 290 ? -11.812 6.828 -13.719 1 41.81 290 SER B CA 1
ATOM 6203 C C . SER B 1 290 ? -11.203 5.918 -12.656 1 41.81 290 SER B C 1
ATOM 6205 O O . SER B 1 290 ? -11.367 4.695 -12.711 1 41.81 290 SER B O 1
ATOM 6207 N N . GLU B 1 291 ? -10.164 6.148 -12.039 1 45.75 291 GLU B N 1
ATOM 6208 C CA . GLU B 1 291 ? -9.484 5.879 -10.773 1 45.75 291 GLU B CA 1
ATOM 6209 C C . GLU B 1 291 ? -10.422 5.219 -9.773 1 45.75 291 GLU B C 1
ATOM 6211 O O . GLU B 1 291 ? -9.977 4.594 -8.812 1 45.75 291 GLU B O 1
ATOM 6216 N N . GLU B 1 292 ? -11.797 5.434 -9.984 1 49.94 292 GLU B N 1
ATOM 6217 C CA . GLU B 1 292 ? -12.641 5.027 -8.859 1 49.94 292 GLU B CA 1
ATOM 6218 C C . GLU B 1 292 ? -13.07 3.568 -8.992 1 49.94 292 GLU B C 1
ATOM 6220 O O . GLU B 1 292 ? -14.242 3.279 -9.211 1 49.94 292 GLU B O 1
ATOM 6225 N N . ALA B 1 293 ? -12.297 2.707 -9.609 1 58.69 293 ALA B N 1
ATOM 6226 C CA . ALA B 1 293 ? -12.633 1.298 -9.422 1 58.69 293 ALA B CA 1
ATOM 6227 C C . ALA B 1 293 ? -13.016 1.009 -7.973 1 58.69 293 ALA B C 1
ATOM 6229 O O . ALA B 1 293 ? -12.516 1.657 -7.051 1 58.69 293 ALA B O 1
ATOM 6230 N N . ARG B 1 294 ? -14.195 0.172 -7.922 1 77.94 294 ARG B N 1
ATOM 6231 C CA . ARG B 1 294 ? -14.711 -0.101 -6.586 1 77.94 294 ARG B CA 1
ATOM 6232 C C . ARG B 1 294 ? -13.805 -1.074 -5.84 1 77.94 294 ARG B C 1
ATOM 6234 O O . ARG B 1 294 ? -13.508 -0.873 -4.66 1 77.94 294 ARG B O 1
ATOM 6241 N N . LEU B 1 295 ? -13.367 -2.045 -6.562 1 87.94 295 LEU B N 1
ATOM 6242 C CA . LEU B 1 295 ? -12.398 -2.984 -6.004 1 87.94 295 LEU B CA 1
ATOM 6243 C C . LEU B 1 295 ? -11.172 -3.1 -6.898 1 87.94 295 LEU B C 1
ATOM 6245 O O . LEU B 1 295 ? -11.297 -3.211 -8.117 1 87.94 295 LEU B O 1
ATOM 6249 N N . HIS B 1 296 ? -10.016 -3 -6.352 1 87.19 296 HIS B N 1
ATOM 6250 C CA . HIS B 1 296 ? -8.781 -2.965 -7.121 1 87.19 296 HIS B CA 1
ATOM 6251 C C . HIS B 1 296 ? -8.547 -4.285 -7.844 1 87.19 296 HIS B C 1
ATOM 6253 O O . HIS B 1 296 ? -8.531 -5.348 -7.223 1 87.19 296 HIS B O 1
ATOM 6259 N N . TYR B 1 297 ? -8.352 -4.227 -9.156 1 88.62 297 TYR B N 1
ATOM 6260 C CA . TYR B 1 297 ? -7.879 -5.281 -10.047 1 88.62 297 TYR B CA 1
ATOM 6261 C C . TYR B 1 297 ? -8.633 -6.582 -9.805 1 88.62 297 TYR B C 1
ATOM 6263 O O . TYR B 1 297 ? -8.023 -7.621 -9.539 1 88.62 297 TYR B O 1
ATOM 6271 N N . PHE B 1 298 ? -9.93 -6.555 -9.828 1 90.25 298 PHE B N 1
ATOM 6272 C CA . PHE B 1 298 ? -10.836 -7.691 -9.773 1 90.25 298 PHE B CA 1
ATOM 6273 C C . PHE B 1 298 ? -10.648 -8.469 -8.469 1 90.25 298 PHE B C 1
ATOM 6275 O O . PHE B 1 298 ? -10.773 -9.695 -8.453 1 90.25 298 PHE B O 1
ATOM 6282 N N . GLY B 1 299 ? -10.211 -7.797 -7.402 1 93.25 299 GLY B N 1
ATOM 6283 C CA . GLY B 1 299 ? -10.078 -8.438 -6.102 1 93.25 299 GLY B CA 1
ATOM 6284 C C . GLY B 1 299 ? -8.828 -9.289 -5.984 1 93.25 299 GLY B C 1
ATOM 6285 O O . GLY B 1 299 ? -8.82 -10.297 -5.277 1 93.25 299 GLY B O 1
ATOM 6286 N N . GLN B 1 300 ? -7.777 -8.922 -6.668 1 94.56 300 GLN B N 1
ATOM 6287 C CA . GLN B 1 300 ? -6.547 -9.703 -6.719 1 94.56 300 GLN B CA 1
ATOM 6288 C C . GLN B 1 300 ? -6.016 -9.984 -5.316 1 94.56 300 GLN B C 1
ATOM 6290 O O . GLN B 1 300 ? -5.57 -11.094 -5.027 1 94.56 300 GLN B O 1
ATOM 6295 N N . LEU B 1 301 ? -6.098 -9.016 -4.488 1 96.12 301 LEU B N 1
ATOM 6296 C CA . LEU B 1 301 ? -5.5 -9.18 -3.168 1 96.12 301 LEU B CA 1
ATOM 6297 C C . LEU B 1 301 ? -6.281 -10.195 -2.342 1 96.12 301 LEU B C 1
ATOM 6299 O O . LEU B 1 301 ? -5.691 -11.008 -1.625 1 96.12 301 LEU B O 1
ATOM 6303 N N . VAL B 1 302 ? -7.609 -10.125 -2.389 1 96.5 302 VAL B N 1
ATOM 6304 C CA . VAL B 1 302 ? -8.414 -11.109 -1.672 1 96.5 302 VAL B CA 1
ATOM 6305 C C . VAL B 1 302 ? -8.18 -12.5 -2.26 1 96.5 302 VAL B C 1
ATOM 6307 O O . VAL B 1 302 ? -8.078 -13.484 -1.522 1 96.5 302 VAL B O 1
ATOM 6310 N N . MET B 1 303 ? -8.039 -12.578 -3.553 1 97 303 MET B N 1
ATOM 6311 C CA . MET B 1 303 ? -7.781 -13.844 -4.23 1 97 303 MET B CA 1
ATOM 6312 C C . MET B 1 303 ? -6.457 -14.445 -3.777 1 97 303 MET B C 1
ATOM 6314 O O . MET B 1 303 ? -6.379 -15.641 -3.488 1 97 303 MET B O 1
ATOM 6318 N N . LEU B 1 304 ? -5.395 -13.625 -3.742 1 98.12 304 LEU B N 1
ATOM 6319 C CA . LEU B 1 304 ? -4.07 -14.109 -3.355 1 98.12 304 LEU B CA 1
ATOM 6320 C C . LEU B 1 304 ? -4.105 -14.727 -1.964 1 98.12 304 LEU B C 1
ATOM 6322 O O . LEU B 1 304 ? -3.549 -15.805 -1.748 1 98.12 304 LEU B O 1
ATOM 6326 N N . ASN B 1 305 ? -4.766 -14.102 -1.128 1 97.81 305 ASN B N 1
ATOM 6327 C CA . ASN B 1 305 ? -4.797 -14.602 0.241 1 97.81 305 ASN B CA 1
ATOM 6328 C C . ASN B 1 305 ? -5.766 -15.773 0.385 1 97.81 305 ASN B C 1
ATOM 6330 O O . ASN B 1 305 ? -5.555 -16.656 1.214 1 97.81 305 ASN B O 1
ATOM 6334 N N . ASP B 1 306 ? -6.836 -15.789 -0.391 1 97 306 ASP B N 1
ATOM 6335 C CA . ASP B 1 306 ? -7.684 -16.984 -0.445 1 97 306 ASP B CA 1
ATOM 6336 C C . ASP B 1 306 ? -6.887 -18.203 -0.881 1 97 306 ASP B C 1
ATOM 6338 O O . ASP B 1 306 ? -6.949 -19.25 -0.238 1 97 306 ASP B O 1
ATOM 6342 N N . CYS B 1 307 ? -6.137 -18 -1.923 1 97.56 307 CYS B N 1
ATOM 6343 C CA . CYS B 1 307 ? -5.328 -19.094 -2.443 1 97.56 307 CYS B CA 1
ATOM 6344 C C . CYS B 1 307 ? -4.277 -19.531 -1.43 1 97.56 307 CYS B C 1
ATOM 6346 O O . CYS B 1 307 ? -4.02 -20.719 -1.264 1 97.56 307 CYS B O 1
ATOM 6348 N N . LEU B 1 308 ? -3.65 -18.578 -0.79 1 97.56 308 LEU B N 1
ATOM 6349 C CA . LEU B 1 308 ? -2.695 -18.891 0.271 1 97.56 308 LEU B CA 1
ATOM 6350 C C . LEU B 1 308 ? -3.314 -19.812 1.308 1 97.56 308 LEU B C 1
ATOM 6352 O O . LEU B 1 308 ? -2.738 -20.859 1.637 1 97.56 308 LEU B O 1
ATOM 6356 N N . ASN B 1 309 ? -4.48 -19.484 1.734 1 95.81 309 ASN B N 1
ATOM 6357 C CA . ASN B 1 309 ? -5.113 -20.234 2.816 1 95.81 309 ASN B CA 1
ATOM 6358 C C . ASN B 1 309 ? -5.609 -21.594 2.344 1 95.81 309 ASN B C 1
ATOM 6360 O O . ASN B 1 309 ? -5.602 -22.562 3.107 1 95.81 309 ASN B O 1
ATOM 6364 N N . ARG B 1 310 ? -6.051 -21.703 1.105 1 94.62 310 ARG B N 1
ATOM 6365 C CA . ARG B 1 310 ? -6.484 -22.969 0.542 1 94.62 310 ARG B CA 1
ATOM 6366 C C . ARG B 1 310 ? -5.344 -23.984 0.536 1 94.62 310 ARG B C 1
ATOM 6368 O O . ARG B 1 310 ? -5.582 -25.188 0.577 1 94.62 310 ARG B O 1
ATOM 6375 N N . ASN B 1 311 ? -4.199 -23.453 0.509 1 95.75 311 ASN B N 1
ATOM 6376 C CA . ASN B 1 311 ? -3.072 -24.344 0.304 1 95.75 311 ASN B CA 1
ATOM 6377 C C . ASN B 1 311 ? -2.234 -24.5 1.571 1 95.75 311 ASN B C 1
ATOM 6379 O O . ASN B 1 311 ? -1.206 -25.172 1.566 1 95.75 311 ASN B O 1
ATOM 6383 N N . ARG B 1 312 ? -2.652 -23.828 2.592 1 93.75 312 ARG B N 1
ATOM 6384 C CA . ARG B 1 312 ? -1.977 -24 3.873 1 93.75 312 ARG B CA 1
ATOM 6385 C C . ARG B 1 312 ? -2.068 -25.438 4.355 1 93.75 312 ARG B C 1
ATOM 6387 O O . ARG B 1 312 ? -3.162 -25.953 4.609 1 93.75 312 ARG B O 1
ATOM 6394 N N . GLY B 1 313 ? -0.952 -26.125 4.457 1 89.69 313 GLY B N 1
ATOM 6395 C CA . GLY B 1 313 ? -0.932 -27.516 4.848 1 89.69 313 GLY B CA 1
ATOM 6396 C C . GLY B 1 313 ? -1.031 -28.469 3.668 1 89.69 313 GLY B C 1
ATOM 6397 O O . GLY B 1 313 ? -0.592 -29.609 3.752 1 89.69 313 GLY B O 1
ATOM 6398 N N . ALA B 1 314 ? -1.566 -28.016 2.562 1 93.81 314 ALA B N 1
ATOM 6399 C CA . ALA B 1 314 ? -1.77 -28.859 1.389 1 93.81 314 ALA B CA 1
ATOM 6400 C C . ALA B 1 314 ? -0.566 -28.797 0.452 1 93.81 314 ALA B C 1
ATOM 6402 O O . ALA B 1 314 ? -0.308 -29.75 -0.301 1 93.81 314 ALA B O 1
ATOM 6403 N N . SER B 1 315 ? 0.141 -27.719 0.485 1 96.38 315 SER B N 1
ATOM 6404 C CA . SER B 1 315 ? 1.312 -27.516 -0.363 1 96.38 315 SER B CA 1
ATOM 6405 C C . SER B 1 315 ? 2.504 -27.016 0.448 1 96.38 315 SER B C 1
ATOM 6407 O O . SER B 1 315 ? 2.354 -26.156 1.312 1 96.38 315 SER B O 1
ATOM 6409 N N . LYS B 1 316 ? 3.598 -27.594 0.183 1 96.12 316 LYS B N 1
ATOM 6410 C CA . LYS B 1 316 ? 4.793 -27.141 0.884 1 96.12 316 LYS B CA 1
ATOM 6411 C C . LYS B 1 316 ? 5.133 -25.703 0.507 1 96.12 316 LYS B C 1
ATOM 6413 O O . LYS B 1 316 ? 5.484 -24.891 1.37 1 96.12 316 LYS B O 1
ATOM 6418 N N . TYR B 1 317 ? 5.035 -25.438 -0.797 1 97.94 317 TYR B N 1
ATOM 6419 C CA . TYR B 1 317 ? 5.285 -24.094 -1.307 1 97.94 317 TYR B CA 1
ATOM 6420 C C . TYR B 1 317 ? 4.145 -23.625 -2.201 1 97.94 317 TYR B C 1
ATOM 6422 O O . TYR B 1 317 ? 3.504 -24.438 -2.877 1 97.94 317 TYR B O 1
ATOM 6430 N N . VAL B 1 318 ? 3.887 -22.391 -2.127 1 98.38 318 VAL B N 1
ATOM 6431 C CA . VAL B 1 318 ? 2.943 -21.75 -3.041 1 98.38 318 VAL B CA 1
ATOM 6432 C C . VAL B 1 318 ? 3.656 -20.672 -3.854 1 98.38 318 VAL B C 1
ATOM 6434 O O . VAL B 1 318 ? 4.406 -19.875 -3.299 1 98.38 318 VAL B O 1
ATOM 6437 N N . ILE B 1 319 ? 3.443 -20.703 -5.125 1 98.75 319 ILE B N 1
ATOM 6438 C CA . ILE B 1 319 ? 4.016 -19.734 -6.047 1 98.75 319 ILE B CA 1
ATOM 6439 C C . ILE B 1 319 ? 2.92 -18.781 -6.539 1 98.75 319 ILE B C 1
ATOM 6441 O O . ILE B 1 319 ? 1.856 -19.234 -6.977 1 98.75 319 ILE B O 1
ATOM 6445 N N . PHE B 1 320 ? 3.203 -17.5 -6.402 1 98.12 320 PHE B N 1
ATOM 6446 C CA . PHE B 1 320 ? 2.297 -16.484 -6.934 1 98.12 320 PHE B CA 1
ATOM 6447 C C . PHE B 1 320 ? 2.893 -15.82 -8.172 1 98.12 320 PHE B C 1
ATOM 6449 O O . PHE B 1 320 ? 3.971 -15.227 -8.102 1 98.12 320 PHE B O 1
ATOM 6456 N N . GLN B 1 321 ? 2.254 -15.914 -9.281 1 95.31 321 GLN B N 1
ATOM 6457 C CA . GLN B 1 321 ? 2.758 -15.32 -10.508 1 95.31 321 GLN B CA 1
ATOM 6458 C C . GLN B 1 321 ? 1.616 -14.961 -11.461 1 95.31 321 GLN B C 1
ATOM 6460 O O . GLN B 1 321 ? 0.562 -15.602 -11.438 1 95.31 321 GLN B O 1
ATOM 6465 N N . ASP B 1 322 ? 1.787 -13.961 -12.281 1 95.88 322 ASP B N 1
ATOM 6466 C CA . ASP B 1 322 ? 0.823 -13.57 -13.305 1 95.88 322 ASP B CA 1
ATOM 6467 C C . ASP B 1 322 ? 0.918 -14.477 -14.523 1 95.88 322 ASP B C 1
ATOM 6469 O O . ASP B 1 322 ? 1.923 -15.164 -14.719 1 95.88 322 ASP B O 1
ATOM 6473 N N . LEU B 1 323 ? -0.078 -14.43 -15.328 1 95.81 323 LEU B N 1
ATOM 6474 C CA . LEU B 1 323 ? -0.156 -15.297 -16.5 1 95.81 323 LEU B CA 1
ATOM 6475 C C . LEU B 1 323 ? 0.96 -14.984 -17.484 1 95.81 323 LEU B C 1
ATOM 6477 O O . LEU B 1 323 ? 1.423 -15.867 -18.219 1 95.81 323 LEU B O 1
ATOM 6481 N N . ASP B 1 324 ? 1.341 -13.742 -17.516 1 96 324 ASP B N 1
ATOM 6482 C CA . ASP B 1 324 ? 2.361 -13.336 -18.484 1 96 324 ASP B CA 1
ATOM 6483 C C . ASP B 1 324 ? 3.754 -13.391 -17.859 1 96 324 ASP B C 1
ATOM 6485 O O . ASP B 1 324 ? 4.68 -12.734 -18.344 1 96 324 ASP B O 1
ATOM 6489 N N . GLU B 1 325 ? 3.801 -14.156 -16.812 1 97.56 325 GLU B N 1
ATOM 6490 C CA . GLU B 1 325 ? 5.074 -14.273 -16.109 1 97.56 325 GLU B CA 1
ATOM 6491 C C . GLU B 1 325 ? 5.488 -15.734 -15.961 1 97.56 325 GLU B C 1
ATOM 6493 O O . GLU B 1 325 ? 4.637 -16.625 -15.906 1 97.56 325 GLU B O 1
ATOM 6498 N N . LEU B 1 326 ? 6.812 -15.977 -15.961 1 98.38 326 LEU B N 1
ATOM 6499 C CA . LEU B 1 326 ? 7.398 -17.266 -15.625 1 98.38 326 LEU B CA 1
ATOM 6500 C C . LEU B 1 326 ? 8.562 -17.109 -14.656 1 98.38 326 LEU B C 1
ATOM 6502 O O . LEU B 1 326 ? 9.453 -16.281 -14.891 1 98.38 326 LEU B O 1
ATOM 6506 N N . LEU B 1 327 ? 8.492 -17.812 -13.594 1 98.62 327 LEU B N 1
ATOM 6507 C CA . LEU B 1 327 ? 9.617 -17.844 -12.672 1 98.62 327 LEU B CA 1
ATOM 6508 C C . LEU B 1 327 ? 10.695 -18.812 -13.156 1 98.62 327 LEU B C 1
ATOM 6510 O O . LEU B 1 327 ? 10.523 -20.031 -13.078 1 98.62 327 LEU B O 1
ATOM 6514 N N . ILE B 1 328 ? 11.906 -18.266 -13.578 1 98.69 328 ILE B N 1
ATOM 6515 C CA . ILE B 1 328 ? 12.875 -19.094 -14.297 1 98.69 328 ILE B CA 1
ATOM 6516 C C . ILE B 1 328 ? 14.188 -19.141 -13.508 1 98.69 328 ILE B C 1
ATOM 6518 O O . ILE B 1 328 ? 14.875 -18.125 -13.359 1 98.69 328 ILE B O 1
ATOM 6522 N N . PRO B 1 329 ? 14.547 -20.375 -12.992 1 98.62 329 PRO B N 1
ATOM 6523 C CA . PRO B 1 329 ? 15.914 -20.547 -12.5 1 98.62 329 PRO B CA 1
ATOM 6524 C C . PRO B 1 329 ? 16.969 -20.391 -13.594 1 98.62 329 PRO B C 1
ATOM 6526 O O . PRO B 1 329 ? 16.75 -20.812 -14.727 1 98.62 329 PRO B O 1
ATOM 6529 N N . LYS B 1 330 ? 18.062 -19.844 -13.25 1 97.75 330 LYS B N 1
ATOM 6530 C CA . LYS B 1 330 ? 19.078 -19.562 -14.258 1 97.75 330 LYS B CA 1
ATOM 6531 C C . LYS B 1 330 ? 20.062 -20.719 -14.367 1 97.75 330 LYS B C 1
ATOM 6533 O O . LYS B 1 330 ? 20.656 -20.953 -15.422 1 97.75 330 LYS B O 1
ATOM 6538 N N . ASN B 1 331 ? 20.25 -21.484 -13.312 1 95.69 331 ASN B N 1
ATOM 6539 C CA . ASN B 1 331 ? 21.281 -22.5 -13.312 1 95.69 331 ASN B CA 1
ATOM 6540 C C . ASN B 1 331 ? 20.797 -23.812 -12.695 1 95.69 331 ASN B C 1
ATOM 6542 O O . ASN B 1 331 ? 21.609 -24.641 -12.273 1 95.69 331 ASN B O 1
ATOM 6546 N N . HIS B 1 332 ? 19.547 -23.969 -12.555 1 97.94 332 HIS B N 1
ATOM 6547 C CA . HIS B 1 332 ? 18.984 -25.156 -11.938 1 97.94 332 HIS B CA 1
ATOM 6548 C C . HIS B 1 332 ? 17.953 -25.812 -12.844 1 97.94 332 HIS B C 1
ATOM 6550 O O . HIS B 1 332 ? 17.438 -25.172 -13.773 1 97.94 332 HIS B O 1
ATOM 6556 N N . GLN B 1 333 ? 17.641 -27.031 -12.555 1 96.62 333 GLN B N 1
ATOM 6557 C CA . GLN B 1 333 ? 16.766 -27.812 -13.445 1 96.62 333 GLN B CA 1
ATOM 6558 C C . GLN B 1 333 ? 15.305 -27.688 -13.031 1 96.62 333 GLN B C 1
ATOM 6560 O O . GLN B 1 333 ? 14.406 -27.984 -13.812 1 96.62 333 GLN B O 1
ATOM 6565 N N . SER B 1 334 ? 15.141 -27.344 -11.797 1 98.12 334 SER B N 1
ATOM 6566 C CA . SER B 1 334 ? 13.781 -27.234 -11.258 1 98.12 334 SER B CA 1
ATOM 6567 C C . SER B 1 334 ? 13.719 -26.266 -10.094 1 98.12 334 SER B C 1
ATOM 6569 O O . SER B 1 334 ? 14.758 -25.797 -9.602 1 98.12 334 SER B O 1
ATOM 6571 N N . TRP B 1 335 ? 12.508 -25.875 -9.719 1 98.62 335 TRP B N 1
ATOM 6572 C CA . TRP B 1 335 ? 12.336 -25.031 -8.539 1 98.62 335 TRP B CA 1
ATOM 6573 C C . TRP B 1 335 ? 12.875 -25.734 -7.293 1 98.62 335 TRP B C 1
ATOM 6575 O O . TRP B 1 335 ? 13.484 -25.094 -6.434 1 98.62 335 TRP B O 1
ATOM 6585 N N . ASN B 1 336 ? 12.609 -27.031 -7.227 1 98 336 ASN B N 1
ATOM 6586 C CA . ASN B 1 336 ? 13.109 -27.781 -6.086 1 98 336 ASN B CA 1
ATOM 6587 C C . ASN B 1 336 ? 14.633 -27.734 -6.012 1 98 336 ASN B C 1
ATOM 6589 O O . ASN B 1 336 ? 15.203 -27.484 -4.945 1 98 336 ASN B O 1
ATOM 6593 N N . ASP B 1 337 ? 15.258 -28 -7.156 1 98 337 ASP B N 1
ATOM 6594 C CA . ASP B 1 337 ? 16.719 -27.922 -7.23 1 98 337 ASP B CA 1
ATOM 6595 C C . ASP B 1 337 ? 17.203 -26.531 -6.82 1 98 337 ASP B C 1
ATOM 6597 O O . ASP B 1 337 ? 18.203 -26.422 -6.094 1 98 337 ASP B O 1
ATOM 6601 N N . MET B 1 338 ? 16.562 -25.547 -7.227 1 98.5 338 MET B N 1
ATOM 6602 C CA . MET B 1 338 ? 16.922 -24.172 -6.918 1 98.5 338 MET B CA 1
ATOM 6603 C C . MET B 1 338 ? 16.781 -23.891 -5.426 1 98.5 338 MET B C 1
ATOM 6605 O O . MET B 1 338 ? 17.719 -23.406 -4.789 1 98.5 338 MET B O 1
ATOM 6609 N N . LEU B 1 339 ? 15.68 -24.234 -4.844 1 98.19 339 LEU B N 1
ATOM 6610 C CA . LEU B 1 339 ? 15.422 -23.938 -3.438 1 98.19 339 LEU B CA 1
ATOM 6611 C C . LEU B 1 339 ? 16.391 -24.688 -2.535 1 98.19 339 LEU B C 1
ATOM 6613 O O . LEU B 1 339 ? 16.781 -24.188 -1.481 1 98.19 339 LEU B O 1
ATOM 6617 N N . ASN B 1 340 ? 16.812 -25.875 -2.943 1 97.44 340 ASN B N 1
ATOM 6618 C CA . ASN B 1 340 ? 17.781 -26.656 -2.18 1 97.44 340 ASN B CA 1
ATOM 6619 C C . ASN B 1 340 ? 19.141 -25.969 -2.127 1 97.44 340 ASN B C 1
ATOM 6621 O O . ASN B 1 340 ? 19.953 -26.25 -1.239 1 97.44 340 ASN B O 1
ATOM 6625 N N . SER B 1 341 ? 19.359 -25.109 -3.08 1 97.81 341 SER B N 1
ATOM 6626 C CA . SER B 1 341 ? 20.641 -24.406 -3.125 1 97.81 341 SER B CA 1
ATOM 6627 C C . SER B 1 341 ? 20.578 -23.094 -2.326 1 97.81 341 SER B C 1
ATOM 6629 O O . SER B 1 341 ? 21.594 -22.422 -2.158 1 97.81 341 SER B O 1
ATOM 6631 N N . LEU B 1 342 ? 19.453 -22.734 -1.871 1 98 342 LEU B N 1
ATOM 6632 C CA . LEU B 1 342 ? 19.234 -21.469 -1.153 1 98 342 LEU B CA 1
ATOM 6633 C C . LEU B 1 342 ? 19.109 -21.719 0.346 1 98 342 LEU B C 1
ATOM 6635 O O . LEU B 1 342 ? 18.984 -22.875 0.782 1 98 342 LEU B O 1
ATOM 6639 N N . PRO B 1 343 ? 19.219 -20.641 1.155 1 95.94 343 PRO B N 1
ATOM 6640 C CA . PRO B 1 343 ? 19.031 -20.828 2.594 1 95.94 343 PRO B CA 1
ATOM 6641 C C . PRO B 1 343 ? 17.703 -21.516 2.932 1 95.94 343 PRO B C 1
ATOM 6643 O O . PRO B 1 343 ? 16.672 -21.141 2.379 1 95.94 343 PRO B O 1
ATOM 6646 N N . ALA B 1 344 ? 17.781 -22.453 3.844 1 94.56 344 ALA B N 1
ATOM 6647 C CA . ALA B 1 344 ? 16.609 -23.25 4.199 1 94.56 344 ALA B CA 1
ATOM 6648 C C . ALA B 1 344 ? 15.742 -22.516 5.223 1 94.56 344 ALA B C 1
ATOM 6650 O O . ALA B 1 344 ? 16.156 -21.516 5.805 1 94.56 344 ALA B O 1
ATOM 6651 N N . ASN B 1 345 ? 14.516 -22.969 5.328 1 92.38 345 ASN B N 1
ATOM 6652 C CA . ASN B 1 345 ? 13.562 -22.547 6.355 1 92.38 345 ASN B CA 1
ATOM 6653 C C . ASN B 1 345 ? 13.203 -21.078 6.219 1 92.38 345 ASN B C 1
ATOM 6655 O O . ASN B 1 345 ? 13.141 -20.344 7.211 1 92.38 345 ASN B O 1
ATOM 6659 N N . MET B 1 346 ? 13.164 -20.656 5.004 1 96.44 346 MET B N 1
ATOM 6660 C CA . MET B 1 346 ? 12.664 -19.312 4.723 1 96.44 346 MET B CA 1
ATOM 6661 C C . MET B 1 346 ? 11.148 -19.312 4.555 1 96.44 346 MET B C 1
ATOM 6663 O O . MET B 1 346 ? 10.586 -20.25 3.977 1 96.44 346 MET B O 1
ATOM 6667 N N . ALA B 1 347 ? 10.508 -18.281 5.078 1 97.44 347 ALA B N 1
ATOM 6668 C CA . ALA B 1 347 ? 9.062 -18.141 4.902 1 97.44 347 ALA B CA 1
ATOM 6669 C C . ALA B 1 347 ? 8.719 -17.75 3.467 1 97.44 347 ALA B C 1
ATOM 6671 O O . ALA B 1 347 ? 7.645 -18.094 2.963 1 97.44 347 ALA B O 1
ATOM 6672 N N . ALA B 1 348 ? 9.641 -17 2.889 1 98 348 ALA B N 1
ATOM 6673 C CA . ALA B 1 348 ? 9.406 -16.547 1.522 1 98 348 ALA B CA 1
ATOM 6674 C C . ALA B 1 348 ? 10.719 -16.391 0.761 1 98 348 ALA B C 1
ATOM 6676 O O . ALA B 1 348 ? 11.711 -15.914 1.314 1 98 348 ALA B O 1
ATOM 6677 N N . TYR B 1 349 ? 10.773 -16.891 -0.406 1 98.38 349 TYR B N 1
ATOM 6678 C CA . TYR B 1 349 ? 11.797 -16.562 -1.385 1 98.38 349 TYR B CA 1
ATOM 6679 C C . TYR B 1 349 ? 11.297 -15.531 -2.385 1 98.38 349 TYR B C 1
ATOM 6681 O O . TYR B 1 349 ? 10.32 -15.781 -3.105 1 98.38 349 TYR B O 1
ATOM 6689 N N . MET B 1 350 ? 11.961 -14.406 -2.406 1 97.25 350 MET B N 1
ATOM 6690 C CA . MET B 1 350 ? 11.531 -13.281 -3.229 1 97.25 350 MET B CA 1
ATOM 6691 C C . MET B 1 350 ? 12.344 -13.195 -4.512 1 97.25 350 MET B C 1
ATOM 6693 O O . MET B 1 350 ? 13.57 -13.281 -4.48 1 97.25 350 MET B O 1
ATOM 6697 N N . PHE B 1 351 ? 11.641 -12.992 -5.637 1 97.94 351 PHE B N 1
ATOM 6698 C CA . PHE B 1 351 ? 12.305 -12.977 -6.934 1 97.94 351 PHE B CA 1
ATOM 6699 C C . PHE B 1 351 ? 12.031 -11.664 -7.668 1 97.94 351 PHE B C 1
ATOM 6701 O O . PHE B 1 351 ? 10.883 -11.258 -7.805 1 97.94 351 PHE B O 1
ATOM 6708 N N . ARG B 1 352 ? 13.078 -11.078 -8.109 1 96.25 352 ARG B N 1
ATOM 6709 C CA . ARG B 1 352 ? 12.945 -9.859 -8.906 1 96.25 352 ARG B CA 1
ATOM 6710 C C . ARG B 1 352 ? 12.508 -10.188 -10.336 1 96.25 352 ARG B C 1
ATOM 6712 O O . ARG B 1 352 ? 12.477 -11.359 -10.727 1 96.25 352 ARG B O 1
ATOM 6719 N N . SER B 1 353 ? 12.117 -9.102 -11.094 1 96.25 353 SER B N 1
ATOM 6720 C CA . SER B 1 353 ? 11.547 -9.336 -12.414 1 96.25 353 SER B CA 1
ATOM 6721 C C . SER B 1 353 ? 12.188 -8.43 -13.461 1 96.25 353 SER B C 1
ATOM 6723 O O . SER B 1 353 ? 12.805 -7.418 -13.117 1 96.25 353 SER B O 1
ATOM 6725 N N . SER B 1 354 ? 12.109 -8.828 -14.688 1 95.25 354 SER B N 1
ATOM 6726 C CA . SER B 1 354 ? 12.477 -8.023 -15.844 1 95.25 354 SER B CA 1
ATOM 6727 C C . SER B 1 354 ? 11.523 -8.258 -17.016 1 95.25 354 SER B C 1
ATOM 6729 O O . SER B 1 354 ? 10.883 -9.305 -17.094 1 95.25 354 SER B O 1
ATOM 6731 N N . PHE B 1 355 ? 11.469 -7.324 -17.906 1 94.62 355 PHE B N 1
ATOM 6732 C CA . PHE B 1 355 ? 10.539 -7.395 -19.031 1 94.62 355 PHE B CA 1
ATOM 6733 C C . PHE B 1 355 ? 11.188 -8.055 -20.234 1 94.62 355 PHE B C 1
ATOM 6735 O O . PHE B 1 355 ? 12.328 -7.734 -20.578 1 94.62 355 PHE B O 1
ATOM 6742 N N . PHE B 1 356 ? 10.516 -8.977 -20.797 1 95.44 356 PHE B N 1
ATOM 6743 C CA . PHE B 1 356 ? 10.766 -9.516 -22.125 1 95.44 356 PHE B CA 1
ATOM 6744 C C . PHE B 1 356 ? 9.742 -8.984 -23.125 1 95.44 356 PHE B C 1
ATOM 6746 O O . PHE B 1 356 ? 8.562 -9.344 -23.078 1 95.44 356 PHE B O 1
ATOM 6753 N N . HIS B 1 357 ? 10.211 -8.195 -24.062 1 93.38 357 HIS B N 1
ATOM 6754 C CA . HIS B 1 357 ? 9.273 -7.504 -24.938 1 93.38 357 HIS B CA 1
ATOM 6755 C C . HIS B 1 357 ? 8.891 -8.375 -26.125 1 93.38 357 HIS B C 1
ATOM 6757 O O . HIS B 1 357 ? 9.758 -8.812 -26.875 1 93.38 357 HIS B O 1
ATOM 6763 N N . LEU B 1 358 ? 7.613 -8.492 -26.297 1 92.69 358 LEU B N 1
ATOM 6764 C CA . LEU B 1 358 ? 7.09 -9.328 -27.375 1 92.69 358 LEU B CA 1
ATOM 6765 C C . LEU B 1 358 ? 7.336 -8.68 -28.734 1 92.69 358 LEU B C 1
ATOM 6767 O O . LEU B 1 358 ? 7.352 -9.359 -29.766 1 92.69 358 LEU B O 1
ATOM 6771 N N . ASP B 1 359 ? 7.508 -7.363 -28.719 1 90 359 ASP B N 1
ATOM 6772 C CA . ASP B 1 359 ? 7.699 -6.633 -29.969 1 90 359 ASP B CA 1
ATOM 6773 C C . ASP B 1 359 ? 9.172 -6.609 -30.375 1 90 359 ASP B C 1
ATOM 6775 O O . ASP B 1 359 ? 9.516 -6.121 -31.453 1 90 359 ASP B O 1
ATOM 6779 N N . TRP B 1 360 ? 10.031 -7.074 -29.531 1 90.62 360 TRP B N 1
ATOM 6780 C CA . TRP B 1 360 ? 11.453 -7.168 -29.859 1 90.62 360 TRP B CA 1
ATOM 6781 C C . TRP B 1 360 ? 11.719 -8.344 -30.781 1 90.62 360 TRP B C 1
ATOM 6783 O O . TRP B 1 360 ? 10.883 -9.242 -30.922 1 90.62 360 TRP B O 1
ATOM 6793 N N . PRO B 1 361 ? 12.875 -8.328 -31.438 1 87.12 361 PRO B N 1
ATOM 6794 C CA . PRO B 1 361 ? 13.18 -9.414 -32.375 1 87.12 361 PRO B CA 1
ATOM 6795 C C . PRO B 1 361 ? 13.266 -10.773 -31.688 1 87.12 361 PRO B C 1
ATOM 6797 O O . PRO B 1 361 ? 13.648 -10.859 -30.516 1 87.12 361 PRO B O 1
ATOM 6800 N N . ASN B 1 362 ? 12.789 -11.805 -32.406 1 86.19 362 ASN B N 1
ATOM 6801 C CA . ASN B 1 362 ? 12.938 -13.172 -31.938 1 86.19 362 ASN B CA 1
ATOM 6802 C C . ASN B 1 362 ? 14.406 -13.594 -31.875 1 86.19 362 ASN B C 1
ATOM 6804 O O . ASN B 1 362 ? 15.258 -12.977 -32.531 1 86.19 362 ASN B O 1
ATOM 6808 N N . THR B 1 363 ? 14.586 -14.531 -30.875 1 75.25 363 THR B N 1
ATOM 6809 C CA . THR B 1 363 ? 15.945 -15.055 -30.812 1 75.25 363 THR B CA 1
ATOM 6810 C C . THR B 1 363 ? 16.344 -15.703 -32.125 1 75.25 363 THR B C 1
ATOM 6812 O O . THR B 1 363 ? 15.492 -16.25 -32.844 1 75.25 363 THR B O 1
ATOM 6815 N N . GLY B 1 364 ? 17.469 -15.398 -32.688 1 65.69 364 GLY B N 1
ATOM 6816 C CA . GLY B 1 364 ? 17.984 -15.953 -33.938 1 65.69 364 GLY B CA 1
ATOM 6817 C C . GLY B 1 364 ? 18.266 -17.438 -33.844 1 65.69 364 GLY B C 1
ATOM 6818 O O . GLY B 1 364 ? 18.969 -18 -34.719 1 65.69 364 GLY B O 1
ATOM 6819 N N . LEU B 1 365 ? 17.75 -18.062 -32.688 1 69.94 365 LEU B N 1
ATOM 6820 C CA . LEU B 1 365 ? 18.031 -19.5 -32.656 1 69.94 365 LEU B CA 1
ATOM 6821 C C . LEU B 1 365 ? 17.156 -20.25 -33.625 1 69.94 365 LEU B C 1
ATOM 6823 O O . LEU B 1 365 ? 15.938 -20.094 -33.656 1 69.94 365 LEU B O 1
ATOM 6827 N N . ASP B 1 366 ? 17.703 -20.656 -34.688 1 72 366 ASP B N 1
ATOM 6828 C CA . ASP B 1 366 ? 17.016 -21.391 -35.75 1 72 366 ASP B CA 1
ATOM 6829 C C . ASP B 1 366 ? 17.141 -22.891 -35.531 1 72 366 ASP B C 1
ATOM 6831 O O . ASP B 1 366 ? 18.156 -23.5 -35.906 1 72 366 ASP B O 1
ATOM 6835 N N . SER B 1 367 ? 16.266 -23.422 -34.625 1 84.31 367 SER B N 1
ATOM 6836 C CA . SER B 1 367 ? 16.172 -24.859 -34.469 1 84.31 367 SER B CA 1
ATOM 6837 C C . SER B 1 367 ? 14.812 -25.375 -34.906 1 84.31 367 SER B C 1
ATOM 6839 O O . SER B 1 367 ? 13.844 -24.625 -35 1 84.31 367 SER B O 1
ATOM 6841 N N . ASN B 1 368 ? 14.852 -26.641 -35.219 1 88.44 368 ASN B N 1
ATOM 6842 C CA . ASN B 1 368 ? 13.625 -27.281 -35.688 1 88.44 368 ASN B CA 1
ATOM 6843 C C . ASN B 1 368 ? 12.516 -27.188 -34.656 1 88.44 368 ASN B C 1
ATOM 6845 O O . ASN B 1 368 ? 11.367 -26.891 -34.969 1 88.44 368 ASN B O 1
ATOM 6849 N N . VAL B 1 369 ? 12.859 -27.391 -33.469 1 90.56 369 VAL B N 1
ATOM 6850 C CA . VAL B 1 369 ? 11.859 -27.406 -32.406 1 90.56 369 VAL B CA 1
ATOM 6851 C C . VAL B 1 369 ? 11.258 -26.016 -32.219 1 90.56 369 VAL B C 1
ATOM 6853 O O . VAL B 1 369 ? 10.055 -25.891 -31.969 1 90.56 369 VAL B O 1
ATOM 6856 N N . ILE B 1 370 ? 12.031 -25 -32.344 1 91.5 370 ILE B N 1
ATOM 6857 C CA . ILE B 1 370 ? 11.547 -23.625 -32.219 1 91.5 370 ILE B CA 1
ATOM 6858 C C . ILE B 1 370 ? 10.633 -23.297 -33.406 1 91.5 370 ILE B C 1
ATOM 6860 O O . ILE B 1 370 ? 9.539 -22.75 -33.219 1 91.5 370 ILE B O 1
ATOM 6864 N N . ASN B 1 371 ? 11.031 -23.641 -34.562 1 91.69 371 ASN B N 1
ATOM 6865 C CA . ASN B 1 371 ? 10.289 -23.312 -35.781 1 91.69 371 ASN B CA 1
ATOM 6866 C C . ASN B 1 371 ? 9.016 -24.141 -35.906 1 91.69 371 ASN B C 1
ATOM 6868 O O . ASN B 1 371 ? 8 -23.656 -36.406 1 91.69 371 ASN B O 1
ATOM 6872 N N . GLU B 1 372 ? 9.078 -25.344 -35.438 1 93.94 372 GLU B N 1
ATOM 6873 C CA . GLU B 1 372 ? 7.973 -26.266 -35.656 1 93.94 372 GLU B CA 1
ATOM 6874 C C . GLU B 1 372 ? 7.012 -26.297 -34.469 1 93.94 372 GLU B C 1
ATOM 6876 O O . GLU B 1 372 ? 5.859 -26.703 -34.625 1 93.94 372 GLU B O 1
ATOM 6881 N N . ILE B 1 373 ? 7.484 -25.938 -33.406 1 95.5 373 ILE B N 1
ATOM 6882 C CA . ILE B 1 373 ? 6.629 -26.047 -32.219 1 95.5 373 ILE B CA 1
ATOM 6883 C C . ILE B 1 373 ? 6.477 -24.688 -31.562 1 95.5 373 ILE B C 1
ATOM 6885 O O . ILE B 1 373 ? 5.371 -24.141 -31.469 1 95.5 373 ILE B O 1
ATOM 6889 N N . ALA B 1 374 ? 7.539 -24.047 -31.141 1 96.12 374 ALA B N 1
ATOM 6890 C CA . ALA B 1 374 ? 7.473 -22.828 -30.344 1 96.12 374 ALA B CA 1
ATOM 6891 C C . ALA B 1 374 ? 6.73 -21.719 -31.094 1 96.12 374 ALA B C 1
ATOM 6893 O O . ALA B 1 374 ? 5.844 -21.078 -30.531 1 96.12 374 ALA B O 1
ATOM 6894 N N . LYS B 1 375 ? 7.086 -21.484 -32.312 1 94.56 375 LYS B N 1
ATOM 6895 C CA . LYS B 1 375 ? 6.512 -20.375 -33.094 1 94.56 375 LYS B CA 1
ATOM 6896 C C . LYS B 1 375 ? 5.039 -20.641 -33.375 1 94.56 375 LYS B C 1
ATOM 6898 O O . LYS B 1 375 ? 4.184 -19.797 -33.094 1 94.56 375 LYS B O 1
ATOM 6903 N N . PRO B 1 376 ? 4.711 -21.859 -33.906 1 95.12 376 PRO B N 1
ATOM 6904 C CA . PRO B 1 376 ? 3.305 -22.094 -34.219 1 95.12 376 PRO B CA 1
ATOM 6905 C C . PRO B 1 376 ? 2.393 -22.016 -33 1 95.12 376 PRO B C 1
ATOM 6907 O O . PRO B 1 376 ? 1.239 -21.594 -33.125 1 95.12 376 PRO B O 1
ATOM 6910 N N . TYR B 1 377 ? 2.863 -22.406 -31.891 1 96.88 377 TYR B N 1
ATOM 6911 C CA . TYR B 1 377 ? 2.016 -22.438 -30.703 1 96.88 377 TYR B CA 1
ATOM 6912 C C . TYR B 1 377 ? 2.264 -21.219 -29.828 1 96.88 377 TYR B C 1
ATOM 6914 O O . TYR B 1 377 ? 1.833 -21.172 -28.672 1 96.88 377 TYR B O 1
ATOM 6922 N N . LYS B 1 378 ? 3.016 -20.266 -30.234 1 95.44 378 LYS B N 1
ATOM 6923 C CA . LYS B 1 378 ? 3.262 -18.984 -29.578 1 95.44 378 LYS B CA 1
ATOM 6924 C C . LYS B 1 378 ? 3.855 -19.188 -28.188 1 95.44 378 LYS B C 1
ATOM 6926 O O . LYS B 1 378 ? 3.387 -18.594 -27.219 1 95.44 378 LYS B O 1
ATOM 6931 N N . ALA B 1 379 ? 4.781 -20.078 -28.078 1 96.75 379 ALA B N 1
ATOM 6932 C CA . ALA B 1 379 ? 5.535 -20.266 -26.844 1 96.75 379 ALA B CA 1
ATOM 6933 C C . ALA B 1 379 ? 6.633 -19.219 -26.703 1 96.75 379 ALA B C 1
ATOM 6935 O O . ALA B 1 379 ? 7.816 -19.516 -26.875 1 96.75 379 ALA B O 1
ATOM 6936 N N . TYR B 1 380 ? 6.305 -18.094 -26.234 1 95.94 380 TYR B N 1
ATOM 6937 C CA . TYR B 1 380 ? 7.152 -16.906 -26.266 1 95.94 380 TYR B CA 1
ATOM 6938 C C . TYR B 1 380 ? 8.359 -17.062 -25.344 1 95.94 380 TYR B C 1
ATOM 6940 O O . TYR B 1 380 ? 9.414 -16.484 -25.594 1 95.94 380 TYR B O 1
ATOM 6948 N N . ALA B 1 381 ? 8.203 -17.891 -24.312 1 96.19 381 ALA B N 1
ATOM 6949 C CA . ALA B 1 381 ? 9.328 -18.109 -23.406 1 96.19 381 ALA B CA 1
ATOM 6950 C C . ALA B 1 381 ? 10.531 -18.688 -24.156 1 96.19 381 ALA B C 1
ATOM 6952 O O . ALA B 1 381 ? 11.672 -18.531 -23.703 1 96.19 381 ALA B O 1
ATOM 6953 N N . PHE B 1 382 ? 10.281 -19.281 -25.328 1 96.06 382 PHE B N 1
ATOM 6954 C CA . PHE B 1 382 ? 11.352 -19.953 -26.047 1 96.06 382 PHE B CA 1
ATOM 6955 C C . PHE B 1 382 ? 11.688 -19.203 -27.344 1 96.06 382 PHE B C 1
ATOM 6957 O O . PHE B 1 382 ? 12.664 -19.531 -28.016 1 96.06 382 PHE B O 1
ATOM 6964 N N . ILE B 1 383 ? 10.906 -18.219 -27.641 1 94.5 383 ILE B N 1
ATOM 6965 C CA . ILE B 1 383 ? 11.094 -17.422 -28.844 1 94.5 383 ILE B CA 1
ATOM 6966 C C . ILE B 1 383 ? 11.797 -16.109 -28.5 1 94.5 383 ILE B C 1
ATOM 6968 O O . ILE B 1 383 ? 12.742 -15.703 -29.172 1 94.5 383 ILE B O 1
ATOM 6972 N N . LYS B 1 384 ? 11.289 -15.5 -27.422 1 94.69 384 LYS B N 1
ATOM 6973 C CA . LYS B 1 384 ? 11.781 -14.188 -26.984 1 94.69 384 LYS B CA 1
ATOM 6974 C C . LYS B 1 384 ? 12.898 -14.328 -25.969 1 94.69 384 LYS B C 1
ATOM 6976 O O . LYS B 1 384 ? 12.641 -14.539 -24.781 1 94.69 384 LYS B O 1
ATOM 6981 N N . GLN B 1 385 ? 14.164 -14.062 -26.422 1 94 385 GLN B N 1
ATOM 6982 C CA . GLN B 1 385 ? 15.312 -14.336 -25.562 1 94 385 GLN B CA 1
ATOM 6983 C C . GLN B 1 385 ? 16.031 -13.039 -25.188 1 94 385 GLN B C 1
ATOM 6985 O O . GLN B 1 385 ? 17.203 -13.07 -24.781 1 94 385 GLN B O 1
ATOM 6990 N N . TYR B 1 386 ? 15.352 -11.898 -25.391 1 93.56 386 TYR B N 1
ATOM 6991 C CA . TYR B 1 386 ? 15.914 -10.625 -24.969 1 93.56 386 TYR B CA 1
ATOM 6992 C C . TYR B 1 386 ? 15.047 -9.969 -23.906 1 93.56 386 TYR B C 1
ATOM 6994 O O . TYR B 1 386 ? 13.828 -9.883 -24.047 1 93.56 386 TYR B O 1
ATOM 7002 N N . ARG B 1 387 ? 15.672 -9.578 -22.844 1 94.62 387 ARG B N 1
ATOM 7003 C CA . ARG B 1 387 ? 15 -8.812 -21.797 1 94.62 387 ARG B CA 1
ATOM 7004 C C . ARG B 1 387 ? 15.609 -7.426 -21.641 1 94.62 387 ARG B C 1
ATOM 7006 O O . ARG B 1 387 ? 16.688 -7.16 -22.172 1 94.62 387 ARG B O 1
ATOM 7013 N N . GLU B 1 388 ? 14.891 -6.578 -20.953 1 92.75 388 GLU B N 1
ATOM 7014 C CA . GLU B 1 388 ? 15.508 -5.316 -20.562 1 92.75 388 GLU B CA 1
ATOM 7015 C C . GLU B 1 388 ? 16.75 -5.559 -19.703 1 92.75 388 GLU B C 1
ATOM 7017 O O . GLU B 1 388 ? 16.797 -6.492 -18.906 1 92.75 388 GLU B O 1
ATOM 7022 N N . GLU B 1 389 ? 17.703 -4.73 -19.984 1 92.31 389 GLU B N 1
ATOM 7023 C CA . GLU B 1 389 ? 18.891 -4.793 -19.141 1 92.31 389 GLU B CA 1
ATOM 7024 C C . GLU B 1 389 ? 18.547 -4.477 -17.672 1 92.31 389 GLU B C 1
ATOM 7026 O O . GLU B 1 389 ? 19.125 -5.07 -16.766 1 92.31 389 GLU B O 1
ATOM 7031 N N . ARG B 1 390 ? 17.656 -3.668 -17.578 1 86.69 390 ARG B N 1
ATOM 7032 C CA . ARG B 1 390 ? 17.219 -3.264 -16.25 1 86.69 390 ARG B CA 1
ATOM 7033 C C . ARG B 1 390 ? 16.438 -4.379 -15.562 1 86.69 390 ARG B C 1
ATOM 7035 O O . ARG B 1 390 ? 15.539 -4.973 -16.156 1 86.69 390 ARG B O 1
ATOM 7042 N N . ILE B 1 391 ? 16.828 -4.68 -14.352 1 92.5 391 ILE B N 1
ATOM 7043 C CA . ILE B 1 391 ? 16.078 -5.551 -13.461 1 92.5 391 ILE B CA 1
ATOM 7044 C C . ILE B 1 391 ? 15.414 -4.719 -12.359 1 92.5 391 ILE B C 1
ATOM 7046 O O . ILE B 1 391 ? 16.062 -3.875 -11.742 1 92.5 391 ILE B O 1
ATOM 7050 N N . PHE B 1 392 ? 14.141 -4.938 -12.195 1 90.5 392 PHE B N 1
ATOM 7051 C CA . PHE B 1 392 ? 13.43 -4.164 -11.188 1 90.5 392 PHE B CA 1
ATOM 7052 C C . PHE B 1 392 ? 14 -4.43 -9.797 1 90.5 392 PHE B C 1
ATOM 7054 O O . PHE B 1 392 ? 14.516 -5.52 -9.531 1 90.5 392 PHE B O 1
ATOM 7061 N N . GLY B 1 393 ? 13.867 -3.455 -8.938 1 88.38 393 GLY B N 1
ATOM 7062 C CA . GLY B 1 393 ? 14.352 -3.586 -7.57 1 88.38 393 GLY B CA 1
ATOM 7063 C C . GLY B 1 393 ? 13.523 -4.547 -6.734 1 88.38 393 GLY B C 1
ATOM 7064 O O . GLY B 1 393 ? 12.469 -5.008 -7.176 1 88.38 393 GLY B O 1
ATOM 7065 N N . ARG B 1 394 ? 14.047 -4.781 -5.547 1 88.94 394 ARG B N 1
ATOM 7066 C CA . ARG B 1 394 ? 13.336 -5.656 -4.617 1 88.94 394 ARG B CA 1
ATOM 7067 C C . ARG B 1 394 ? 11.953 -5.109 -4.301 1 88.94 394 ARG B C 1
ATOM 7069 O O . ARG B 1 394 ? 11.773 -3.898 -4.137 1 88.94 394 ARG B O 1
ATOM 7076 N N . SER B 1 395 ? 11.008 -6.008 -4.336 1 81.44 395 SER B N 1
ATOM 7077 C CA . SER B 1 395 ? 9.633 -5.719 -3.953 1 81.44 395 SER B CA 1
ATOM 7078 C C . SER B 1 395 ? 8.969 -4.766 -4.941 1 81.44 395 SER B C 1
ATOM 7080 O O . SER B 1 395 ? 7.918 -4.195 -4.656 1 81.44 395 SER B O 1
ATOM 7082 N N . VAL B 1 396 ? 9.797 -4.426 -6.043 1 82.94 396 VAL B N 1
ATOM 7083 C CA . VAL B 1 396 ? 9.219 -3.701 -7.168 1 82.94 396 VAL B CA 1
ATOM 7084 C C . VAL B 1 396 ? 8.805 -4.688 -8.258 1 82.94 396 VAL B C 1
ATOM 7086 O O . VAL B 1 396 ? 9.641 -5.172 -9.016 1 82.94 396 VAL B O 1
ATOM 7089 N N . ARG B 1 397 ? 7.555 -5.121 -8.289 1 85.62 397 ARG B N 1
ATOM 7090 C CA . ARG B 1 397 ? 6.984 -6.098 -9.211 1 85.62 397 ARG B CA 1
ATOM 7091 C C . ARG B 1 397 ? 7.594 -7.477 -8.992 1 85.62 397 ARG B C 1
ATOM 7093 O O . ARG B 1 397 ? 7.828 -8.219 -9.953 1 85.62 397 ARG B O 1
ATOM 7100 N N . SER B 1 398 ? 8.094 -7.641 -7.855 1 92.94 398 SER B N 1
ATOM 7101 C CA . SER B 1 398 ? 8.633 -8.953 -7.504 1 92.94 398 SER B CA 1
ATOM 7102 C C . SER B 1 398 ? 7.516 -9.977 -7.348 1 92.94 398 SER B C 1
ATOM 7104 O O . SER B 1 398 ? 6.348 -9.617 -7.207 1 92.94 398 SER B O 1
ATOM 7106 N N . LYS B 1 399 ? 7.863 -11.188 -7.539 1 96.75 399 LYS B N 1
ATOM 7107 C CA . LYS B 1 399 ? 7.008 -12.305 -7.164 1 96.75 399 LYS B CA 1
ATOM 7108 C C . LYS B 1 399 ? 7.703 -13.219 -6.156 1 96.75 399 LYS B C 1
ATOM 7110 O O . LYS B 1 399 ? 8.828 -12.938 -5.73 1 96.75 399 LYS B O 1
ATOM 7115 N N . TYR B 1 400 ? 7.004 -14.289 -5.66 1 97.94 400 TYR B N 1
ATOM 7116 C CA . TYR B 1 400 ? 7.586 -15 -4.527 1 97.94 400 TYR B CA 1
ATOM 7117 C C . TYR B 1 400 ? 7.062 -16.422 -4.445 1 97.94 400 TYR B C 1
ATOM 7119 O O . TYR B 1 400 ? 6.012 -16.734 -5.008 1 97.94 400 TYR B O 1
ATOM 7127 N N . ILE B 1 401 ? 7.867 -17.266 -3.93 1 98.62 401 ILE B N 1
ATOM 7128 C CA . ILE B 1 401 ? 7.523 -18.594 -3.434 1 98.62 401 ILE B CA 1
ATOM 7129 C C . ILE B 1 401 ? 7.441 -18.578 -1.908 1 98.62 401 ILE B C 1
ATOM 7131 O O . ILE B 1 401 ? 8.383 -18.141 -1.237 1 98.62 401 ILE B O 1
ATOM 7135 N N . VAL B 1 402 ? 6.312 -19.062 -1.359 1 98.44 402 VAL B N 1
ATOM 7136 C CA . VAL B 1 402 ? 6.191 -18.969 0.092 1 98.44 402 VAL B CA 1
ATOM 7137 C C . VAL B 1 402 ? 5.922 -20.344 0.676 1 98.44 402 VAL B C 1
ATOM 7139 O O . VAL B 1 402 ? 5.445 -21.25 -0.027 1 98.44 402 VAL B O 1
ATOM 7142 N N . ASP B 1 403 ? 6.332 -20.531 1.884 1 96.81 403 ASP B N 1
ATOM 7143 C CA . ASP B 1 403 ? 5.777 -21.562 2.764 1 96.81 403 ASP B CA 1
ATOM 7144 C C . ASP B 1 403 ? 4.488 -21.078 3.42 1 96.81 403 ASP B C 1
ATOM 7146 O O . ASP B 1 403 ? 4.516 -20.234 4.312 1 96.81 403 ASP B O 1
ATOM 7150 N N . PRO B 1 404 ? 3.326 -21.594 2.969 1 95.75 404 PRO B N 1
ATOM 7151 C CA . PRO B 1 404 ? 2.057 -21.047 3.443 1 95.75 404 PRO B CA 1
ATOM 7152 C C . PRO B 1 404 ? 1.873 -21.203 4.953 1 95.75 404 PRO B C 1
ATOM 7154 O O . PRO B 1 404 ? 1.025 -20.531 5.547 1 95.75 404 PRO B O 1
ATOM 7157 N N . LEU B 1 405 ? 2.664 -22 5.617 1 92.69 405 LEU B N 1
ATOM 7158 C CA . LEU B 1 405 ? 2.562 -22.188 7.059 1 92.69 405 LEU B CA 1
ATOM 7159 C C . LEU B 1 405 ? 3.299 -21.078 7.801 1 92.69 405 LEU B C 1
ATOM 7161 O O . LEU B 1 405 ? 3.094 -20.875 9 1 92.69 405 LEU B O 1
ATOM 7165 N N . GLN B 1 406 ? 4.117 -20.344 7.074 1 94.94 406 GLN B N 1
ATOM 7166 C CA . GLN B 1 406 ? 4.938 -19.344 7.734 1 94.94 406 GLN B CA 1
ATOM 7167 C C . GLN B 1 406 ? 4.531 -17.938 7.312 1 94.94 406 GLN B C 1
ATOM 7169 O O . GLN B 1 406 ? 5.148 -16.953 7.727 1 94.94 406 GLN B O 1
ATOM 7174 N N . VAL B 1 407 ? 3.564 -17.859 6.488 1 96.31 407 VAL B N 1
ATOM 7175 C CA . VAL B 1 407 ? 3.117 -16.562 5.992 1 96.31 407 VAL B CA 1
ATOM 7176 C C . VAL B 1 407 ? 1.656 -16.328 6.375 1 96.31 407 VAL B C 1
ATOM 7178 O O . VAL B 1 407 ? 0.836 -17.25 6.293 1 96.31 407 VAL B O 1
ATOM 7181 N N . GLN B 1 408 ? 1.375 -15.133 6.777 1 94.25 408 GLN B N 1
ATOM 7182 C CA . GLN B 1 408 ? 0.012 -14.82 7.199 1 94.25 408 GLN B CA 1
ATOM 7183 C C . GLN B 1 408 ? -0.724 -14.023 6.121 1 94.25 408 GLN B C 1
ATOM 7185 O O . GLN B 1 408 ? -1.903 -14.273 5.859 1 94.25 408 GLN B O 1
ATOM 7190 N N . VAL B 1 409 ? -0.053 -13.039 5.574 1 95.25 409 VAL B N 1
ATOM 7191 C CA . VAL B 1 409 ? -0.674 -12.18 4.566 1 95.25 409 VAL B CA 1
ATOM 7192 C C . VAL B 1 409 ? 0.309 -11.922 3.428 1 95.25 409 VAL B C 1
ATOM 7194 O O . VAL B 1 409 ? 1.438 -11.492 3.662 1 95.25 409 VAL B O 1
ATOM 7197 N N . VAL B 1 410 ? -0.154 -12.195 2.238 1 96.56 410 VAL B N 1
ATOM 7198 C CA . VAL B 1 410 ? 0.671 -11.875 1.076 1 96.56 410 VAL B CA 1
ATOM 7199 C C . VAL B 1 410 ? 0.106 -10.656 0.359 1 96.56 410 VAL B C 1
ATOM 7201 O O . VAL B 1 410 ? -1.07 -10.32 0.521 1 96.56 410 VAL B O 1
ATOM 7204 N N . GLY B 1 411 ? 0.941 -10 -0.344 1 94.25 411 GLY B N 1
ATOM 7205 C CA . GLY B 1 411 ? 0.571 -8.914 -1.243 1 94.25 411 GLY B CA 1
ATOM 7206 C C . GLY B 1 411 ? 0.799 -9.25 -2.705 1 94.25 411 GLY B C 1
ATOM 7207 O O . GLY B 1 411 ? 1.049 -10.406 -3.051 1 94.25 411 GLY B O 1
ATOM 7208 N N . VAL B 1 412 ? 0.665 -8.188 -3.518 1 92.5 412 VAL B N 1
ATOM 7209 C CA . VAL B 1 412 ? 0.82 -8.398 -4.953 1 92.5 412 VAL B CA 1
ATOM 7210 C C . VAL B 1 412 ? 2.293 -8.625 -5.285 1 92.5 412 VAL B C 1
ATOM 7212 O O . VAL B 1 412 ? 2.627 -9.492 -6.094 1 92.5 412 VAL B O 1
ATOM 7215 N N . HIS B 1 413 ? 3.209 -7.875 -4.586 1 91.69 413 HIS B N 1
ATOM 7216 C CA . HIS B 1 413 ? 4.617 -7.941 -4.969 1 91.69 413 HIS B CA 1
ATOM 7217 C C . HIS B 1 413 ? 5.5 -8.234 -3.76 1 91.69 413 HIS B C 1
ATOM 7219 O O . HIS B 1 413 ? 6.727 -8.164 -3.854 1 91.69 413 HIS B O 1
ATOM 7225 N N . ASN B 1 414 ? 4.863 -8.469 -2.637 1 90.75 414 ASN B N 1
ATOM 7226 C CA . ASN B 1 414 ? 5.621 -8.711 -1.413 1 90.75 414 ASN B CA 1
ATOM 7227 C C . ASN B 1 414 ? 4.805 -9.5 -0.393 1 90.75 414 ASN B C 1
ATOM 7229 O O . ASN B 1 414 ? 3.699 -9.953 -0.695 1 90.75 414 ASN B O 1
ATOM 7233 N N . VAL B 1 415 ? 5.449 -9.812 0.703 1 93.25 415 VAL B N 1
ATOM 7234 C CA . VAL B 1 415 ? 4.758 -10.398 1.847 1 93.25 415 VAL B CA 1
ATOM 7235 C C . VAL B 1 415 ? 4.531 -9.336 2.918 1 93.25 415 VAL B C 1
ATOM 7237 O O . VAL B 1 415 ? 5.477 -8.672 3.354 1 93.25 415 VAL B O 1
ATOM 7240 N N . TRP B 1 416 ? 3.322 -9.203 3.338 1 90.44 416 TRP B N 1
ATOM 7241 C CA . TRP B 1 416 ? 2.996 -8.133 4.273 1 90.44 416 TRP B CA 1
ATOM 7242 C C . TRP B 1 416 ? 3.176 -8.594 5.715 1 90.44 416 TRP B C 1
ATOM 7244 O O . TRP B 1 416 ? 3.518 -7.793 6.594 1 90.44 416 TRP B O 1
ATOM 7254 N N . LYS B 1 417 ? 2.873 -9.867 5.945 1 90.25 417 LYS B N 1
ATOM 7255 C CA . LYS B 1 417 ? 2.934 -10.336 7.324 1 90.25 417 LYS B CA 1
ATOM 7256 C C . LYS B 1 417 ? 3.387 -11.797 7.387 1 90.25 417 LYS B C 1
ATOM 7258 O O . LYS B 1 417 ? 2.807 -12.656 6.727 1 90.25 417 LYS B O 1
ATOM 7263 N N . PHE B 1 418 ? 4.422 -12 8.164 1 92.62 418 PHE B N 1
ATOM 7264 C CA . PHE B 1 418 ? 4.91 -13.344 8.43 1 92.62 418 PHE B CA 1
ATOM 7265 C C . PHE B 1 418 ? 4.332 -13.883 9.734 1 92.62 418 PHE B C 1
ATOM 7267 O O . PHE B 1 418 ? 3.928 -13.109 10.602 1 92.62 418 PHE B O 1
ATOM 7274 N N . ARG B 1 419 ? 4.145 -15.086 9.75 1 88.06 419 ARG B N 1
ATOM 7275 C CA . ARG B 1 419 ? 3.9 -15.711 11.047 1 88.06 419 ARG B CA 1
ATOM 7276 C C . ARG B 1 419 ? 5.176 -15.742 11.883 1 88.06 419 ARG B C 1
ATOM 7278 O O . ARG B 1 419 ? 6.258 -15.422 11.391 1 88.06 419 ARG B O 1
ATOM 7285 N N . LYS B 1 420 ? 5.074 -15.906 13.156 1 77.06 420 LYS B N 1
ATOM 7286 C CA . LYS B 1 420 ? 6.191 -15.758 14.094 1 77.06 420 LYS B CA 1
ATOM 7287 C C . LYS B 1 420 ? 7.434 -16.484 13.578 1 77.06 420 LYS B C 1
ATOM 7289 O O . LYS B 1 420 ? 7.367 -17.656 13.203 1 77.06 420 LYS B O 1
ATOM 7294 N N . GLY B 1 421 ? 8.438 -15.773 13.453 1 81.06 421 GLY B N 1
ATOM 7295 C CA . GLY B 1 421 ? 9.75 -16.281 13.102 1 81.06 421 GLY B CA 1
ATOM 7296 C C . GLY B 1 421 ? 10.008 -16.312 11.609 1 81.06 421 GLY B C 1
ATOM 7297 O O . GLY B 1 421 ? 11.102 -16.656 11.164 1 81.06 421 GLY B O 1
ATOM 7298 N N . GLY B 1 422 ? 8.977 -15.992 10.875 1 88.56 422 GLY B N 1
ATOM 7299 C CA . GLY B 1 422 ? 9.133 -16.047 9.43 1 88.56 422 GLY B CA 1
ATOM 7300 C C . GLY B 1 422 ? 10.008 -14.922 8.891 1 88.56 422 GLY B C 1
ATOM 7301 O O . GLY B 1 422 ? 9.984 -13.805 9.406 1 88.56 422 GLY B O 1
ATOM 7302 N N . LYS B 1 423 ? 10.867 -15.305 7.867 1 89.44 423 LYS B N 1
ATOM 7303 C CA . LYS B 1 423 ? 11.719 -14.32 7.203 1 89.44 423 LYS B CA 1
ATOM 7304 C C . LYS B 1 423 ? 11.742 -14.547 5.695 1 89.44 423 LYS B C 1
ATOM 7306 O O . LYS B 1 423 ? 11.422 -15.633 5.219 1 89.44 423 LYS B O 1
ATOM 7311 N N . SER B 1 424 ? 12.078 -13.508 5.012 1 93.44 424 SER B N 1
ATOM 7312 C CA . SER B 1 424 ? 12.188 -13.633 3.562 1 93.44 424 SER B CA 1
ATOM 7313 C C . SER B 1 424 ? 13.648 -13.672 3.119 1 93.44 424 SER B C 1
ATOM 7315 O O . SER B 1 424 ? 14.531 -13.203 3.84 1 93.44 424 SER B O 1
ATOM 7317 N N . TYR B 1 425 ? 13.922 -14.359 2.131 1 95.75 425 TYR B N 1
ATOM 7318 C CA . TYR B 1 425 ? 15.219 -14.359 1.449 1 95.75 425 TYR B CA 1
ATOM 7319 C C . TYR B 1 425 ? 15.094 -13.773 0.048 1 95.75 425 TYR B C 1
ATOM 7321 O O . TYR B 1 425 ? 14.289 -14.25 -0.761 1 95.75 425 TYR B O 1
ATOM 7329 N N . HIS B 1 426 ? 15.852 -12.734 -0.233 1 94.44 426 HIS B N 1
ATOM 7330 C CA . HIS B 1 426 ? 15.867 -12.125 -1.56 1 94.44 426 HIS B CA 1
ATOM 7331 C C . HIS B 1 426 ? 16.844 -12.844 -2.482 1 94.44 426 HIS B C 1
ATOM 7333 O O . HIS B 1 426 ? 18.062 -12.68 -2.348 1 94.44 426 HIS B O 1
ATOM 7339 N N . VAL B 1 427 ? 16.312 -13.508 -3.434 1 97.25 427 VAL B N 1
ATOM 7340 C CA . VAL B 1 427 ? 17.109 -14.344 -4.32 1 97.25 427 VAL B CA 1
ATOM 7341 C C . VAL B 1 427 ? 17.844 -13.469 -5.34 1 97.25 427 VAL B C 1
ATOM 7343 O O . VAL B 1 427 ? 17.219 -12.625 -5.996 1 97.25 427 VAL B O 1
ATOM 7346 N N . PRO B 1 428 ? 19.125 -13.664 -5.473 1 95.44 428 PRO B N 1
ATOM 7347 C CA . PRO B 1 428 ? 19.844 -12.898 -6.484 1 95.44 428 PRO B CA 1
ATOM 7348 C C . PRO B 1 428 ? 19.359 -13.172 -7.902 1 95.44 428 PRO B C 1
ATOM 7350 O O . PRO B 1 428 ? 19.016 -14.312 -8.234 1 95.44 428 PRO B O 1
ATOM 7353 N N . PRO B 1 429 ? 19.344 -12.141 -8.758 1 95.75 429 PRO B N 1
ATOM 7354 C CA . PRO B 1 429 ? 18.844 -12.32 -10.125 1 95.75 429 PRO B CA 1
ATOM 7355 C C . PRO B 1 429 ? 19.672 -13.32 -10.93 1 95.75 429 PRO B C 1
ATOM 7357 O O . PRO B 1 429 ? 19.203 -13.867 -11.93 1 95.75 429 PRO B O 1
ATOM 7360 N N . GLU B 1 430 ? 20.891 -13.594 -10.555 1 96.06 430 GLU B N 1
ATOM 7361 C CA . GLU B 1 430 ? 21.75 -14.555 -11.234 1 96.06 430 GLU B CA 1
ATOM 7362 C C . GLU B 1 430 ? 21.312 -15.992 -10.953 1 96.06 430 GLU B C 1
ATOM 7364 O O . GLU B 1 430 ? 21.688 -16.922 -11.68 1 96.06 430 GLU B O 1
ATOM 7369 N N . VAL B 1 431 ? 20.562 -16.125 -9.906 1 97.94 431 VAL B N 1
ATOM 7370 C CA . VAL B 1 431 ? 20.078 -17.453 -9.539 1 97.94 431 VAL B CA 1
ATOM 7371 C C . VAL B 1 431 ? 18.719 -17.703 -10.188 1 97.94 431 VAL B C 1
ATOM 7373 O O . VAL B 1 431 ? 18.453 -18.797 -10.703 1 97.94 431 VAL B O 1
ATOM 7376 N N . ALA B 1 432 ? 17.828 -16.734 -10.133 1 98.56 432 ALA B N 1
ATOM 7377 C CA . ALA B 1 432 ? 16.5 -16.844 -10.734 1 98.56 432 ALA B CA 1
ATOM 7378 C C . ALA B 1 432 ? 15.906 -15.477 -11.008 1 98.56 432 ALA B C 1
ATOM 7380 O O . ALA B 1 432 ? 16.266 -14.492 -10.352 1 98.56 432 ALA B O 1
ATOM 7381 N N . LEU B 1 433 ? 15.031 -15.445 -11.93 1 98.25 433 LEU B N 1
ATOM 7382 C CA . LEU B 1 433 ? 14.398 -14.203 -12.359 1 98.25 433 LEU B CA 1
ATOM 7383 C C . LEU B 1 433 ? 12.984 -14.453 -12.867 1 98.25 433 LEU B C 1
ATOM 7385 O O . LEU B 1 433 ? 12.719 -15.484 -13.5 1 98.25 433 LEU B O 1
ATOM 7389 N N . VAL B 1 434 ? 12.078 -13.531 -12.508 1 98.25 434 VAL B N 1
ATOM 7390 C CA . VAL B 1 434 ? 10.742 -13.586 -13.102 1 98.25 434 VAL B CA 1
ATOM 7391 C C . VAL B 1 434 ? 10.766 -12.953 -14.492 1 98.25 434 VAL B C 1
ATOM 7393 O O . VAL B 1 434 ? 11.094 -11.773 -14.641 1 98.25 434 VAL B O 1
ATOM 7396 N N . HIS B 1 435 ? 10.5 -13.797 -15.477 1 98.19 435 HIS B N 1
ATOM 7397 C CA . HIS B 1 435 ? 10.367 -13.32 -16.859 1 98.19 435 HIS B CA 1
ATOM 7398 C C . HIS B 1 435 ? 8.969 -12.781 -17.125 1 98.19 435 HIS B C 1
ATOM 7400 O O . HIS B 1 435 ? 7.992 -13.531 -17.078 1 98.19 435 HIS B O 1
ATOM 7406 N N . HIS B 1 436 ? 8.906 -11.531 -17.359 1 96.94 436 HIS B N 1
ATOM 7407 C CA . HIS B 1 436 ? 7.629 -10.883 -17.625 1 96.94 436 HIS B CA 1
ATOM 7408 C C . HIS B 1 436 ? 7.496 -10.547 -19.109 1 96.94 436 HIS B C 1
ATOM 7410 O O . HIS B 1 436 ? 8.18 -9.648 -19.609 1 96.94 436 HIS B O 1
ATOM 7416 N N . TYR B 1 437 ? 6.633 -11.242 -19.781 1 96.38 437 TYR B N 1
ATOM 7417 C CA . TYR B 1 437 ? 6.469 -11.094 -21.219 1 96.38 437 TYR B CA 1
ATOM 7418 C C . TYR B 1 437 ? 5.352 -10.109 -21.547 1 96.38 437 TYR B C 1
ATOM 7420 O O . TYR B 1 437 ? 4.18 -10.375 -21.266 1 96.38 437 TYR B O 1
ATOM 7428 N N . ARG B 1 438 ? 5.738 -8.969 -22.109 1 91 438 ARG B N 1
ATOM 7429 C CA . ARG B 1 438 ? 4.723 -7.957 -22.391 1 91 438 ARG B CA 1
ATOM 7430 C C . ARG B 1 438 ? 5.109 -7.117 -23.609 1 91 438 ARG B C 1
ATOM 7432 O O . ARG B 1 438 ? 6.266 -7.125 -24.031 1 91 438 ARG B O 1
ATOM 7439 N N . GLU B 1 439 ? 4.066 -6.512 -24.109 1 86.62 439 GLU B N 1
ATOM 7440 C CA . GLU B 1 439 ? 4.328 -5.562 -25.188 1 86.62 439 GLU B CA 1
ATOM 7441 C C . GLU B 1 439 ? 4.836 -4.23 -24.625 1 86.62 439 GLU B C 1
ATOM 7443 O O . GLU B 1 439 ? 4.508 -3.855 -23.5 1 86.62 439 GLU B O 1
ATOM 7448 N N . MET B 1 440 ? 5.656 -3.619 -25.375 1 72.31 440 MET B N 1
ATOM 7449 C CA . MET B 1 440 ? 6.199 -2.33 -24.969 1 72.31 440 MET B CA 1
ATOM 7450 C C . MET B 1 440 ? 5.137 -1.24 -25.047 1 72.31 440 MET B C 1
ATOM 7452 O O . MET B 1 440 ? 4.352 -1.199 -25.984 1 72.31 440 MET B O 1
ATOM 7456 N N . LYS B 1 441 ? 4.977 -0.49 -23.984 1 62.09 441 LYS B N 1
ATOM 7457 C CA . LYS B 1 441 ? 4 0.597 -24.016 1 62.09 441 LYS B CA 1
ATOM 7458 C C . LYS B 1 441 ? 4.551 1.806 -24.766 1 62.09 441 LYS B C 1
ATOM 7460 O O . LYS B 1 441 ? 3.818 2.465 -25.5 1 62.09 441 LYS B O 1
ATOM 7465 N N . GLN B 1 442 ? 5.754 2.289 -24.422 1 60.69 442 GLN B N 1
ATOM 7466 C CA . GLN B 1 442 ? 6.289 3.475 -25.078 1 60.69 442 GLN B CA 1
ATOM 7467 C C . GLN B 1 442 ? 7.648 3.186 -25.703 1 60.69 442 GLN B C 1
ATOM 7469 O O . GLN B 1 442 ? 8.414 2.357 -25.203 1 60.69 442 GLN B O 1
ATOM 7474 N N . ASN B 1 443 ? 7.793 3.65 -26.875 1 56.69 443 ASN B N 1
ATOM 7475 C CA . ASN B 1 443 ? 8.961 3.482 -27.734 1 56.69 443 ASN B CA 1
ATOM 7476 C C . ASN B 1 443 ? 10.203 4.113 -27.109 1 56.69 443 ASN B C 1
ATOM 7478 O O . ASN B 1 443 ? 10.531 5.266 -27.391 1 56.69 443 ASN B O 1
ATOM 7482 N N . GLN B 1 444 ? 10.531 3.754 -26.016 1 61.53 444 GLN B N 1
ATOM 7483 C CA . GLN B 1 444 ? 11.742 4.348 -25.469 1 61.53 444 GLN B CA 1
ATOM 7484 C C . GLN B 1 444 ? 12.961 3.473 -25.75 1 61.53 444 GLN B C 1
ATOM 7486 O O . GLN B 1 444 ? 12.828 2.275 -26.016 1 61.53 444 GLN B O 1
ATOM 7491 N N . GLN B 1 445 ? 14.031 4.129 -26.125 1 69.25 445 GLN B N 1
ATOM 7492 C CA . GLN B 1 445 ? 15.305 3.455 -26.328 1 69.25 445 GLN B CA 1
ATOM 7493 C C . GLN B 1 445 ? 15.734 2.705 -25.062 1 69.25 445 GLN B C 1
ATOM 7495 O O . GLN B 1 445 ? 16.344 3.285 -24.172 1 69.25 445 GLN B O 1
ATOM 7500 N N . ILE B 1 446 ? 15.242 1.514 -24.953 1 81.31 446 ILE B N 1
ATOM 7501 C CA . ILE B 1 446 ? 15.562 0.669 -23.797 1 81.31 446 ILE B CA 1
ATOM 7502 C C . ILE B 1 446 ? 16.641 -0.336 -24.188 1 81.31 446 ILE B C 1
ATOM 7504 O O . ILE B 1 446 ? 16.562 -0.973 -25.25 1 81.31 446 ILE B O 1
ATOM 7508 N N . ARG B 1 447 ? 17.734 -0.362 -23.422 1 87.31 447 ARG B N 1
ATOM 7509 C CA . ARG B 1 447 ? 18.812 -1.327 -23.656 1 87.31 447 ARG B CA 1
ATOM 7510 C C . ARG B 1 447 ? 18.328 -2.75 -23.375 1 87.31 447 ARG B C 1
ATOM 7512 O O . ARG B 1 447 ? 17.578 -2.982 -22.438 1 87.31 447 ARG B O 1
ATOM 7519 N N . SER B 1 448 ? 18.781 -3.674 -24.266 1 90.62 448 SER B N 1
ATOM 7520 C CA . SER B 1 448 ? 18.359 -5.066 -24.125 1 90.62 448 SER B CA 1
ATOM 7521 C C . SER B 1 448 ? 19.531 -5.949 -23.719 1 90.62 448 SER B C 1
ATOM 7523 O O . SER B 1 448 ? 20.703 -5.574 -23.906 1 90.62 448 SER B O 1
ATOM 7525 N N . GLN B 1 449 ? 19.281 -7.008 -23.016 1 93.5 449 GLN B N 1
ATOM 7526 C CA . GLN B 1 449 ? 20.203 -8.07 -22.641 1 93.5 449 GLN B CA 1
ATOM 7527 C C . GLN B 1 449 ? 19.672 -9.438 -23.047 1 93.5 449 GLN B C 1
ATOM 7529 O O . GLN B 1 449 ? 18.5 -9.75 -22.844 1 93.5 449 GLN B O 1
ATOM 7534 N N . ARG B 1 450 ? 20.594 -10.195 -23.688 1 93.94 450 ARG B N 1
ATOM 7535 C CA . ARG B 1 450 ? 20.203 -11.562 -24.047 1 93.94 450 ARG B CA 1
ATOM 7536 C C . ARG B 1 450 ? 20.078 -12.438 -22.812 1 93.94 450 ARG B C 1
ATOM 7538 O O . ARG B 1 450 ? 20.906 -12.352 -21.906 1 93.94 450 ARG B O 1
ATOM 7545 N N . ASP B 1 451 ? 19.047 -13.227 -22.719 1 95.25 451 ASP B N 1
ATOM 7546 C CA . ASP B 1 451 ? 18.766 -14.18 -21.641 1 95.25 451 ASP B CA 1
ATOM 7547 C C . ASP B 1 451 ? 18.109 -15.445 -22.172 1 95.25 451 ASP B C 1
ATOM 7549 O O . ASP B 1 451 ? 16.891 -15.5 -22.344 1 95.25 451 ASP B O 1
ATOM 7553 N N . ASN B 1 452 ? 18.938 -16.5 -22.359 1 93.06 452 ASN B N 1
ATOM 7554 C CA . ASN B 1 452 ? 18.469 -17.734 -22.969 1 93.06 452 ASN B CA 1
ATOM 7555 C C . ASN B 1 452 ? 18.219 -18.812 -21.922 1 93.06 452 ASN B C 1
ATOM 7557 O O . ASN B 1 452 ? 18.25 -20 -22.234 1 93.06 452 ASN B O 1
ATOM 7561 N N . SER B 1 453 ? 17.984 -18.406 -20.734 1 95.94 453 SER B N 1
ATOM 7562 C CA . SER B 1 453 ? 17.875 -19.359 -19.641 1 95.94 453 SER B CA 1
ATOM 7563 C C . SER B 1 453 ? 16.688 -20.312 -19.828 1 95.94 453 SER B C 1
ATOM 7565 O O . SER B 1 453 ? 16.719 -21.453 -19.359 1 95.94 453 SER B O 1
ATOM 7567 N N . THR B 1 454 ? 15.688 -19.891 -20.547 1 96.56 454 THR B N 1
ATOM 7568 C CA . THR B 1 454 ? 14.5 -20.719 -20.719 1 96.56 454 THR B CA 1
ATOM 7569 C C . THR B 1 454 ? 14.805 -21.906 -21.625 1 96.56 454 THR B C 1
ATOM 7571 O O . THR B 1 454 ? 14.07 -22.906 -21.625 1 96.56 454 THR B O 1
ATOM 7574 N N . LEU B 1 455 ? 15.844 -21.828 -22.391 1 94 455 LEU B N 1
ATOM 7575 C CA . LEU B 1 455 ? 16.188 -22.906 -23.328 1 94 455 LEU B CA 1
ATOM 7576 C C . LEU B 1 455 ? 16.594 -24.156 -22.562 1 94 455 LEU B C 1
ATOM 7578 O O . LEU B 1 455 ? 16.562 -25.266 -23.125 1 94 455 LEU B O 1
ATOM 7582 N N . ARG B 1 456 ? 16.984 -24.016 -21.375 1 94.94 456 ARG B N 1
ATOM 7583 C CA . ARG B 1 456 ? 17.25 -25.156 -20.516 1 94.94 456 ARG B CA 1
ATOM 7584 C C . ARG B 1 456 ? 16 -26.016 -20.359 1 94.94 456 ARG B C 1
ATOM 7586 O O . ARG B 1 456 ? 16.094 -27.219 -20.094 1 94.94 456 ARG B O 1
ATOM 7593 N N . TYR B 1 457 ? 14.906 -25.469 -20.562 1 97.06 457 TYR B N 1
ATOM 7594 C CA . TYR B 1 457 ? 13.633 -26.141 -20.344 1 97.06 457 TYR B CA 1
ATOM 7595 C C . TYR B 1 457 ? 12.914 -26.375 -21.672 1 97.06 457 TYR B C 1
ATOM 7597 O O . TYR B 1 457 ? 11.68 -26.359 -21.734 1 97.06 457 TYR B O 1
ATOM 7605 N N . ILE B 1 458 ? 13.688 -26.484 -22.656 1 94.56 458 ILE B N 1
ATOM 7606 C CA . ILE B 1 458 ? 13.18 -26.609 -24.016 1 94.56 458 ILE B CA 1
ATOM 7607 C C . ILE B 1 458 ? 12.281 -27.859 -24.125 1 94.56 458 ILE B C 1
ATOM 7609 O O . ILE B 1 458 ? 11.422 -27.938 -25 1 94.56 458 ILE B O 1
ATOM 7613 N N . GLY B 1 459 ? 12.469 -28.875 -23.234 1 95.06 459 GLY B N 1
ATOM 7614 C CA . GLY B 1 459 ? 11.633 -30.062 -23.203 1 95.06 459 GLY B CA 1
ATOM 7615 C C . GLY B 1 459 ? 10.156 -29.734 -23.016 1 95.06 459 GLY B C 1
ATOM 7616 O O . GLY B 1 459 ? 9.297 -30.531 -23.391 1 95.06 459 GLY B O 1
ATOM 7617 N N . ALA B 1 460 ? 9.828 -28.609 -22.453 1 97.25 460 ALA B N 1
ATOM 7618 C CA . ALA B 1 460 ? 8.445 -28.203 -22.25 1 97.25 460 ALA B CA 1
ATOM 7619 C C . ALA B 1 460 ? 7.707 -28.047 -23.578 1 97.25 460 ALA B C 1
ATOM 7621 O O . ALA B 1 460 ? 6.484 -28.172 -23.641 1 97.25 460 ALA B O 1
ATOM 7622 N N . LEU B 1 461 ? 8.453 -27.75 -24.625 1 97.25 461 LEU B N 1
ATOM 7623 C CA . LEU B 1 461 ? 7.836 -27.562 -25.938 1 97.25 461 LEU B CA 1
ATOM 7624 C C . LEU B 1 461 ? 7.148 -28.844 -26.406 1 97.25 461 LEU B C 1
ATOM 7626 O O . LEU B 1 461 ? 6.086 -28.781 -27.031 1 97.25 461 LEU B O 1
ATOM 7630 N N . TYR B 1 462 ? 7.703 -29.953 -26.094 1 97.19 462 TYR B N 1
ATOM 7631 C CA . TYR B 1 462 ? 7.074 -31.203 -26.484 1 97.19 462 TYR B CA 1
ATOM 7632 C C . TYR B 1 462 ? 5.766 -31.422 -25.734 1 97.19 462 TYR B C 1
ATOM 7634 O O . TYR B 1 462 ? 4.809 -31.969 -26.281 1 97.19 462 TYR B O 1
ATOM 7642 N N . GLN B 1 463 ? 5.754 -31.047 -24.5 1 97.88 463 GLN B N 1
ATOM 7643 C CA . GLN B 1 463 ? 4.512 -31.109 -23.75 1 97.88 463 GLN B CA 1
ATOM 7644 C C . GLN B 1 463 ? 3.479 -30.125 -24.281 1 97.88 463 GLN B C 1
ATOM 7646 O O . GLN B 1 463 ? 2.293 -30.453 -24.375 1 97.88 463 GLN B O 1
ATOM 7651 N N . ILE B 1 464 ? 3.932 -28.953 -24.641 1 98.25 464 ILE B N 1
ATOM 7652 C CA . ILE B 1 464 ? 3.062 -27.938 -25.25 1 98.25 464 ILE B CA 1
ATOM 7653 C C . ILE B 1 464 ? 2.451 -28.484 -26.531 1 98.25 464 ILE B C 1
ATOM 7655 O O . ILE B 1 464 ? 1.24 -28.406 -26.734 1 98.25 464 ILE B O 1
ATOM 7659 N N . GLN B 1 465 ? 3.33 -29.078 -27.281 1 97.69 465 GLN B N 1
ATOM 7660 C CA . GLN B 1 465 ? 2.863 -29.656 -28.531 1 97.69 465 GLN B CA 1
ATOM 7661 C C . GLN B 1 465 ? 1.834 -30.766 -28.266 1 97.69 465 GLN B C 1
ATOM 7663 O O . GLN B 1 465 ? 0.803 -30.828 -28.938 1 97.69 465 GLN B O 1
ATOM 7668 N N . ARG B 1 466 ? 2.074 -31.594 -27.375 1 97.62 466 ARG B N 1
ATOM 7669 C CA . ARG B 1 466 ? 1.153 -32.688 -27.031 1 97.62 466 ARG B CA 1
ATOM 7670 C C . ARG B 1 466 ? -0.194 -32.125 -26.578 1 97.62 466 ARG B C 1
ATOM 7672 O O . ARG B 1 466 ? -1.244 -32.625 -26.969 1 97.62 466 ARG B O 1
ATOM 7679 N N . THR B 1 467 ? -0.135 -31.109 -25.766 1 98.12 467 THR B N 1
ATOM 7680 C CA . THR B 1 467 ? -1.366 -30.484 -25.266 1 98.12 467 THR B CA 1
ATOM 7681 C C . THR B 1 467 ? -2.178 -29.922 -26.438 1 98.12 467 THR B C 1
ATOM 7683 O O . THR B 1 467 ? -3.377 -30.172 -26.547 1 98.12 467 THR B O 1
ATOM 7686 N N . TRP B 1 468 ? -1.524 -29.234 -27.281 1 97.75 468 TRP B N 1
ATOM 7687 C CA . TRP B 1 468 ? -2.246 -28.609 -28.375 1 97.75 468 TRP B CA 1
ATOM 7688 C C . TRP B 1 468 ? -2.729 -29.656 -29.375 1 97.75 468 TRP B C 1
ATOM 7690 O O . TRP B 1 468 ? -3.76 -29.469 -30.031 1 97.75 468 TRP B O 1
ATOM 7700 N N . ARG B 1 469 ? -2.018 -30.75 -29.5 1 96.75 469 ARG B N 1
ATOM 7701 C CA . ARG B 1 469 ? -2.482 -31.844 -30.359 1 96.75 469 ARG B CA 1
ATOM 7702 C C . ARG B 1 469 ? -3.748 -32.469 -29.797 1 96.75 469 ARG B C 1
ATOM 7704 O O . ARG B 1 469 ? -4.609 -32.938 -30.547 1 96.75 469 ARG B O 1
ATOM 7711 N N . SER B 1 470 ? -3.814 -32.438 -28.516 1 96.31 470 SER B N 1
ATOM 7712 C CA . SER B 1 470 ? -5.012 -32.969 -27.875 1 96.31 470 SER B CA 1
ATOM 7713 C C . SER B 1 470 ? -6.168 -31.969 -27.953 1 96.31 470 SER B C 1
ATOM 7715 O O . SER B 1 470 ? -7.328 -32.344 -27.797 1 96.31 470 SER B O 1
ATOM 7717 N N . LEU B 1 471 ? -5.871 -30.781 -28.109 1 96.5 471 LEU B N 1
ATOM 7718 C CA . LEU B 1 471 ? -6.867 -29.719 -28.203 1 96.5 471 LEU B CA 1
ATOM 7719 C C . LEU B 1 471 ? -7.004 -29.219 -29.625 1 96.5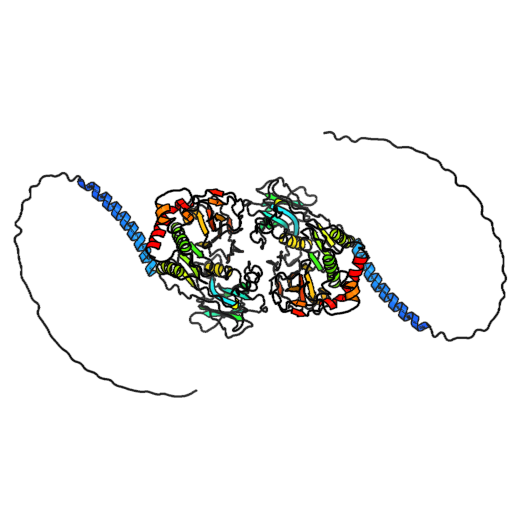 471 LEU B C 1
ATOM 7721 O O . LEU B 1 471 ? -7.043 -28 -29.859 1 96.5 471 LEU B O 1
ATOM 7725 N N . LEU B 1 472 ? -7.258 -30.219 -30.391 1 87.06 472 LEU B N 1
ATOM 7726 C CA . LEU B 1 472 ? -7.277 -29.906 -31.812 1 87.06 472 LEU B CA 1
ATOM 7727 C C . LEU B 1 472 ? -8.398 -28.922 -32.125 1 87.06 472 LEU B C 1
ATOM 7729 O O . LEU B 1 472 ? -9.477 -28.984 -31.531 1 87.06 472 LEU B O 1
ATOM 7733 N N . HIS B 1 473 ? -8.289 -27.828 -32.875 1 90.75 473 HIS B N 1
ATOM 7734 C CA . HIS B 1 473 ? -9.25 -26.875 -33.406 1 90.75 473 HIS B CA 1
ATOM 7735 C C . HIS B 1 473 ? -9.516 -25.734 -32.406 1 90.75 473 HIS B C 1
ATOM 7737 O O . HIS B 1 473 ? -10.336 -24.859 -32.688 1 90.75 473 HIS B O 1
ATOM 7743 N N . ILE B 1 474 ? -8.906 -25.891 -31.203 1 96.12 474 ILE B N 1
ATOM 7744 C CA . ILE B 1 474 ? -9.062 -24.797 -30.25 1 96.12 474 ILE B CA 1
ATOM 7745 C C . ILE B 1 474 ? -8.133 -23.641 -30.641 1 96.12 474 ILE B C 1
ATOM 7747 O O . ILE B 1 474 ? -6.922 -23.828 -30.766 1 96.12 474 ILE B O 1
ATOM 7751 N N . PRO B 1 475 ? -8.711 -22.5 -30.891 1 97 475 PRO B N 1
ATOM 7752 C CA . PRO B 1 475 ? -7.844 -21.375 -31.234 1 97 475 PRO B CA 1
ATOM 7753 C C . PRO B 1 475 ? -6.887 -20.984 -30.109 1 97 475 PRO B C 1
ATOM 7755 O O . PRO B 1 475 ? -7.262 -21.031 -28.938 1 97 475 PRO B O 1
ATOM 7758 N N . LEU B 1 476 ? -5.707 -20.641 -30.469 1 97.25 476 LEU B N 1
ATOM 7759 C CA . LEU B 1 476 ? -4.695 -20.219 -29.516 1 97.25 476 LEU B CA 1
ATOM 7760 C C . LEU B 1 476 ? -5.09 -18.906 -28.844 1 97.25 476 LEU B C 1
ATOM 7762 O O . LEU B 1 476 ? -4.836 -18.719 -27.641 1 97.25 476 LEU B O 1
ATOM 7766 N N . GLY B 1 477 ? -5.797 -18.078 -29.562 1 95.94 477 GLY B N 1
ATOM 7767 C CA . GLY B 1 477 ? -6.098 -16.719 -29.141 1 95.94 477 GLY B CA 1
ATOM 7768 C C . GLY B 1 477 ? -5.008 -15.727 -29.5 1 95.94 477 GLY B C 1
ATOM 7769 O O . GLY B 1 477 ? -3.982 -16.094 -30.062 1 95.94 477 GLY B O 1
ATOM 7770 N N . PRO B 1 478 ? -5.215 -14.422 -29.203 1 94.06 478 PRO B N 1
ATOM 7771 C CA . PRO B 1 478 ? -6.426 -13.891 -28.578 1 94.06 478 PRO B CA 1
ATOM 7772 C C . PRO B 1 478 ? -7.645 -13.953 -29.5 1 94.06 478 PRO B C 1
ATOM 7774 O O . PRO B 1 478 ? -7.496 -13.945 -30.719 1 94.06 478 PRO B O 1
ATOM 7777 N N . MET B 1 479 ? -8.789 -14.086 -28.891 1 92.69 479 MET B N 1
ATOM 7778 C CA . MET B 1 479 ? -10.039 -14.148 -29.641 1 92.69 479 MET B CA 1
ATOM 7779 C C . MET B 1 479 ? -10.531 -12.75 -30 1 92.69 479 MET B C 1
ATOM 7781 O O . MET B 1 479 ? -10.219 -11.781 -29.297 1 92.69 479 MET B O 1
ATOM 7785 N N . ASN B 1 480 ? -11.188 -12.461 -31.141 1 78.38 480 ASN B N 1
ATOM 7786 C CA . ASN B 1 480 ? -11.711 -11.188 -31.625 1 78.38 480 ASN B CA 1
ATOM 7787 C C . ASN B 1 480 ? -12.992 -10.797 -30.891 1 78.38 480 ASN B C 1
ATOM 7789 O O . ASN B 1 480 ? -13.805 -11.664 -30.547 1 78.38 480 ASN B O 1
#

Secondary structure (DSSP, 8-state):
------------------------------------------------TTHHHHHHHHHHHHHHHHHHHHHHHHHHHHHT----------B-EESSTT--SEEEEEEEEEE---SS-SS---EEEEEEEEEETTSPP--EEEEEEETT--PEEEEEEEEEEPS--TT-SEEEEEEEEEE-S---EEEEEEEETT-SS-S--EEEE---S--EEEEEEEEEE-SSB--HHHHHHHHHHHHHHT--EEEEEESSB-HHHHHHHHHHHHTTSEEEEE-BPPGGGS---SSTT-S--SBGGGGHHHHHHHHHHHTBTTEEEEEE--TTEEEEESS-SSHHHHHHTSPSS-SEEEE-EEEEETTSPPP----HHIIIIITTTT-HHHH--EEES--PPTTSS-EEEE-TTTEEEE-SSSEEEEPTT--EEEE-TTTEEEEEEE--SS-----EEE--GGGGGTTHHHHHHHHHHHTTT---S---/------------------------------------------------GGGHHHHHHHHHHHHHHHHHHHHHHHHHHHHT----------B-EESSTT--SEEEEEEEEEE---SS-SS---EEEEEEEEEETTSPP--EEEEEEETT--PEEEEEEEEEEPS--TT-SEEEEEEEEEE-S---EEEEEEEETT-SS-S--EEEE---S--EEEEEEEEEE-SSB--HHHHHHHHHHHHHHT--EEEEEESSB-HHHHHHHHHHHHTTSEEEEE-BPPGGGS--SS-TT-S--SBGGGGHHHHHHHHHHHTBTTEEEEEE--TTEEEEESS-SSHHHHHHTSPSS-SEEEE-EEEEETTSPPP----HHIIIIITTTT-HHHH--EEES--PPTTSS-EEEE-TTTEEEE-SSSEEEEPTT--EEEE-TTTEEEEEEE--SS-----EEE--GGGGGTTHHHHHHHHHHHTTT---S---

Radius of gyration: 39.93 Å; Cα contacts (8 Å, |Δi|>4): 1803; chains: 2; bounding box: 110×172×94 Å

Foldseek 3Di:
DDDDDDDDDDDDDDDDDDDDDDDDDDDDDDPPDDPDDDPPDDPPPPCVPPPVVVVVVVVVVVVVVVVVVVVVVQVVLVVVPPCPVCLFQQEWDDFDPPDPAKTWGAKAWDDDPPVCPDDFQKIKIKIWMKGQQPDDDWWKWKWWDFDPDPDTDIFTWDKAWDPDQLPARITTIIIIGMDGNDDGIFWMGMHTPPDPDTPDIHTYDYADPAEAAEEEEEFEDDDQAAQLLLVLLQLLLQVQQGHQAYEYEYAHHHVLNVVSQVVCVVSVRYDYHNLHYDPQQDQPPDPVPDSHRNGPPSPRQSSVQVVLRRCQNNYQKYWYDYSQKDKFFQPARHPVRLVVVDDPDAQKEKAWAWEQAPPDAWDPPDDPLCVPFCVVSVSCLQGGFKTFPDIDDQLRQIIIMGRSSFANGADRRGGDGTHPPHHYDYDDVNGIYMYGYYHDDDPDPTDMDGHNSSVSSSVSRVVSVVSCVVVDPSDSDDDD/DCPDDDDDDDDDDDDDDDDDDDDDPDDPDDPPDPDDDDDDDDPPPDCPPPPVVVVVVVVVVVVVVVVVVVVVVQVVLVVVPPCPVCLFQQEWDDFDPPDPAKTWGAKAWDDPPPVPPDDFQKIKIKIWMKGQQPDDDWWKWKWWDFDPDPDTDIFTWDKAWDPDQLPERITTIIIIGMDGNDDGIFWMGMHTPPDPDTPDIHTYDYADPAEAAEEEEEFEDDDQAAQLLLVLLQLLLQVQQGHQAYEYEYAHHHVLNVVSQVVCVVSVRYDYHNLHYDPQQQQDDDDPPDSHRNGPPSPRQSSVQVVLRRCQNNYQKYWYDYSQKDKFFQPARHPVRLVVVDDPDAQKEKAWAWEQAPPDAWDPPDDPLCVPFCVVSVSCLQTGFKTFPDIDDQLRQIIIMGRSSFANGADRRGGDGTHPPHHYDYDDVNGIYMYGYYHDDDPDPTDMDGHNSSVSSSVSRVVSVVSPVVVDPSDSDDDD

Solvent-accessible surface area (backbone atoms only — not comparable to full-atom values): 53546 Å² total; per-residue (Å²): 141,79,87,91,79,94,79,89,86,91,79,91,78,89,78,89,78,88,87,82,90,82,89,86,78,86,83,84,87,75,88,71,84,81,83,75,82,79,87,73,82,77,80,82,71,79,78,72,69,60,67,63,55,54,57,52,49,50,52,48,46,50,50,43,47,50,47,44,52,52,46,47,55,48,50,56,60,54,68,64,60,54,79,64,74,72,78,69,57,46,45,56,40,43,42,47,85,98,42,74,43,35,32,38,46,50,32,33,52,41,70,64,77,51,93,56,82,58,86,70,38,37,34,34,35,39,29,39,26,38,36,29,30,68,42,80,91,75,59,42,31,30,46,32,29,34,64,95,40,90,62,70,44,78,36,64,37,44,81,42,78,46,83,83,31,80,58,20,43,26,29,37,27,35,37,38,30,66,43,71,72,54,76,60,70,36,34,40,21,55,27,57,77,82,49,84,77,59,73,41,79,38,60,44,42,59,54,45,86,47,81,38,57,29,31,36,42,37,62,58,37,45,87,51,32,25,49,29,30,46,53,48,43,43,52,34,46,36,40,64,30,51,44,56,32,35,40,41,28,44,55,27,64,29,69,53,28,51,51,53,54,47,58,39,32,77,70,67,37,34,47,77,39,48,45,47,69,49,74,81,45,41,65,74,62,84,71,77,70,66,75,72,34,25,29,47,76,83,40,36,60,39,48,53,41,46,52,43,58,64,30,25,70,16,23,58,26,38,33,46,49,50,74,53,37,45,83,41,50,53,81,46,79,26,55,65,57,44,52,72,74,42,81,76,91,47,19,25,43,35,29,27,23,33,44,25,40,69,78,50,75,63,46,84,72,85,43,69,63,42,66,68,39,29,58,77,54,55,32,48,73,73,38,46,28,41,24,42,60,62,62,45,18,60,58,18,70,10,35,41,40,28,25,38,81,26,41,71,38,60,51,87,29,49,73,77,34,59,32,93,90,41,44,73,41,77,49,52,68,81,51,25,34,29,44,29,56,39,70,74,86,67,97,59,96,68,63,70,33,83,50,66,48,52,57,80,52,51,71,27,49,57,52,43,48,52,51,50,65,70,40,65,92,54,62,45,52,72,69,134,144,82,93,78,84,86,89,83,91,78,84,79,88,76,84,82,82,78,72,92,79,85,83,82,84,78,76,80,79,78,85,73,81,77,83,86,78,80,78,81,85,80,82,81,74,80,82,74,72,64,69,64,56,58,59,53,49,52,54,47,48,50,51,44,48,51,48,46,52,50,45,47,55,49,51,57,57,54,69,65,60,54,79,63,76,72,78,70,58,46,44,56,41,44,43,47,82,98,44,74,45,36,31,38,48,50,32,34,52,40,70,64,74,52,94,58,81,57,84,69,37,38,33,33,35,39,29,40,26,37,35,30,30,67,42,79,90,74,60,40,30,30,44,32,30,34,63,96,40,90,62,68,44,78,36,63,38,46,81,42,76,47,82,84,31,79,61,20,44,25,30,36,27,34,38,39,32,65,42,72,72,55,75,60,69,36,36,38,22,55,27,57,77,82,50,84,77,60,72,42,78,38,61,45,42,59,56,45,88,48,82,38,58,30,31,37,40,37,61,58,37,45,86,51,32,25,48,29,30,47,55,47,43,43,52,35,44,36,41,65,32,51,44,56,32,36,40,41,29,45,55,26,62,30,70,52,29,50,52,52,53,46,56,37,32,77,69,66,37,34,46,78,38,50,46,48,70,50,73,82,45,37,62,70,81,87,70,84,69,67,78,73,34,24,29,47,75,83,41,36,60,38,48,54,41,47,52,42,58,65,30,24,70,17,22,56,26,39,33,48,49,51,74,54,38,45,84,42,49,54,82,45,80,26,56,65,57,43,52,71,74,43,82,76,91,49,19,25,43,36,30,28,22,33,45,25,40,68,78,50,75,63,46,85,73,84,44,67,63,44,65,68,38,29,58,76,54,55,34,50,73,72,39,46,29,41,24,42,58,61,62,44,16,59,59,20,68,10,36,40,42,27,26,36,83,26,44,70,37,58,52,88,29,48,73,76,34,56,31,94,90,40,42,73,42,79,48,53,68,80,52,26,34,29,43,30,56,38,70,75,86,66,94,58,96,68,62,70,34,82,51,66,49,50,58,80,52,52,71,25,50,59,51,41,47,52,52,49,64,72,42,65,92,56,59,46,50,70,70,133

Nearest PDB structures (foldseek):
  2z87-assembly2_A  TM=5.359E-01  e=2.997E-04  Escherichia coli
  2z86-assembly1_B  TM=4.846E-01  e=6.533E-05  Escherichia coli
  2z86-assembly1_A  TM=5.141E-01  e=5.079E-04  Escherichia coli
  2z86-assembly2_D  TM=4.561E-01  e=1.769E-04  Escherichia coli
  2eef-assembly1_A  TM=4.152E-01  e=7.094E-03  Homo sapiens